Protein AF-A0A3T0JM08-F1 (afdb_monomer_lite)

Sequence (1064 aa):
MSETTTELQEQIFHEPLQGPELEAVTTLVNRHKANAALTQQLALDASRLITSSQERLEKQSGAGFLKRFASSLSGKTSENQLLNQADTLQMQKYAWHYLKQLQQQNLINAQSIAVIRNNLGTMNDYIIETRDFLETAIDRINSRLKTVENSASFHSWSLNIEANKRRFKSIPSNLLILHLTYDFLRAHRDIELNERDVNHLVVTLEKLGVNCDDEVELLGFIIELIDQIEVFGIDRYRTMIELAVNEDHVLDSHFIQKNISGLGFNALYFLSEQYEKIIDLTDDELCNSDTAREKIISLFFGNEFGGLYTNYGIRDLIGEVIGGSLVALDIYKEQNGFNASAEAFLDEEQSETLSLTSDLPDIKAHSFLDKADDEARRTYLRLFALCFDNAASLDGAGQEFLGQLAEHSGCPEVVPQILGIADNPLKEREHLPALQTLLDDDDKAYTWLIDAFFLLTLCRKKVENPRILRVLTALKPGNLKESLSQVLALLKESDEATLVKAAACLAKQTQGWKNIVRYRALRFEQSWIATEKQLYVASMDASNMTMDLMTATSKASDWSSFMGSFDDGFLGKMATAAGSAAYTIGRKSVLSSLNDMRRKAQDFIAANSPALNSANRVIAQWGLPRIEFENDISWSDYDLDNAAENDDWYHQLDDCERQIDRTLTAFSSACSDADDQLGYFRKGDFDSSVVLARVRKQEEREQQKLREALEKQSVTFEHDGKRHLFAIDWHDMQNPPCDPEEIRHIKTDGKVWLIVDNDEHFYRSEDGENWQPVKPNVDDEHIWIRRLDVIDGTWVLMVGSEGFYYSRDALNWERSQYPDVSDNYAFSATEDLVFFNGQWLWRFTERTEFEYTDKGFLFDSTKTSNYDKPAFFCAEEPGAAWERWEGRLHLSEGEEVEYLRAIPGTACLLAFCKYRSFYTTVKKKTNTSSSVMYYVQGKGWRNCTWPENDLSFHDPVVTAMGGTLMCFTWGNLMTSQKGYDWKRQSDALTIETFYHLKDLSLFPSRNNHQRIHVSHDGQAFKEIMLEEGSWKYFAANDQGALCVYAPDSHETYLRVGTFVRQVK

Foldseek 3Di:
DDPVVVVVLVVLLPDDQDDVLVVLLVVLCVVCVVPLLLLLLLLQLLLLLLLADQVRCLLCVVAQSNQSNVCSSPVDHDPPDRDDSVVSSSSNSSSSVNNVVCLVVVSHDQLSLLLSLQSNLSDPPPPPVVVVVSVVSNVVNVVVDDDPPCVVLLVVVLVVCVVVLVVLLVQDLLLSLLQLLLVVCVSQVPPDDHLVSCVSSVVSSVVSPHDLQDKDQQLRSLVVVLVSCVVVPLVVLCVSLWAAPDPVGTDQLCLLSNRGNGQSQNSSRVCSVCSVVLCVCLPVVNNPDPVSSSVSSCVVSVSSGDRSRDIDRSSSSSSSNSSSSVSSSSVSCVVVVVVPDPDDDDDDDDDDPPDPDQPWFADPDAQPLVPDDLVLLLLLLLCLLLLAQALVLQDPNLLVLSCRSCVNSVHNVSSVVSRVLNHDPCNCVVNLVVLCVSQVAQQSLVLSLLSSLLSCVSSVHDSPDPSNVSSCVSNVHPPCVVLVVLSVCLNDPQDLVSVLVSCLVCLVRYPSSLVSCRRVQHFNQPVCVVLLVLLLVLLVVLVVLLVVLCVLQVCVVVLQADDAAPDPDPVSVVRRVVSQVVSLVSLVSSLVSLQVSLVVLVVSCVVSVVSLVVLQVVLVSLVHDRQDFDQQRDPDRDDADSGNPPNCSSVSVVVNSVNSSRRSNRSSVSSVQSSVQVVCVSSSHSPDHSVVVVVVVVVVVVVVVVVVQVVQQWDWDADPNFIKIKHWDKDFQPDDPDPLVQWDAWEDLQQKIWTAGVQGWIWIDRQNNDTDTADQDPPDPGFAFPDWDQAPQKTWTDRAFQFIWIDNRSHHIDTFHDADDPDSVQKGWDPAWHDAPQKIKTKIWGKDKDWFWDDDPVDIDIDIDIDTAIWMWIDNDRRDHTHTDPQDDDDDPQKYFPYKDDAPPDNKIKTWIWGDPVCCVRVVPPQTFTFIWMQHPPPGIDGADDPDRHDDADPWEWYDFQCWTWIDGDQWIWIDNHRRHIDTQDGGDAFDYKEDEPQKIWTQHPPDNQWIWIGRGSRDTRIRGHDAFDWDNWYDHHSFIWIWTDNDPPDIGIMTIDMDMDTD

Radius of gyration: 40.34 Å; chains: 1; bounding box: 107×82×107 Å

Secondary structure (DSSP, 8-state):
--HHHHHHHHHHHHSPPPHHHHHHHHHHHHHHTT-HHHHHHHHHHHHHHHHS-HHHHHHTTT-HHHHHHHHHHH-S-SSS----HHHHHHHHHHHHHHHHHHHHTT-S-HHHHHHHHHHHTTS-TT-HHHHHHHHHHHHHHHTT----SSHHHHHHHHHHHHHTHHHHTTS-HHHHHHHHHHHHHHHTTTS---HHHHHHHHHHHHHHT--TT-EEEHHHHHHHHHHHHHHH-HHHHHHHT--EEETTEEPPHHHHHHH---HHHHHHHHHHHHHHHHHHHHSTTT--SHHHHHHHHHHHHHTT-S-TT-EEEHHHHHHHHHHHHHHHHHHHHHHTT-S--------S-------SS-SSPP----TTTTTS-HHHHHHHHHGGGGGSSSGGG--HHHHHHHHHHHHHTT-GGGHHHHHHHHT-TTHHHHHHHHHHHH--SHHHHHHHHHHHHHHHHHTT--SS-HHHHHHHHHH--TTHHHHHHHHHHHHH---HHHHHHHHHHHTTT-STHHHHHHHTT---SSSSHHHHHHHHHHHHHHHHHHHHHHHHHGGGGGGS-PPPPS--SHHHHHHHHHHHHHHHHHHHHHHHHHHHHHHHHHHHHHHHHHHHHHHHHHHHHTTPPPP-------SSPP-----TT-TTHHHHHHHHHHHHHHHHHHHHHHHHHHHHHHHHHHTT--S--HHHHHHHHHHHHHHHHHHHHHHTTEEEEEETTEEEEEEEEEEE-SS-SS-GGGEEEEEE-SS-EEEEETT--EEEESSSSS-EEE-S-SS-S----SEEEEETTEEEEE-STT-EEEESSSSS-EEPPPP--S-TTTEEEEEEEEEETTEEEEEEEEEEEEEEEEE-SS-EEEEEEEEEEEEEEEESSTTSPPEE-S------TTEEEEEEEEPTTSSEEEEEEEE-HHHHHHHT-S----EEEEEETTTEEEEPB---SS---SS-EEEEETTEEEEEETTEEEEESSSSB-EEEEE---BS--EE-SS-EEEEBSS-TTEEEEESSSS--EEEEPPSSEEEEEEEETTEEEEEEESSSS--EEEEEEEEEEE-

pLDDT: mean 81.39, std 14.48, range [23.5, 96.44]

Structure (mmCIF, N/CA/C/O backbone):
data_AF-A0A3T0JM08-F1
#
_entry.id   AF-A0A3T0JM08-F1
#
loop_
_atom_site.group_PDB
_atom_site.id
_atom_site.type_symbol
_atom_site.label_atom_id
_atom_site.label_alt_id
_atom_site.label_comp_id
_atom_site.label_asym_id
_atom_site.label_entity_id
_atom_site.label_seq_id
_atom_site.pdbx_PDB_ins_code
_atom_site.Cartn_x
_atom_site.Cartn_y
_atom_site.Cartn_z
_atom_site.occupancy
_atom_site.B_iso_or_equiv
_atom_site.auth_seq_id
_atom_site.auth_comp_id
_atom_site.auth_asym_id
_atom_site.auth_atom_id
_atom_site.pdbx_PDB_model_num
ATOM 1 N N . MET A 1 1 ? 0.974 26.882 -9.768 1.00 34.25 1 MET A N 1
ATOM 2 C CA . MET A 1 1 ? 1.219 27.038 -8.320 1.00 34.25 1 MET A CA 1
ATOM 3 C C . MET A 1 1 ? 2.720 26.978 -8.110 1.00 34.25 1 MET A C 1
ATOM 5 O O . MET A 1 1 ? 3.347 26.158 -8.764 1.00 34.25 1 MET A O 1
ATOM 9 N N . SER A 1 2 ? 3.306 27.881 -7.325 1.00 27.94 2 SER A N 1
ATOM 10 C CA . SER A 1 2 ? 4.740 27.841 -7.001 1.00 27.94 2 SER A CA 1
ATOM 11 C C . SER A 1 2 ? 5.010 26.753 -5.960 1.00 27.94 2 SER A C 1
ATOM 13 O O . SER A 1 2 ? 4.251 26.645 -5.001 1.00 27.94 2 SER A O 1
ATOM 15 N N . GLU A 1 3 ? 6.088 25.985 -6.114 1.00 30.36 3 GLU A N 1
ATOM 16 C CA . GLU A 1 3 ? 6.507 24.914 -5.183 1.00 30.36 3 GLU A CA 1
ATOM 17 C C . GLU A 1 3 ? 6.587 25.386 -3.714 1.00 30.36 3 GLU A C 1
ATOM 19 O O . GLU A 1 3 ? 6.242 24.651 -2.797 1.00 30.36 3 GLU A O 1
ATOM 24 N N . THR A 1 4 ? 6.891 26.667 -3.488 1.00 32.94 4 THR A N 1
ATOM 25 C CA . THR A 1 4 ? 7.018 27.307 -2.164 1.00 32.94 4 THR A CA 1
ATOM 26 C C . THR A 1 4 ? 5.707 27.461 -1.379 1.00 32.94 4 THR A C 1
ATOM 28 O O . THR A 1 4 ? 5.736 27.620 -0.164 1.00 32.94 4 THR A O 1
ATOM 31 N N . THR A 1 5 ? 4.545 27.436 -2.040 1.00 45.91 5 THR A N 1
ATOM 32 C CA . THR A 1 5 ? 3.225 27.487 -1.366 1.00 45.91 5 THR A CA 1
ATOM 33 C C . THR A 1 5 ? 2.738 26.106 -0.921 1.00 45.91 5 THR A C 1
ATOM 35 O O . THR A 1 5 ? 1.877 26.027 -0.048 1.00 45.91 5 THR A O 1
ATOM 38 N N . THR A 1 6 ? 3.301 25.039 -1.494 1.00 48.19 6 THR A N 1
ATOM 39 C CA . THR A 1 6 ? 2.912 23.647 -1.239 1.00 48.19 6 THR A CA 1
ATOM 40 C C . THR A 1 6 ? 3.580 23.111 0.034 1.00 48.19 6 THR A C 1
ATOM 42 O O . THR A 1 6 ? 2.882 22.629 0.920 1.00 48.19 6 THR A O 1
ATOM 45 N N . GLU A 1 7 ? 4.891 23.330 0.203 1.00 49.00 7 GLU A N 1
ATOM 46 C CA . GLU A 1 7 ? 5.643 22.946 1.418 1.00 49.00 7 GLU A CA 1
ATOM 47 C C . GLU A 1 7 ? 5.104 23.628 2.693 1.00 49.00 7 GLU A C 1
ATOM 49 O O . GLU A 1 7 ? 5.077 23.046 3.779 1.00 49.00 7 GLU A O 1
ATOM 54 N N . LEU A 1 8 ? 4.629 24.873 2.566 1.00 50.41 8 LEU A N 1
ATOM 55 C CA . LEU A 1 8 ? 4.081 25.642 3.686 1.00 50.41 8 LEU A CA 1
ATOM 56 C C . LEU A 1 8 ? 2.681 25.155 4.111 1.00 50.41 8 LEU A C 1
ATOM 58 O O . LEU A 1 8 ? 2.310 25.297 5.275 1.00 50.41 8 LEU A O 1
ATOM 62 N N . GLN A 1 9 ? 1.893 24.594 3.184 1.00 52.69 9 GLN A N 1
ATOM 63 C CA . GLN A 1 9 ? 0.603 23.973 3.502 1.00 52.69 9 GLN A CA 1
ATOM 64 C C . GLN A 1 9 ? 0.800 22.630 4.218 1.00 52.69 9 GLN A C 1
ATOM 66 O O . GLN A 1 9 ? 0.121 22.386 5.214 1.00 52.69 9 GLN A O 1
ATOM 71 N N . GLU A 1 10 ? 1.766 21.813 3.786 1.00 54.47 10 GLU A N 1
ATOM 72 C CA . GLU A 1 10 ? 2.108 20.536 4.433 1.00 54.47 10 GLU A CA 1
ATOM 73 C C . GLU A 1 10 ? 2.507 20.723 5.906 1.00 54.47 10 GLU A C 1
ATOM 75 O O . GLU A 1 10 ? 1.936 20.081 6.787 1.00 54.47 10 GLU A O 1
ATOM 80 N N . GLN A 1 11 ? 3.397 21.675 6.214 1.00 56.59 11 GLN A N 1
ATOM 81 C CA . GLN A 1 11 ? 3.823 21.930 7.600 1.00 56.59 11 GLN A CA 1
ATOM 82 C C . GLN A 1 11 ? 2.660 22.308 8.535 1.00 56.59 11 GLN A C 1
ATOM 84 O O . GLN A 1 11 ? 2.630 21.898 9.695 1.00 56.59 11 GLN A O 1
ATOM 89 N N . ILE A 1 12 ? 1.663 23.045 8.040 1.00 55.97 12 ILE A N 1
ATOM 90 C CA . ILE A 1 12 ? 0.565 23.579 8.859 1.00 55.97 12 ILE A CA 1
ATOM 91 C C . ILE A 1 12 ? -0.485 22.511 9.213 1.00 55.97 12 ILE A C 1
ATOM 93 O O . ILE A 1 12 ? -1.074 22.581 10.298 1.00 55.97 12 ILE A O 1
ATOM 97 N N . PHE A 1 13 ? -0.707 21.509 8.353 1.00 58.12 13 PHE A N 1
ATOM 98 C CA . PHE A 1 13 ? -1.651 20.413 8.623 1.00 58.12 13 PHE A CA 1
ATOM 99 C C . PHE A 1 13 ? -1.111 19.372 9.623 1.00 58.12 13 PHE A C 1
ATOM 101 O O . PHE A 1 13 ? -1.911 18.722 10.308 1.00 58.12 13 PHE A O 1
ATOM 108 N N . HIS A 1 14 ? 0.216 19.266 9.768 1.00 59.28 14 HIS A N 1
ATOM 109 C CA . HIS A 1 14 ? 0.879 18.390 10.746 1.00 59.28 14 HIS A CA 1
ATOM 110 C C . HIS A 1 14 ? 1.200 19.079 12.087 1.00 59.28 14 HIS A C 1
ATOM 112 O O . HIS A 1 14 ? 1.460 18.401 13.083 1.00 59.28 14 HIS A O 1
ATOM 118 N N . GLU A 1 15 ? 1.124 20.410 12.170 1.00 66.00 15 GLU A N 1
ATOM 119 C CA . GLU A 1 15 ? 1.335 21.134 13.426 1.00 66.00 15 GLU A CA 1
ATOM 120 C C . GLU A 1 15 ? 0.135 21.031 14.397 1.00 66.00 15 GLU A C 1
ATOM 122 O O . GLU A 1 15 ? -1.011 21.330 14.024 1.00 66.00 15 GLU A O 1
ATOM 127 N N . PRO A 1 16 ? 0.365 20.712 15.688 1.00 67.25 16 PRO A N 1
ATOM 128 C CA . PRO A 1 16 ? -0.678 20.788 16.707 1.00 67.25 16 PRO A CA 1
ATOM 129 C C . PRO A 1 16 ? -1.126 22.242 16.938 1.00 67.25 16 PRO A C 1
ATOM 131 O O . PRO A 1 16 ? -0.350 23.189 16.779 1.00 67.25 16 PRO A O 1
ATOM 134 N N . LEU A 1 17 ? -2.387 22.426 17.344 1.00 73.19 17 LEU A N 1
ATOM 135 C CA . LEU A 1 17 ? -2.871 23.726 17.816 1.00 73.19 17 LEU A CA 1
ATOM 136 C C . LEU A 1 17 ? -2.165 24.106 19.123 1.00 73.19 17 LEU A C 1
ATOM 138 O O . LEU A 1 17 ? -2.055 23.288 20.040 1.00 73.19 17 LEU A O 1
ATOM 142 N N . GLN A 1 18 ? -1.728 25.357 19.236 1.00 70.94 18 GLN A N 1
ATOM 143 C CA . GLN A 1 18 ? -1.174 25.897 20.480 1.00 70.94 18 GLN A CA 1
ATOM 144 C C . GLN A 1 18 ? -2.298 26.341 21.434 1.00 70.94 18 GLN A C 1
ATOM 146 O O . GLN A 1 18 ? -3.424 26.562 21.007 1.00 70.94 18 GLN A O 1
ATOM 151 N N . GLY A 1 19 ? -2.018 26.493 22.734 1.00 71.88 19 GLY A N 1
ATOM 152 C CA . GLY A 1 19 ? -3.019 26.745 23.795 1.00 71.88 19 GLY A CA 1
ATOM 153 C C . GLY A 1 19 ? -4.254 27.595 23.418 1.00 71.88 19 GLY A C 1
ATOM 154 O O . GLY A 1 19 ? -5.366 27.074 23.495 1.00 71.88 19 GLY A O 1
ATOM 155 N N . PRO A 1 20 ? -4.099 28.857 22.969 1.00 70.00 20 PRO A N 1
ATOM 156 C CA . PRO A 1 20 ? -5.239 29.713 22.610 1.00 70.00 20 PRO A CA 1
ATOM 157 C C . PRO A 1 20 ? -5.977 29.261 21.339 1.00 70.00 20 PRO A C 1
ATOM 159 O O . PRO A 1 20 ? -7.182 29.467 21.209 1.00 70.00 20 PRO A O 1
ATOM 162 N N . GLU A 1 21 ? -5.274 28.621 20.407 1.00 72.81 21 GLU A N 1
ATOM 163 C CA . GLU A 1 21 ? -5.841 28.053 19.184 1.00 72.81 21 GLU A CA 1
ATOM 164 C C . GLU A 1 21 ? -6.709 26.826 19.494 1.00 72.81 21 GLU A C 1
ATOM 166 O O . GLU A 1 21 ? -7.831 26.694 19.003 1.00 72.81 21 GLU A O 1
ATOM 171 N N . LEU A 1 22 ? -6.205 25.947 20.366 1.00 75.31 22 LEU A N 1
ATOM 172 C CA . LEU A 1 22 ? -6.917 24.762 20.831 1.00 75.31 22 LEU A CA 1
ATOM 173 C C . LEU A 1 22 ? -8.157 25.147 21.640 1.00 75.31 22 LEU A C 1
ATOM 175 O O . LEU A 1 22 ? -9.214 24.540 21.469 1.00 75.31 22 LEU A O 1
ATOM 179 N N . GLU A 1 23 ? -8.054 26.168 22.492 1.00 74.44 23 GLU A N 1
ATOM 180 C CA . GLU A 1 23 ? -9.183 26.697 23.258 1.00 74.44 23 GLU A CA 1
ATOM 181 C C . GLU A 1 23 ? -10.267 27.280 22.342 1.00 74.44 23 GLU A C 1
ATOM 183 O O . GLU A 1 23 ? -11.451 27.019 22.565 1.00 74.44 23 GLU A O 1
ATOM 188 N N . ALA A 1 24 ? -9.892 27.997 21.276 1.00 72.38 24 ALA A N 1
ATOM 189 C CA . ALA A 1 24 ? -10.840 28.549 20.308 1.00 72.38 24 ALA A CA 1
ATOM 190 C C . ALA A 1 24 ? -11.636 27.450 19.583 1.00 72.38 24 ALA A C 1
ATOM 192 O O . ALA A 1 24 ? -12.867 27.512 19.536 1.00 72.38 24 ALA A O 1
ATOM 193 N N . VAL A 1 25 ? -10.956 26.411 19.084 1.00 78.56 25 VAL A N 1
ATOM 194 C CA . VAL A 1 25 ? -11.611 25.280 18.403 1.00 78.56 25 VAL A CA 1
ATOM 195 C C . VAL A 1 25 ? -12.451 24.454 19.384 1.00 78.56 25 VAL A C 1
ATOM 197 O O . VAL A 1 25 ? -13.603 24.140 19.093 1.00 78.56 25 VAL A O 1
ATOM 200 N N . THR A 1 26 ? -11.945 24.193 20.590 1.00 74.69 26 THR A N 1
ATOM 201 C CA . THR A 1 26 ? -12.683 23.442 21.623 1.00 74.69 26 THR A CA 1
ATOM 202 C C . THR A 1 26 ? -13.927 24.202 22.090 1.00 74.69 26 THR A C 1
ATOM 204 O O . THR A 1 26 ? -14.993 23.616 22.281 1.00 74.69 26 THR A O 1
ATOM 207 N N . THR A 1 27 ? -13.830 25.526 22.231 1.00 74.94 27 THR A N 1
ATOM 208 C CA . THR A 1 27 ? -14.971 26.392 22.558 1.00 74.94 27 THR A CA 1
ATOM 209 C C . THR A 1 27 ? -15.998 26.398 21.434 1.00 74.94 27 THR A C 1
ATOM 211 O O . THR A 1 27 ? -17.195 26.355 21.712 1.00 74.94 27 THR A O 1
ATOM 214 N N . LEU A 1 28 ? -15.552 26.419 20.174 1.00 75.62 28 LEU A N 1
ATOM 215 C CA . LEU A 1 28 ? -16.426 26.317 19.010 1.00 75.62 28 LEU A CA 1
ATOM 216 C C . LEU A 1 28 ? -17.197 24.987 19.021 1.00 75.62 28 LEU A C 1
ATOM 218 O O . LEU A 1 28 ? -18.424 24.996 18.942 1.00 75.62 28 LEU A O 1
ATOM 222 N N . VAL A 1 29 ? -16.515 23.854 19.216 1.00 74.69 29 VAL A N 1
ATOM 223 C CA . VAL A 1 29 ? -17.162 22.534 19.318 1.00 74.69 29 VAL A CA 1
ATOM 224 C C . VAL A 1 29 ? -18.163 22.494 20.475 1.00 74.69 29 VAL A C 1
ATOM 226 O O . VAL A 1 29 ? -19.319 22.128 20.276 1.00 74.69 29 VAL A O 1
ATOM 229 N N . ASN A 1 30 ? -17.770 22.949 21.667 1.00 70.25 30 ASN A N 1
ATOM 230 C CA . ASN A 1 30 ? -18.642 22.949 22.845 1.00 70.25 30 ASN A CA 1
ATOM 231 C C . ASN A 1 30 ? -19.863 23.870 22.690 1.00 70.25 30 ASN A C 1
ATOM 233 O O . ASN A 1 30 ? -20.938 23.540 23.186 1.00 70.25 30 ASN A O 1
ATOM 237 N N . ARG A 1 31 ? -19.720 25.007 21.995 1.00 69.12 31 ARG A N 1
ATOM 238 C CA . ARG A 1 31 ? -20.820 25.948 21.732 1.00 69.12 31 ARG A CA 1
ATOM 239 C C . ARG A 1 31 ? -21.864 25.353 20.790 1.00 69.12 31 ARG A C 1
ATOM 241 O O . ARG A 1 31 ? -23.052 25.586 20.990 1.00 69.12 31 ARG A O 1
ATOM 248 N N . HIS A 1 32 ? -21.426 24.609 19.778 1.00 65.75 32 HIS A N 1
ATOM 249 C CA . HIS A 1 32 ? -22.315 24.090 18.739 1.00 65.75 32 HIS A CA 1
ATOM 250 C C . HIS A 1 32 ? -22.814 22.666 19.013 1.00 65.75 32 HIS A C 1
ATOM 252 O O . HIS A 1 32 ? -23.828 22.284 18.447 1.00 65.75 32 HIS A O 1
ATOM 258 N N . LYS A 1 33 ? -22.227 21.929 19.970 1.00 62.16 33 LYS A N 1
ATOM 259 C CA . LYS A 1 33 ? -22.644 20.564 20.354 1.00 62.16 33 LYS A CA 1
ATOM 260 C C . LYS A 1 33 ? -24.140 20.412 20.679 1.00 62.16 33 LYS A C 1
ATOM 262 O O . LYS A 1 33 ? -24.695 19.340 20.475 1.00 62.16 33 LYS A O 1
ATOM 267 N N . ALA A 1 34 ? -24.793 21.465 21.175 1.00 60.62 34 ALA A N 1
ATOM 268 C CA . ALA A 1 34 ? -26.225 21.463 21.492 1.00 60.62 34 ALA A CA 1
ATOM 269 C C . ALA A 1 34 ? -27.144 21.661 20.266 1.00 60.62 34 ALA A C 1
ATOM 271 O O . ALA A 1 34 ? -28.359 21.550 20.394 1.00 60.62 34 ALA A O 1
ATOM 272 N N . ASN A 1 35 ? -26.577 21.966 19.094 1.00 70.75 35 ASN A N 1
ATOM 273 C CA . ASN A 1 35 ? -27.291 22.196 17.845 1.00 70.75 35 ASN A CA 1
ATOM 274 C C . ASN A 1 35 ? -26.649 21.358 16.722 1.00 70.75 35 ASN A C 1
ATOM 276 O O . ASN A 1 35 ? -25.606 21.709 16.157 1.00 70.75 35 ASN A O 1
ATOM 280 N N . ALA A 1 36 ? -27.298 20.239 16.396 1.00 68.94 36 ALA A N 1
ATOM 281 C CA . ALA A 1 36 ? -26.809 19.289 15.405 1.00 68.94 36 ALA A CA 1
ATOM 282 C C . ALA A 1 36 ? -26.761 19.879 13.984 1.00 68.94 36 ALA A C 1
ATOM 284 O O . ALA A 1 36 ? -25.769 19.669 13.286 1.00 68.94 36 ALA A O 1
ATOM 285 N N . ALA A 1 37 ? -27.774 20.651 13.572 1.00 69.75 37 ALA A N 1
ATOM 286 C CA . ALA A 1 37 ? -27.866 21.199 12.217 1.00 69.75 37 ALA A CA 1
ATOM 287 C C . ALA A 1 37 ? -26.794 22.271 11.958 1.00 69.75 37 ALA A C 1
ATOM 289 O O . ALA A 1 37 ? -26.111 22.242 10.934 1.00 69.75 37 ALA A O 1
ATOM 290 N N . LEU A 1 38 ? -26.568 23.165 12.922 1.00 73.75 38 LEU A N 1
ATOM 291 C CA . LEU A 1 38 ? -25.509 24.173 12.855 1.00 73.75 38 LEU A CA 1
ATOM 292 C C . LEU A 1 38 ? -24.108 23.549 12.937 1.00 73.75 38 LEU A C 1
ATOM 294 O O . LEU A 1 38 ? -23.184 24.021 12.275 1.00 73.75 38 LEU A O 1
ATOM 298 N N . THR A 1 39 ? -23.947 22.469 13.709 1.00 78.31 39 THR A N 1
ATOM 299 C CA . THR A 1 39 ? -22.693 21.697 13.746 1.00 78.31 39 THR A CA 1
ATOM 300 C C . THR A 1 39 ? -22.380 21.080 12.386 1.00 78.31 39 THR A C 1
ATOM 302 O O . THR A 1 39 ? -21.250 21.196 11.914 1.00 78.31 39 THR A O 1
ATOM 305 N N . GLN A 1 40 ? -23.377 20.490 11.715 1.00 78.88 40 GLN A N 1
ATOM 306 C CA . GLN A 1 40 ? -23.196 19.970 10.359 1.00 78.88 40 GLN A CA 1
ATOM 307 C C . GLN A 1 40 ? -22.877 21.082 9.363 1.00 78.88 40 GLN A C 1
ATOM 309 O O . GLN A 1 40 ? -21.932 20.951 8.592 1.00 78.88 40 GLN A O 1
ATOM 314 N N . GLN A 1 41 ? -23.596 22.208 9.416 1.00 81.50 41 GLN A N 1
ATOM 315 C CA . GLN A 1 41 ? -23.338 23.362 8.552 1.00 81.50 41 GLN A CA 1
ATOM 316 C C . GLN A 1 41 ? -21.878 23.832 8.638 1.00 81.50 41 GLN A C 1
ATOM 318 O O . GLN A 1 41 ? -21.221 24.023 7.615 1.00 81.50 41 GLN A O 1
ATOM 323 N N . LEU A 1 42 ? -21.353 23.980 9.857 1.00 81.50 42 LEU A N 1
ATOM 324 C CA . LEU A 1 42 ? -19.968 24.392 10.073 1.00 81.50 42 LEU A CA 1
ATOM 325 C C . LEU A 1 42 ? -18.960 23.314 9.660 1.00 81.50 42 LEU A C 1
ATOM 327 O O . LEU A 1 42 ? -17.863 23.662 9.228 1.00 81.50 42 LEU A O 1
ATOM 331 N N . ALA A 1 43 ? -19.311 22.029 9.753 1.00 78.94 43 ALA A N 1
ATOM 332 C CA . ALA A 1 43 ? -18.479 20.938 9.247 1.00 78.94 43 ALA A CA 1
ATOM 333 C C . ALA A 1 43 ? -18.372 20.971 7.711 1.00 78.94 43 ALA A C 1
ATOM 335 O O . ALA A 1 43 ? -17.269 20.873 7.167 1.00 78.94 43 ALA A O 1
ATOM 336 N N . LEU A 1 44 ? -19.488 21.196 7.007 1.00 81.50 44 LEU A N 1
ATOM 337 C CA . LEU A 1 44 ? -19.478 21.391 5.554 1.00 81.50 44 LEU A CA 1
ATOM 338 C C . LEU A 1 44 ? -18.608 22.602 5.180 1.00 81.50 44 LEU A C 1
ATOM 340 O O . LEU A 1 44 ? -17.717 22.494 4.335 1.00 81.50 44 LEU A O 1
ATOM 344 N N . ASP A 1 45 ? -18.786 23.728 5.877 1.00 81.94 45 ASP A N 1
ATOM 345 C CA . ASP A 1 45 ? -18.034 24.959 5.616 1.00 81.94 45 ASP A CA 1
ATOM 346 C C . ASP A 1 45 ? -16.531 24.802 5.882 1.00 81.94 45 ASP A C 1
ATOM 348 O O . ASP A 1 45 ? -15.713 25.295 5.102 1.00 81.94 45 ASP A O 1
ATOM 352 N N . ALA A 1 46 ? -16.162 24.079 6.942 1.00 79.94 46 ALA A N 1
ATOM 353 C CA . ALA A 1 46 ? -14.778 23.741 7.254 1.00 79.94 46 ALA A CA 1
ATOM 354 C C . ALA A 1 46 ? -14.150 22.877 6.151 1.00 79.94 46 ALA A C 1
ATOM 356 O O . ALA A 1 46 ? -13.046 23.179 5.699 1.00 79.94 46 ALA A O 1
ATOM 357 N N . SER A 1 47 ? -14.866 21.855 5.663 1.00 75.94 47 SER A N 1
ATOM 358 C CA . SER A 1 47 ? -14.376 20.990 4.577 1.00 75.94 47 SER A CA 1
ATOM 359 C C . SER A 1 47 ? -14.103 21.781 3.294 1.00 75.94 47 SER A C 1
ATOM 361 O O . SER A 1 47 ? -13.056 21.615 2.674 1.00 75.94 47 SER A O 1
ATOM 363 N N . ARG A 1 48 ? -14.986 22.731 2.956 1.00 74.94 48 ARG A N 1
ATOM 364 C CA . ARG A 1 48 ? -14.838 23.597 1.781 1.00 74.94 48 ARG A CA 1
ATOM 365 C C . ARG A 1 48 ? -13.697 24.605 1.922 1.00 74.94 48 ARG A C 1
ATOM 367 O O . ARG A 1 48 ? -13.046 24.957 0.935 1.00 74.94 48 ARG A O 1
ATOM 374 N N . LEU A 1 49 ? -13.457 25.091 3.139 1.00 75.31 49 LEU A N 1
ATOM 375 C CA . LEU A 1 49 ? -12.378 26.031 3.428 1.00 75.31 49 LEU A CA 1
ATOM 376 C C . LEU A 1 49 ? -11.000 25.388 3.232 1.00 75.31 49 LEU A C 1
ATOM 378 O O . LEU A 1 49 ? -10.100 26.019 2.675 1.00 75.31 49 LEU A O 1
ATOM 382 N N . ILE A 1 50 ? -10.860 24.129 3.649 1.00 72.44 50 ILE A N 1
ATOM 383 C CA . ILE A 1 50 ? -9.623 23.346 3.523 1.00 72.44 50 ILE A CA 1
ATOM 384 C C . ILE A 1 50 ? -9.256 23.129 2.050 1.00 72.44 50 ILE A C 1
ATOM 386 O O . ILE A 1 50 ? -8.095 23.267 1.679 1.00 72.44 50 ILE A O 1
ATOM 390 N N . THR A 1 51 ? -10.241 22.867 1.190 1.00 65.88 51 THR A N 1
ATOM 391 C CA . THR A 1 51 ? -10.021 22.530 -0.230 1.00 65.88 51 THR A CA 1
ATOM 392 C C . THR A 1 51 ? -9.874 23.738 -1.151 1.00 65.88 51 THR A C 1
ATOM 394 O O . THR A 1 51 ? -9.591 23.607 -2.342 1.00 65.88 51 THR A O 1
ATOM 397 N N . SER A 1 52 ? -10.103 24.944 -0.636 1.00 66.38 52 SER A N 1
ATOM 398 C CA . SER A 1 52 ? -10.019 26.167 -1.430 1.00 66.38 52 SER A CA 1
ATOM 399 C C . SER A 1 52 ? -8.576 26.675 -1.484 1.00 66.38 52 SER A C 1
ATOM 401 O O . SER A 1 52 ? -7.931 26.841 -0.454 1.00 66.38 52 SER A O 1
ATOM 403 N N . SER A 1 53 ? -8.041 26.956 -2.678 1.00 64.50 53 SER A N 1
ATOM 404 C CA . SER A 1 53 ? -6.693 27.535 -2.783 1.00 64.50 53 SER A CA 1
ATOM 405 C C . SER A 1 53 ? -6.657 28.985 -2.282 1.00 64.50 53 SER A C 1
ATOM 407 O O . SER A 1 53 ? -7.671 29.684 -2.300 1.00 64.50 53 SER A O 1
ATOM 409 N N . GLN A 1 54 ? -5.480 29.468 -1.875 1.00 62.50 54 GLN A N 1
ATOM 410 C CA . GLN A 1 54 ? -5.316 30.826 -1.335 1.00 62.50 54 GLN A CA 1
ATOM 411 C C . GLN A 1 54 ? -5.775 31.916 -2.319 1.00 62.50 54 GLN A C 1
ATOM 413 O O . GLN A 1 54 ? -6.595 32.759 -1.965 1.00 62.50 54 GLN A O 1
ATOM 418 N N . GLU A 1 55 ? -5.347 31.838 -3.585 1.00 57.38 55 GLU A N 1
ATOM 419 C CA . GLU A 1 55 ? -5.767 32.773 -4.645 1.00 57.38 55 GLU A CA 1
ATOM 420 C C . GLU A 1 55 ? -7.297 32.760 -4.866 1.00 57.38 55 GLU A C 1
ATOM 422 O O . GLU A 1 55 ? -7.896 33.756 -5.276 1.00 57.38 55 GLU A O 1
ATOM 427 N N . ARG A 1 56 ? -7.958 31.626 -4.590 1.00 63.22 56 ARG A N 1
ATOM 428 C CA . ARG A 1 56 ? -9.418 31.484 -4.689 1.00 63.22 56 ARG A CA 1
ATOM 429 C C . ARG A 1 56 ? -10.124 32.057 -3.464 1.00 63.22 56 ARG A C 1
ATOM 431 O O . ARG A 1 56 ? -11.134 32.730 -3.633 1.00 63.22 56 ARG A O 1
ATOM 438 N N . LEU A 1 57 ? -9.590 31.854 -2.260 1.00 64.56 57 LEU A N 1
ATOM 439 C CA . LEU A 1 57 ? -10.145 32.420 -1.024 1.00 64.56 57 LEU A CA 1
ATOM 440 C C . LEU A 1 57 ? -10.099 33.950 -1.019 1.00 64.56 57 LEU A C 1
ATOM 442 O O . LEU A 1 57 ? -11.041 34.587 -0.554 1.00 64.56 57 LEU A O 1
ATOM 446 N N . GLU A 1 58 ? -9.067 34.544 -1.619 1.00 62.12 58 GLU A N 1
ATOM 447 C CA . GLU A 1 58 ? -8.994 35.993 -1.824 1.00 62.12 58 GLU A CA 1
ATOM 448 C C . GLU A 1 58 ? -10.127 36.501 -2.737 1.00 62.12 58 GLU A C 1
ATOM 450 O O . GLU A 1 58 ? -10.817 37.469 -2.397 1.00 62.12 58 GLU A O 1
ATOM 455 N N . LYS A 1 59 ? -10.392 35.799 -3.852 1.00 58.19 59 LYS A N 1
ATOM 456 C CA . LYS A 1 59 ? -11.497 36.102 -4.786 1.00 58.19 59 LYS A CA 1
ATOM 457 C C . LYS A 1 59 ? -12.882 35.819 -4.185 1.00 58.19 59 LYS A C 1
ATOM 459 O O . LYS A 1 59 ? -13.844 36.494 -4.534 1.00 58.19 59 LYS A O 1
ATOM 464 N N . GLN A 1 60 ? -12.976 34.869 -3.253 1.00 60.94 60 GLN A N 1
ATOM 465 C CA . GLN A 1 60 ? -14.211 34.418 -2.597 1.00 60.94 60 GLN A CA 1
ATOM 466 C C . GLN A 1 60 ? -14.359 34.926 -1.156 1.00 60.94 60 GLN A C 1
ATOM 468 O O . GLN A 1 60 ? -15.130 34.382 -0.368 1.00 60.94 60 GLN A O 1
ATOM 473 N N . SER A 1 61 ? -13.678 36.013 -0.799 1.00 57.44 61 SER A N 1
ATOM 474 C CA . SER A 1 61 ? -13.734 36.605 0.546 1.00 57.44 61 SER A CA 1
ATOM 475 C C . SER A 1 61 ? -15.138 37.041 0.991 1.00 57.44 61 SER A C 1
ATOM 477 O O . SER A 1 61 ? -15.429 37.177 2.181 1.00 57.44 61 SER A O 1
ATOM 479 N N . GLY A 1 62 ? -16.046 37.215 0.028 1.00 56.16 62 GLY A N 1
ATOM 480 C CA . GLY A 1 62 ? -17.463 37.476 0.249 1.00 56.16 62 GLY A CA 1
ATOM 481 C C . GLY A 1 62 ? -18.328 36.243 0.543 1.00 56.16 62 GLY A C 1
ATOM 482 O O . GLY A 1 62 ? -19.471 36.440 0.971 1.00 56.16 62 GLY A O 1
ATOM 483 N N . ALA A 1 63 ? -17.821 35.023 0.333 1.00 65.50 63 ALA A N 1
ATOM 484 C CA . ALA A 1 63 ? -18.601 33.788 0.341 1.00 65.50 63 ALA A CA 1
ATOM 485 C C . ALA A 1 63 ? -19.166 33.438 1.726 1.00 65.50 63 ALA A C 1
ATOM 487 O O . ALA A 1 63 ? -18.547 33.671 2.769 1.00 65.50 63 ALA A O 1
ATOM 488 N N . GLY A 1 64 ? -20.369 32.856 1.731 1.00 67.12 64 GLY A N 1
ATOM 489 C CA . GLY A 1 64 ? -21.110 32.547 2.955 1.00 67.12 64 GLY A CA 1
ATOM 490 C C . GLY A 1 64 ? -20.373 31.585 3.889 1.00 67.12 64 GLY A C 1
ATOM 491 O O . GLY A 1 64 ? -20.306 31.856 5.088 1.00 67.12 64 GLY A O 1
ATOM 492 N N . PHE A 1 65 ? -19.783 30.514 3.344 1.00 71.81 65 PHE A N 1
ATOM 493 C CA . PHE A 1 65 ? -19.076 29.489 4.126 1.00 71.81 65 PHE A CA 1
ATOM 494 C C . PHE A 1 65 ? -17.891 30.080 4.906 1.00 71.81 65 PHE A C 1
ATOM 496 O O . PHE A 1 65 ? -17.761 29.862 6.110 1.00 71.81 65 PHE A O 1
ATOM 503 N N . LEU A 1 66 ? -17.085 30.926 4.252 1.00 69.31 66 LEU A N 1
ATOM 504 C CA . LEU A 1 66 ? -15.926 31.581 4.857 1.00 69.31 66 LEU A CA 1
ATOM 505 C C . LEU A 1 66 ? -16.353 32.522 5.991 1.00 69.31 66 LEU A C 1
ATOM 507 O O . LEU A 1 66 ? -15.801 32.476 7.089 1.00 69.31 66 LEU A O 1
ATOM 511 N N . LYS A 1 67 ? -17.386 33.340 5.755 1.00 70.88 67 LYS A N 1
ATOM 512 C CA . LYS A 1 67 ? -17.917 34.275 6.758 1.00 70.88 67 LYS A CA 1
ATOM 513 C C . LYS A 1 67 ? -18.523 33.561 7.960 1.00 70.88 67 LYS A C 1
ATOM 515 O O . LYS A 1 67 ? -18.318 34.011 9.087 1.00 70.88 67 LYS A O 1
ATOM 520 N N . ARG A 1 68 ? -19.259 32.465 7.754 1.00 78.19 68 ARG A N 1
ATOM 521 C CA . ARG A 1 68 ? -19.848 31.684 8.853 1.00 78.19 68 ARG A CA 1
ATOM 522 C C . ARG A 1 68 ? -18.774 31.033 9.705 1.00 78.19 68 ARG A C 1
ATOM 524 O O . ARG A 1 68 ? -18.808 31.185 10.925 1.00 78.19 68 ARG A O 1
ATOM 531 N N . PHE A 1 69 ? -17.795 30.389 9.078 1.00 76.88 69 PHE A N 1
ATOM 532 C CA . PHE A 1 69 ? -16.735 29.714 9.813 1.00 76.88 69 PHE A CA 1
ATOM 533 C C . PHE A 1 69 ? -15.858 30.714 10.590 1.00 76.88 69 PHE A C 1
ATOM 535 O O . PHE A 1 69 ? -15.675 30.578 11.801 1.00 76.88 69 PHE A O 1
ATOM 542 N N . ALA A 1 70 ? -15.417 31.797 9.939 1.00 70.38 70 ALA A N 1
ATOM 543 C CA . ALA A 1 70 ? -14.585 32.828 10.568 1.00 70.38 70 ALA A CA 1
ATOM 544 C C . ALA A 1 70 ? -15.310 33.607 11.685 1.00 70.38 70 ALA A C 1
ATOM 546 O O . ALA A 1 70 ? -14.719 33.918 12.726 1.00 70.38 70 ALA A O 1
ATOM 547 N N . SER A 1 71 ? -16.600 33.915 11.510 1.00 67.94 71 SER A N 1
ATOM 548 C CA . SER A 1 71 ? -17.386 34.605 12.547 1.00 67.94 71 SER A CA 1
ATOM 549 C C . SER A 1 71 ? -17.662 33.705 13.754 1.00 67.94 7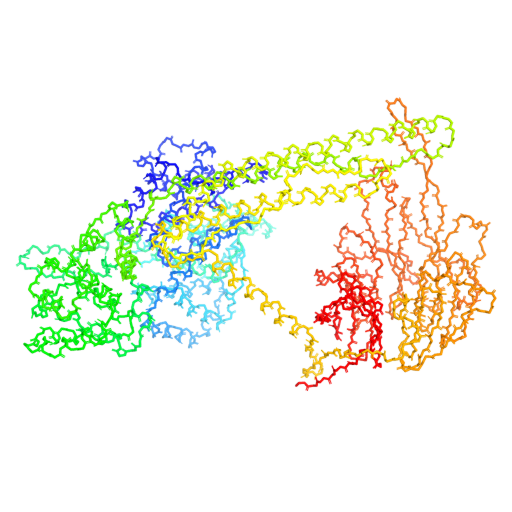1 SER A C 1
ATOM 551 O O . SER A 1 71 ? -17.589 34.175 14.892 1.00 67.94 71 SER A O 1
ATOM 553 N N . SER A 1 72 ? -17.885 32.406 13.535 1.00 70.94 72 SER A N 1
ATOM 554 C CA . SER A 1 72 ? -18.099 31.439 14.619 1.00 70.94 72 SER A CA 1
ATOM 555 C C . SER A 1 72 ? -16.845 31.258 15.483 1.00 70.94 72 SER A C 1
ATOM 557 O O . SER A 1 72 ? -16.952 31.151 16.708 1.00 70.94 72 SER A O 1
ATOM 559 N N . LEU A 1 73 ? -15.658 31.312 14.866 1.00 69.75 73 LEU A N 1
ATOM 560 C CA . LEU A 1 73 ? -14.369 31.187 15.550 1.00 69.75 73 LEU A CA 1
ATOM 561 C C . LEU A 1 73 ? -13.958 32.462 16.312 1.00 69.75 73 LEU A C 1
ATOM 563 O O . LEU A 1 73 ? -13.444 32.381 17.424 1.00 69.75 73 LEU A O 1
ATOM 567 N N . SER A 1 74 ? -14.212 33.646 15.745 1.00 63.78 74 SER A N 1
ATOM 568 C CA . SER A 1 74 ? -13.781 34.935 16.319 1.00 63.78 74 SER A CA 1
ATOM 569 C C . SER A 1 74 ? -14.799 35.597 17.259 1.00 63.78 74 SER A C 1
ATOM 571 O O . SER A 1 74 ? -14.433 36.480 18.040 1.00 63.78 74 SER A O 1
ATOM 573 N N . GLY A 1 75 ? -16.080 35.221 17.180 1.00 56.16 75 GLY A N 1
ATOM 574 C CA . GLY A 1 75 ? -17.164 35.819 17.967 1.00 56.16 75 GLY A CA 1
ATOM 575 C C . GLY A 1 75 ? -17.474 37.290 17.639 1.00 56.16 75 GLY A C 1
ATOM 576 O O . GLY A 1 75 ? -18.222 37.925 18.380 1.00 56.16 75 GLY A O 1
ATOM 577 N N . LYS A 1 76 ? -16.909 37.853 16.558 1.00 51.12 76 LYS A N 1
ATOM 578 C CA . LYS A 1 76 ? -17.131 39.237 16.096 1.00 51.12 76 LYS A CA 1
ATOM 579 C C . LYS A 1 76 ? -17.710 39.252 14.678 1.00 51.12 76 LYS A C 1
ATOM 581 O O . LYS A 1 76 ? -17.394 38.392 13.861 1.00 51.12 76 LYS A O 1
ATOM 586 N N . THR A 1 77 ? -18.536 40.252 14.364 1.00 49.06 77 THR A N 1
ATOM 587 C CA . THR A 1 77 ? -19.040 40.492 13.003 1.00 49.06 77 THR A CA 1
ATOM 588 C C . THR A 1 77 ? -17.923 40.984 12.072 1.00 49.06 77 THR A C 1
ATOM 590 O O . THR A 1 77 ? -17.070 41.789 12.446 1.00 49.06 77 THR A O 1
ATOM 593 N N . SER A 1 78 ? -17.937 40.455 10.851 1.00 50.50 78 SER A N 1
ATOM 594 C CA . SER A 1 78 ? -16.853 40.339 9.864 1.00 50.50 78 SER A CA 1
ATOM 595 C C . SER A 1 78 ? -16.420 41.630 9.145 1.00 50.50 78 SER A C 1
ATOM 597 O O . SER A 1 78 ? -16.130 41.588 7.953 1.00 50.50 78 SER A O 1
ATOM 599 N N . GLU A 1 79 ? -16.398 42.786 9.807 1.00 45.78 79 GLU A N 1
ATOM 600 C CA . GLU A 1 79 ? -16.091 44.064 9.132 1.00 45.78 79 GLU A CA 1
ATOM 601 C C . GLU A 1 79 ? -14.593 44.423 9.081 1.00 45.78 79 GLU A C 1
ATOM 603 O O . GLU A 1 79 ? -14.235 45.405 8.444 1.00 45.78 79 GLU A O 1
ATOM 608 N N . ASN A 1 80 ? -13.698 43.642 9.705 1.00 44.91 80 ASN A N 1
ATOM 609 C CA . ASN A 1 80 ? -12.285 44.040 9.867 1.00 44.91 80 ASN A CA 1
ATOM 610 C C . ASN A 1 80 ? -11.220 42.974 9.551 1.00 44.91 80 ASN A C 1
ATOM 612 O O . ASN A 1 80 ? -10.055 43.178 9.877 1.00 44.91 80 ASN A O 1
ATOM 616 N N . GLN A 1 81 ? -11.565 41.852 8.920 1.00 46.78 81 GLN A N 1
ATOM 617 C CA . GLN A 1 81 ? -10.583 40.813 8.574 1.00 46.78 81 GLN A CA 1
ATOM 618 C C . GLN A 1 81 ? -10.608 40.520 7.074 1.00 46.78 81 GLN A C 1
ATOM 620 O O . GLN A 1 81 ? -11.111 39.491 6.635 1.00 46.78 81 GLN A O 1
ATOM 625 N N . LEU A 1 82 ? -10.080 41.448 6.275 1.00 43.69 82 LEU A N 1
ATOM 626 C CA . LEU A 1 82 ? -9.674 41.147 4.903 1.00 43.69 82 LEU A CA 1
ATOM 627 C C . LEU A 1 82 ? -8.161 40.883 4.872 1.00 43.69 82 LEU A C 1
ATOM 629 O O . LEU A 1 82 ? -7.361 41.812 4.893 1.00 43.69 82 LEU A O 1
ATOM 633 N N . LEU A 1 83 ? -7.853 39.582 4.821 1.00 51.22 83 LEU A N 1
ATOM 634 C CA . LEU A 1 83 ? -6.861 38.917 3.965 1.00 51.22 83 LEU A CA 1
ATOM 635 C C . LEU A 1 83 ? -5.393 39.375 4.035 1.00 51.22 83 LEU A C 1
ATOM 637 O O . LEU A 1 83 ? -4.927 40.138 3.192 1.00 51.22 83 LEU A O 1
ATOM 641 N N . ASN A 1 84 ? -4.628 38.750 4.932 1.00 52.88 84 ASN A N 1
ATOM 642 C CA . ASN A 1 84 ? -3.239 38.375 4.647 1.00 52.88 84 ASN A CA 1
ATOM 643 C C . ASN A 1 84 ? -3.151 36.848 4.438 1.00 52.88 84 ASN A C 1
ATOM 645 O O . ASN A 1 84 ? -3.936 36.088 5.011 1.00 52.88 84 ASN A O 1
ATOM 649 N N . GLN A 1 85 ? -2.175 36.376 3.651 1.00 50.66 85 GLN A N 1
ATOM 650 C CA . GLN A 1 85 ? -1.944 34.940 3.391 1.00 50.66 85 GLN A CA 1
ATOM 651 C C . GLN A 1 85 ? -1.786 34.113 4.683 1.00 50.66 85 GLN A C 1
ATOM 653 O O . GLN A 1 85 ? -2.280 32.988 4.761 1.00 50.66 85 GLN A O 1
ATOM 658 N N . ALA A 1 86 ? -1.174 34.700 5.719 1.00 51.50 86 ALA A N 1
ATOM 659 C CA . ALA A 1 86 ? -1.005 34.081 7.034 1.00 51.50 86 ALA A CA 1
ATOM 660 C C . ALA A 1 86 ? -2.345 33.767 7.730 1.00 51.50 86 ALA A C 1
ATOM 662 O O . ALA A 1 86 ? -2.513 32.674 8.266 1.00 51.50 86 ALA A O 1
ATOM 663 N N . ASP A 1 87 ? -3.332 34.667 7.647 1.00 61.94 87 ASP A N 1
ATOM 664 C CA . ASP A 1 87 ? -4.649 34.467 8.268 1.00 61.94 87 ASP A CA 1
ATOM 665 C C . ASP A 1 87 ? -5.450 33.375 7.543 1.00 61.94 87 ASP A C 1
ATOM 667 O O . ASP A 1 87 ? -6.197 32.621 8.161 1.00 61.94 87 ASP A O 1
ATOM 671 N N . THR A 1 88 ? -5.270 33.256 6.225 1.00 64.25 88 THR A N 1
ATOM 672 C CA . THR A 1 88 ? -5.961 32.256 5.395 1.00 64.25 88 THR A CA 1
ATOM 673 C C . THR A 1 88 ? -5.470 30.842 5.696 1.00 64.25 88 THR A C 1
ATOM 675 O O . THR A 1 88 ? -6.278 29.938 5.904 1.00 64.25 88 THR A O 1
ATOM 678 N N . LEU A 1 89 ? -4.153 30.664 5.805 1.00 67.00 89 LEU A N 1
ATOM 679 C CA . LEU A 1 89 ? -3.546 29.401 6.223 1.00 67.00 89 LEU A CA 1
ATOM 680 C C . LEU A 1 89 ? -3.933 29.019 7.654 1.00 67.00 89 LEU A C 1
ATOM 682 O O . LEU A 1 89 ? -4.243 27.862 7.931 1.00 67.00 89 LEU A O 1
ATOM 686 N N . GLN A 1 90 ? -3.986 29.994 8.560 1.00 71.56 90 GLN A N 1
ATOM 687 C CA . GLN A 1 90 ? -4.393 29.749 9.940 1.00 71.56 90 GLN A CA 1
ATOM 688 C C . GLN A 1 90 ? -5.884 29.392 10.054 1.00 71.56 90 GLN A C 1
ATOM 690 O O . GLN A 1 90 ? -6.255 28.525 10.843 1.00 71.56 90 GLN A O 1
ATOM 695 N N . MET A 1 91 ? -6.744 29.970 9.211 1.00 73.44 91 MET A N 1
ATOM 696 C CA . MET A 1 91 ? -8.144 29.550 9.096 1.00 73.44 91 MET A CA 1
ATOM 697 C C . MET A 1 91 ? -8.285 28.119 8.558 1.00 73.44 91 MET A C 1
ATOM 699 O O . MET A 1 91 ? -9.112 27.365 9.072 1.00 73.44 91 MET A O 1
ATOM 703 N N . GLN A 1 92 ? -7.465 27.714 7.582 1.00 73.75 92 GLN A N 1
ATOM 704 C CA . GLN A 1 92 ? -7.419 26.326 7.103 1.00 73.75 92 GLN A CA 1
ATOM 705 C C . GLN A 1 92 ? -6.945 25.362 8.201 1.00 73.75 92 GLN A C 1
ATOM 707 O O . GLN A 1 92 ? -7.553 24.307 8.385 1.00 73.75 92 GLN A O 1
ATOM 712 N N . LYS A 1 93 ? -5.949 25.766 9.007 1.00 76.25 93 LYS A N 1
ATOM 713 C CA . LYS A 1 93 ? -5.504 25.035 10.207 1.00 76.25 93 LYS A CA 1
ATOM 714 C C . LYS A 1 93 ? -6.655 24.839 11.201 1.00 76.25 93 LYS A C 1
ATOM 716 O O . LYS A 1 93 ? -6.890 23.725 11.665 1.00 76.25 93 LYS A O 1
ATOM 721 N N . TYR A 1 94 ? -7.416 25.890 11.508 1.00 77.06 94 TYR A N 1
ATOM 722 C CA . TYR A 1 94 ? -8.565 25.788 12.413 1.00 77.06 94 TYR A CA 1
ATOM 723 C C . TYR A 1 94 ? -9.694 24.919 11.863 1.00 77.06 94 TYR A C 1
ATOM 725 O O . TYR A 1 94 ? -10.258 24.131 12.617 1.00 77.06 94 TYR A O 1
ATOM 733 N N . ALA A 1 95 ? -10.012 25.027 10.571 1.00 79.12 95 ALA A N 1
ATOM 734 C CA . ALA A 1 95 ? -11.008 24.176 9.923 1.00 79.12 95 ALA A CA 1
ATOM 735 C C . ALA A 1 95 ? -10.622 22.695 9.979 1.00 79.12 95 ALA A C 1
ATOM 737 O O . ALA A 1 95 ? -11.460 21.856 10.312 1.00 79.12 95 ALA A O 1
ATOM 738 N N . TRP A 1 96 ? -9.346 22.386 9.741 1.00 75.94 96 TRP A N 1
ATOM 739 C CA . TRP A 1 96 ? -8.818 21.028 9.838 1.00 75.94 96 TRP A CA 1
ATOM 740 C C . TRP A 1 96 ? -8.971 20.448 11.244 1.00 75.94 96 TRP A C 1
ATOM 742 O O . TRP A 1 96 ? -9.585 19.396 11.439 1.00 75.94 96 TRP A O 1
ATOM 752 N N . HIS A 1 97 ? -8.472 21.162 12.254 1.00 77.00 97 HIS A N 1
ATOM 753 C CA . HIS A 1 97 ? -8.554 20.695 13.637 1.00 77.00 97 HIS A CA 1
ATOM 754 C C . HIS A 1 97 ? -9.992 20.685 14.174 1.00 77.00 97 HIS A C 1
ATOM 756 O O . HIS A 1 97 ? -10.319 19.837 15.004 1.00 77.00 97 HIS A O 1
ATOM 762 N N . TYR A 1 98 ? -10.873 21.555 13.674 1.00 81.06 98 TYR A N 1
ATOM 763 C CA . TYR A 1 98 ? -12.304 21.509 13.973 1.00 81.06 98 TYR A CA 1
ATOM 764 C C . TYR A 1 98 ? -12.951 20.222 13.449 1.00 81.06 98 TYR A C 1
ATOM 766 O O . TYR A 1 98 ? -13.577 19.507 14.232 1.00 81.06 98 TYR A O 1
ATOM 774 N N . LEU A 1 99 ? -12.736 19.864 12.176 1.00 73.81 99 LEU A N 1
ATOM 775 C CA . LEU A 1 99 ? -13.216 18.589 11.623 1.00 73.81 99 LEU A CA 1
ATOM 776 C C . LEU A 1 99 ? -12.649 17.387 12.387 1.00 73.81 99 LEU A C 1
ATOM 778 O O . LEU A 1 99 ? -13.391 16.456 12.705 1.00 73.81 99 LEU A O 1
ATOM 782 N N . LYS A 1 100 ? -11.364 17.435 12.760 1.00 70.56 100 LYS A N 1
ATOM 783 C CA . LYS A 1 100 ? -10.711 16.402 13.575 1.00 70.56 100 LYS A CA 1
ATOM 784 C C . LYS A 1 100 ? -11.375 16.243 14.946 1.00 70.56 100 LYS A C 1
ATOM 786 O O . LYS A 1 100 ? -11.625 15.118 15.372 1.00 70.56 100 LYS A O 1
ATOM 791 N N . GLN A 1 101 ? -11.703 17.339 15.632 1.00 72.25 101 GLN A N 1
ATOM 792 C CA . GLN A 1 101 ? -12.400 17.283 16.922 1.00 72.25 101 GLN A CA 1
ATOM 793 C C . GLN A 1 101 ? -13.849 16.796 16.788 1.00 72.25 101 GLN A C 1
ATOM 795 O O . GLN A 1 101 ? -14.284 15.982 17.605 1.00 72.25 101 GLN A O 1
ATOM 800 N N . LEU A 1 102 ? -14.589 17.242 15.765 1.00 71.06 102 LEU A N 1
ATOM 801 C CA . LEU A 1 102 ? -15.942 16.740 15.502 1.00 71.06 102 LEU A CA 1
ATOM 802 C C . LEU A 1 102 ? -15.929 15.231 15.228 1.00 71.06 102 LEU A C 1
ATOM 804 O O . LEU A 1 102 ? -16.773 14.509 15.758 1.00 71.06 102 LEU A O 1
ATOM 808 N N . GLN A 1 103 ? -14.945 14.744 14.468 1.00 62.34 103 GLN A N 1
ATOM 809 C CA . GLN A 1 103 ? -14.744 13.320 14.204 1.00 62.34 103 GLN A CA 1
ATOM 810 C C . GLN A 1 103 ? -14.423 12.541 15.487 1.00 62.34 103 GLN A C 1
ATOM 812 O O . GLN A 1 103 ? -15.080 11.541 15.774 1.00 62.34 103 GLN A O 1
ATOM 817 N N . GLN A 1 104 ? -13.483 13.022 16.306 1.00 61.72 104 GLN A N 1
ATOM 818 C CA . GLN A 1 104 ? -13.120 12.381 17.577 1.00 61.72 104 GLN A CA 1
ATOM 819 C C . GLN A 1 104 ? -14.304 12.286 18.549 1.00 61.72 104 GLN A C 1
ATOM 821 O O . GLN A 1 104 ? -14.397 11.330 19.320 1.00 61.72 104 GLN A O 1
ATOM 826 N N . GLN A 1 105 ? -15.213 13.263 18.500 1.00 61.31 105 GLN A N 1
ATOM 827 C CA . GLN A 1 105 ? -16.415 13.319 19.333 1.00 61.31 105 GLN A CA 1
ATOM 828 C C . GLN A 1 105 ? -17.652 12.680 18.677 1.00 61.31 105 GLN A C 1
ATOM 830 O O . GLN A 1 105 ? -18.714 12.671 19.293 1.00 61.31 105 GLN A O 1
ATOM 835 N N . ASN A 1 106 ? -17.526 12.113 17.469 1.00 58.44 106 ASN A N 1
ATOM 836 C CA . ASN A 1 106 ? -18.623 11.548 16.672 1.00 58.44 106 ASN A CA 1
ATOM 837 C C . ASN A 1 106 ? -19.797 12.520 16.437 1.00 58.44 106 ASN A C 1
ATOM 839 O O . ASN A 1 106 ? -20.957 12.123 16.499 1.00 58.44 106 ASN A O 1
ATOM 843 N N . LEU A 1 107 ? -19.497 13.796 16.193 1.00 67.94 107 LEU A N 1
ATOM 844 C CA . LEU A 1 107 ? -20.491 14.853 15.988 1.00 67.94 107 LEU A CA 1
ATOM 845 C C . LEU A 1 107 ? -20.828 15.100 14.507 1.00 67.94 107 LEU A C 1
ATOM 847 O O . LEU A 1 107 ? -21.652 15.962 14.221 1.00 67.94 107 LEU A O 1
ATOM 851 N N . ILE A 1 108 ? -20.208 14.377 13.567 1.00 66.44 108 ILE A N 1
ATOM 852 C CA . ILE A 1 108 ? -20.535 14.439 12.132 1.00 66.44 108 ILE A CA 1
ATOM 853 C C . ILE A 1 108 ? -21.600 13.380 11.837 1.00 66.44 108 ILE A C 1
ATOM 855 O O . ILE A 1 108 ? -21.397 12.204 12.146 1.00 66.44 108 ILE A O 1
ATOM 859 N N . ASN A 1 109 ? -22.731 13.789 11.264 1.00 65.75 109 ASN A N 1
ATOM 860 C CA . ASN A 1 109 ? -23.806 12.862 10.911 1.00 65.75 109 ASN A CA 1
ATOM 861 C C . ASN A 1 109 ? -23.518 12.147 9.580 1.00 65.75 109 ASN A C 1
ATOM 863 O O . ASN A 1 109 ? -22.747 12.634 8.752 1.00 65.75 109 ASN A O 1
ATOM 867 N N . ALA A 1 110 ? -24.155 10.994 9.359 1.00 61.62 110 ALA A N 1
ATOM 868 C CA . ALA A 1 110 ? -23.933 10.182 8.161 1.00 61.62 110 ALA A CA 1
ATOM 869 C C . ALA A 1 110 ? -24.233 10.947 6.859 1.00 61.62 110 ALA A C 1
ATOM 871 O O . ALA A 1 110 ? -23.557 10.752 5.852 1.00 61.62 110 ALA A O 1
ATOM 872 N N . GLN A 1 111 ? -25.204 11.864 6.891 1.00 63.53 111 GLN A N 1
ATOM 873 C CA . GLN A 1 111 ? -25.629 12.639 5.727 1.00 63.53 111 GLN A CA 1
ATOM 874 C C . GLN A 1 111 ? -24.586 13.688 5.297 1.00 63.53 111 GLN A C 1
ATOM 876 O O . GLN A 1 111 ? -24.402 13.920 4.105 1.00 63.53 111 GLN A O 1
ATOM 881 N N . SER A 1 112 ? -23.858 14.298 6.237 1.00 66.81 112 SER A N 1
ATOM 882 C CA . SER A 1 112 ? -22.831 15.308 5.928 1.00 66.81 112 SER A CA 1
ATOM 883 C C . SER A 1 112 ? -21.521 14.695 5.437 1.00 66.81 112 SER A C 1
ATOM 885 O O . SER A 1 112 ? -20.742 15.374 4.770 1.00 66.81 112 SER A O 1
ATOM 887 N N . ILE A 1 113 ? -21.278 13.412 5.724 1.00 64.75 113 ILE A N 1
ATOM 888 C CA . ILE A 1 113 ? -20.045 12.702 5.349 1.00 64.75 113 ILE A CA 1
ATOM 889 C C . ILE A 1 113 ? -19.852 12.666 3.836 1.00 64.75 113 ILE A C 1
ATOM 891 O O . ILE A 1 113 ? -18.747 12.933 3.376 1.00 64.75 113 ILE A O 1
ATOM 895 N N . ALA A 1 114 ? -20.904 12.387 3.061 1.00 64.19 114 ALA A N 1
ATOM 896 C CA . ALA A 1 114 ? -20.804 12.337 1.602 1.00 64.19 114 ALA A CA 1
ATOM 897 C C . ALA A 1 114 ? -20.387 13.698 1.014 1.00 64.19 114 ALA A C 1
ATOM 899 O O . ALA A 1 114 ? -19.505 13.774 0.163 1.00 64.19 114 ALA A O 1
ATOM 900 N N . VAL A 1 115 ? -20.956 14.789 1.537 1.00 69.75 115 VAL A N 1
ATOM 901 C CA . VAL A 1 115 ? -20.623 16.156 1.107 1.00 69.75 115 VAL A CA 1
ATOM 902 C C . VAL A 1 115 ? -19.195 16.538 1.517 1.00 69.75 115 VAL A C 1
ATOM 904 O O . VAL A 1 115 ? -18.456 17.114 0.721 1.00 69.75 115 VAL A O 1
ATOM 907 N N . ILE A 1 116 ? -18.772 16.179 2.735 1.00 70.81 116 ILE A N 1
ATOM 908 C CA . ILE A 1 116 ? -17.403 16.410 3.227 1.00 70.81 116 ILE A CA 1
ATOM 909 C C . ILE A 1 116 ? -16.387 15.614 2.399 1.00 70.81 116 ILE A C 1
ATOM 911 O O . ILE A 1 116 ? -15.369 16.173 1.994 1.00 70.81 116 ILE A O 1
ATOM 915 N N . ARG A 1 117 ? -16.671 14.338 2.106 1.00 67.38 117 ARG A N 1
ATOM 916 C CA . ARG A 1 117 ? -15.831 13.460 1.278 1.00 67.38 117 ARG A CA 1
ATOM 917 C C . ARG A 1 117 ? -15.612 14.062 -0.105 1.00 67.38 117 ARG A C 1
ATOM 919 O O . ARG A 1 117 ? -14.470 14.166 -0.533 1.00 67.38 117 ARG A O 1
ATOM 926 N N . ASN A 1 118 ? -16.674 14.518 -0.763 1.00 67.00 118 ASN A N 1
ATOM 927 C CA . ASN A 1 118 ? -16.573 15.072 -2.113 1.00 67.00 118 ASN A CA 1
ATOM 928 C C . ASN A 1 118 ? -15.863 16.423 -2.144 1.00 67.00 118 ASN A C 1
ATOM 930 O O . ASN A 1 118 ? -15.064 16.674 -3.043 1.00 67.00 118 ASN A O 1
ATOM 934 N N . ASN A 1 119 ? -16.087 17.275 -1.137 1.00 71.56 119 ASN A N 1
ATOM 935 C CA . ASN A 1 119 ? -15.309 18.502 -0.997 1.00 71.56 119 ASN A CA 1
ATOM 936 C C . ASN A 1 119 ? -13.810 18.176 -0.904 1.00 71.56 119 ASN A C 1
ATOM 938 O O . ASN A 1 119 ? -13.017 18.756 -1.645 1.00 71.56 119 ASN A O 1
ATOM 942 N N . LEU A 1 120 ? -13.436 17.211 -0.057 1.00 65.81 120 LEU A N 1
ATOM 943 C CA . LEU A 1 120 ? -12.048 16.817 0.205 1.00 65.81 120 LEU A CA 1
ATOM 944 C C . LEU A 1 120 ? -11.402 15.986 -0.917 1.00 65.81 120 LEU A C 1
ATOM 946 O O . LEU A 1 120 ? -10.187 16.055 -1.079 1.00 65.81 120 LEU A O 1
ATOM 950 N N . GLY A 1 121 ? -12.192 15.292 -1.742 1.00 56.84 121 GLY A N 1
ATOM 951 C CA . GLY A 1 121 ? -11.723 14.544 -2.918 1.00 56.84 121 GLY A CA 1
ATOM 952 C C . GLY A 1 121 ? -11.054 15.409 -3.994 1.00 56.84 121 GLY A C 1
ATOM 953 O O . GLY A 1 121 ? -10.391 14.885 -4.879 1.00 56.84 121 GLY A O 1
ATOM 954 N N . THR A 1 122 ? -11.177 16.737 -3.899 1.00 53.38 122 THR A N 1
ATOM 955 C CA . THR A 1 122 ? -10.503 17.705 -4.782 1.00 53.38 122 THR A CA 1
ATOM 956 C C . THR A 1 122 ? -9.049 18.018 -4.393 1.00 53.38 122 THR A C 1
ATOM 958 O O . THR A 1 122 ? -8.378 18.773 -5.104 1.00 53.38 122 THR A O 1
ATOM 961 N N . MET A 1 123 ? -8.539 17.479 -3.277 1.00 54.59 123 MET A N 1
ATOM 962 C CA . MET A 1 123 ? -7.120 17.580 -2.911 1.00 54.59 123 MET A CA 1
ATOM 963 C C . MET A 1 123 ? -6.308 16.501 -3.652 1.00 54.59 123 MET A C 1
ATOM 965 O O . MET A 1 123 ? -6.629 15.322 -3.559 1.00 54.59 123 MET A O 1
ATOM 969 N N . ASN A 1 124 ? -5.260 16.914 -4.383 1.00 49.75 124 ASN A N 1
ATOM 970 C CA . ASN A 1 124 ? -4.317 16.020 -5.082 1.00 49.75 124 ASN A CA 1
ATOM 971 C C . ASN A 1 124 ? -3.736 14.931 -4.152 1.00 49.75 124 ASN A C 1
ATOM 973 O O . ASN A 1 124 ? -3.672 15.138 -2.941 1.00 49.75 124 ASN A O 1
ATOM 977 N N . ASP A 1 125 ? -3.198 13.863 -4.762 1.00 40.97 125 ASP A N 1
ATOM 978 C CA . ASP A 1 125 ? -2.528 12.654 -4.218 1.00 40.97 125 ASP A CA 1
ATOM 979 C C . ASP A 1 125 ? -1.556 12.815 -3.017 1.00 40.97 125 ASP A C 1
ATOM 981 O O . ASP A 1 125 ? -1.045 11.826 -2.497 1.00 40.97 125 ASP A O 1
ATOM 985 N N . TYR A 1 126 ? -1.283 14.030 -2.542 1.00 45.09 126 TYR A N 1
ATOM 986 C CA . TYR A 1 126 ? -0.273 14.343 -1.529 1.00 45.09 126 TYR A CA 1
ATOM 987 C C . TYR A 1 126 ? -0.749 14.229 -0.076 1.00 45.09 126 TYR A C 1
ATOM 989 O O . TYR A 1 126 ? 0.084 14.267 0.823 1.00 45.09 126 TYR A O 1
ATOM 997 N N . ILE A 1 127 ? -2.048 14.038 0.195 1.00 51.28 127 ILE A N 1
ATOM 998 C CA . ILE A 1 127 ? -2.527 13.825 1.573 1.00 51.28 127 ILE A CA 1
ATOM 999 C C . ILE A 1 127 ? -3.313 12.517 1.708 1.00 51.28 127 ILE A C 1
ATOM 1001 O O . ILE A 1 127 ? -4.476 12.490 2.111 1.00 51.28 127 ILE A O 1
ATOM 1005 N N . ILE A 1 128 ? -2.630 11.408 1.407 1.00 42.25 128 ILE A N 1
ATOM 1006 C CA . ILE A 1 128 ? -3.083 10.028 1.667 1.00 42.25 128 ILE A CA 1
ATOM 1007 C C . ILE A 1 128 ? -3.532 9.871 3.131 1.00 42.25 128 ILE A C 1
ATOM 1009 O O . ILE A 1 128 ? -4.568 9.274 3.399 1.00 42.25 128 ILE A O 1
ATOM 1013 N N . GLU A 1 129 ? -2.850 10.527 4.075 1.00 46.59 129 GLU A N 1
ATOM 1014 C CA . GLU A 1 129 ? -3.195 10.483 5.503 1.00 46.59 129 GLU A CA 1
ATOM 1015 C C . GLU A 1 129 ? -4.552 11.148 5.823 1.00 46.59 129 GLU A C 1
ATOM 1017 O O . GLU A 1 129 ? -5.242 10.739 6.756 1.00 46.59 129 GLU A O 1
ATOM 1022 N N . THR A 1 130 ? -4.987 12.137 5.027 1.00 48.06 130 THR A N 1
ATOM 1023 C CA . THR A 1 130 ? -6.301 12.795 5.179 1.00 48.06 130 THR A CA 1
ATOM 1024 C C . THR A 1 130 ? -7.421 11.925 4.625 1.00 48.06 130 THR A C 1
ATOM 1026 O O . THR A 1 130 ? -8.487 11.850 5.242 1.00 48.06 130 THR A O 1
ATOM 1029 N N . ARG A 1 131 ? -7.169 11.228 3.508 1.00 49.06 131 ARG A N 1
ATOM 1030 C CA . ARG A 1 131 ? -8.112 10.265 2.931 1.00 49.06 131 ARG A CA 1
ATOM 1031 C C . ARG A 1 131 ? -8.277 9.055 3.846 1.00 49.06 131 ARG A C 1
ATOM 1033 O O . ARG A 1 131 ? -9.406 8.754 4.208 1.00 49.06 131 ARG A O 1
ATOM 1040 N N . ASP A 1 132 ? -7.181 8.476 4.332 1.00 48.25 132 ASP A N 1
ATOM 1041 C CA . ASP A 1 132 ? -7.191 7.321 5.239 1.00 48.25 132 ASP A CA 1
ATOM 1042 C C . ASP A 1 132 ? -7.806 7.662 6.609 1.00 48.25 132 ASP A C 1
ATOM 1044 O O . ASP A 1 132 ? -8.567 6.873 7.176 1.00 48.25 132 ASP A O 1
ATOM 1048 N N . PHE A 1 133 ? -7.544 8.860 7.150 1.00 51.06 133 PHE A N 1
ATOM 1049 C CA . PHE A 1 133 ? -8.146 9.321 8.408 1.00 51.06 133 PHE A CA 1
ATOM 1050 C C . PHE A 1 133 ? -9.672 9.471 8.302 1.00 51.06 133 PHE A C 1
ATOM 1052 O O . PHE A 1 133 ? -10.402 9.114 9.236 1.00 51.06 133 PHE A O 1
ATOM 1059 N N . LEU A 1 134 ? -10.165 9.973 7.167 1.00 48.22 134 LEU A N 1
ATOM 1060 C CA . LEU A 1 134 ? -11.596 10.124 6.910 1.00 48.22 134 LEU A CA 1
ATOM 1061 C C . LEU A 1 134 ? -12.252 8.812 6.479 1.00 48.22 134 LEU A C 1
ATOM 1063 O O . LEU A 1 134 ? -13.348 8.546 6.954 1.00 48.22 134 LEU A O 1
ATOM 1067 N N . GLU A 1 135 ? -11.583 7.955 5.707 1.00 50.03 135 GLU A N 1
ATOM 1068 C CA . GLU A 1 135 ? -12.009 6.575 5.414 1.00 50.03 135 GLU A CA 1
ATOM 1069 C C . GLU A 1 135 ? -12.166 5.770 6.714 1.00 50.03 135 GLU A C 1
ATOM 1071 O O . GLU A 1 135 ? -13.188 5.125 6.936 1.00 50.03 135 GLU A O 1
ATOM 1076 N N . THR A 1 136 ? -11.247 5.934 7.670 1.00 48.72 136 THR A N 1
ATOM 1077 C CA . THR A 1 136 ? -11.363 5.314 9.000 1.00 48.72 136 THR A CA 1
ATOM 1078 C C . THR A 1 136 ? -12.550 5.872 9.802 1.00 48.72 136 THR A C 1
ATOM 1080 O O . THR A 1 136 ? -13.162 5.154 10.597 1.00 48.72 136 THR A O 1
ATOM 1083 N N . ALA A 1 137 ? -12.900 7.153 9.627 1.00 47.34 137 ALA A N 1
ATOM 1084 C CA . ALA A 1 137 ? -14.094 7.751 10.230 1.00 47.34 137 ALA A CA 1
ATOM 1085 C C . ALA A 1 137 ? -15.392 7.257 9.559 1.00 47.34 137 ALA A C 1
ATOM 1087 O O . ALA A 1 137 ? -16.371 6.987 10.259 1.00 47.34 137 ALA A O 1
ATOM 1088 N N . ILE A 1 138 ? -15.362 7.082 8.234 1.00 44.84 138 ILE A N 1
ATOM 1089 C CA . ILE A 1 138 ? -16.426 6.530 7.385 1.00 44.84 138 ILE A CA 1
ATOM 1090 C C . ILE A 1 138 ? -16.736 5.087 7.806 1.00 44.84 138 ILE A C 1
ATOM 1092 O O . ILE A 1 138 ? -17.880 4.777 8.143 1.00 44.84 138 ILE A O 1
ATOM 1096 N N . ASP A 1 139 ? -15.721 4.232 7.944 1.00 44.78 139 ASP A N 1
ATOM 1097 C CA . ASP A 1 139 ? -15.880 2.832 8.364 1.00 44.78 139 ASP A CA 1
ATOM 1098 C C . ASP A 1 139 ? -16.419 2.695 9.798 1.00 44.78 139 ASP A C 1
ATOM 1100 O O . ASP A 1 139 ? -17.217 1.800 10.117 1.00 44.78 139 ASP A O 1
ATOM 1104 N N . ARG A 1 140 ? -16.037 3.619 10.691 1.00 40.59 140 ARG A N 1
ATOM 1105 C CA . ARG A 1 140 ? -16.519 3.647 12.082 1.00 40.59 140 ARG A CA 1
ATOM 1106 C C . ARG A 1 140 ? -17.973 4.081 12.220 1.00 40.59 140 ARG A C 1
ATOM 1108 O O . ARG A 1 140 ? -18.619 3.679 13.184 1.00 40.59 140 ARG A O 1
ATOM 1115 N N . ILE A 1 141 ? -18.481 4.907 11.311 1.00 41.72 141 ILE A N 1
ATOM 1116 C CA . ILE A 1 141 ? -19.877 5.364 11.320 1.00 41.72 141 ILE A CA 1
ATOM 1117 C C . ILE A 1 141 ? -20.761 4.354 10.571 1.00 41.72 141 ILE A C 1
ATOM 1119 O O . ILE A 1 141 ? -21.822 3.980 11.074 1.00 41.72 141 ILE A O 1
ATOM 1123 N N . ASN A 1 142 ? -20.264 3.780 9.470 1.00 40.31 142 ASN A N 1
ATOM 1124 C CA . ASN A 1 142 ? -20.931 2.717 8.708 1.00 40.31 142 ASN A CA 1
ATOM 1125 C C . ASN A 1 142 ? -21.125 1.412 9.490 1.00 40.31 142 ASN A C 1
ATOM 1127 O O . ASN A 1 142 ? -22.092 0.679 9.269 1.00 40.31 142 ASN A O 1
ATOM 1131 N N . SER A 1 143 ? -20.237 1.119 10.441 1.00 39.09 143 SER A N 1
ATOM 1132 C CA . SER A 1 143 ? -20.388 -0.020 11.353 1.00 39.09 143 SER A CA 1
ATOM 1133 C C . SER A 1 143 ? -21.413 0.214 12.477 1.00 39.09 143 SER A C 1
ATOM 1135 O O . SER A 1 143 ? -21.902 -0.766 13.043 1.00 39.09 143 SER A O 1
ATOM 1137 N N . ARG A 1 144 ? -21.787 1.471 12.774 1.00 42.16 144 ARG A N 1
ATOM 1138 C CA . ARG A 1 144 ? -22.687 1.846 13.886 1.00 42.16 144 ARG A CA 1
ATOM 1139 C C . ARG A 1 144 ? -24.174 1.913 13.513 1.00 42.16 144 ARG A C 1
ATOM 1141 O O . ARG A 1 144 ? -25.012 1.795 14.400 1.00 42.16 144 ARG A O 1
ATOM 1148 N N . LEU A 1 145 ? -24.524 2.046 12.233 1.00 42.31 145 LEU A N 1
ATOM 1149 C CA . LEU A 1 145 ? -25.915 2.142 11.760 1.00 42.31 145 LEU A CA 1
ATOM 1150 C C . LEU A 1 145 ? -26.478 0.767 11.358 1.00 42.31 145 LEU A C 1
ATOM 1152 O O . LEU A 1 145 ? -26.592 0.429 10.179 1.00 42.31 145 LEU A O 1
ATOM 1156 N N . LYS A 1 146 ? -26.823 -0.061 12.353 1.00 38.78 146 LYS A N 1
ATOM 1157 C CA . LYS A 1 146 ? -27.606 -1.294 12.155 1.00 38.78 146 LYS A CA 1
ATOM 1158 C C . LYS A 1 146 ? -29.034 -1.093 12.664 1.00 38.78 146 LYS A C 1
ATOM 1160 O O . LYS A 1 146 ? -29.314 -1.333 13.832 1.00 38.78 146 LYS A O 1
ATOM 1165 N N . THR A 1 147 ? -29.950 -0.775 11.759 1.00 40.97 147 THR A N 1
ATOM 1166 C CA . THR A 1 147 ? -31.390 -0.962 11.980 1.00 40.97 147 THR A CA 1
ATOM 1167 C C . THR A 1 147 ? -31.989 -1.707 10.792 1.00 40.97 147 THR A C 1
ATOM 1169 O O . THR A 1 147 ? -31.836 -1.328 9.636 1.00 40.97 147 THR A O 1
ATOM 1172 N N . VAL A 1 148 ? -32.631 -2.838 11.086 1.00 45.00 148 VAL A N 1
ATOM 1173 C CA . VAL A 1 148 ? -33.184 -3.799 10.111 1.00 45.00 148 VAL A CA 1
ATOM 1174 C C . VAL A 1 148 ? -34.618 -3.416 9.683 1.00 45.00 148 VAL A C 1
ATOM 1176 O O . VAL A 1 148 ? -35.232 -4.089 8.859 1.00 45.00 148 VAL A O 1
ATOM 1179 N N . GLU A 1 149 ? -35.155 -2.297 10.175 1.00 46.41 149 GLU A N 1
ATOM 1180 C CA . GLU A 1 149 ? -36.588 -1.978 10.075 1.00 46.41 149 GLU A CA 1
ATOM 1181 C C . GLU A 1 149 ? -36.999 -1.152 8.833 1.00 46.41 149 GLU A C 1
ATOM 1183 O O . GLU A 1 149 ? -38.167 -1.190 8.452 1.00 46.41 149 GLU A O 1
ATOM 1188 N N . ASN A 1 150 ? -36.071 -0.508 8.109 1.00 55.88 150 ASN A N 1
ATOM 1189 C CA . ASN A 1 150 ? -36.413 0.386 6.979 1.00 55.88 150 ASN A CA 1
ATOM 1190 C C . ASN A 1 150 ? -36.558 -0.321 5.610 1.00 55.88 150 ASN A C 1
ATOM 1192 O O . ASN A 1 150 ? -37.087 0.246 4.649 1.00 55.88 150 ASN A O 1
ATOM 1196 N N . SER A 1 151 ? -36.126 -1.583 5.507 1.00 59.06 151 SER A N 1
ATOM 1197 C CA . SER A 1 151 ? -35.962 -2.299 4.229 1.00 59.06 151 SER A CA 1
ATOM 1198 C C . SER A 1 151 ? -37.253 -2.455 3.408 1.00 59.06 151 SER A C 1
ATOM 1200 O O . SER A 1 151 ? -37.201 -2.420 2.177 1.00 59.06 151 SER A O 1
ATOM 1202 N N . ALA A 1 152 ? -38.420 -2.572 4.049 1.00 63.00 152 ALA A N 1
ATOM 1203 C CA . ALA A 1 152 ? -39.695 -2.786 3.357 1.00 63.00 152 ALA A CA 1
ATOM 1204 C C . ALA A 1 152 ? -40.175 -1.556 2.556 1.00 63.00 152 ALA A C 1
ATOM 1206 O O . ALA A 1 152 ? -40.736 -1.715 1.469 1.00 63.00 152 ALA A O 1
ATOM 1207 N N . SER A 1 153 ? -39.930 -0.339 3.060 1.00 72.19 153 SER A N 1
ATOM 1208 C CA . SER A 1 153 ? -40.317 0.913 2.388 1.00 72.19 153 SER A CA 1
ATOM 1209 C C . SER A 1 153 ? -39.488 1.139 1.119 1.00 72.19 153 SER A C 1
ATOM 1211 O O . SER A 1 153 ? -40.046 1.361 0.041 1.00 72.19 153 SER A O 1
ATOM 1213 N N . PHE A 1 154 ? -38.166 0.953 1.212 1.00 80.38 154 PHE A N 1
ATOM 1214 C CA . PHE A 1 154 ? -37.248 1.079 0.075 1.00 80.38 154 PHE A CA 1
ATOM 1215 C C . PHE A 1 154 ? -37.520 0.036 -1.017 1.00 80.38 154 PHE A C 1
ATOM 1217 O O . PHE A 1 154 ? -37.523 0.363 -2.205 1.00 80.38 154 PHE A O 1
ATOM 1224 N N . HIS A 1 155 ? -37.821 -1.212 -0.631 1.00 77.19 155 HIS A N 1
ATOM 1225 C CA . HIS A 1 155 ? -38.190 -2.260 -1.589 1.00 77.19 155 HIS A CA 1
ATOM 1226 C C . HIS A 1 155 ? -39.505 -1.941 -2.309 1.00 77.19 155 HIS A C 1
ATOM 1228 O O . HIS A 1 155 ? -39.600 -2.152 -3.514 1.00 77.19 155 HIS A O 1
ATOM 1234 N N . SER A 1 156 ? -40.508 -1.409 -1.603 1.00 79.25 156 SER A N 1
ATOM 1235 C CA . SER A 1 156 ? -41.778 -0.991 -2.213 1.00 79.25 156 SER A CA 1
ATOM 1236 C C . SER A 1 156 ? -41.577 0.136 -3.234 1.00 79.25 156 SER A C 1
ATOM 1238 O O . SER A 1 156 ? -42.092 0.058 -4.352 1.00 79.25 156 SER A O 1
ATOM 1240 N N . TRP A 1 157 ? -40.776 1.151 -2.889 1.00 89.62 157 TRP A N 1
ATOM 1241 C CA . TRP A 1 157 ? -40.415 2.235 -3.805 1.00 89.62 157 TRP A CA 1
ATOM 1242 C C . TRP A 1 157 ? -39.694 1.704 -5.055 1.00 89.62 157 TRP A C 1
ATOM 1244 O O . TRP A 1 157 ? -40.159 1.928 -6.173 1.00 89.62 157 TRP A O 1
ATOM 1254 N N . SER A 1 158 ? -38.640 0.902 -4.875 1.00 86.44 158 SER A N 1
ATOM 1255 C CA . SER A 1 158 ? -37.865 0.317 -5.979 1.00 86.44 158 SER A CA 1
ATOM 1256 C C . SER A 1 158 ? -38.737 -0.550 -6.902 1.00 86.44 158 SER A C 1
ATOM 1258 O O . SER A 1 158 ? -38.722 -0.375 -8.123 1.00 86.44 158 SER A O 1
ATOM 1260 N N . LEU A 1 159 ? -39.600 -1.406 -6.337 1.00 84.25 159 LEU A N 1
ATOM 1261 C CA . LEU A 1 159 ? -40.539 -2.234 -7.103 1.00 84.25 159 LEU A CA 1
ATOM 1262 C C . LEU A 1 159 ? -41.539 -1.397 -7.916 1.00 84.25 159 LEU A C 1
ATOM 1264 O O . LEU A 1 159 ? -41.861 -1.766 -9.047 1.00 84.25 159 LEU A O 1
ATOM 1268 N N . ASN A 1 160 ? -42.011 -0.265 -7.384 1.00 85.88 160 ASN A N 1
ATOM 1269 C CA . ASN A 1 160 ? -42.902 0.642 -8.113 1.00 85.88 160 ASN A CA 1
ATOM 1270 C C . ASN A 1 160 ? -42.203 1.299 -9.313 1.00 85.88 160 ASN A C 1
ATOM 1272 O O . ASN A 1 160 ? -42.815 1.427 -10.382 1.00 85.88 160 ASN A O 1
ATOM 1276 N N . ILE A 1 161 ? -40.928 1.676 -9.175 1.00 87.44 161 ILE A N 1
ATOM 1277 C CA . ILE A 1 161 ? -40.117 2.206 -10.281 1.00 87.44 161 ILE A CA 1
ATOM 1278 C C . ILE A 1 161 ? -39.867 1.116 -11.331 1.00 87.44 161 ILE A C 1
ATOM 1280 O O . ILE A 1 161 ? -40.092 1.338 -12.525 1.00 87.44 161 ILE A O 1
ATOM 1284 N N . GLU A 1 162 ? -39.492 -0.091 -10.903 1.00 83.38 162 GLU A N 1
ATOM 1285 C CA . GLU A 1 162 ? -39.252 -1.237 -11.787 1.00 83.38 162 GLU A CA 1
ATOM 1286 C C . GLU A 1 162 ? -40.503 -1.650 -12.572 1.00 83.38 162 GLU A C 1
ATOM 1288 O O . GLU A 1 162 ? -40.433 -1.861 -13.788 1.00 83.38 162 GLU A O 1
ATOM 1293 N N . ALA A 1 163 ? -41.668 -1.689 -11.919 1.00 83.25 163 ALA A N 1
ATOM 1294 C CA . ALA A 1 163 ? -42.948 -1.973 -12.568 1.00 83.25 163 ALA A CA 1
ATOM 1295 C C . ALA A 1 163 ? -43.288 -0.942 -13.662 1.00 83.25 163 ALA A C 1
ATOM 1297 O O . ALA A 1 163 ? -43.928 -1.275 -14.663 1.00 83.25 163 ALA A O 1
ATOM 1298 N N . ASN A 1 164 ? -42.804 0.296 -13.516 1.00 82.56 164 ASN A N 1
ATOM 1299 C CA . ASN A 1 164 ? -43.024 1.405 -14.444 1.00 82.56 164 ASN A CA 1
ATOM 1300 C C . ASN A 1 164 ? -41.791 1.747 -15.303 1.00 82.56 164 ASN A C 1
ATOM 1302 O O . ASN A 1 164 ? -41.754 2.802 -15.940 1.00 82.56 164 ASN A O 1
ATOM 1306 N N . LYS A 1 165 ? -40.809 0.841 -15.405 1.00 81.00 165 LYS A N 1
ATOM 1307 C CA . LYS A 1 165 ? -39.510 1.027 -16.087 1.00 81.00 165 LYS A CA 1
ATOM 1308 C C . LYS A 1 165 ? -39.577 1.688 -17.468 1.00 81.00 165 LYS A C 1
ATOM 1310 O O . LYS A 1 165 ? -38.687 2.451 -17.831 1.00 81.00 165 LYS A O 1
ATOM 1315 N N . ARG A 1 166 ? -40.628 1.425 -18.256 1.00 78.50 166 ARG A N 1
ATOM 1316 C CA . ARG A 1 166 ? -40.806 2.030 -19.593 1.00 78.50 166 ARG A CA 1
ATOM 1317 C C . ARG A 1 166 ? -40.946 3.555 -19.553 1.00 78.50 166 ARG A C 1
ATOM 1319 O O . ARG A 1 166 ? -40.492 4.202 -20.485 1.00 78.50 166 ARG A O 1
ATOM 1326 N N . ARG A 1 167 ? -41.550 4.109 -18.496 1.00 82.12 167 ARG A N 1
ATOM 1327 C CA . ARG A 1 167 ? -41.726 5.557 -18.299 1.00 82.12 167 ARG A CA 1
ATOM 1328 C C . ARG A 1 167 ? -40.412 6.248 -17.930 1.00 82.12 167 ARG A C 1
ATOM 1330 O O . ARG A 1 167 ? -40.193 7.381 -18.334 1.00 82.12 167 ARG A O 1
ATOM 1337 N N . PHE A 1 168 ? -39.551 5.567 -17.178 1.00 82.25 168 PHE A N 1
ATOM 1338 C CA . PHE A 1 168 ? -38.277 6.123 -16.716 1.00 82.25 168 PHE A CA 1
ATOM 1339 C C . PHE A 1 168 ? -37.168 6.011 -17.768 1.00 82.25 168 PHE A C 1
ATOM 1341 O O . PHE A 1 168 ? -36.356 6.916 -17.886 1.00 82.25 168 PHE A O 1
ATOM 1348 N N . LYS A 1 169 ? -37.190 4.972 -18.616 1.00 77.88 169 LYS A N 1
ATOM 1349 C CA . LYS A 1 169 ? -36.234 4.810 -19.729 1.00 77.88 169 LYS A CA 1
ATOM 1350 C C . LYS A 1 169 ? -36.252 5.925 -20.778 1.00 77.88 169 LYS A C 1
ATOM 1352 O O . LYS A 1 169 ? -35.310 6.023 -21.552 1.00 77.88 169 LYS A O 1
ATOM 1357 N N . SER A 1 170 ? -37.332 6.698 -20.872 1.00 78.94 170 SER A N 1
ATOM 1358 C CA . SER A 1 170 ? -37.422 7.829 -21.803 1.00 78.94 170 SER A CA 1
ATOM 1359 C C . SER A 1 170 ? -36.826 9.125 -21.249 1.00 78.94 170 SER A C 1
ATOM 1361 O O . SER A 1 170 ? -36.815 10.121 -21.965 1.00 78.94 170 SER A O 1
ATOM 1363 N N . ILE A 1 171 ? -36.386 9.140 -19.986 1.00 84.00 171 ILE A N 1
ATOM 1364 C CA . ILE A 1 171 ? -35.742 10.298 -19.360 1.00 84.00 171 ILE A CA 1
ATOM 1365 C C . ILE A 1 171 ? -34.228 10.211 -19.636 1.00 84.00 171 ILE A C 1
ATOM 1367 O O . ILE A 1 171 ? -33.657 9.142 -19.414 1.00 84.00 171 ILE A O 1
ATOM 1371 N N . PRO A 1 172 ? -33.578 11.288 -20.119 1.00 86.31 172 PRO A N 1
ATOM 1372 C CA . PRO A 1 172 ? -32.123 11.338 -20.297 1.00 86.31 172 PRO A CA 1
ATOM 1373 C C . PRO A 1 172 ? -31.349 11.045 -19.004 1.00 86.31 172 PRO A C 1
ATOM 1375 O O . PRO A 1 172 ? -31.846 11.326 -17.918 1.00 86.31 172 PRO A O 1
ATOM 1378 N N . SER A 1 173 ? -30.135 10.502 -19.113 1.00 84.06 173 SER A N 1
ATOM 1379 C CA . SER A 1 173 ? -29.399 9.912 -17.984 1.00 84.06 173 SER A CA 1
ATOM 1380 C C . SER A 1 173 ? -29.177 10.863 -16.798 1.00 84.06 173 SER A C 1
ATOM 1382 O O . SER A 1 173 ? -29.505 10.489 -15.673 1.00 84.06 173 SER A O 1
ATOM 1384 N N . ASN A 1 174 ? -28.709 12.098 -17.022 1.00 89.75 174 ASN A N 1
ATOM 1385 C CA . ASN A 1 174 ? -28.412 13.043 -15.927 1.00 89.75 174 ASN A CA 1
ATOM 1386 C C . ASN A 1 174 ? -29.703 13.507 -15.241 1.00 89.75 174 ASN A C 1
ATOM 1388 O O . ASN A 1 174 ? -29.799 13.501 -14.012 1.00 89.75 174 ASN A O 1
ATOM 1392 N N . LEU A 1 175 ? -30.746 13.804 -16.025 1.00 88.94 175 LEU A N 1
ATOM 1393 C CA . LEU A 1 175 ? -32.084 14.067 -15.494 1.00 88.94 175 LEU A CA 1
ATOM 1394 C C . LEU A 1 175 ? -32.686 12.861 -14.767 1.00 88.94 175 LEU A C 1
ATOM 1396 O O . LEU A 1 175 ? -33.391 13.053 -13.783 1.00 88.94 175 LEU A O 1
ATOM 1400 N N . LEU A 1 176 ? -32.438 11.629 -15.216 1.00 89.94 176 LEU A N 1
ATOM 1401 C CA . LEU A 1 176 ? -32.948 10.420 -14.568 1.00 89.94 176 LEU A CA 1
ATOM 1402 C C . LEU A 1 176 ? -32.291 10.205 -13.199 1.00 89.94 176 LEU A C 1
ATOM 1404 O O . LEU A 1 176 ? -32.995 9.878 -12.241 1.00 89.94 176 LEU A O 1
ATOM 1408 N N . ILE A 1 177 ? -30.977 10.436 -13.104 1.00 90.81 177 ILE A N 1
ATOM 1409 C CA . ILE A 1 177 ? -30.220 10.406 -11.846 1.00 90.81 177 ILE A CA 1
ATOM 1410 C C . ILE A 1 177 ? -30.824 11.402 -10.855 1.00 90.81 177 ILE A C 1
ATOM 1412 O O . ILE A 1 177 ? -31.224 11.006 -9.759 1.00 90.81 177 ILE A O 1
ATOM 1416 N N . LEU A 1 178 ? -30.972 12.673 -11.243 1.00 92.06 178 LEU A N 1
ATOM 1417 C CA . LEU A 1 178 ? -31.572 13.695 -10.378 1.00 92.06 178 LEU A CA 1
ATOM 1418 C C . LEU A 1 178 ? -33.028 13.368 -10.033 1.00 92.06 178 LEU A C 1
ATOM 1420 O O . LEU A 1 178 ? -33.418 13.441 -8.869 1.00 92.06 178 LEU A O 1
ATOM 1424 N N . HIS A 1 179 ? -33.825 12.946 -11.014 1.00 90.25 179 HIS A N 1
ATOM 1425 C CA . HIS A 1 179 ? -35.237 12.645 -10.810 1.00 90.25 179 HIS A CA 1
ATOM 1426 C C . HIS A 1 179 ? -35.438 11.573 -9.742 1.00 90.25 179 HIS A C 1
ATOM 1428 O O . HIS A 1 179 ? -36.209 11.790 -8.811 1.00 90.25 179 HIS A O 1
ATOM 1434 N N . LEU A 1 180 ? -34.724 10.448 -9.845 1.00 92.12 180 LEU A N 1
ATOM 1435 C CA . LEU A 1 180 ? -34.848 9.364 -8.874 1.00 92.12 180 LEU A CA 1
ATOM 1436 C C . LEU A 1 180 ? -34.188 9.693 -7.537 1.00 92.12 180 LEU A C 1
ATOM 1438 O O . LEU A 1 180 ? -34.688 9.248 -6.512 1.00 92.12 180 LEU A O 1
ATOM 1442 N N . THR A 1 181 ? -33.136 10.513 -7.524 1.00 91.00 181 THR A N 1
ATOM 1443 C CA . THR A 1 181 ? -32.498 10.963 -6.277 1.00 91.00 181 THR A CA 1
ATOM 1444 C C . THR A 1 181 ? -33.454 11.820 -5.445 1.00 91.00 181 THR A C 1
ATOM 1446 O O . THR A 1 181 ? -33.668 11.556 -4.262 1.00 91.00 181 THR A O 1
ATOM 1449 N N . TYR A 1 182 ? -34.102 12.809 -6.065 1.00 91.38 182 TYR A N 1
ATOM 1450 C CA . TYR A 1 182 ? -35.083 13.650 -5.380 1.00 91.38 182 TYR A CA 1
ATOM 1451 C C . TYR A 1 182 ? -36.408 12.924 -5.113 1.00 91.38 182 TYR A C 1
ATOM 1453 O O . TYR A 1 182 ? -37.048 13.191 -4.098 1.00 91.38 182 TYR A O 1
ATOM 1461 N N . ASP A 1 183 ? -36.839 12.002 -5.978 1.00 89.38 183 ASP A N 1
ATOM 1462 C CA . ASP A 1 183 ? -38.010 11.155 -5.713 1.00 89.38 183 ASP A CA 1
ATOM 1463 C C . ASP A 1 183 ? -37.782 10.240 -4.502 1.00 89.38 183 ASP A C 1
ATOM 1465 O O . ASP A 1 183 ? -38.632 10.183 -3.616 1.00 89.38 183 ASP A O 1
ATOM 1469 N N . PHE A 1 184 ? -36.601 9.623 -4.401 1.00 88.94 184 PHE A N 1
ATOM 1470 C CA . PHE A 1 184 ? -36.193 8.812 -3.253 1.00 88.94 184 PHE A CA 1
ATOM 1471 C C . PHE A 1 184 ? -36.212 9.625 -1.950 1.00 88.94 184 PHE A C 1
ATOM 1473 O O . PHE A 1 184 ? -36.830 9.211 -0.970 1.00 88.94 184 PHE A O 1
ATOM 1480 N N . LEU A 1 185 ? -35.637 10.834 -1.951 1.00 85.31 185 LEU A N 1
ATOM 1481 C CA . LEU A 1 185 ? -35.700 11.752 -0.804 1.00 85.31 185 LEU A CA 1
ATOM 1482 C C . LEU A 1 185 ? -37.143 12.087 -0.400 1.00 85.31 185 LEU A C 1
ATOM 1484 O O . LEU A 1 185 ? -37.475 12.110 0.784 1.00 85.31 185 LEU A O 1
ATOM 1488 N N . ARG A 1 186 ? -38.022 12.353 -1.375 1.00 86.50 186 ARG A N 1
ATOM 1489 C CA . ARG A 1 186 ? -39.429 12.697 -1.113 1.00 86.50 186 ARG A CA 1
ATOM 1490 C C . ARG A 1 186 ? -40.240 11.512 -0.599 1.00 86.50 186 ARG A C 1
ATOM 1492 O O . ARG A 1 186 ? -41.079 11.702 0.277 1.00 86.50 186 ARG A O 1
ATOM 1499 N N . ALA A 1 187 ? -39.987 10.316 -1.119 1.00 83.12 187 ALA A N 1
ATOM 1500 C CA . ALA A 1 187 ? -40.662 9.090 -0.707 1.00 83.12 187 ALA A CA 1
ATOM 1501 C C . ALA A 1 187 ? -40.292 8.658 0.723 1.00 83.12 187 ALA A C 1
ATOM 1503 O O . ALA A 1 187 ? -41.021 7.876 1.336 1.00 83.12 187 ALA A O 1
ATOM 1504 N N . HIS A 1 188 ? -39.179 9.169 1.259 1.00 81.62 188 HIS A N 1
ATOM 1505 C CA . HIS A 1 188 ? -38.590 8.722 2.521 1.00 81.62 188 HIS A CA 1
ATOM 1506 C C . HIS A 1 188 ? -38.294 9.874 3.502 1.00 81.62 188 HIS A C 1
ATOM 1508 O O . HIS A 1 188 ? -37.400 9.756 4.332 1.00 81.62 188 HIS A O 1
ATOM 1514 N N . ARG A 1 189 ? -39.065 10.974 3.445 1.00 69.00 189 ARG A N 1
ATOM 1515 C CA . ARG A 1 189 ? -38.868 12.191 4.270 1.00 69.00 189 ARG A CA 1
ATOM 1516 C C . ARG A 1 189 ? -38.871 11.965 5.787 1.00 69.00 189 ARG A C 1
ATOM 1518 O O . ARG A 1 189 ? -38.254 12.752 6.500 1.00 69.00 189 ARG A O 1
ATOM 1525 N N . ASP A 1 190 ? -39.556 10.925 6.256 1.00 64.50 190 ASP A N 1
ATOM 1526 C CA . ASP A 1 190 ? -39.707 10.600 7.683 1.00 64.50 190 ASP A CA 1
ATOM 1527 C C . ASP A 1 190 ? -38.712 9.526 8.165 1.00 64.50 190 ASP A C 1
ATOM 1529 O O . ASP A 1 190 ? -38.802 9.058 9.299 1.00 64.50 190 ASP A O 1
ATOM 1533 N N . ILE A 1 191 ? -37.784 9.098 7.300 1.00 69.19 191 ILE A N 1
ATOM 1534 C CA . ILE A 1 191 ? -36.809 8.043 7.585 1.00 69.19 191 ILE A CA 1
ATOM 1535 C C . ILE A 1 191 ? -35.415 8.664 7.664 1.00 69.19 191 ILE A C 1
ATOM 1537 O O . ILE A 1 191 ? -34.988 9.386 6.764 1.00 69.19 191 ILE A O 1
ATOM 1541 N N . GLU A 1 192 ? -34.673 8.345 8.722 1.00 64.62 192 GLU A N 1
ATOM 1542 C CA . GLU A 1 192 ? -33.262 8.709 8.817 1.00 64.62 192 GLU A CA 1
ATOM 1543 C C . GLU A 1 192 ? -32.437 7.823 7.868 1.00 64.62 192 GLU A C 1
ATOM 1545 O O . GLU A 1 192 ? -32.214 6.641 8.131 1.00 64.62 192 GLU A O 1
ATOM 1550 N N . LEU A 1 193 ? -32.037 8.389 6.725 1.00 66.81 193 LEU A N 1
ATOM 1551 C CA . LEU A 1 193 ? -31.307 7.674 5.675 1.00 66.81 193 LEU A CA 1
ATOM 1552 C C . LEU A 1 193 ? -29.838 7.447 6.059 1.00 66.81 193 LEU A C 1
ATOM 1554 O O . LEU A 1 193 ? -29.153 8.382 6.484 1.00 66.81 193 LEU A O 1
ATOM 1558 N N . ASN A 1 194 ? -29.343 6.227 5.830 1.00 62.72 194 ASN A N 1
ATOM 1559 C CA . ASN A 1 194 ? -27.920 5.873 5.894 1.00 62.72 194 ASN A CA 1
ATOM 1560 C C . ASN A 1 194 ? -27.351 5.493 4.507 1.00 62.72 194 ASN A C 1
ATOM 1562 O O . ASN A 1 194 ? -28.087 5.347 3.533 1.00 62.72 194 ASN A O 1
ATOM 1566 N N . GLU A 1 195 ? -26.031 5.298 4.405 1.00 59.97 195 GLU A N 1
ATOM 1567 C CA . GLU A 1 195 ? -25.355 4.981 3.133 1.00 59.97 195 GLU A CA 1
ATOM 1568 C C . GLU A 1 195 ? -25.833 3.658 2.500 1.00 59.97 195 GLU A C 1
ATOM 1570 O O . GLU A 1 195 ? -25.968 3.557 1.280 1.00 59.97 195 GLU A O 1
ATOM 1575 N N . ARG A 1 196 ? -26.169 2.640 3.307 1.00 65.19 196 ARG A N 1
ATOM 1576 C CA . ARG A 1 196 ? -26.702 1.371 2.782 1.00 65.19 196 ARG A CA 1
ATOM 1577 C C . ARG A 1 196 ? -28.096 1.536 2.191 1.00 65.19 196 ARG A C 1
ATOM 1579 O O . ARG A 1 196 ? -28.418 0.822 1.244 1.00 65.19 196 ARG A O 1
ATOM 1586 N N . ASP A 1 197 ? -28.888 2.473 2.701 1.00 71.81 197 ASP A N 1
ATOM 1587 C CA . ASP A 1 197 ? -30.212 2.772 2.156 1.00 71.81 197 ASP A CA 1
ATOM 1588 C C . ASP A 1 197 ? -30.102 3.402 0.757 1.00 71.81 197 ASP A C 1
ATOM 1590 O O . ASP A 1 197 ? -30.895 3.085 -0.131 1.00 71.81 197 ASP A O 1
ATOM 1594 N N . VAL A 1 198 ? -29.059 4.208 0.517 1.00 74.88 198 VAL A N 1
ATOM 1595 C CA . VAL A 1 198 ? -28.754 4.800 -0.800 1.00 74.88 198 VAL A CA 1
ATOM 1596 C C . VAL A 1 198 ? -28.429 3.724 -1.847 1.00 74.88 198 VAL A C 1
ATOM 1598 O O . VAL A 1 198 ? -28.744 3.905 -3.025 1.00 74.88 198 VAL A O 1
ATOM 1601 N N . ASN A 1 199 ? -27.924 2.548 -1.449 1.00 78.56 199 ASN A N 1
ATOM 1602 C CA . ASN A 1 199 ? -27.714 1.436 -2.388 1.00 78.56 199 ASN A CA 1
ATOM 1603 C C . ASN A 1 199 ? -29.018 0.962 -3.048 1.00 78.56 199 ASN A C 1
ATOM 1605 O O . ASN A 1 199 ? -28.981 0.460 -4.170 1.00 78.56 199 ASN A O 1
ATOM 1609 N N . HIS A 1 200 ? -30.183 1.144 -2.413 1.00 81.94 200 HIS A N 1
ATOM 1610 C CA . HIS A 1 200 ? -31.461 0.832 -3.059 1.00 81.94 200 HIS A CA 1
ATOM 1611 C C . HIS A 1 200 ? -31.744 1.754 -4.254 1.00 81.94 200 HIS A C 1
ATOM 1613 O O . HIS A 1 200 ? -32.252 1.285 -5.277 1.00 81.94 200 HIS A O 1
ATOM 1619 N N . LEU A 1 201 ? -31.377 3.036 -4.162 1.00 87.31 201 LEU A N 1
ATOM 1620 C CA . LEU A 1 201 ? -31.439 3.984 -5.276 1.00 87.31 201 LEU A CA 1
ATOM 1621 C C . LEU A 1 201 ? -30.427 3.612 -6.370 1.00 87.31 201 LEU A C 1
ATOM 1623 O O . LEU A 1 201 ? -30.814 3.524 -7.535 1.00 87.31 201 LEU A O 1
ATOM 1627 N N . VAL A 1 202 ? -29.177 3.314 -5.996 1.00 85.88 202 VAL A N 1
ATOM 1628 C CA . VAL A 1 202 ? -28.102 2.921 -6.931 1.00 85.88 202 VAL A CA 1
ATOM 1629 C C . VAL A 1 202 ? -28.491 1.679 -7.736 1.00 85.88 202 VAL A C 1
ATOM 1631 O O . VAL A 1 202 ? -28.533 1.725 -8.962 1.00 85.88 202 VAL A O 1
ATOM 1634 N N . VAL A 1 203 ? -28.912 0.600 -7.068 1.00 86.25 203 VAL A N 1
ATOM 1635 C CA . VAL A 1 203 ? -29.357 -0.638 -7.735 1.00 86.25 203 VAL A CA 1
ATOM 1636 C C . VAL A 1 203 ? -30.566 -0.385 -8.645 1.00 86.25 203 VAL A C 1
ATOM 1638 O O . VAL A 1 203 ? -30.704 -1.005 -9.702 1.00 86.25 203 VAL A O 1
ATOM 1641 N N . THR A 1 204 ? -31.462 0.529 -8.262 1.00 88.50 204 THR A N 1
ATOM 1642 C CA . THR A 1 204 ? -32.620 0.890 -9.094 1.00 88.50 204 THR A CA 1
ATOM 1643 C C . THR A 1 204 ? -32.182 1.641 -10.359 1.00 88.50 204 THR A C 1
ATOM 1645 O O . THR A 1 204 ? -32.677 1.330 -11.445 1.00 88.50 204 THR A O 1
ATOM 1648 N N . LEU A 1 205 ? -31.225 2.569 -10.255 1.00 89.62 205 LEU A N 1
ATOM 1649 C CA . LEU A 1 205 ? -30.621 3.279 -11.390 1.00 89.62 205 LEU A CA 1
ATOM 1650 C C . LEU A 1 205 ? -29.862 2.327 -12.332 1.00 89.62 205 LEU A C 1
ATOM 1652 O O . LEU A 1 205 ? -30.087 2.363 -13.546 1.00 89.62 205 LEU A O 1
ATOM 1656 N N . GLU A 1 206 ? -29.077 1.394 -11.790 1.00 88.75 206 GLU A N 1
ATOM 1657 C CA . GLU A 1 206 ? -28.381 0.349 -12.559 1.00 88.75 206 GLU A CA 1
ATOM 1658 C C . GLU A 1 206 ? -29.357 -0.527 -13.345 1.00 88.75 206 GLU A C 1
ATOM 1660 O O . GLU A 1 206 ? -29.194 -0.762 -14.547 1.00 88.75 206 GLU A O 1
ATOM 1665 N N . LYS A 1 207 ? -30.460 -0.945 -12.713 1.00 86.62 207 LYS A N 1
ATOM 1666 C CA . LYS A 1 207 ? -31.524 -1.687 -13.403 1.00 86.62 207 LYS A CA 1
ATOM 1667 C C . LYS A 1 207 ? -32.156 -0.878 -14.534 1.00 86.62 207 LYS A C 1
ATOM 1669 O O . LYS A 1 207 ? -32.691 -1.483 -15.471 1.00 86.62 207 LYS A O 1
ATOM 1674 N N . LEU A 1 208 ? -32.134 0.452 -14.482 1.00 86.19 208 LEU A N 1
ATOM 1675 C CA . LEU A 1 208 ? -32.624 1.328 -15.548 1.00 86.19 208 LEU A CA 1
ATOM 1676 C C . LEU A 1 208 ? -31.590 1.589 -16.654 1.00 86.19 208 LEU A C 1
ATOM 1678 O O . LEU A 1 208 ? -31.997 2.035 -17.728 1.00 86.19 208 LEU A O 1
ATOM 1682 N N . GLY A 1 209 ? -30.335 1.177 -16.459 1.00 82.81 209 GLY A N 1
ATOM 1683 C CA . GLY A 1 209 ? -29.253 1.272 -17.441 1.00 82.81 209 GLY A CA 1
ATOM 1684 C C . GLY A 1 209 ? -28.290 2.437 -17.210 1.00 82.81 209 GLY A C 1
ATOM 1685 O O . GLY A 1 209 ? -27.571 2.789 -18.138 1.00 82.81 209 GLY A O 1
ATOM 1686 N N . VAL A 1 210 ? -28.292 3.038 -16.016 1.00 87.25 210 VAL A N 1
ATOM 1687 C CA . VAL A 1 210 ? -27.295 4.033 -15.595 1.00 87.25 210 VAL A CA 1
ATOM 1688 C C . VAL A 1 210 ? -26.154 3.300 -14.895 1.00 87.25 210 VAL A C 1
ATOM 1690 O O . VAL A 1 210 ? -26.407 2.592 -13.926 1.00 87.25 210 VAL A O 1
ATOM 1693 N N . ASN A 1 211 ? -24.915 3.456 -15.361 1.00 86.31 211 ASN A N 1
ATOM 1694 C CA . ASN A 1 211 ? -23.763 2.905 -14.654 1.00 86.31 211 ASN A CA 1
ATOM 1695 C C . ASN A 1 211 ? -23.333 3.871 -13.543 1.00 86.31 211 ASN A C 1
ATOM 1697 O O . ASN A 1 211 ? -22.706 4.886 -13.812 1.00 86.31 211 ASN A O 1
ATOM 1701 N N . CYS A 1 212 ? -23.698 3.583 -12.294 1.00 84.56 212 CYS A N 1
ATOM 1702 C CA . CYS A 1 212 ? -23.390 4.465 -11.166 1.00 84.56 212 CYS A CA 1
ATOM 1703 C C . CYS A 1 212 ? -21.911 4.445 -10.735 1.00 84.56 212 CYS A C 1
ATOM 1705 O O . CYS A 1 212 ? -21.537 5.264 -9.894 1.00 84.56 212 CYS A O 1
ATOM 1707 N N . ASP A 1 213 ? -21.101 3.547 -11.305 1.00 82.06 213 ASP A N 1
ATOM 1708 C CA . ASP A 1 213 ? -19.655 3.453 -11.065 1.00 82.06 213 ASP A CA 1
ATOM 1709 C C . ASP A 1 213 ? -18.825 4.243 -12.093 1.00 82.06 213 ASP A C 1
ATOM 1711 O O . ASP A 1 213 ? -17.602 4.288 -11.983 1.00 82.06 213 ASP A O 1
ATOM 1715 N N . ASP A 1 214 ? -19.469 4.875 -13.082 1.00 84.50 214 ASP A N 1
ATOM 1716 C CA . ASP A 1 214 ? -18.786 5.775 -14.014 1.00 84.50 214 ASP A CA 1
ATOM 1717 C C . ASP A 1 214 ? -18.367 7.082 -13.318 1.00 84.50 214 ASP A C 1
ATOM 1719 O O . ASP A 1 214 ? -19.033 7.576 -12.398 1.00 84.50 214 ASP A O 1
ATOM 1723 N N . GLU A 1 215 ? -17.276 7.669 -13.808 1.00 83.88 215 GLU A N 1
ATOM 1724 C CA . GLU A 1 215 ? -16.835 9.012 -13.438 1.00 83.88 215 GLU A CA 1
ATOM 1725 C C . GLU A 1 215 ? -17.325 10.047 -14.457 1.00 83.88 215 GLU A C 1
ATOM 1727 O O . GLU A 1 215 ? -17.292 9.818 -15.668 1.00 83.88 215 GLU A O 1
ATOM 1732 N N . VAL A 1 216 ? -17.752 11.210 -13.966 1.00 85.31 216 VAL A N 1
ATOM 1733 C CA . VAL A 1 216 ? -18.189 12.352 -14.774 1.00 85.31 216 VAL A CA 1
ATOM 1734 C C . VAL A 1 216 ? -17.429 13.596 -14.345 1.00 85.31 216 VAL A C 1
ATOM 1736 O O . VAL A 1 216 ? -17.316 13.884 -13.156 1.00 85.31 216 VAL A O 1
ATOM 1739 N N . GLU A 1 217 ? -16.942 14.385 -15.295 1.00 87.62 217 GLU A N 1
ATOM 1740 C CA . GLU A 1 217 ? -16.475 15.732 -14.973 1.00 87.62 217 GLU A CA 1
ATOM 1741 C C . GLU A 1 217 ? -17.693 16.607 -14.634 1.00 87.62 217 GLU A C 1
ATOM 1743 O O . GLU A 1 217 ? -18.662 16.639 -15.397 1.00 87.62 217 GLU A O 1
ATOM 1748 N N . LEU A 1 218 ? -17.671 17.327 -13.507 1.00 86.25 218 LEU A N 1
ATOM 1749 C CA . LEU A 1 218 ? -18.827 18.119 -13.063 1.00 86.25 218 LEU A CA 1
ATOM 1750 C C . LEU A 1 218 ? -19.258 19.171 -14.101 1.00 86.25 218 LEU A C 1
ATOM 1752 O O . LEU A 1 218 ? -20.455 19.366 -14.312 1.00 86.25 218 LEU A O 1
ATOM 1756 N N . LEU A 1 219 ? -18.310 19.836 -14.768 1.00 87.38 219 LEU A N 1
ATOM 1757 C CA . LEU A 1 219 ? -18.609 20.774 -15.851 1.00 87.38 219 LEU A CA 1
ATOM 1758 C C . LEU A 1 219 ? -19.294 20.062 -17.024 1.00 87.38 219 LEU A C 1
ATOM 1760 O O . LEU A 1 219 ? -20.327 20.540 -17.490 1.00 87.38 219 LEU A O 1
ATOM 1764 N N . GLY A 1 220 ? -18.773 18.905 -17.443 1.00 88.44 220 GLY A N 1
ATOM 1765 C CA . GLY A 1 220 ? -19.404 18.054 -18.454 1.00 88.44 220 GLY A CA 1
ATOM 1766 C C . GLY A 1 220 ? -20.836 17.659 -18.077 1.00 88.44 220 GLY A C 1
ATOM 1767 O O . GLY A 1 220 ? -21.757 17.841 -18.872 1.00 88.44 220 GLY A O 1
ATOM 1768 N N . PHE A 1 221 ? -21.056 17.237 -16.829 1.00 89.94 221 PHE A N 1
ATOM 1769 C CA . PHE A 1 221 ? -22.387 16.914 -16.308 1.00 89.94 221 PHE A CA 1
ATOM 1770 C C . PHE A 1 221 ? -23.348 18.112 -16.372 1.00 89.94 221 PHE A C 1
ATOM 1772 O O . PHE A 1 221 ? -24.503 17.950 -16.769 1.00 89.94 221 PHE A O 1
ATOM 1779 N N . ILE A 1 222 ? -22.886 19.316 -16.011 1.00 90.44 222 ILE A N 1
ATOM 1780 C CA . ILE A 1 222 ? -23.676 20.558 -16.070 1.00 90.44 222 ILE A CA 1
ATOM 1781 C C . ILE A 1 222 ? -24.026 20.922 -17.517 1.00 90.44 222 ILE A C 1
ATOM 1783 O O . ILE A 1 222 ? -25.167 21.295 -17.781 1.00 90.44 222 ILE A O 1
ATOM 1787 N N . ILE A 1 223 ? -23.072 20.815 -18.446 1.00 89.62 223 ILE A N 1
ATOM 1788 C CA . ILE A 1 223 ? -23.288 21.117 -19.869 1.00 89.62 223 ILE A CA 1
ATOM 1789 C C . ILE A 1 223 ? -24.346 20.178 -20.452 1.00 89.62 223 ILE A C 1
ATOM 1791 O O . ILE A 1 223 ? -25.336 20.643 -21.015 1.00 89.62 223 ILE A O 1
ATOM 1795 N N . GLU A 1 224 ? -24.204 18.872 -20.228 1.00 90.31 224 GLU A N 1
ATOM 1796 C CA . GLU A 1 224 ? -25.199 17.890 -20.665 1.00 90.31 224 GLU A CA 1
ATOM 1797 C C . GLU A 1 224 ? -26.563 18.103 -19.995 1.00 90.31 224 GLU A C 1
ATOM 1799 O O . GLU A 1 224 ? -27.609 17.881 -20.606 1.00 90.31 224 GLU A O 1
ATOM 1804 N N . LEU A 1 225 ? -26.582 18.530 -18.730 1.00 91.38 225 LEU A N 1
ATOM 1805 C CA . LEU A 1 225 ? -27.818 18.837 -18.022 1.00 91.38 225 LEU A CA 1
ATOM 1806 C C . LEU A 1 225 ? -28.516 20.068 -18.620 1.00 91.38 225 LEU A C 1
ATOM 1808 O O . LEU A 1 225 ? -29.737 20.048 -18.741 1.00 91.38 225 LEU A O 1
ATOM 1812 N N . ILE A 1 226 ? -27.775 21.100 -19.039 1.00 90.12 226 ILE A N 1
ATOM 1813 C CA . ILE A 1 226 ? -28.327 22.266 -19.750 1.00 90.12 226 ILE A CA 1
ATOM 1814 C C . ILE A 1 226 ? -29.033 21.816 -21.036 1.00 90.12 226 ILE A C 1
ATOM 1816 O O . ILE A 1 226 ? -30.198 22.164 -21.229 1.00 90.12 226 ILE A O 1
ATOM 1820 N N . ASP A 1 227 ? -28.381 20.983 -21.854 1.00 88.38 227 ASP A N 1
ATOM 1821 C CA . ASP A 1 227 ? -28.968 20.434 -23.090 1.00 88.38 227 ASP A CA 1
ATOM 1822 C C . ASP A 1 227 ? -30.250 19.636 -22.806 1.00 88.38 227 ASP A C 1
ATOM 1824 O O . ASP A 1 227 ? -31.259 19.726 -23.508 1.00 88.38 227 ASP A O 1
ATOM 1828 N N . GLN A 1 228 ? -30.237 18.847 -21.732 1.00 90.62 228 GLN A N 1
ATOM 1829 C CA . GLN A 1 228 ? -31.394 18.055 -21.331 1.00 90.62 228 GLN A CA 1
ATOM 1830 C C . GLN A 1 228 ? -32.542 18.931 -20.803 1.00 90.62 228 GLN A C 1
ATOM 1832 O O . GLN A 1 228 ? -33.707 18.617 -21.064 1.00 90.62 228 GLN A O 1
ATOM 1837 N N . ILE A 1 229 ? -32.247 20.024 -20.088 1.00 90.25 229 ILE A N 1
ATOM 1838 C CA . ILE A 1 229 ? -33.250 20.986 -19.602 1.00 90.25 229 ILE A CA 1
ATOM 1839 C C . ILE A 1 229 ? -33.894 21.738 -20.766 1.00 90.25 229 ILE A C 1
ATOM 1841 O O . ILE A 1 229 ? -35.096 21.997 -20.701 1.00 90.25 229 ILE A O 1
ATOM 1845 N N . GLU A 1 230 ? -33.160 22.031 -21.839 1.00 85.12 230 GLU A N 1
ATOM 1846 C CA . GLU A 1 230 ? -33.720 22.681 -23.028 1.00 85.12 230 GLU A CA 1
ATOM 1847 C C . GLU A 1 230 ? -34.903 21.882 -23.595 1.00 85.12 230 GLU A C 1
ATOM 1849 O O . GLU A 1 230 ? -35.966 22.433 -23.891 1.00 85.12 230 GLU A O 1
ATOM 1854 N N . VAL A 1 231 ? -34.766 20.554 -23.638 1.00 83.62 231 VAL A N 1
ATOM 1855 C CA . VAL A 1 231 ? -35.820 19.638 -24.097 1.00 83.62 231 VAL A CA 1
ATOM 1856 C C . VAL A 1 231 ? -36.862 19.354 -23.006 1.00 83.62 231 VAL A C 1
ATOM 1858 O O . VAL A 1 231 ? -38.054 19.206 -23.292 1.00 83.62 231 VAL A O 1
ATOM 1861 N N . PHE A 1 232 ? -36.439 19.239 -21.745 1.00 83.38 232 PHE A N 1
ATOM 1862 C CA . PHE A 1 232 ? -37.301 18.842 -20.627 1.00 83.38 232 PHE A CA 1
ATOM 1863 C C . PHE A 1 232 ? -38.163 19.991 -20.076 1.00 83.38 232 PHE A C 1
ATOM 1865 O O . PHE A 1 232 ? -39.273 19.749 -19.588 1.00 83.38 232 PHE A O 1
ATOM 1872 N N . GLY A 1 233 ? -37.684 21.227 -20.200 1.00 86.88 233 GLY A N 1
ATOM 1873 C CA . GLY A 1 233 ? -38.275 22.460 -19.691 1.00 86.88 233 GLY A CA 1
ATOM 1874 C C . GLY A 1 233 ? -37.735 22.863 -18.313 1.00 86.88 233 GLY A C 1
ATOM 1875 O O . GLY A 1 233 ? -37.778 22.078 -17.361 1.00 86.88 233 GLY A O 1
ATOM 1876 N N . ILE A 1 234 ? -37.307 24.126 -18.186 1.00 90.06 234 ILE A N 1
ATOM 1877 C CA . ILE A 1 234 ? -36.743 24.694 -16.948 1.00 90.06 234 ILE A CA 1
ATOM 1878 C C . ILE A 1 234 ? -37.709 24.626 -15.759 1.00 90.06 234 ILE A C 1
ATOM 1880 O O . ILE A 1 234 ? -37.292 24.280 -14.657 1.00 90.06 234 ILE A O 1
ATOM 1884 N N . ASP A 1 235 ? -39.009 24.846 -15.969 1.00 89.75 235 ASP A N 1
ATOM 1885 C CA . ASP A 1 235 ? -39.998 24.758 -14.885 1.00 89.75 235 ASP A CA 1
ATOM 1886 C C . ASP A 1 235 ? -40.096 23.338 -14.319 1.00 89.75 235 ASP A C 1
ATOM 1888 O O . ASP A 1 235 ? -40.181 23.146 -13.109 1.00 89.75 235 ASP A O 1
ATOM 1892 N N . ARG A 1 236 ? -40.010 22.316 -15.182 1.00 87.19 236 ARG A N 1
ATOM 1893 C CA . ARG A 1 236 ? -40.027 20.917 -14.735 1.00 87.19 236 ARG A CA 1
ATOM 1894 C C . ARG A 1 236 ? -38.747 20.539 -14.007 1.00 87.19 236 ARG A C 1
ATOM 1896 O O . ARG A 1 236 ? -38.809 19.759 -13.061 1.00 87.19 236 ARG A O 1
ATOM 1903 N N . TYR A 1 237 ? -37.607 21.076 -14.437 1.00 91.44 237 TYR A N 1
ATOM 1904 C CA . TYR A 1 237 ? -36.341 20.913 -13.729 1.00 91.44 237 TYR A CA 1
ATOM 1905 C C . TYR A 1 237 ? -36.392 21.562 -12.339 1.00 91.44 237 TYR A C 1
ATOM 1907 O O . TYR A 1 237 ? -36.087 20.898 -11.351 1.00 91.44 237 TYR A O 1
ATOM 1915 N N . ARG A 1 238 ? -36.883 22.805 -12.238 1.00 91.25 238 ARG A N 1
ATOM 1916 C CA . ARG A 1 238 ? -37.076 23.520 -10.965 1.00 91.25 238 ARG A CA 1
ATOM 1917 C C . ARG A 1 238 ? -37.955 22.722 -9.999 1.00 91.25 238 ARG A C 1
ATOM 1919 O O . ARG A 1 238 ? -37.548 22.483 -8.868 1.00 91.25 238 ARG A O 1
ATOM 1926 N N . THR A 1 239 ? -39.099 22.215 -10.464 1.00 88.25 239 THR A N 1
ATOM 1927 C CA . THR A 1 239 ? -39.961 21.335 -9.654 1.00 88.25 239 THR A CA 1
ATOM 1928 C C . THR A 1 239 ? -39.270 20.016 -9.286 1.00 88.25 239 THR A C 1
ATOM 1930 O O . THR A 1 239 ? -39.471 19.493 -8.192 1.00 88.25 239 THR A O 1
ATOM 1933 N N . MET A 1 240 ? -38.438 19.454 -10.170 1.00 89.56 240 MET A N 1
ATOM 1934 C CA . MET A 1 240 ? -37.735 18.192 -9.913 1.00 89.56 240 MET A CA 1
ATOM 1935 C C . MET A 1 240 ? -36.763 18.298 -8.740 1.00 89.56 240 MET A C 1
ATOM 1937 O O . MET A 1 240 ? -36.741 17.375 -7.924 1.00 89.56 240 MET A O 1
ATOM 1941 N N . ILE A 1 241 ? -36.009 19.392 -8.637 1.00 91.75 241 ILE A N 1
ATOM 1942 C CA . ILE A 1 241 ? -35.005 19.599 -7.582 1.00 91.75 241 ILE A CA 1
ATOM 1943 C C . ILE A 1 241 ? -35.549 20.352 -6.355 1.00 91.75 241 ILE A C 1
ATOM 1945 O O . ILE A 1 241 ? -34.806 20.648 -5.426 1.00 91.75 241 ILE A O 1
ATOM 1949 N N . GLU A 1 242 ? -36.844 20.676 -6.333 1.00 89.88 242 GLU A N 1
ATOM 1950 C CA . GLU A 1 242 ? -37.465 21.445 -5.253 1.00 89.88 242 GLU A CA 1
ATOM 1951 C C . GLU A 1 242 ? -37.388 20.719 -3.898 1.00 89.88 242 GLU A C 1
ATOM 1953 O O . GLU A 1 242 ? -37.831 19.569 -3.760 1.00 89.88 242 GLU A O 1
ATOM 1958 N N . LEU A 1 243 ? -36.880 21.420 -2.881 1.00 89.12 243 LEU A N 1
ATOM 1959 C CA . LEU A 1 243 ? -36.887 20.978 -1.489 1.00 89.12 243 LEU A CA 1
ATOM 1960 C C . LEU A 1 243 ? -37.941 21.748 -0.706 1.00 89.12 243 LEU A C 1
ATOM 1962 O O . LEU A 1 243 ? -37.964 22.975 -0.715 1.00 89.12 243 LEU A O 1
ATOM 1966 N N . ALA A 1 244 ? -38.788 21.019 0.011 1.00 85.69 244 ALA A N 1
ATOM 1967 C CA . ALA A 1 244 ? -39.857 21.604 0.800 1.00 85.69 244 ALA A CA 1
ATOM 1968 C C . ALA A 1 244 ? -40.048 20.818 2.095 1.00 85.69 244 ALA A C 1
ATOM 1970 O O . ALA A 1 244 ? -40.050 19.583 2.080 1.00 85.69 244 ALA A O 1
ATOM 1971 N N . VAL A 1 245 ? -40.235 21.537 3.202 1.00 81.12 245 VAL A N 1
ATOM 1972 C CA . VAL A 1 245 ? -40.591 20.937 4.496 1.00 81.12 245 VAL A CA 1
ATOM 1973 C C . VAL A 1 245 ? -42.042 20.448 4.458 1.00 81.12 245 VAL A C 1
ATOM 1975 O O . VAL A 1 245 ? -42.343 19.349 4.914 1.00 81.12 245 VAL A O 1
ATOM 1978 N N . ASN A 1 246 ? -42.931 21.236 3.858 1.00 76.50 246 ASN A N 1
ATOM 1979 C CA . ASN A 1 246 ? -44.332 20.919 3.577 1.00 76.50 246 ASN A CA 1
ATOM 1980 C C . ASN A 1 246 ? -44.809 21.762 2.373 1.00 76.50 246 ASN A C 1
ATOM 1982 O O . ASN A 1 246 ? -44.007 22.482 1.783 1.00 76.50 246 ASN A O 1
ATOM 1986 N N . GLU A 1 247 ? -46.088 21.668 2.000 1.00 71.94 247 GLU A N 1
ATOM 1987 C CA . GLU A 1 247 ? -46.647 22.356 0.819 1.00 71.94 247 GLU A CA 1
ATOM 1988 C C . GLU A 1 247 ? -46.501 23.893 0.856 1.00 71.94 247 GLU A C 1
ATOM 1990 O O . GLU A 1 247 ? -46.441 24.514 -0.201 1.00 71.94 247 GLU A O 1
ATOM 1995 N N . ASP A 1 248 ? -46.374 24.497 2.044 1.00 72.56 248 ASP A N 1
ATOM 1996 C CA . ASP A 1 248 ? -46.295 25.954 2.229 1.00 72.56 248 ASP A CA 1
ATOM 1997 C C . ASP A 1 248 ? -44.858 26.476 2.451 1.00 72.56 248 ASP A C 1
ATOM 1999 O O . ASP A 1 248 ? -44.621 27.686 2.430 1.00 72.56 248 ASP A O 1
ATOM 2003 N N . HIS A 1 249 ? -43.884 25.584 2.664 1.00 81.25 249 HIS A N 1
ATOM 2004 C CA . HIS A 1 249 ? -42.517 25.937 3.058 1.00 81.25 249 HIS A CA 1
ATOM 2005 C C . HIS A 1 249 ? -41.470 25.307 2.135 1.00 81.25 249 HIS A C 1
ATOM 2007 O O . HIS A 1 249 ? -40.823 24.308 2.469 1.00 81.25 249 HIS A O 1
ATOM 2013 N N . VAL A 1 250 ? -41.307 25.937 0.970 1.00 84.62 250 VAL A N 1
ATOM 2014 C CA . VAL A 1 250 ? -40.301 25.610 -0.049 1.00 84.62 250 VAL A CA 1
ATOM 2015 C C . VAL A 1 250 ? -39.005 26.383 0.214 1.00 84.62 250 VAL A C 1
ATOM 2017 O O . VAL A 1 250 ? -39.027 27.582 0.497 1.00 84.62 250 VAL A O 1
ATOM 2020 N N . LEU A 1 251 ? -37.866 25.698 0.119 1.00 88.62 251 LEU A N 1
ATOM 2021 C CA . LEU A 1 251 ? -36.539 26.293 0.249 1.00 88.62 251 LEU A CA 1
ATOM 2022 C C . LEU A 1 251 ? -36.150 26.948 -1.079 1.00 88.62 251 LEU A C 1
ATOM 2024 O O . LEU A 1 251 ? -36.045 26.273 -2.103 1.00 88.62 251 LEU A O 1
ATOM 2028 N N . ASP A 1 252 ? -35.901 28.257 -1.064 1.00 84.31 252 ASP A N 1
ATOM 2029 C CA . ASP A 1 252 ? -35.410 28.955 -2.251 1.00 84.31 252 ASP A CA 1
ATOM 2030 C C . ASP A 1 252 ? -33.923 28.644 -2.541 1.00 84.31 252 ASP A C 1
ATOM 2032 O O . ASP A 1 252 ? -33.147 28.246 -1.665 1.00 84.31 252 ASP A O 1
ATOM 2036 N N . SER A 1 253 ? -33.511 28.817 -3.803 1.00 84.25 253 SER A N 1
ATOM 2037 C CA . SER A 1 253 ? -32.137 28.522 -4.247 1.00 84.25 253 SER A CA 1
ATOM 2038 C C . SER A 1 253 ? -31.087 29.376 -3.528 1.00 84.25 253 SER A C 1
ATOM 2040 O O . SER A 1 253 ? -29.980 28.899 -3.279 1.00 84.25 253 SER A O 1
ATOM 2042 N N . HIS A 1 254 ? -31.436 30.604 -3.137 1.00 81.50 254 HIS A N 1
ATOM 2043 C CA . HIS A 1 254 ? -30.544 31.496 -2.403 1.00 81.50 254 HIS A CA 1
ATOM 2044 C C . HIS A 1 254 ? -30.314 30.998 -0.966 1.00 81.50 254 HIS A C 1
ATOM 2046 O O . HIS A 1 254 ? -29.195 31.069 -0.464 1.00 81.50 254 HIS A O 1
ATOM 2052 N N . PHE A 1 255 ? -31.326 30.435 -0.304 1.00 84.88 255 PHE A N 1
ATOM 2053 C CA . PHE A 1 255 ? -31.202 29.805 1.005 1.00 84.88 255 PHE A CA 1
ATOM 2054 C C . PHE A 1 255 ? -30.243 28.619 0.950 1.00 84.88 255 PHE A C 1
ATOM 2056 O O . PHE A 1 255 ? -29.376 28.501 1.815 1.00 84.88 255 PHE A O 1
ATOM 2063 N N . ILE A 1 256 ? -30.369 27.765 -0.066 1.00 85.50 256 ILE A N 1
ATOM 2064 C CA . ILE A 1 256 ? -29.527 26.574 -0.219 1.00 85.50 256 ILE A CA 1
ATOM 2065 C C . ILE A 1 256 ? -28.073 26.976 -0.473 1.00 85.50 256 ILE A C 1
ATOM 2067 O O . ILE A 1 256 ? -27.205 26.618 0.322 1.00 85.50 256 ILE A O 1
ATOM 2071 N N . GLN A 1 257 ? -27.829 27.815 -1.485 1.00 79.81 257 GLN A N 1
ATOM 2072 C CA . GLN A 1 257 ? -26.492 28.329 -1.810 1.00 79.81 257 GLN A CA 1
ATOM 2073 C C . GLN A 1 257 ? -25.866 29.094 -0.636 1.00 79.81 257 GLN A C 1
ATOM 2075 O O . GLN A 1 257 ? -24.654 29.059 -0.416 1.00 79.81 257 GLN A O 1
ATOM 2080 N N . LYS A 1 258 ? -26.695 29.776 0.164 1.00 78.62 258 LYS A N 1
ATOM 2081 C CA . LYS A 1 258 ? -26.235 30.458 1.367 1.00 78.62 258 LYS A CA 1
ATOM 2082 C C . LYS A 1 258 ? -25.890 29.481 2.476 1.00 78.62 258 LYS A C 1
ATOM 2084 O O . LYS A 1 258 ? -24.955 29.792 3.192 1.00 78.62 258 LYS A O 1
ATOM 2089 N N . ASN A 1 259 ? -26.596 28.372 2.679 1.00 78.94 259 ASN A N 1
ATOM 2090 C CA . ASN A 1 259 ? -26.449 27.554 3.889 1.00 78.94 259 ASN A CA 1
ATOM 2091 C C . ASN A 1 259 ? -25.650 26.260 3.706 1.00 78.94 259 ASN A C 1
ATOM 2093 O O . ASN A 1 259 ? -25.143 25.760 4.707 1.00 78.94 259 ASN A O 1
ATOM 2097 N N . ILE A 1 260 ? -25.514 25.742 2.486 1.00 84.00 260 ILE A N 1
ATOM 2098 C CA . ILE A 1 260 ? -24.837 24.474 2.191 1.00 84.00 260 ILE A CA 1
ATOM 2099 C C . ILE A 1 260 ? -23.599 24.740 1.341 1.00 84.00 260 ILE A C 1
ATOM 2101 O O . ILE A 1 260 ? -23.617 25.593 0.461 1.00 84.00 260 ILE A O 1
ATOM 2105 N N . SER A 1 261 ? -22.512 24.018 1.595 1.00 79.81 261 SER A N 1
ATOM 2106 C CA . SER A 1 261 ? -21.214 24.205 0.928 1.00 79.81 261 SER A CA 1
ATOM 2107 C C . SER A 1 261 ? -20.763 22.974 0.124 1.00 79.81 261 SER A C 1
ATOM 2109 O O . SER A 1 261 ? -19.571 22.689 0.049 1.00 79.81 261 SER A O 1
ATOM 2111 N N . GLY A 1 262 ? -21.712 22.265 -0.505 1.00 81.69 262 GLY A N 1
ATOM 2112 C CA . GLY A 1 262 ? -21.456 21.201 -1.492 1.00 81.69 262 GLY A CA 1
ATOM 2113 C C . GLY A 1 262 ? -21.369 21.754 -2.919 1.00 81.69 262 GLY A C 1
ATOM 2114 O O . GLY A 1 262 ? -22.210 22.563 -3.318 1.00 81.69 262 GLY A O 1
ATOM 2115 N N . LEU A 1 263 ? -20.332 21.372 -3.667 1.00 80.81 263 LEU A N 1
ATOM 2116 C CA . LEU A 1 263 ? -20.034 21.910 -4.997 1.00 80.81 263 LEU A CA 1
ATOM 2117 C C . LEU A 1 263 ? -21.037 21.448 -6.067 1.00 80.81 263 LEU A C 1
ATOM 2119 O O . LEU A 1 263 ? -21.659 22.289 -6.718 1.00 80.81 263 LEU A O 1
ATOM 2123 N N . GLY A 1 264 ? -21.203 20.136 -6.238 1.00 84.25 264 GLY A N 1
ATOM 2124 C CA . GLY A 1 264 ? -22.137 19.557 -7.200 1.00 84.25 264 GLY A CA 1
ATOM 2125 C C . GLY A 1 264 ? -23.585 19.883 -6.841 1.00 84.25 264 GLY A C 1
ATOM 2126 O O . GLY A 1 264 ? -24.366 20.268 -7.706 1.00 84.25 264 GLY A O 1
ATOM 2127 N N . PHE A 1 265 ? -23.926 19.842 -5.550 1.00 88.94 265 PHE A N 1
ATOM 2128 C CA . PHE A 1 265 ? -25.269 20.171 -5.072 1.00 88.94 265 PHE A CA 1
ATOM 2129 C C . PHE A 1 265 ? -25.649 21.637 -5.328 1.00 88.94 265 PHE A C 1
ATOM 2131 O O . PHE A 1 265 ? -26.716 21.907 -5.879 1.00 88.94 265 PHE A O 1
ATOM 2138 N N . ASN A 1 266 ? -24.781 22.600 -4.991 1.00 87.00 266 ASN A N 1
ATOM 2139 C CA . ASN A 1 266 ? -25.075 24.017 -5.234 1.00 87.00 266 ASN A CA 1
ATOM 2140 C C . ASN A 1 266 ? -25.100 24.374 -6.722 1.00 87.00 266 ASN A C 1
ATOM 2142 O O . ASN A 1 266 ? -25.880 25.247 -7.112 1.00 87.00 266 ASN A O 1
ATOM 2146 N N . ALA A 1 267 ? -24.300 23.697 -7.552 1.00 88.12 267 ALA A N 1
ATOM 2147 C CA . ALA A 1 267 ? -24.317 23.908 -8.995 1.00 88.12 267 ALA A CA 1
ATOM 2148 C C . ALA A 1 267 ? -25.713 23.656 -9.597 1.00 88.12 267 ALA A C 1
ATOM 2150 O O . ALA A 1 267 ? -26.123 24.393 -10.492 1.00 88.12 267 ALA A O 1
ATOM 2151 N N . LEU A 1 268 ? -26.487 22.700 -9.062 1.00 91.50 268 LEU A N 1
ATOM 2152 C CA . LEU A 1 268 ? -27.858 22.416 -9.514 1.00 91.50 268 LEU A CA 1
ATOM 2153 C C . LEU A 1 268 ? -28.823 23.587 -9.276 1.00 91.50 268 LEU A C 1
ATOM 2155 O O . LEU A 1 268 ? -29.624 23.921 -10.156 1.00 91.50 268 LEU A O 1
ATOM 2159 N N . TYR A 1 269 ? -28.749 24.218 -8.100 1.00 90.75 269 TYR A N 1
ATOM 2160 C CA . TYR A 1 269 ? -29.618 25.345 -7.737 1.00 90.75 269 TYR A CA 1
ATOM 2161 C C . TYR A 1 269 ? -29.177 26.647 -8.388 1.00 90.75 269 TYR A C 1
ATOM 2163 O O . TYR A 1 269 ? -30.020 27.439 -8.803 1.00 90.75 269 TYR A O 1
ATOM 2171 N N . PHE A 1 270 ? -27.869 26.845 -8.536 1.00 88.94 270 PHE A N 1
ATOM 2172 C CA . PHE A 1 270 ? -27.347 27.965 -9.304 1.00 88.94 270 PHE A CA 1
ATOM 2173 C C . PHE A 1 270 ? -27.747 27.865 -10.776 1.00 88.94 270 PHE A C 1
ATOM 2175 O O . PHE A 1 270 ? -28.203 28.851 -11.352 1.00 88.94 270 PHE A O 1
ATOM 2182 N N . LEU A 1 271 ? -27.676 26.664 -11.365 1.00 90.38 271 LEU A N 1
ATOM 2183 C CA . LEU A 1 271 ? -28.188 26.413 -12.708 1.00 90.38 271 LEU A CA 1
ATOM 2184 C C . LEU A 1 271 ? -29.678 26.763 -12.798 1.00 90.38 271 LEU A C 1
ATOM 2186 O O . LEU A 1 271 ? -30.069 27.496 -13.695 1.00 90.38 271 LEU A O 1
ATOM 2190 N N . SER A 1 272 ? -30.500 26.311 -11.847 1.00 89.00 272 SER A N 1
ATOM 2191 C CA . SER A 1 272 ? -31.936 26.634 -11.792 1.00 89.00 272 SER A CA 1
ATOM 2192 C C . SER A 1 272 ? -32.220 28.145 -11.798 1.00 89.00 272 SER A C 1
ATOM 2194 O O . SER A 1 272 ? -33.155 28.605 -12.465 1.00 89.00 272 SER A O 1
ATOM 2196 N N . GLU A 1 273 ? -31.416 28.922 -11.071 1.00 86.62 273 GLU A N 1
ATOM 2197 C CA . GLU A 1 273 ? -31.568 30.374 -10.961 1.00 86.62 273 GLU A CA 1
ATOM 2198 C C . GLU A 1 273 ? -31.054 31.117 -12.202 1.00 86.62 273 GLU A C 1
ATOM 2200 O O . GLU A 1 273 ? -31.674 32.080 -12.651 1.00 86.62 273 GLU A O 1
ATOM 2205 N N . GLN A 1 274 ? -29.931 30.676 -12.772 1.00 87.81 274 GLN A N 1
ATOM 2206 C CA . GLN A 1 274 ? -29.242 31.396 -13.845 1.00 87.81 274 GLN A CA 1
ATOM 2207 C C . GLN A 1 274 ? -29.488 30.828 -15.247 1.00 87.81 274 GLN A C 1
ATOM 2209 O O . GLN A 1 274 ? -28.985 31.399 -16.212 1.00 87.81 274 GLN A O 1
ATOM 2214 N N . TYR A 1 275 ? -30.269 29.750 -15.378 1.00 88.62 275 TYR A N 1
ATOM 2215 C CA . TYR A 1 275 ? -30.506 29.032 -16.635 1.00 88.62 275 TYR A CA 1
ATOM 2216 C C . TYR A 1 275 ? -30.840 29.959 -17.808 1.00 88.62 275 TYR A C 1
ATOM 2218 O O . TYR A 1 275 ? -30.195 29.890 -18.846 1.00 88.62 275 TYR A O 1
ATOM 2226 N N . GLU A 1 276 ? -31.805 30.863 -17.625 1.00 87.19 276 GLU A N 1
ATOM 2227 C CA . GLU A 1 276 ? -32.261 31.784 -18.676 1.00 87.19 276 GLU A CA 1
ATOM 2228 C C . GLU A 1 276 ? -31.122 32.692 -19.163 1.00 87.19 276 GLU A C 1
ATOM 2230 O O . GLU A 1 276 ? -30.910 32.825 -20.362 1.00 87.19 276 GLU A O 1
ATOM 2235 N N . LYS A 1 277 ? -30.301 33.220 -18.245 1.00 85.00 277 LYS A N 1
ATOM 2236 C CA . LYS A 1 277 ? -29.129 34.034 -18.602 1.00 85.00 277 LYS A CA 1
ATOM 2237 C C . LYS A 1 277 ? -28.028 33.218 -19.270 1.00 85.00 277 LYS A C 1
ATOM 2239 O O . LYS A 1 277 ? -27.305 33.755 -20.102 1.00 85.00 277 LYS A O 1
ATOM 2244 N N . ILE A 1 278 ? -27.852 31.960 -18.861 1.00 85.44 278 ILE A N 1
ATOM 2245 C CA . ILE A 1 278 ? -26.869 31.060 -19.466 1.00 85.44 278 ILE A CA 1
ATOM 2246 C C . ILE A 1 278 ? -27.279 30.790 -20.913 1.00 85.44 278 ILE A C 1
ATOM 2248 O O . ILE A 1 278 ? -26.466 31.025 -21.797 1.00 85.44 278 ILE A O 1
ATOM 2252 N N . ILE A 1 279 ? -28.537 30.410 -21.155 1.00 85.19 279 ILE A N 1
ATOM 2253 C CA . ILE A 1 279 ? -29.067 30.174 -22.503 1.00 85.19 279 ILE A CA 1
ATOM 2254 C C . ILE A 1 279 ? -28.975 31.432 -23.368 1.00 85.19 279 ILE A C 1
ATOM 2256 O O . ILE A 1 279 ? -28.432 31.342 -24.464 1.00 85.19 279 ILE A O 1
ATOM 2260 N N . ASP A 1 280 ? -29.379 32.603 -22.863 1.00 82.94 280 ASP A N 1
ATOM 2261 C CA . ASP A 1 280 ? -29.268 33.875 -23.595 1.00 82.94 280 ASP A CA 1
ATOM 2262 C C . ASP A 1 280 ? -27.822 34.187 -24.033 1.00 82.94 280 ASP A C 1
ATOM 2264 O O . ASP A 1 280 ? -27.603 34.836 -25.052 1.00 82.94 280 ASP A O 1
ATOM 2268 N N . LEU A 1 281 ? -26.816 33.754 -23.264 1.00 80.19 281 LEU A N 1
ATOM 2269 C CA . LEU A 1 281 ? -25.395 33.967 -23.568 1.00 80.19 281 LEU A CA 1
ATOM 2270 C C . LEU A 1 281 ? -24.770 32.840 -24.398 1.00 80.19 281 LEU A C 1
ATOM 2272 O O . LEU A 1 281 ? -23.715 33.047 -25.001 1.00 80.19 281 LEU A O 1
ATOM 2276 N N . THR A 1 282 ? -25.382 31.657 -24.404 1.00 79.25 282 THR A N 1
ATOM 2277 C CA . THR A 1 282 ? -24.911 30.474 -25.136 1.00 79.25 282 THR A CA 1
ATOM 2278 C C . THR A 1 282 ? -25.717 30.173 -26.395 1.00 79.25 282 THR A C 1
ATOM 2280 O O . THR A 1 282 ? -25.442 29.163 -27.031 1.00 79.25 282 THR A O 1
ATOM 2283 N N . ASP A 1 283 ? -26.684 31.023 -26.743 1.00 76.56 283 ASP A N 1
ATOM 2284 C CA . ASP A 1 283 ? -27.493 30.912 -27.958 1.00 76.56 283 ASP A CA 1
ATOM 2285 C C . ASP A 1 283 ? -26.613 30.922 -29.223 1.00 76.56 283 ASP A C 1
ATOM 2287 O O . ASP A 1 283 ? -25.577 31.599 -29.274 1.00 76.56 283 ASP A O 1
ATOM 2291 N N . ASP A 1 284 ? -27.045 30.202 -30.259 1.00 66.25 284 ASP A N 1
ATOM 2292 C CA . ASP A 1 284 ? -26.309 29.962 -31.509 1.00 66.25 284 ASP A CA 1
ATOM 2293 C C . ASP A 1 284 ? -26.001 31.266 -32.279 1.00 66.25 284 ASP A C 1
ATOM 2295 O O . ASP A 1 284 ? -25.094 31.316 -33.115 1.00 66.25 284 ASP A O 1
ATOM 2299 N N . GLU A 1 285 ? -26.729 32.356 -31.999 1.00 64.44 285 GLU A N 1
ATOM 2300 C CA . GLU A 1 285 ? -26.453 33.687 -32.560 1.00 64.44 285 GLU A CA 1
ATOM 2301 C C . GLU A 1 285 ? -25.260 34.402 -31.891 1.00 64.44 285 GLU A C 1
ATOM 2303 O O . GLU A 1 285 ? -24.595 35.227 -32.528 1.00 64.44 285 GLU A O 1
ATOM 2308 N N . LEU A 1 286 ? -24.970 34.100 -30.620 1.00 61.19 286 LEU A N 1
ATOM 2309 C CA . LEU A 1 286 ? -23.921 34.738 -29.809 1.00 61.19 286 LEU A CA 1
ATOM 2310 C C . LEU A 1 286 ? -22.710 33.822 -29.575 1.00 61.19 286 LEU A C 1
ATOM 2312 O O . LEU A 1 286 ? -21.600 34.317 -29.350 1.00 61.19 286 LEU A O 1
ATOM 2316 N N . CYS A 1 287 ? -22.898 32.506 -29.674 1.00 75.69 287 CYS A N 1
ATOM 2317 C CA . CYS A 1 287 ? -21.875 31.492 -29.477 1.00 75.69 287 CYS A CA 1
ATOM 2318 C C . CYS A 1 287 ? -21.588 30.731 -30.780 1.00 75.69 287 CYS A C 1
ATOM 2320 O O . CYS A 1 287 ? -22.463 30.111 -31.364 1.00 75.69 287 CYS A O 1
ATOM 2322 N N . ASN A 1 288 ? -20.342 30.767 -31.262 1.00 72.25 288 ASN A N 1
ATOM 2323 C CA . ASN A 1 288 ? -19.985 30.259 -32.595 1.00 72.25 288 ASN A CA 1
ATOM 2324 C C . ASN A 1 288 ? -19.335 28.861 -32.606 1.00 72.25 288 ASN A C 1
ATOM 2326 O O . ASN A 1 288 ? -18.878 28.416 -33.661 1.00 72.25 288 ASN A O 1
ATOM 2330 N N . SER A 1 289 ? -19.204 28.211 -31.447 1.00 81.06 289 SER A N 1
ATOM 2331 C CA . SER A 1 289 ? -18.624 26.868 -31.310 1.00 81.06 289 SER A CA 1
ATOM 2332 C C . SER A 1 289 ? -18.884 26.276 -29.923 1.00 81.06 289 SER A C 1
ATOM 2334 O O . SER A 1 289 ? -18.959 27.017 -28.941 1.00 81.06 289 SER A O 1
ATOM 2336 N N . ASP A 1 290 ? -18.886 24.945 -29.825 1.00 79.50 290 ASP A N 1
ATOM 2337 C CA . ASP A 1 290 ? -19.008 24.222 -28.549 1.00 79.50 290 ASP A CA 1
ATOM 2338 C C . ASP A 1 290 ? -17.916 24.624 -27.544 1.00 79.50 290 ASP A C 1
ATOM 2340 O O . ASP A 1 290 ? -18.183 24.809 -26.361 1.00 79.50 290 ASP A O 1
ATOM 2344 N N . THR A 1 291 ? -16.691 24.883 -28.016 1.00 82.00 291 THR A N 1
ATOM 2345 C CA . THR A 1 291 ? -15.583 25.353 -27.167 1.00 82.00 291 THR A CA 1
ATOM 2346 C C . THR A 1 291 ? -15.836 26.749 -26.589 1.00 82.00 291 THR A C 1
ATOM 2348 O O . THR A 1 291 ? -15.430 27.050 -25.466 1.00 82.00 291 THR A O 1
ATOM 2351 N N . ALA A 1 292 ? -16.497 27.634 -27.342 1.00 81.00 292 ALA A N 1
ATOM 2352 C CA . ALA A 1 292 ? -16.887 28.945 -26.831 1.00 81.00 292 ALA A CA 1
ATOM 2353 C C . ALA A 1 292 ? -18.018 28.819 -25.798 1.00 81.00 292 ALA A C 1
ATOM 2355 O O . ALA A 1 292 ? -17.988 29.521 -24.786 1.00 81.00 292 ALA A O 1
ATOM 2356 N N . ARG A 1 293 ? -18.956 27.889 -26.017 1.00 83.06 293 ARG A N 1
ATOM 2357 C CA . ARG A 1 293 ? -20.079 27.594 -25.118 1.00 83.06 293 ARG A CA 1
ATOM 2358 C C . ARG A 1 293 ? -19.589 27.053 -23.781 1.00 83.06 293 ARG A C 1
ATOM 2360 O O . ARG A 1 293 ? -19.912 27.620 -22.740 1.00 83.06 293 ARG A O 1
ATOM 2367 N N . GLU A 1 294 ? -18.726 26.044 -23.815 1.00 85.31 294 GLU A N 1
ATOM 2368 C CA . GLU A 1 294 ? -18.058 25.487 -22.637 1.00 85.31 294 GLU A CA 1
ATOM 2369 C C . GLU A 1 294 ? -17.294 26.571 -21.865 1.00 85.31 294 GLU A C 1
ATOM 2371 O O . GLU A 1 294 ? -17.436 26.691 -20.650 1.00 85.31 294 GLU A O 1
ATOM 2376 N N . LYS A 1 295 ? -16.547 27.437 -22.564 1.00 83.38 295 LYS A N 1
ATOM 2377 C CA . LYS A 1 295 ? -15.800 28.532 -21.932 1.00 83.38 295 LYS A CA 1
ATOM 2378 C C . LYS A 1 295 ? -16.711 29.569 -21.269 1.00 83.38 295 LYS A C 1
ATOM 2380 O O . LYS A 1 295 ? -16.359 30.078 -20.206 1.00 83.38 295 LYS A O 1
ATOM 2385 N N . ILE A 1 296 ? -17.855 29.896 -21.874 1.00 82.62 296 ILE A N 1
ATOM 2386 C CA . ILE A 1 296 ? -18.853 30.808 -21.293 1.00 82.62 296 ILE A CA 1
ATOM 2387 C C . ILE A 1 296 ? -19.462 30.184 -20.038 1.00 82.62 296 ILE A C 1
ATOM 2389 O O . ILE A 1 296 ? -19.469 30.832 -18.994 1.00 82.62 296 ILE A O 1
ATOM 2393 N N . ILE A 1 297 ? -19.895 28.922 -20.107 1.00 84.31 297 ILE A N 1
ATOM 2394 C CA . ILE A 1 297 ? -20.469 28.190 -18.968 1.00 84.31 297 ILE A CA 1
ATOM 2395 C C . ILE A 1 297 ? -19.431 28.060 -17.844 1.00 84.31 297 ILE A C 1
ATOM 2397 O O . ILE A 1 297 ? -19.717 28.399 -16.697 1.00 84.31 297 ILE A O 1
ATOM 2401 N N . SER A 1 298 ? -18.194 27.678 -18.168 1.00 83.19 298 SER A N 1
ATOM 2402 C CA . SER A 1 298 ? -17.093 27.597 -17.206 1.00 83.19 298 SER A CA 1
ATOM 2403 C C . SER A 1 298 ? -16.774 28.947 -16.566 1.00 83.19 298 SER A C 1
ATOM 2405 O O . SER A 1 298 ? -16.489 28.978 -15.373 1.00 83.19 298 SER A O 1
ATOM 2407 N N . LEU A 1 299 ? -16.831 30.062 -17.303 1.00 80.38 299 LEU A N 1
ATOM 2408 C CA . LEU A 1 299 ? -16.635 31.397 -16.730 1.00 80.38 299 LEU A CA 1
ATOM 2409 C C . LEU A 1 299 ? -17.799 31.774 -15.803 1.00 80.38 299 LEU A C 1
ATOM 2411 O O . LEU A 1 299 ? -17.590 32.347 -14.737 1.00 80.38 299 LEU A O 1
ATOM 2415 N N . PHE A 1 300 ? -19.023 31.445 -16.213 1.00 79.75 300 PHE A N 1
ATOM 2416 C CA . PHE A 1 300 ? -20.243 31.806 -15.505 1.00 79.75 300 PHE A CA 1
ATOM 2417 C C . PHE A 1 300 ? -20.358 31.068 -14.167 1.00 79.75 300 PHE A C 1
ATOM 2419 O O . PHE A 1 300 ? -20.536 31.701 -13.129 1.00 79.75 300 PHE A O 1
ATOM 2426 N N . PHE A 1 301 ? -20.156 29.748 -14.170 1.00 80.75 301 PHE A N 1
ATOM 2427 C CA . PHE A 1 301 ? -20.072 28.956 -12.944 1.00 80.75 301 PHE A CA 1
ATOM 2428 C C . PHE A 1 301 ? -18.757 29.205 -12.195 1.00 80.75 301 PHE A C 1
ATOM 2430 O O . PHE A 1 301 ? -18.754 29.205 -10.972 1.00 80.75 301 PHE A O 1
ATOM 2437 N N . GLY A 1 302 ? -17.642 29.439 -12.893 1.00 67.75 302 GLY A N 1
ATOM 2438 C CA . GLY A 1 302 ? -16.305 29.576 -12.301 1.00 67.75 302 GLY A CA 1
ATOM 2439 C C . GLY A 1 302 ? -16.110 30.830 -11.449 1.00 67.75 302 GLY A C 1
ATOM 2440 O O . GLY A 1 302 ? -15.213 30.865 -10.606 1.00 67.75 302 GLY A O 1
ATOM 2441 N N . ASN A 1 303 ? -16.960 31.843 -11.637 1.00 67.50 303 ASN A N 1
ATOM 2442 C CA . ASN A 1 303 ? -17.005 33.022 -10.772 1.00 67.50 303 ASN A CA 1
ATOM 2443 C C . ASN A 1 303 ? -17.590 32.706 -9.384 1.00 67.50 303 ASN A C 1
ATOM 2445 O O . ASN A 1 303 ? -17.166 33.307 -8.399 1.00 67.50 303 ASN A O 1
ATOM 2449 N N . GLU A 1 304 ? -18.511 31.744 -9.297 1.00 63.59 304 GLU A N 1
ATOM 2450 C CA . GLU A 1 304 ? -19.189 31.358 -8.050 1.00 63.59 304 GLU A CA 1
ATOM 2451 C C . GLU A 1 304 ? -18.591 30.082 -7.434 1.00 63.59 304 GLU A C 1
ATOM 2453 O O . GLU A 1 304 ? -18.435 29.963 -6.216 1.00 63.59 304 GLU A O 1
ATOM 2458 N N . PHE A 1 305 ? -18.158 29.140 -8.271 1.00 70.00 305 PHE A N 1
ATOM 2459 C CA . PHE A 1 305 ? -17.702 27.813 -7.882 1.00 70.00 305 PHE A CA 1
ATOM 2460 C C . PHE A 1 305 ? -16.270 27.533 -8.352 1.00 70.00 305 PHE A C 1
ATOM 2462 O O . PHE A 1 305 ? -15.963 27.519 -9.541 1.00 70.00 305 PHE A O 1
ATOM 2469 N N . GLY A 1 306 ? -15.380 27.222 -7.409 1.00 60.56 306 GLY A N 1
ATOM 2470 C CA . GLY A 1 306 ? -14.075 26.631 -7.715 1.00 60.56 306 GLY A CA 1
ATOM 2471 C C . GLY A 1 306 ? -14.168 25.107 -7.841 1.00 60.56 306 GLY A C 1
ATOM 2472 O O . GLY A 1 306 ? -14.850 24.483 -7.027 1.00 60.56 306 GLY A O 1
ATOM 2473 N N . GLY A 1 307 ? -13.447 24.518 -8.805 1.00 68.44 307 GLY A N 1
ATOM 2474 C CA . GLY A 1 307 ? -13.325 23.057 -8.957 1.00 68.44 307 GLY A CA 1
ATOM 2475 C C . GLY A 1 307 ? -14.307 22.402 -9.935 1.00 68.44 307 GLY A C 1
ATOM 2476 O O . GLY A 1 307 ? -14.585 21.221 -9.798 1.00 68.44 307 GLY A O 1
ATOM 2477 N N . LEU A 1 308 ? -14.832 23.132 -10.922 1.00 73.19 308 LEU A N 1
ATOM 2478 C CA . LEU A 1 308 ? -15.794 22.590 -11.899 1.00 73.19 308 LEU A CA 1
ATOM 2479 C C . LEU A 1 308 ? -15.248 21.442 -12.765 1.00 73.19 308 LEU A C 1
ATOM 2481 O O . LEU A 1 308 ? -16.023 20.622 -13.230 1.00 73.19 308 LEU A O 1
ATOM 2485 N N . TYR A 1 309 ? -13.930 21.356 -12.936 1.00 76.75 309 TYR A N 1
ATOM 2486 C CA . TYR A 1 309 ? -13.251 20.277 -13.670 1.00 76.75 309 TYR A CA 1
ATOM 2487 C C . TYR A 1 309 ? -12.933 19.060 -12.779 1.00 76.75 309 TYR A C 1
ATOM 2489 O O . TYR A 1 309 ? -12.007 18.305 -13.050 1.00 76.75 309 TYR A O 1
ATOM 2497 N N . THR A 1 310 ? -13.623 18.917 -11.644 1.00 71.69 310 THR A N 1
ATOM 2498 C CA . THR A 1 310 ? -13.448 17.762 -10.753 1.00 71.69 310 THR A CA 1
ATOM 2499 C C . THR A 1 310 ? -14.201 16.569 -11.326 1.00 71.69 310 THR A C 1
ATOM 2501 O O . THR A 1 310 ? -15.372 16.710 -11.692 1.00 71.69 310 THR A O 1
ATOM 2504 N N . ASN A 1 311 ? -13.555 15.404 -11.342 1.00 77.31 311 ASN A N 1
ATOM 2505 C CA . ASN A 1 311 ? -14.209 14.139 -11.656 1.00 77.31 311 ASN A CA 1
ATOM 2506 C C . ASN A 1 311 ? -14.993 13.634 -10.443 1.00 77.31 311 ASN A C 1
ATOM 2508 O O . ASN A 1 311 ? -14.464 13.521 -9.340 1.00 77.31 311 ASN A O 1
ATOM 2512 N N . TYR A 1 312 ? -16.264 13.340 -10.666 1.00 77.25 312 TYR A N 1
ATOM 2513 C CA . TYR A 1 312 ? -17.204 12.793 -9.705 1.00 77.25 312 TYR A CA 1
ATOM 2514 C C . TYR A 1 312 ? -17.552 11.363 -10.096 1.00 77.25 312 TYR A C 1
ATOM 2516 O O . TYR A 1 312 ? -18.034 11.145 -11.205 1.00 77.25 312 TYR A O 1
ATOM 2524 N N . GLY A 1 313 ? -17.439 10.406 -9.176 1.00 83.19 313 GLY A N 1
ATOM 2525 C CA . GLY A 1 313 ? -18.201 9.167 -9.315 1.00 83.19 313 GLY A CA 1
ATOM 2526 C C . GLY A 1 313 ? -19.697 9.492 -9.289 1.00 83.19 313 GLY A C 1
ATOM 2527 O O . GLY A 1 313 ? -20.148 10.269 -8.442 1.00 83.19 313 GLY A O 1
ATOM 2528 N N . ILE A 1 314 ? -20.500 8.913 -10.186 1.00 83.12 314 ILE A N 1
ATOM 2529 C CA . ILE A 1 314 ? -21.955 9.171 -10.213 1.00 83.12 314 ILE A CA 1
ATOM 2530 C C . ILE A 1 314 ? -22.594 8.844 -8.856 1.00 83.12 314 ILE A C 1
ATOM 2532 O O . ILE A 1 314 ? -23.433 9.597 -8.353 1.00 83.12 314 ILE A O 1
ATOM 2536 N N . ARG A 1 315 ? -22.159 7.750 -8.224 1.00 82.75 315 ARG A N 1
ATOM 2537 C CA . ARG A 1 315 ? -22.554 7.369 -6.861 1.00 82.75 315 ARG A CA 1
ATOM 2538 C C . ARG A 1 315 ? -22.240 8.452 -5.823 1.00 82.75 315 ARG A C 1
ATOM 2540 O O . ARG A 1 315 ? -23.069 8.726 -4.955 1.00 82.75 315 ARG A O 1
ATOM 2547 N N . ASP A 1 316 ? -21.082 9.091 -5.935 1.00 78.06 316 ASP A N 1
ATOM 2548 C CA . ASP A 1 316 ? -20.644 10.136 -5.012 1.00 78.06 316 ASP A CA 1
ATOM 2549 C C . ASP A 1 316 ? -21.453 11.428 -5.208 1.00 78.06 316 ASP A C 1
ATOM 2551 O O . ASP A 1 316 ? -21.839 12.066 -4.226 1.00 78.06 316 ASP A O 1
ATOM 2555 N N . LEU A 1 317 ? -21.800 11.780 -6.453 1.00 83.69 317 LEU A N 1
ATOM 2556 C CA . LEU A 1 317 ? -22.694 12.905 -6.757 1.00 83.69 317 LEU A CA 1
ATOM 2557 C C . LEU A 1 317 ? -24.098 12.693 -6.164 1.00 83.69 317 LEU A C 1
ATOM 2559 O O . LEU A 1 317 ? -24.663 13.613 -5.571 1.00 83.69 317 LEU A O 1
ATOM 2563 N N . ILE A 1 318 ? -24.648 11.477 -6.267 1.00 85.50 318 ILE A N 1
ATOM 2564 C CA . ILE A 1 318 ? -25.927 11.104 -5.635 1.00 85.50 318 ILE A CA 1
ATOM 2565 C C . ILE A 1 318 ? -25.845 11.282 -4.113 1.00 85.50 318 ILE A C 1
ATOM 2567 O O . ILE A 1 318 ? -26.744 11.874 -3.507 1.00 85.50 318 ILE A O 1
ATOM 2571 N N . GLY A 1 319 ? -24.753 10.813 -3.501 1.00 80.31 319 GLY A N 1
ATOM 2572 C CA . GLY A 1 319 ? -24.493 10.984 -2.073 1.00 80.31 319 GLY A CA 1
ATOM 2573 C C . GLY A 1 319 ? -24.449 12.456 -1.650 1.00 80.31 319 GLY A C 1
ATOM 2574 O O . GLY A 1 319 ? -25.062 12.820 -0.645 1.00 80.31 319 GLY A O 1
ATOM 2575 N N . GLU A 1 320 ? -23.798 13.319 -2.438 1.00 83.69 320 GLU A N 1
ATOM 2576 C CA . GLU A 1 320 ? -23.746 14.764 -2.173 1.00 83.69 320 GLU A CA 1
ATOM 2577 C C . GLU A 1 320 ? -25.129 15.413 -2.209 1.00 83.69 320 GLU A C 1
ATOM 2579 O O . GLU A 1 320 ? -25.468 16.203 -1.328 1.00 83.69 320 GLU A O 1
ATOM 2584 N N . VAL A 1 321 ? -25.939 15.074 -3.217 1.00 87.75 321 VAL A N 1
ATOM 2585 C CA . VAL A 1 321 ? -27.280 15.643 -3.392 1.00 87.75 321 VAL A CA 1
ATOM 2586 C C . VAL A 1 321 ? -28.201 15.232 -2.246 1.00 87.75 321 VAL A C 1
ATOM 2588 O O . VAL A 1 321 ? -28.928 16.075 -1.715 1.00 87.75 321 VAL A O 1
ATOM 2591 N N . ILE A 1 322 ? -28.150 13.966 -1.822 1.00 85.00 322 ILE A N 1
ATOM 2592 C CA . ILE A 1 322 ? -28.914 13.468 -0.669 1.00 85.00 322 ILE A CA 1
ATOM 2593 C C . ILE A 1 322 ? -28.467 14.167 0.615 1.00 85.00 322 ILE A C 1
ATOM 2595 O O . ILE A 1 322 ? -29.299 14.734 1.328 1.00 85.00 322 ILE A O 1
ATOM 2599 N N . GLY A 1 323 ? -27.160 14.180 0.882 1.00 78.44 323 GLY A N 1
ATOM 2600 C CA . GLY A 1 323 ? -26.589 14.789 2.080 1.00 78.44 323 GLY A CA 1
ATOM 2601 C C . GLY A 1 323 ? -26.893 16.281 2.191 1.00 78.44 323 GLY A C 1
ATOM 2602 O O . GLY A 1 323 ? -27.427 16.741 3.202 1.00 78.44 323 GLY A O 1
ATOM 2603 N N . GLY A 1 324 ? -26.633 17.034 1.119 1.00 82.31 324 GLY A N 1
ATOM 2604 C CA . GLY A 1 324 ? -26.898 18.470 1.050 1.00 82.31 324 GLY A CA 1
ATOM 2605 C C . GLY A 1 324 ? -28.379 18.811 1.211 1.00 82.31 324 GLY A C 1
ATOM 2606 O O . GLY A 1 324 ? -28.714 19.778 1.897 1.00 82.31 324 GLY A O 1
ATOM 2607 N N . SER A 1 325 ? -29.273 17.991 0.648 1.00 86.31 325 SER A N 1
ATOM 2608 C CA . SER A 1 325 ? -30.723 18.189 0.763 1.00 86.31 325 SER A CA 1
ATOM 2609 C C . SER A 1 325 ? -31.231 18.020 2.190 1.00 86.31 325 SER A C 1
ATOM 2611 O O . SER A 1 325 ? -32.014 18.843 2.664 1.00 86.31 325 SER A O 1
ATOM 2613 N N . LEU A 1 326 ? -30.784 16.972 2.887 1.00 83.12 326 LEU A N 1
ATOM 2614 C CA . LEU A 1 326 ? -31.212 16.694 4.259 1.00 83.12 326 LEU A CA 1
ATOM 2615 C C . LEU A 1 326 ? -30.715 17.776 5.222 1.00 83.12 326 LEU A C 1
ATOM 2617 O O . LEU A 1 326 ? -31.509 18.337 5.974 1.00 83.12 326 LEU A O 1
ATOM 2621 N N . VAL A 1 327 ? -29.441 18.163 5.113 1.00 81.19 327 VAL A N 1
ATOM 2622 C CA . VAL A 1 327 ? -28.872 19.238 5.939 1.00 81.19 327 VAL A CA 1
ATOM 2623 C C . VAL A 1 327 ? -29.577 20.574 5.668 1.00 81.19 327 VAL A C 1
ATOM 2625 O O . VAL A 1 327 ? -29.879 21.308 6.608 1.00 81.19 327 VAL A O 1
ATOM 2628 N N . ALA A 1 328 ? -29.907 20.890 4.410 1.00 84.88 328 ALA A N 1
ATOM 2629 C CA . ALA A 1 328 ? -30.651 22.109 4.079 1.00 84.88 328 ALA A CA 1
ATOM 2630 C C . ALA A 1 328 ? -32.032 22.141 4.746 1.00 84.88 328 ALA A C 1
ATOM 2632 O O . ALA A 1 328 ? -32.424 23.169 5.306 1.00 84.88 328 ALA A O 1
ATOM 2633 N N . LEU A 1 329 ? -32.756 21.019 4.702 1.00 85.06 329 LEU A N 1
ATOM 2634 C CA . LEU A 1 329 ? -34.069 20.882 5.326 1.00 85.06 329 LEU A CA 1
ATOM 2635 C C . LEU A 1 329 ? -33.987 21.018 6.848 1.00 85.06 329 LEU A C 1
ATOM 2637 O O . LEU A 1 329 ? -34.815 21.718 7.427 1.00 85.06 329 LEU A O 1
ATOM 2641 N N . ASP A 1 330 ? -32.989 20.416 7.492 1.00 80.75 330 ASP A N 1
ATOM 2642 C CA . ASP A 1 330 ? -32.829 20.486 8.948 1.00 80.75 330 ASP A CA 1
ATOM 2643 C C . ASP A 1 330 ? -32.468 21.895 9.425 1.00 80.75 330 ASP A C 1
ATOM 2645 O O . ASP A 1 330 ? -33.070 22.397 10.378 1.00 80.75 330 ASP A O 1
ATOM 2649 N N . ILE A 1 331 ? -31.571 22.587 8.711 1.00 81.19 331 ILE A N 1
ATOM 2650 C CA . ILE A 1 331 ? -31.252 23.996 8.983 1.00 81.19 331 ILE A CA 1
ATOM 2651 C C . ILE A 1 331 ? -32.506 24.863 8.818 1.00 81.19 331 ILE A C 1
ATOM 2653 O O . ILE A 1 331 ? -32.777 25.732 9.648 1.00 81.19 331 ILE A O 1
ATOM 2657 N N . TYR A 1 332 ? -33.294 24.638 7.762 1.00 83.50 332 TYR A N 1
ATOM 2658 C CA . TYR A 1 332 ? -34.519 25.400 7.531 1.00 83.50 332 TYR A CA 1
ATOM 2659 C C . TYR A 1 332 ? -35.571 25.137 8.617 1.00 83.50 332 TYR A C 1
ATOM 2661 O O . TYR A 1 332 ? -36.199 26.083 9.100 1.00 83.50 332 TYR A O 1
ATOM 2669 N N . LYS A 1 333 ? -35.747 23.876 9.035 1.00 81.69 333 LYS A N 1
ATOM 2670 C CA . LYS A 1 333 ? -36.655 23.492 10.127 1.00 81.69 333 LYS A CA 1
ATOM 2671 C C . LYS A 1 333 ? -36.279 24.181 11.433 1.00 81.69 333 LYS A C 1
ATOM 2673 O O . LYS A 1 333 ? -37.147 24.719 12.119 1.00 81.69 333 LYS A O 1
ATOM 2678 N N . GLU A 1 334 ? -34.990 24.203 11.750 1.00 78.81 334 GLU A N 1
ATOM 2679 C CA . GLU A 1 334 ? -34.491 24.821 12.970 1.00 78.81 334 GLU A CA 1
ATOM 2680 C C . GLU A 1 334 ? -34.638 26.350 12.956 1.00 78.81 334 GLU A C 1
ATOM 2682 O O . GLU A 1 334 ? -35.178 26.923 13.902 1.00 78.81 334 GLU A O 1
ATOM 2687 N N . GLN A 1 335 ? -34.232 27.019 11.870 1.00 78.50 335 GLN A N 1
ATOM 2688 C CA . GLN A 1 335 ? -34.292 28.485 11.764 1.00 78.50 335 GLN A CA 1
ATOM 2689 C C . GLN A 1 335 ? -35.721 29.039 11.790 1.00 78.50 335 GLN A C 1
ATOM 2691 O O . GLN A 1 335 ? -35.935 30.166 12.236 1.00 78.50 335 GLN A O 1
ATOM 2696 N N . ASN A 1 336 ? -36.693 28.256 11.323 1.00 78.50 336 ASN A N 1
ATOM 2697 C CA . ASN A 1 336 ? -38.095 28.662 11.252 1.00 78.50 336 ASN A CA 1
ATOM 2698 C C . ASN A 1 336 ? -38.955 28.062 12.377 1.00 78.50 336 ASN A C 1
ATOM 2700 O O . ASN A 1 336 ? -40.177 28.185 12.343 1.00 78.50 336 ASN A O 1
ATOM 2704 N N . GLY A 1 337 ? -38.339 27.431 13.385 1.00 66.50 337 GLY A N 1
ATOM 2705 C CA . GLY A 1 337 ? -39.050 26.946 14.571 1.00 66.50 337 GLY A CA 1
ATOM 2706 C C . GLY A 1 337 ? -39.997 25.771 14.313 1.00 66.50 337 GLY A C 1
ATOM 2707 O O . GLY A 1 337 ? -40.890 25.528 15.120 1.00 66.50 337 GLY A O 1
ATOM 2708 N N . PHE A 1 338 ? -39.798 25.013 13.229 1.00 69.88 338 PHE A N 1
ATOM 2709 C CA . PHE A 1 338 ? -40.508 23.746 13.002 1.00 69.88 338 PHE A CA 1
ATOM 2710 C C . PHE A 1 338 ? -40.076 22.656 13.992 1.00 69.88 338 PHE A C 1
ATOM 2712 O O . PHE A 1 338 ? -40.788 21.674 14.177 1.00 69.88 338 PHE A O 1
ATOM 2719 N N . ASN A 1 339 ? -38.957 22.877 14.687 1.00 59.53 339 ASN A N 1
ATOM 2720 C CA . ASN A 1 339 ? -38.521 22.113 15.851 1.00 59.53 339 ASN A CA 1
ATOM 2721 C C . ASN A 1 339 ? -39.107 22.726 17.148 1.00 59.53 339 ASN A C 1
ATOM 2723 O O . ASN A 1 339 ? -38.361 23.122 18.042 1.00 59.53 339 ASN A O 1
ATOM 2727 N N . ALA A 1 340 ? -40.432 22.891 17.247 1.00 39.16 340 ALA A N 1
ATOM 2728 C CA . ALA A 1 340 ? -41.080 23.370 18.474 1.00 39.16 340 ALA A CA 1
ATOM 2729 C C . ALA A 1 340 ? -41.185 22.233 19.511 1.00 39.16 340 ALA A C 1
ATOM 2731 O O . ALA A 1 340 ? -41.728 21.165 19.233 1.00 39.16 340 ALA A O 1
ATOM 2732 N N . SER A 1 341 ? -40.617 22.481 20.694 1.00 35.28 341 SER A N 1
ATOM 2733 C CA . SER A 1 341 ? -40.377 21.542 21.796 1.00 35.28 341 SER A CA 1
ATOM 2734 C C . SER A 1 341 ? -41.631 20.850 22.334 1.00 35.28 341 SER A C 1
ATOM 2736 O O . SER A 1 341 ? -42.685 21.476 22.423 1.00 35.28 341 SER A O 1
ATOM 2738 N N . ALA A 1 342 ? -41.473 19.635 22.873 1.00 29.08 342 ALA A N 1
ATOM 2739 C CA . ALA A 1 342 ? -42.319 19.186 23.976 1.00 29.08 342 ALA A CA 1
ATOM 2740 C C . ALA A 1 342 ? -42.212 20.226 25.111 1.00 29.08 342 ALA A C 1
ATOM 2742 O O . ALA A 1 342 ? -41.202 20.304 25.809 1.00 29.08 342 ALA A O 1
ATOM 2743 N N . GLU A 1 343 ? -43.209 21.106 25.196 1.00 30.11 343 GLU A N 1
ATOM 2744 C CA . GLU A 1 343 ? -43.281 22.190 26.167 1.00 30.11 343 GLU A CA 1
ATOM 2745 C C . GLU A 1 343 ? -43.335 21.660 27.602 1.00 30.11 343 GLU A C 1
ATOM 2747 O O . GLU A 1 343 ? -43.924 20.621 27.907 1.00 30.11 343 GLU A O 1
ATOM 2752 N N . ALA A 1 344 ? -42.725 22.444 28.486 1.00 31.80 344 ALA A N 1
ATOM 2753 C CA . ALA A 1 344 ? -42.728 22.291 29.925 1.00 31.80 344 ALA A CA 1
ATOM 2754 C C . ALA A 1 344 ? -44.151 22.141 30.495 1.00 31.80 344 ALA A C 1
ATOM 2756 O O . ALA A 1 344 ? -44.896 23.116 30.593 1.00 31.80 344 ALA A O 1
ATOM 2757 N N . PHE A 1 345 ? -44.478 20.945 30.983 1.00 25.64 345 PHE A N 1
ATOM 2758 C CA . PHE A 1 345 ? -45.466 20.793 32.044 1.00 25.64 345 PHE A CA 1
ATOM 2759 C C . PHE A 1 345 ? -44.753 20.904 33.390 1.00 25.64 345 PHE A C 1
ATOM 2761 O O . PHE A 1 345 ? -43.991 20.032 33.801 1.00 25.64 345 PHE A O 1
ATOM 2768 N N . LEU A 1 346 ? -44.998 22.026 34.061 1.00 38.16 346 LEU A N 1
ATOM 2769 C CA . LEU A 1 346 ? -44.869 22.132 35.505 1.00 38.16 346 LEU A CA 1
ATOM 2770 C C . LEU A 1 346 ? -46.000 21.300 36.120 1.00 38.16 346 LEU A C 1
ATOM 2772 O O . LEU A 1 346 ? -47.134 21.761 36.117 1.00 38.16 346 LEU A O 1
ATOM 2776 N N . ASP A 1 347 ? -45.693 20.104 36.615 1.00 25.42 347 ASP A N 1
ATOM 2777 C CA . ASP A 1 347 ? -46.354 19.539 37.793 1.00 25.42 347 ASP A CA 1
ATOM 2778 C C . ASP A 1 347 ? -45.475 18.453 38.431 1.00 25.42 347 ASP A C 1
ATOM 2780 O O . ASP A 1 347 ? -44.765 17.699 37.765 1.00 25.42 347 ASP A O 1
ATOM 2784 N N . GLU A 1 348 ? -45.480 18.453 39.761 1.00 32.50 348 GLU A N 1
ATOM 2785 C CA . GLU A 1 348 ? -44.756 17.545 40.640 1.00 32.50 348 GLU A CA 1
ATOM 2786 C C . GLU A 1 348 ? -45.187 16.089 40.419 1.00 32.50 348 GLU A C 1
ATOM 2788 O O . GLU A 1 348 ? -46.172 15.638 40.985 1.00 32.50 348 GLU A O 1
ATOM 2793 N N . GLU A 1 349 ? -44.415 15.332 39.649 1.00 27.69 349 GLU A N 1
ATOM 2794 C CA . GLU A 1 349 ? -44.156 13.907 39.867 1.00 27.69 349 GLU A CA 1
ATOM 2795 C C . GLU A 1 349 ? -42.975 13.521 38.972 1.00 27.69 349 GLU A C 1
ATOM 2797 O O . GLU A 1 349 ? -42.949 13.832 37.783 1.00 27.69 349 GLU A O 1
ATOM 2802 N N . GLN A 1 350 ? -41.946 12.901 39.557 1.00 31.03 350 GLN A N 1
ATOM 2803 C CA . GLN A 1 350 ? -40.800 12.372 38.819 1.00 31.03 350 GLN A CA 1
ATOM 2804 C C . GLN A 1 350 ? -41.292 11.324 37.811 1.00 31.03 350 GLN A C 1
ATOM 2806 O O . GLN A 1 350 ? -41.430 10.153 38.150 1.00 31.03 350 GLN A O 1
ATOM 2811 N N . SER A 1 351 ? -41.559 11.749 36.579 1.00 23.50 351 SER A N 1
ATOM 2812 C CA . SER A 1 351 ? -41.651 10.866 35.424 1.00 23.50 351 SER A CA 1
ATOM 2813 C C . SER A 1 351 ? -40.315 10.916 34.700 1.00 23.50 351 SER A C 1
ATOM 2815 O O . SER A 1 351 ? -39.858 11.979 34.281 1.00 23.50 351 SER A O 1
ATOM 2817 N N . GLU A 1 352 ? -39.670 9.756 34.626 1.00 29.50 352 GLU A N 1
ATOM 2818 C CA . GLU A 1 352 ? -38.441 9.516 33.883 1.00 29.50 352 GLU A CA 1
ATOM 2819 C C . GLU A 1 352 ? -38.600 9.979 32.428 1.00 29.50 352 GLU A C 1
ATOM 2821 O O . GLU A 1 352 ? -39.275 9.348 31.616 1.00 29.50 352 GLU A O 1
ATOM 2826 N N . THR A 1 353 ? -37.939 11.079 32.072 1.00 24.52 353 THR A N 1
ATOM 2827 C CA . THR A 1 353 ? -37.511 11.315 30.692 1.00 24.52 353 THR A CA 1
ATOM 2828 C C . THR A 1 353 ? -36.511 10.221 30.328 1.00 24.52 353 THR A C 1
ATOM 2830 O O . THR A 1 353 ? -35.383 10.235 30.819 1.00 24.52 353 THR A O 1
ATOM 2833 N N . LEU A 1 354 ? -36.923 9.272 29.484 1.00 27.42 354 LEU A N 1
ATOM 2834 C CA . LEU A 1 354 ? -36.020 8.342 28.804 1.00 27.42 354 LEU A CA 1
ATOM 2835 C C . LEU A 1 354 ? -35.014 9.154 27.977 1.00 27.42 354 LEU A C 1
ATOM 2837 O O . LEU A 1 354 ? -35.347 9.694 26.922 1.00 27.42 354 LEU A O 1
ATOM 2841 N N . SER A 1 355 ? -33.787 9.258 28.487 1.00 28.11 355 SER A N 1
ATOM 2842 C CA . SER A 1 355 ? -32.625 9.673 27.707 1.00 28.11 355 SER A CA 1
ATOM 2843 C C . SER A 1 355 ? -32.408 8.638 26.600 1.00 28.11 355 SER A C 1
ATOM 2845 O O . SER A 1 355 ? -32.198 7.464 26.886 1.00 28.11 355 SER A O 1
ATOM 2847 N N . LEU A 1 356 ? -32.480 9.058 25.333 1.00 32.59 356 LEU A N 1
ATOM 2848 C CA . LEU A 1 356 ? -32.183 8.216 24.158 1.00 32.59 356 LEU A CA 1
ATOM 2849 C C . LEU A 1 356 ? -30.671 7.972 23.965 1.00 32.59 356 LEU A C 1
ATOM 2851 O O . LEU A 1 356 ? -30.263 7.322 23.005 1.00 32.59 356 LEU A O 1
ATOM 2855 N N . THR A 1 357 ? -29.835 8.488 24.865 1.00 37.22 357 THR A N 1
ATOM 2856 C CA . THR A 1 357 ? -28.388 8.272 24.900 1.00 37.22 357 THR A CA 1
ATOM 2857 C C . THR A 1 357 ? -27.996 7.727 26.261 1.00 37.22 357 THR A C 1
ATOM 2859 O O . THR A 1 357 ? -28.265 8.372 27.276 1.00 37.22 357 THR A O 1
ATOM 2862 N N . SER A 1 358 ? -27.349 6.563 26.262 1.00 46.09 358 SER A N 1
ATOM 2863 C CA . SER A 1 358 ? -26.731 5.998 27.458 1.00 46.09 358 SER A CA 1
ATOM 2864 C C . SER A 1 358 ? -25.705 6.966 28.034 1.00 46.09 358 SER A C 1
ATOM 2866 O O . SER A 1 358 ? -24.804 7.406 27.315 1.00 46.09 358 SER A O 1
ATOM 2868 N N . ASP A 1 359 ? -25.817 7.276 29.327 1.00 59.56 359 ASP A N 1
ATOM 2869 C CA . ASP A 1 359 ? -24.817 8.077 30.048 1.00 59.56 359 ASP A CA 1
ATOM 2870 C C . ASP A 1 359 ? -23.538 7.257 30.329 1.00 59.56 359 ASP A C 1
ATOM 2872 O O . ASP A 1 359 ? -22.502 7.808 30.717 1.00 59.56 359 ASP A O 1
ATOM 2876 N N . LEU A 1 360 ? -23.592 5.934 30.121 1.00 73.62 360 LEU A N 1
ATOM 2877 C CA . LEU A 1 360 ? -22.486 5.002 30.319 1.00 73.62 360 LEU A CA 1
ATOM 2878 C C . LEU A 1 360 ? -21.748 4.683 29.004 1.00 73.62 360 LEU A C 1
ATOM 2880 O O . LEU A 1 360 ? -22.400 4.389 27.997 1.00 73.62 360 LEU A O 1
ATOM 2884 N N . PRO A 1 361 ? -20.398 4.682 28.998 1.00 81.19 361 PRO A N 1
ATOM 2885 C CA . PRO A 1 361 ? -19.595 4.233 27.862 1.00 81.19 361 PRO A CA 1
ATOM 2886 C C . PRO A 1 361 ? -19.836 2.763 27.500 1.00 81.19 361 PRO A C 1
ATOM 2888 O O . PRO A 1 361 ? -19.921 1.918 28.387 1.00 81.19 361 PRO A O 1
ATOM 2891 N N . ASP A 1 362 ? -19.811 2.446 26.203 1.00 82.12 362 ASP A N 1
ATOM 2892 C CA . ASP A 1 362 ? -19.925 1.065 25.720 1.00 82.12 362 ASP A CA 1
ATOM 2893 C C . ASP A 1 362 ? -18.837 0.149 26.303 1.00 82.12 362 ASP A C 1
ATOM 2895 O O . ASP A 1 362 ? -17.629 0.418 26.209 1.00 82.12 362 ASP A O 1
ATOM 2899 N N . ILE A 1 363 ? -19.262 -1.004 26.817 1.00 86.00 363 ILE A N 1
ATOM 2900 C CA . ILE A 1 363 ? -18.365 -2.056 27.292 1.00 86.00 363 ILE A CA 1
ATOM 2901 C C . ILE A 1 363 ? -17.863 -2.843 26.079 1.00 86.00 363 ILE A C 1
ATOM 2903 O O . ILE A 1 363 ? -18.603 -3.604 25.471 1.00 86.00 363 ILE A O 1
ATOM 2907 N N . LYS A 1 364 ? -16.592 -2.642 25.709 1.00 83.44 364 LYS A N 1
ATOM 2908 C CA . LYS A 1 364 ? -15.959 -3.317 24.553 1.00 83.44 364 LYS A CA 1
ATOM 2909 C C . LYS A 1 364 ? -15.152 -4.559 24.913 1.00 83.44 364 LYS A C 1
ATOM 2911 O O . LYS A 1 364 ? -14.817 -5.350 24.039 1.00 83.44 364 LYS A O 1
ATOM 2916 N N . ALA A 1 365 ? -14.765 -4.675 26.177 1.00 87.31 365 ALA A N 1
ATOM 2917 C CA . ALA A 1 365 ? -13.947 -5.764 26.683 1.00 87.31 365 ALA A CA 1
ATOM 2918 C C . ALA A 1 365 ? -14.111 -5.858 28.200 1.00 87.31 365 ALA A C 1
ATOM 2920 O O . ALA A 1 365 ? -14.204 -4.832 28.886 1.00 87.31 365 ALA A O 1
ATOM 2921 N N . HIS A 1 366 ? -14.036 -7.071 28.735 1.00 94.00 366 HIS A N 1
ATOM 2922 C CA . HIS A 1 366 ? -14.216 -7.358 30.153 1.00 94.00 366 HIS A CA 1
ATOM 2923 C C . HIS A 1 366 ? -13.273 -8.472 30.619 1.00 94.00 366 HIS A C 1
ATOM 2925 O O . HIS A 1 366 ? -13.254 -9.569 30.065 1.00 94.00 366 HIS A O 1
ATOM 2931 N N . SER A 1 367 ? -12.529 -8.229 31.702 1.00 91.81 367 SER A N 1
ATOM 2932 C CA . SER A 1 367 ? -11.466 -9.130 32.184 1.00 91.81 367 SER A CA 1
ATOM 2933 C C . SER A 1 367 ? -11.914 -10.582 32.444 1.00 91.81 367 SER A C 1
ATOM 2935 O O . SER A 1 367 ? -11.162 -11.508 32.137 1.00 91.81 367 SER A O 1
ATOM 2937 N N . PHE A 1 368 ? -13.124 -10.778 32.985 1.00 94.31 368 PHE A N 1
ATOM 2938 C CA . PHE A 1 368 ? -13.741 -12.096 33.208 1.00 94.31 368 PHE A CA 1
ATOM 2939 C C . PHE A 1 368 ? -14.627 -12.595 32.045 1.00 94.31 368 PHE A C 1
ATOM 2941 O O . PHE A 1 368 ? -14.381 -13.678 31.515 1.00 94.31 368 PHE A O 1
ATOM 2948 N N . LEU A 1 369 ? -15.653 -11.828 31.643 1.00 93.94 369 LEU A N 1
ATOM 2949 C CA . LEU A 1 369 ? -16.693 -12.279 30.703 1.00 93.94 369 LEU A CA 1
ATOM 2950 C C . LEU A 1 369 ? -16.141 -12.717 29.335 1.00 93.94 369 LEU A C 1
ATOM 2952 O O . LEU A 1 369 ? -16.652 -13.683 28.769 1.00 93.94 369 LEU A O 1
ATOM 2956 N N . ASP A 1 370 ? -15.069 -12.089 28.842 1.00 91.44 370 ASP A N 1
ATOM 2957 C CA . ASP A 1 370 ? -14.484 -12.412 27.529 1.00 91.44 370 ASP A CA 1
ATOM 2958 C C . ASP A 1 370 ? -13.891 -13.828 27.479 1.00 91.44 370 ASP A C 1
ATOM 2960 O O . ASP A 1 370 ? -13.856 -14.455 26.423 1.00 91.44 370 ASP A O 1
ATOM 2964 N N . LYS A 1 371 ? -13.442 -14.349 28.628 1.00 90.50 371 LYS A N 1
ATOM 2965 C CA . LYS A 1 371 ? -12.760 -15.649 28.747 1.00 90.50 371 LYS A CA 1
ATOM 2966 C C . LYS A 1 371 ? -13.651 -16.755 29.311 1.00 90.50 371 LYS A C 1
ATOM 2968 O O . LYS A 1 371 ? -13.286 -17.925 29.235 1.00 90.50 371 LYS A O 1
ATOM 2973 N N . ALA A 1 372 ? -14.770 -16.385 29.925 1.00 90.94 372 ALA A N 1
ATOM 2974 C CA . ALA A 1 372 ? -15.695 -17.312 30.560 1.00 90.94 372 ALA A CA 1
ATOM 2975 C C . ALA A 1 372 ? -16.549 -18.064 29.524 1.00 90.94 372 ALA A C 1
ATOM 2977 O O . ALA A 1 372 ? -16.860 -17.528 28.460 1.00 90.94 372 ALA A O 1
ATOM 2978 N N . ASP A 1 373 ? -16.954 -19.292 29.852 1.00 92.81 373 ASP A N 1
ATOM 2979 C CA . ASP A 1 373 ? -17.990 -20.004 29.102 1.00 92.81 373 ASP A CA 1
ATOM 2980 C C . ASP A 1 373 ? -19.394 -19.429 29.381 1.00 92.81 373 ASP A C 1
ATOM 2982 O O . ASP A 1 373 ? -19.587 -18.589 30.266 1.00 92.81 373 ASP A O 1
ATOM 2986 N N . ASP A 1 374 ? -20.390 -19.873 28.615 1.00 89.44 374 ASP A N 1
ATOM 2987 C CA . ASP A 1 374 ? -21.742 -19.308 28.666 1.00 89.44 374 ASP A CA 1
ATOM 2988 C C . ASP A 1 374 ? -22.426 -19.472 30.035 1.00 89.44 374 ASP A C 1
ATOM 2990 O O . ASP A 1 374 ? -23.131 -18.566 30.487 1.00 89.44 374 ASP A O 1
ATOM 2994 N N . GLU A 1 375 ? -22.215 -20.591 30.738 1.00 92.44 375 GLU A N 1
ATOM 2995 C CA . GLU A 1 375 ? -22.842 -20.807 32.050 1.00 92.44 375 GLU A CA 1
ATOM 2996 C C . GLU A 1 375 ? -22.154 -19.975 33.138 1.00 92.44 375 GLU A C 1
ATOM 2998 O O . GLU A 1 375 ? -22.823 -19.397 34.006 1.00 92.44 375 GLU A O 1
ATOM 3003 N N . ALA A 1 376 ? -20.829 -19.845 33.064 1.00 93.12 376 ALA A N 1
ATOM 3004 C CA . ALA A 1 376 ? -20.053 -18.968 33.924 1.00 93.12 376 ALA A CA 1
ATOM 3005 C C . ALA A 1 376 ? -20.451 -17.496 33.732 1.00 93.12 376 ALA A C 1
ATOM 3007 O O . ALA A 1 376 ? -20.662 -16.807 34.731 1.00 93.12 376 ALA A O 1
ATOM 3008 N N . ARG A 1 377 ? -20.642 -17.020 32.490 1.00 94.75 377 ARG A N 1
ATOM 3009 C CA . ARG A 1 377 ? -21.137 -15.657 32.189 1.00 94.75 377 ARG A CA 1
ATOM 3010 C C . ARG A 1 377 ? -22.508 -15.402 32.809 1.00 94.75 377 ARG A C 1
ATOM 3012 O O . ARG A 1 377 ? -22.692 -14.431 33.544 1.00 94.75 377 ARG A O 1
ATOM 3019 N N . ARG A 1 378 ? -23.465 -16.305 32.578 1.00 94.31 378 ARG A N 1
ATOM 3020 C CA . ARG A 1 378 ? -24.824 -16.193 33.134 1.00 94.31 378 ARG A CA 1
ATOM 3021 C C . ARG A 1 378 ? -24.818 -16.191 34.654 1.00 94.31 378 ARG A C 1
ATOM 3023 O O . ARG A 1 378 ? -25.504 -15.378 35.273 1.00 94.31 378 ARG A O 1
ATOM 3030 N N . THR A 1 379 ? -24.044 -17.088 35.259 1.00 94.31 379 THR A N 1
ATOM 3031 C CA . THR A 1 379 ? -23.917 -17.163 36.715 1.00 94.31 379 THR A CA 1
ATOM 3032 C C . THR A 1 379 ? -23.302 -15.877 37.256 1.00 94.31 379 THR A C 1
ATOM 3034 O O . THR A 1 379 ? -23.888 -15.283 38.154 1.00 94.31 379 THR A O 1
ATOM 3037 N N . TYR A 1 380 ? -22.209 -15.387 36.666 1.00 96.44 380 TYR A N 1
ATOM 3038 C CA . TYR A 1 380 ? -21.538 -14.144 37.057 1.00 96.44 380 TYR A CA 1
ATOM 3039 C C . TYR A 1 380 ? -22.500 -12.954 37.141 1.00 96.44 380 TYR A C 1
ATOM 3041 O O . TYR A 1 380 ? -22.549 -12.260 38.159 1.00 96.44 380 TYR A O 1
ATOM 3049 N N . LEU A 1 381 ? -23.322 -12.770 36.103 1.00 96.25 381 LEU A N 1
ATOM 3050 C CA . LEU A 1 381 ? -24.311 -11.696 36.037 1.00 96.25 381 LEU A CA 1
ATOM 3051 C C . LEU A 1 381 ? -25.441 -11.870 37.060 1.00 96.25 381 LEU A C 1
ATOM 3053 O O . LEU A 1 381 ? -25.802 -10.919 37.754 1.00 96.25 381 LEU A O 1
ATOM 3057 N N . ARG A 1 382 ? -25.978 -13.090 37.216 1.00 94.81 382 ARG A N 1
ATOM 3058 C CA . ARG A 1 382 ? -27.039 -13.389 38.200 1.00 94.81 382 ARG A CA 1
ATOM 3059 C C . ARG A 1 382 ? -26.632 -13.029 39.627 1.00 94.81 382 ARG A C 1
ATOM 3061 O O . ARG A 1 382 ? -27.482 -12.636 40.425 1.00 94.81 382 ARG A O 1
ATOM 3068 N N . LEU A 1 383 ? -25.344 -13.137 39.953 1.00 95.50 383 LEU A N 1
ATOM 3069 C CA . LEU A 1 383 ? -24.838 -12.826 41.288 1.00 95.50 383 LEU A CA 1
ATOM 3070 C C . LEU A 1 383 ? -25.019 -11.350 41.672 1.00 95.50 383 LEU A C 1
ATOM 3072 O O . LEU A 1 383 ? -25.130 -11.074 42.868 1.00 95.50 383 LEU A O 1
ATOM 3076 N N . PHE A 1 384 ? -25.138 -10.409 40.722 1.00 95.44 384 PHE A N 1
ATOM 3077 C CA . PHE A 1 384 ? -25.405 -8.993 41.037 1.00 95.44 384 PHE A CA 1
ATOM 3078 C C . PHE A 1 384 ? -26.730 -8.781 41.789 1.00 95.44 384 PHE A C 1
ATOM 3080 O O . PHE A 1 384 ? -26.876 -7.803 42.523 1.00 95.44 384 PHE A O 1
ATOM 3087 N N . ALA A 1 385 ? -27.666 -9.736 41.726 1.00 93.12 385 ALA A N 1
ATOM 3088 C CA . ALA A 1 385 ? -28.892 -9.718 42.528 1.00 93.12 385 ALA A CA 1
ATOM 3089 C C . ALA A 1 385 ? -28.631 -9.722 44.052 1.00 93.12 385 ALA A C 1
ATOM 3091 O O . ALA A 1 385 ? -29.485 -9.302 44.843 1.00 93.12 385 ALA A O 1
ATOM 3092 N N . LEU A 1 386 ? -27.447 -10.184 44.480 1.00 93.00 386 LEU A N 1
ATOM 3093 C CA . LEU A 1 386 ? -27.012 -10.187 45.879 1.00 93.00 386 LEU A CA 1
ATOM 3094 C C . LEU A 1 386 ? -26.605 -8.794 46.387 1.00 93.00 386 LEU A C 1
ATOM 3096 O O . LEU A 1 386 ? -26.516 -8.604 47.600 1.00 93.00 386 LEU A O 1
ATOM 3100 N N . CYS A 1 387 ? -26.379 -7.816 45.502 1.00 91.25 387 CYS A N 1
ATOM 3101 C CA . CYS A 1 387 ? -25.951 -6.463 45.874 1.00 91.25 387 CYS A CA 1
ATOM 3102 C C . CYS A 1 387 ? -27.077 -5.609 46.484 1.00 91.25 387 CYS A C 1
ATOM 3104 O O . CYS A 1 387 ? -26.792 -4.623 47.166 1.00 91.25 387 CYS A O 1
ATOM 3106 N N . PHE A 1 388 ? -28.341 -5.987 46.273 1.00 87.44 388 PHE A N 1
ATOM 3107 C CA . PHE A 1 388 ? -29.509 -5.158 46.582 1.00 87.44 388 PHE A CA 1
ATOM 3108 C C . PHE A 1 388 ? -30.501 -5.850 47.515 1.00 87.44 388 PHE A C 1
ATOM 3110 O O . PHE A 1 388 ? -30.476 -7.069 47.679 1.00 87.44 388 PHE A O 1
ATOM 3117 N N . ASP A 1 389 ? -31.408 -5.088 48.129 1.00 83.06 389 ASP A N 1
ATOM 3118 C CA . ASP A 1 389 ? -32.477 -5.653 48.961 1.00 83.06 389 ASP A CA 1
ATOM 3119 C C . ASP A 1 389 ? -33.605 -6.255 48.117 1.00 83.06 389 ASP A C 1
ATOM 3121 O O . ASP A 1 389 ? -34.054 -7.358 48.420 1.00 83.06 389 ASP A O 1
ATOM 3125 N N . ASN A 1 390 ? -33.993 -5.563 47.047 1.00 86.25 390 ASN A N 1
ATOM 3126 C CA . ASN A 1 390 ? -35.052 -5.909 46.096 1.00 86.25 390 ASN A CA 1
ATOM 3127 C C . ASN A 1 390 ? -34.783 -5.220 44.743 1.00 86.25 390 ASN A C 1
ATOM 3129 O O . ASN A 1 390 ? -33.898 -4.363 44.659 1.00 86.25 390 ASN A O 1
ATOM 3133 N N . ALA A 1 391 ? -35.543 -5.565 43.702 1.00 84.88 391 ALA A N 1
ATOM 3134 C CA . ALA A 1 391 ? -35.423 -4.971 42.369 1.00 84.88 391 ALA A CA 1
ATOM 3135 C C . ALA A 1 391 ? -35.640 -3.445 42.382 1.00 84.88 391 ALA A C 1
ATOM 3137 O O . ALA A 1 391 ? -34.940 -2.719 41.686 1.00 84.88 391 ALA A O 1
ATOM 3138 N N . ALA A 1 392 ? -36.518 -2.938 43.257 1.00 83.12 392 ALA A N 1
ATOM 3139 C CA . ALA A 1 392 ? -36.776 -1.501 43.425 1.00 83.12 392 ALA A CA 1
ATOM 3140 C C . ALA A 1 392 ? -35.571 -0.695 43.958 1.00 83.12 392 ALA A C 1
ATOM 3142 O O . ALA A 1 392 ? -35.601 0.533 43.981 1.00 83.12 392 ALA A O 1
ATOM 3143 N N . SER A 1 393 ? -34.513 -1.363 44.427 1.00 81.44 393 SER A N 1
ATOM 3144 C CA . SER A 1 393 ? -33.282 -0.710 44.888 1.00 81.44 393 SER A CA 1
ATOM 3145 C C . SER A 1 393 ? -32.302 -0.373 43.757 1.00 81.44 393 SER A C 1
ATOM 3147 O O . SER A 1 393 ? -31.279 0.258 44.041 1.00 81.44 393 SER A O 1
ATOM 3149 N N . LEU A 1 394 ? -32.590 -0.821 42.532 1.00 83.25 394 LEU A N 1
ATOM 3150 C CA . LEU A 1 394 ? -31.806 -0.605 41.321 1.00 83.25 394 LEU A CA 1
ATOM 3151 C C . LEU A 1 394 ? -32.404 0.577 40.541 1.00 83.25 394 LEU A C 1
ATOM 3153 O O . LEU A 1 394 ? -33.567 0.517 40.146 1.00 83.25 394 LEU A O 1
ATOM 3157 N N . ASP A 1 395 ? -31.632 1.646 40.351 1.00 81.19 395 ASP A N 1
ATOM 3158 C CA . ASP A 1 395 ? -32.062 2.812 39.569 1.00 81.19 395 ASP A CA 1
ATOM 3159 C C . ASP A 1 395 ? -31.780 2.633 38.067 1.00 81.19 395 ASP A C 1
ATOM 3161 O O . ASP A 1 395 ? -31.201 1.625 37.654 1.00 81.19 395 ASP A O 1
ATOM 3165 N N . GLY A 1 396 ? -32.209 3.597 37.244 1.00 79.12 396 GLY A N 1
ATOM 3166 C CA . GLY A 1 396 ? -32.049 3.538 35.787 1.00 79.12 396 GLY A CA 1
ATOM 3167 C C . GLY A 1 396 ? -30.596 3.347 35.335 1.00 79.12 396 GLY A C 1
ATOM 3168 O O . GLY A 1 396 ? -30.333 2.504 34.485 1.00 79.12 396 GLY A O 1
ATOM 3169 N N . ALA A 1 397 ? -29.638 4.029 35.974 1.00 81.00 397 ALA A N 1
ATOM 3170 C CA . ALA A 1 397 ? -28.212 3.895 35.655 1.00 81.00 397 ALA A CA 1
ATOM 3171 C C . ALA A 1 397 ? -27.655 2.505 36.021 1.00 81.00 397 ALA A C 1
ATOM 3173 O O . ALA A 1 397 ? -26.842 1.935 35.293 1.00 81.00 397 ALA A O 1
ATOM 3174 N N . GLY A 1 398 ? -28.100 1.922 37.141 1.00 86.69 398 GLY A N 1
ATOM 3175 C CA . GL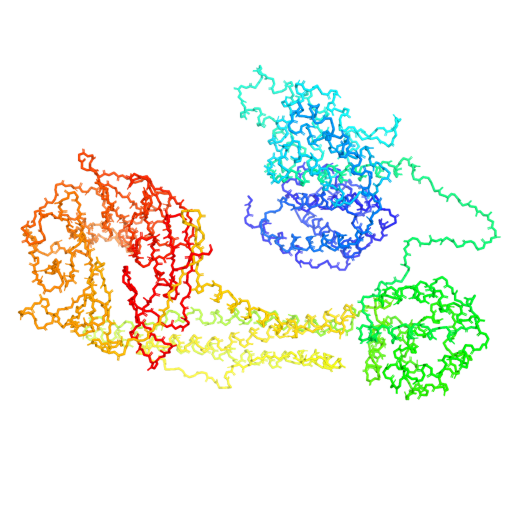Y A 1 398 ? -27.752 0.549 37.504 1.00 86.69 398 GLY A CA 1
ATOM 3176 C C . GLY A 1 398 ? -28.366 -0.501 36.574 1.00 86.69 398 GLY A C 1
ATOM 3177 O O . GLY A 1 398 ? -27.716 -1.504 36.273 1.00 86.69 398 GLY A O 1
ATOM 3178 N N . GLN A 1 399 ? -29.599 -0.279 36.107 1.00 87.19 399 GLN A N 1
ATOM 3179 C CA . GLN A 1 399 ? -30.254 -1.138 35.112 1.00 87.19 399 GLN A CA 1
ATOM 3180 C C . GLN A 1 399 ? -29.526 -1.096 33.770 1.00 87.19 399 GLN A C 1
ATOM 3182 O O . GLN A 1 399 ? -29.260 -2.149 33.193 1.00 87.19 399 GLN A O 1
ATOM 3187 N N . GLU A 1 400 ? -29.152 0.098 33.321 1.00 88.00 400 GLU A N 1
ATOM 3188 C CA . GLU A 1 400 ? -28.390 0.308 32.095 1.00 88.00 400 GLU A CA 1
ATOM 3189 C C . GLU A 1 400 ? -27.027 -0.392 32.138 1.00 88.00 400 GLU A C 1
ATOM 3191 O O . GLU A 1 400 ? -26.700 -1.154 31.230 1.00 88.00 400 GLU A O 1
ATOM 3196 N N . PHE A 1 401 ? -26.268 -0.234 33.228 1.00 92.06 401 PHE A N 1
ATOM 3197 C CA . PHE A 1 401 ? -24.973 -0.905 33.389 1.00 92.06 401 PHE A CA 1
ATOM 3198 C C . PHE A 1 401 ? -25.087 -2.437 33.332 1.00 92.06 401 PHE A C 1
ATOM 3200 O O . PHE A 1 401 ? -24.298 -3.106 32.662 1.00 92.06 401 PHE A O 1
ATOM 3207 N N . LEU A 1 402 ? -26.087 -3.011 34.014 1.00 92.06 402 LEU A N 1
ATOM 3208 C CA . LEU A 1 402 ? -26.348 -4.452 33.952 1.00 92.06 402 LEU A CA 1
ATOM 3209 C C . LEU A 1 402 ? -26.792 -4.897 32.554 1.00 92.06 402 LEU A C 1
ATOM 3211 O O . LEU A 1 402 ? -26.417 -5.990 32.127 1.00 92.06 402 LEU A O 1
ATOM 3215 N N . GLY A 1 403 ? -27.550 -4.055 31.847 1.00 89.44 403 GLY A N 1
ATOM 3216 C CA . GLY A 1 403 ? -27.908 -4.239 30.443 1.00 89.44 403 GLY A CA 1
ATOM 3217 C C . GLY A 1 403 ? -26.676 -4.341 29.551 1.00 89.44 403 GLY A C 1
ATOM 3218 O O . GLY A 1 403 ? -26.504 -5.352 28.877 1.00 89.44 403 GLY A O 1
ATOM 3219 N N . GLN A 1 404 ? -25.766 -3.368 29.629 1.00 91.00 404 GLN A N 1
ATOM 3220 C CA . GLN A 1 404 ? -24.530 -3.358 28.839 1.00 91.00 404 GLN A CA 1
ATOM 3221 C C . GLN A 1 404 ? -23.634 -4.573 29.125 1.00 91.00 404 GLN A C 1
ATOM 3223 O O . GLN A 1 404 ? -23.093 -5.176 28.199 1.00 91.00 404 GLN A O 1
ATOM 3228 N N . LEU A 1 405 ? -23.497 -4.988 30.392 1.00 92.88 405 LEU A N 1
ATOM 3229 C CA . LEU A 1 405 ? -22.749 -6.205 30.743 1.00 92.88 405 LEU A CA 1
ATOM 3230 C C . LEU A 1 405 ? -23.401 -7.475 30.172 1.00 92.88 405 LEU A C 1
ATOM 3232 O O . LEU A 1 405 ? -22.710 -8.394 29.718 1.00 92.88 405 LEU A O 1
ATOM 3236 N N . ALA A 1 406 ? -24.732 -7.544 30.199 1.00 90.88 406 ALA A N 1
ATOM 3237 C CA . ALA A 1 406 ? -25.488 -8.668 29.664 1.00 90.88 406 ALA A CA 1
ATOM 3238 C C . ALA A 1 406 ? -25.425 -8.728 28.130 1.00 90.88 406 ALA A C 1
ATOM 3240 O O . ALA A 1 406 ? -25.247 -9.808 27.573 1.00 90.88 406 ALA A O 1
ATOM 3241 N N . GLU A 1 407 ? -25.491 -7.588 27.445 1.00 90.12 407 GLU A N 1
ATOM 3242 C CA . GLU A 1 407 ? -25.317 -7.503 25.993 1.00 90.12 407 GLU A CA 1
ATOM 3243 C C . GLU A 1 407 ? -23.897 -7.877 25.564 1.00 90.12 407 GLU A C 1
ATOM 3245 O O . GLU A 1 407 ? -23.732 -8.729 24.690 1.00 90.12 407 GLU A O 1
ATOM 3250 N N . HIS A 1 408 ? -22.872 -7.327 26.227 1.00 91.56 408 HIS A N 1
ATOM 3251 C CA . HIS A 1 408 ? -21.465 -7.641 25.946 1.00 91.56 408 HIS A CA 1
ATOM 3252 C C . HIS A 1 408 ? -21.157 -9.137 26.104 1.00 91.56 408 HIS A C 1
ATOM 3254 O O . HIS A 1 408 ? -20.416 -9.725 25.320 1.00 91.56 408 HIS A O 1
ATOM 3260 N N . SER A 1 409 ? -21.769 -9.785 27.096 1.00 88.56 409 SER A N 1
ATOM 3261 C CA . SER A 1 409 ? -21.631 -11.231 27.321 1.00 88.56 409 SER A CA 1
ATOM 3262 C C . SER A 1 409 ? -22.534 -12.105 26.441 1.00 88.56 409 SER A C 1
ATOM 3264 O O . SER A 1 409 ? -22.507 -13.330 26.583 1.00 88.56 409 SER A O 1
ATOM 3266 N N . GLY A 1 410 ? -23.341 -11.514 25.552 1.00 87.62 410 GLY A N 1
ATOM 3267 C CA . GLY A 1 410 ? -24.280 -12.235 24.690 1.00 87.62 410 GLY A CA 1
ATOM 3268 C C . GLY A 1 410 ? -25.445 -12.894 25.439 1.00 87.62 410 GLY A C 1
ATOM 3269 O O . GLY A 1 410 ? -26.036 -13.837 24.920 1.00 87.62 410 GLY A O 1
ATOM 3270 N N . CYS A 1 411 ? -25.758 -12.428 26.653 1.00 89.94 411 CYS A N 1
ATOM 3271 C CA . CYS A 1 411 ? -26.779 -12.982 27.550 1.00 89.94 411 CYS A CA 1
ATOM 3272 C C . CYS A 1 411 ? -27.816 -11.930 28.026 1.00 89.94 411 CYS A C 1
ATOM 3274 O O . CYS A 1 411 ? -28.083 -11.849 29.235 1.00 89.94 411 CYS A O 1
ATOM 3276 N N . PRO A 1 412 ? -28.423 -11.109 27.140 1.00 87.38 412 PRO A N 1
ATOM 3277 C CA . PRO A 1 412 ? -29.361 -10.048 27.537 1.00 87.38 412 PRO A CA 1
ATOM 3278 C C . PRO A 1 412 ? -30.583 -10.581 28.306 1.00 87.38 412 PRO A C 1
ATOM 3280 O O . PRO A 1 412 ? -31.147 -9.896 29.161 1.00 87.38 412 PRO A O 1
ATOM 3283 N N . GLU A 1 413 ? -30.961 -11.845 28.085 1.00 87.88 413 GLU A N 1
ATOM 3284 C CA . GLU A 1 413 ? -32.072 -12.520 28.760 1.00 87.88 413 GLU A CA 1
ATOM 3285 C C . GLU A 1 413 ? -31.874 -12.709 30.274 1.00 87.88 413 GLU A C 1
ATOM 3287 O O . GLU A 1 413 ? -32.806 -13.109 30.982 1.00 87.88 413 GLU A O 1
ATOM 3292 N N . VAL A 1 414 ? -30.664 -12.468 30.786 1.00 90.12 414 VAL A N 1
ATOM 3293 C CA . VAL A 1 414 ? -30.334 -12.619 32.207 1.00 90.12 414 VAL A CA 1
ATOM 3294 C C . VAL A 1 414 ? -30.799 -11.418 33.030 1.00 90.12 414 VAL A C 1
ATOM 3296 O O . VAL A 1 414 ? -31.118 -11.598 34.204 1.00 90.12 414 VAL A O 1
ATOM 3299 N N . VAL A 1 415 ? -30.932 -10.221 32.448 1.00 89.38 415 VAL A N 1
ATOM 3300 C CA . VAL A 1 415 ? -31.309 -9.004 33.196 1.00 89.38 415 VAL A CA 1
ATOM 3301 C C . VAL A 1 415 ? -32.653 -9.155 33.932 1.00 89.38 415 VAL A C 1
ATOM 3303 O O . VAL A 1 415 ? -32.685 -8.931 35.145 1.00 89.38 415 VAL A O 1
ATOM 3306 N N . PRO A 1 416 ? -33.743 -9.654 33.306 1.00 86.75 416 PRO A N 1
ATOM 3307 C CA . PRO A 1 416 ? -34.993 -9.923 34.023 1.00 86.75 416 PRO A CA 1
ATOM 3308 C C . PRO A 1 416 ? -34.844 -10.964 35.145 1.00 86.75 416 PRO A C 1
ATOM 3310 O O . PRO A 1 416 ? -35.539 -10.899 36.160 1.00 86.75 416 PRO A O 1
ATOM 3313 N N . GLN A 1 417 ? -33.924 -11.923 34.992 1.00 91.12 417 GLN A N 1
ATOM 3314 C CA . GLN A 1 417 ? -33.656 -12.947 36.005 1.00 91.12 417 GLN A CA 1
ATOM 3315 C C . GLN A 1 417 ? -32.953 -12.346 37.223 1.00 91.12 417 GLN A C 1
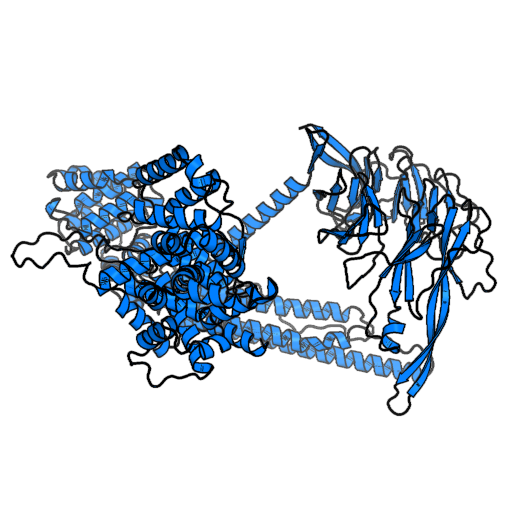ATOM 3317 O O . GLN A 1 417 ? -33.276 -12.728 38.344 1.00 91.12 417 GLN A O 1
ATOM 3322 N N . ILE A 1 418 ? -32.039 -11.386 37.027 1.00 91.25 418 ILE A N 1
ATOM 3323 C CA . ILE A 1 418 ? -31.380 -10.656 38.123 1.00 91.25 418 ILE A CA 1
ATOM 3324 C C . ILE A 1 418 ? -32.435 -9.968 38.994 1.00 91.25 418 ILE A C 1
ATOM 3326 O O . ILE A 1 418 ? -32.403 -10.111 40.216 1.00 91.25 418 ILE A O 1
ATOM 3330 N N . LEU A 1 419 ? -33.399 -9.281 38.374 1.00 87.50 419 LEU A N 1
ATOM 3331 C CA . LEU A 1 419 ? -34.485 -8.602 39.087 1.00 87.50 419 LEU A CA 1
ATOM 3332 C C . LEU A 1 419 ? -35.359 -9.600 39.863 1.00 87.50 419 LEU A C 1
ATOM 3334 O O . LEU A 1 419 ? -35.608 -9.409 41.052 1.00 87.50 419 LEU A O 1
ATOM 3338 N N . GLY A 1 420 ? -35.738 -10.718 39.232 1.00 88.12 420 GLY A N 1
ATOM 3339 C CA . GLY A 1 420 ? -36.506 -11.778 39.894 1.00 88.12 420 GLY A CA 1
ATOM 3340 C C . GLY A 1 420 ? -35.766 -12.431 41.070 1.00 88.12 420 GLY A C 1
ATOM 3341 O O . GLY A 1 420 ? -36.367 -12.699 42.111 1.00 88.12 420 GLY A O 1
ATOM 3342 N N . ILE A 1 421 ? -34.452 -12.648 40.946 1.00 91.50 421 ILE A N 1
ATOM 3343 C CA . ILE A 1 421 ? -33.611 -13.145 42.044 1.00 91.50 421 ILE A CA 1
ATOM 3344 C C . ILE A 1 421 ? -33.503 -12.087 43.149 1.00 91.50 421 ILE A C 1
ATOM 3346 O O . ILE A 1 421 ? -33.528 -12.439 44.329 1.00 91.50 421 ILE A O 1
ATOM 3350 N N . ALA A 1 422 ? -33.409 -10.799 42.806 1.00 89.19 422 ALA A N 1
ATOM 3351 C CA . ALA A 1 422 ? -33.299 -9.724 43.787 1.00 89.19 422 ALA A CA 1
ATOM 3352 C C . ALA A 1 422 ? -34.528 -9.654 44.711 1.00 89.19 422 ALA A C 1
ATOM 3354 O O . ALA A 1 422 ? -34.360 -9.372 45.898 1.00 89.19 422 ALA A O 1
ATOM 3355 N N . ASP A 1 423 ? -35.722 -9.981 44.218 1.00 89.06 423 ASP A N 1
ATOM 3356 C CA . ASP A 1 423 ? -36.958 -10.006 45.014 1.00 89.06 423 ASP A CA 1
ATOM 3357 C C . ASP A 1 423 ? -37.177 -11.314 45.799 1.00 89.06 423 ASP A C 1
ATOM 3359 O O . ASP A 1 423 ? -38.057 -11.387 46.662 1.00 89.06 423 ASP A O 1
ATOM 3363 N N . ASN A 1 424 ? -36.365 -12.351 45.563 1.00 89.06 424 ASN A N 1
ATOM 3364 C CA . ASN A 1 424 ? -36.493 -13.632 46.255 1.00 89.06 424 ASN A CA 1
ATOM 3365 C C . ASN A 1 424 ? -35.925 -13.554 47.696 1.00 89.06 424 ASN A C 1
ATOM 3367 O O . ASN A 1 424 ? -34.721 -13.343 47.881 1.00 89.06 424 ASN A O 1
ATOM 3371 N N . PRO A 1 425 ? -36.730 -13.812 48.749 1.00 85.62 425 PRO A N 1
ATOM 3372 C CA . PRO A 1 425 ? -36.259 -13.781 50.137 1.00 85.62 425 PRO A CA 1
ATOM 3373 C C . PRO A 1 425 ? -35.220 -14.870 50.465 1.00 85.62 425 PRO A C 1
ATOM 3375 O O . PRO A 1 425 ? -34.504 -14.749 51.460 1.00 85.62 425 PRO A O 1
ATOM 3378 N N . LEU A 1 426 ? -35.116 -15.922 49.645 1.00 87.75 426 LEU A N 1
ATOM 3379 C CA . LEU A 1 426 ? -34.150 -17.016 49.785 1.00 87.75 426 LEU A CA 1
ATOM 3380 C C . LEU A 1 426 ? -32.870 -16.826 48.954 1.00 87.75 426 LEU A C 1
ATOM 3382 O O . LEU A 1 426 ? -31.972 -17.665 49.051 1.00 87.75 426 LEU A O 1
ATOM 3386 N N . LYS A 1 427 ? -32.735 -15.722 48.202 1.00 90.62 427 LYS A N 1
ATOM 3387 C CA . LYS A 1 427 ? -31.636 -15.503 47.241 1.00 90.62 427 LYS A CA 1
ATOM 3388 C C . LYS A 1 427 ? -30.235 -15.728 47.807 1.00 90.62 427 LYS A C 1
ATOM 3390 O O . LYS A 1 427 ? -29.382 -16.301 47.141 1.00 90.62 427 LYS A O 1
ATOM 3395 N N . GLU A 1 428 ? -29.992 -15.334 49.056 1.00 86.25 428 GLU A N 1
ATOM 3396 C CA . GLU A 1 428 ? -28.686 -15.524 49.699 1.00 86.25 428 GLU A CA 1
ATOM 3397 C C . GLU A 1 428 ? -28.376 -17.006 49.925 1.00 86.25 428 GLU A C 1
ATOM 3399 O O . GLU A 1 428 ? -27.258 -17.448 49.681 1.00 86.25 428 GLU A O 1
ATOM 3404 N N . ARG A 1 429 ? -29.366 -17.797 50.353 1.00 87.25 429 ARG A N 1
ATOM 3405 C CA . ARG A 1 429 ? -29.194 -19.238 50.571 1.00 87.25 429 ARG A CA 1
ATOM 3406 C C . ARG A 1 429 ? -28.956 -19.977 49.253 1.00 87.25 429 ARG A C 1
ATOM 3408 O O . ARG A 1 429 ? -28.214 -20.954 49.243 1.00 87.25 429 ARG A O 1
ATOM 3415 N N . GLU A 1 430 ? -29.596 -19.526 48.179 1.00 89.12 430 GLU A N 1
ATOM 3416 C CA . GLU A 1 430 ? -29.568 -20.183 46.869 1.00 89.12 430 GLU A CA 1
ATOM 3417 C C . GLU A 1 430 ? -28.336 -19.797 46.038 1.00 89.12 430 GLU A C 1
ATOM 3419 O O . GLU A 1 430 ? -27.758 -20.661 45.382 1.00 89.12 430 GLU A O 1
ATOM 3424 N N . HIS A 1 431 ? -27.876 -18.542 46.111 1.00 91.88 431 HIS A N 1
ATOM 3425 C CA . HIS A 1 431 ? -26.829 -18.030 45.218 1.00 91.88 431 HIS A CA 1
ATOM 3426 C C . HIS A 1 431 ? -25.454 -17.812 45.873 1.00 91.88 431 HIS A C 1
ATOM 3428 O O . HIS A 1 431 ? -24.464 -17.756 45.146 1.00 91.88 431 HIS A O 1
ATOM 3434 N N . LEU A 1 432 ? -25.326 -17.764 47.210 1.00 91.06 432 LEU A N 1
ATOM 3435 C CA . LEU A 1 432 ? -23.999 -17.710 47.855 1.00 91.06 432 LEU A CA 1
ATOM 3436 C C . LEU A 1 432 ? -23.108 -18.936 47.555 1.00 91.06 432 LEU A C 1
ATOM 3438 O O . LEU A 1 432 ? -21.913 -18.735 47.346 1.00 91.06 432 LEU A O 1
ATOM 3442 N N . PRO A 1 433 ? -23.624 -20.182 47.480 1.00 92.88 433 PRO A N 1
ATOM 3443 C CA . PRO A 1 433 ? -22.798 -21.328 47.089 1.00 92.88 433 PRO A CA 1
ATOM 3444 C C . PRO A 1 433 ? -22.277 -21.219 45.649 1.00 92.88 433 PRO A C 1
ATOM 3446 O O . PRO A 1 433 ? -21.121 -21.543 45.385 1.00 92.88 433 PRO A O 1
ATOM 3449 N N . ALA A 1 434 ? -23.106 -20.723 44.724 1.00 91.94 434 ALA A N 1
ATOM 3450 C CA . ALA A 1 434 ? -22.703 -20.501 43.335 1.00 91.94 434 ALA A CA 1
ATOM 3451 C C . ALA A 1 434 ? -21.631 -19.404 43.235 1.00 91.94 434 ALA A C 1
ATOM 3453 O O . ALA A 1 434 ? -20.654 -19.563 42.512 1.00 91.94 434 ALA A O 1
ATOM 3454 N N . LEU A 1 435 ? -21.769 -18.339 44.032 1.00 94.06 435 LEU A N 1
ATOM 3455 C CA . LEU A 1 435 ? -20.785 -17.264 44.154 1.00 94.06 435 LEU A CA 1
ATOM 3456 C C . LEU A 1 435 ? -19.415 -17.771 44.624 1.00 94.06 435 LEU A C 1
ATOM 3458 O O . LEU A 1 435 ? -18.410 -17.444 44.006 1.00 94.06 435 LEU A O 1
ATOM 3462 N N . GLN A 1 436 ? -19.371 -18.610 45.663 1.00 92.69 436 GLN A N 1
ATOM 3463 C CA . GLN A 1 436 ? -18.121 -19.215 46.150 1.00 92.69 436 GLN A CA 1
ATOM 3464 C C . GLN A 1 436 ? -17.499 -20.197 45.153 1.00 92.69 436 GLN A C 1
ATOM 3466 O O . GLN A 1 436 ? -16.286 -20.367 45.139 1.00 92.69 436 GLN A O 1
ATOM 3471 N N . THR A 1 437 ? -18.331 -20.863 44.352 1.00 93.50 437 THR A N 1
ATOM 3472 C CA . THR A 1 437 ? -17.868 -21.838 43.358 1.00 93.50 437 THR A CA 1
ATOM 3473 C C . THR A 1 437 ? -17.285 -21.146 42.127 1.00 93.50 437 THR A C 1
ATOM 3475 O O . THR A 1 437 ? -16.290 -21.608 41.584 1.00 93.50 437 THR A O 1
ATOM 3478 N N . LEU A 1 438 ? -17.905 -20.050 41.676 1.00 94.88 438 LEU A N 1
ATOM 3479 C CA . LEU A 1 438 ? -17.481 -19.320 40.481 1.00 94.88 438 LEU A CA 1
ATOM 3480 C C . LEU A 1 438 ? -16.287 -18.395 40.750 1.00 94.88 438 LEU A C 1
ATOM 3482 O O . LEU A 1 438 ? -15.410 -18.260 39.900 1.00 94.88 438 LEU A O 1
ATOM 3486 N N . LEU A 1 439 ? -16.279 -17.737 41.913 1.00 94.38 439 LEU A N 1
ATOM 3487 C CA . LEU A 1 439 ? -15.264 -16.767 42.330 1.00 94.38 439 LEU A CA 1
ATOM 3488 C C . LEU A 1 439 ? -14.310 -17.417 43.344 1.00 94.38 439 LEU A C 1
ATOM 3490 O O . LEU A 1 439 ? -14.214 -16.991 44.494 1.00 94.38 439 LEU A O 1
ATOM 3494 N N . ASP A 1 440 ? -13.671 -18.503 42.916 1.00 90.75 440 ASP A N 1
ATOM 3495 C CA . ASP A 1 440 ? -12.846 -19.397 43.736 1.00 90.75 440 ASP A CA 1
ATOM 3496 C C . ASP A 1 440 ? -11.401 -18.910 43.957 1.00 90.75 440 ASP A C 1
ATOM 3498 O O . ASP A 1 440 ? -10.684 -19.464 44.793 1.00 90.75 440 ASP A O 1
ATOM 3502 N N . ASP A 1 441 ? -10.986 -17.859 43.248 1.00 91.75 441 ASP A N 1
ATOM 3503 C CA . ASP A 1 441 ? -9.699 -17.185 43.406 1.00 91.75 441 ASP A CA 1
ATOM 3504 C C . ASP A 1 441 ? -9.849 -15.667 43.611 1.00 91.75 441 ASP A C 1
ATOM 3506 O O . ASP A 1 441 ? -10.894 -15.070 43.327 1.00 91.75 441 ASP A O 1
ATOM 3510 N N . ASP A 1 442 ? -8.783 -15.041 44.121 1.00 90.31 442 ASP A N 1
ATOM 3511 C CA . ASP A 1 442 ? -8.771 -13.613 44.437 1.00 90.31 442 ASP A CA 1
ATOM 3512 C C . ASP A 1 442 ? -8.975 -12.732 43.186 1.00 90.31 442 ASP A C 1
ATOM 3514 O O . ASP A 1 442 ? -9.700 -11.747 43.286 1.00 90.31 442 ASP A O 1
ATOM 3518 N N . ASP A 1 443 ? -8.431 -13.059 42.006 1.00 91.31 443 ASP A N 1
ATOM 3519 C CA . ASP A 1 443 ? -8.601 -12.220 40.802 1.00 91.31 443 ASP A CA 1
ATOM 3520 C C . ASP A 1 443 ? -10.071 -12.163 40.373 1.00 91.31 443 ASP A C 1
ATOM 3522 O O . ASP A 1 443 ? -10.621 -11.077 40.153 1.00 91.31 443 ASP A O 1
ATOM 3526 N N . LYS A 1 444 ? -10.747 -13.317 40.331 1.00 93.62 444 LYS A N 1
ATOM 3527 C CA . LYS A 1 444 ? -12.183 -13.390 40.023 1.00 93.62 444 LYS A CA 1
ATOM 3528 C C . LYS A 1 444 ? -13.019 -12.683 41.084 1.00 93.62 444 LYS A C 1
ATOM 3530 O O . LYS A 1 444 ? -13.908 -11.899 40.738 1.00 93.62 444 LYS A O 1
ATOM 3535 N N . ALA A 1 445 ? -12.732 -12.933 42.363 1.00 93.31 445 ALA A N 1
ATOM 3536 C CA . ALA A 1 445 ? -13.455 -12.325 43.474 1.00 93.31 445 ALA A CA 1
ATOM 3537 C C . ALA A 1 445 ? -13.318 -10.795 43.468 1.00 93.31 445 ALA A C 1
ATOM 3539 O O . ALA A 1 445 ? -14.322 -10.091 43.580 1.00 93.31 445 ALA A O 1
ATOM 3540 N N . TYR A 1 446 ? -12.105 -10.269 43.285 1.00 93.75 446 TYR A N 1
ATOM 3541 C CA . TYR A 1 446 ? -11.863 -8.832 43.178 1.00 93.75 446 TYR A CA 1
ATOM 3542 C C . TYR A 1 446 ? -12.486 -8.225 41.927 1.00 93.75 446 TYR A C 1
ATOM 3544 O O . TYR A 1 446 ? -13.072 -7.150 42.033 1.00 93.75 446 TYR A O 1
ATOM 3552 N N . THR A 1 447 ? -12.405 -8.896 40.774 1.00 94.75 447 THR A N 1
ATOM 3553 C CA . THR A 1 447 ? -13.047 -8.424 39.539 1.00 94.75 447 THR A CA 1
ATOM 3554 C C . THR A 1 447 ? -14.541 -8.217 39.767 1.00 94.75 447 THR A C 1
ATOM 3556 O O . THR A 1 447 ? -15.044 -7.112 39.587 1.00 94.75 447 THR A O 1
ATOM 3559 N N . TRP A 1 448 ? -15.230 -9.243 40.274 1.00 96.06 448 TRP A N 1
ATOM 3560 C CA . TRP A 1 448 ? -16.665 -9.156 40.543 1.00 96.06 448 TRP A CA 1
ATOM 3561 C C . TRP A 1 448 ? -17.006 -8.113 41.611 1.00 96.06 448 TRP A C 1
ATOM 3563 O O . TRP A 1 448 ? -17.968 -7.363 41.462 1.00 96.06 448 TRP A O 1
ATOM 3573 N N . LEU A 1 449 ? -16.212 -8.017 42.685 1.00 94.44 449 LEU A N 1
ATOM 3574 C CA . LEU A 1 449 ? -16.422 -7.001 43.720 1.00 94.44 449 LEU A CA 1
ATOM 3575 C C . LEU A 1 449 ? -16.262 -5.583 43.171 1.00 94.44 449 LEU A C 1
ATOM 3577 O O . LEU A 1 449 ? -17.023 -4.702 43.556 1.00 94.44 449 LEU A O 1
ATOM 3581 N N . ILE A 1 450 ? -15.304 -5.356 42.276 1.00 95.00 450 ILE A N 1
ATOM 3582 C CA . ILE A 1 450 ? -15.083 -4.060 41.636 1.00 95.00 450 ILE A CA 1
ATOM 3583 C C . ILE A 1 450 ? -16.278 -3.678 40.757 1.00 95.00 450 ILE A C 1
ATOM 3585 O O . ILE A 1 450 ? -16.791 -2.566 40.903 1.00 95.00 450 ILE A O 1
ATOM 3589 N N . ASP A 1 451 ? -16.778 -4.602 39.934 1.00 95.69 451 ASP A N 1
ATOM 3590 C CA . ASP A 1 451 ? -17.977 -4.375 39.120 1.00 95.69 451 ASP A CA 1
ATOM 3591 C C . ASP A 1 451 ? -19.210 -4.122 40.011 1.00 95.69 451 ASP A C 1
ATOM 3593 O O . ASP A 1 451 ? -19.985 -3.194 39.776 1.00 95.69 451 ASP A O 1
ATOM 3597 N N . ALA A 1 452 ? -19.352 -4.872 41.110 1.00 94.81 452 ALA A N 1
ATOM 3598 C CA . ALA A 1 452 ? -20.434 -4.696 42.078 1.00 94.81 452 ALA A CA 1
ATOM 3599 C C . ALA A 1 452 ? -20.347 -3.348 42.809 1.00 94.81 452 ALA A C 1
ATOM 3601 O O . ALA A 1 452 ? -21.362 -2.705 43.079 1.00 94.81 452 ALA A O 1
ATOM 3602 N N . PHE A 1 453 ? -19.140 -2.896 43.148 1.00 95.19 453 PHE A N 1
ATOM 3603 C CA . PHE A 1 453 ? -18.928 -1.612 43.808 1.00 95.19 453 PHE A CA 1
ATOM 3604 C C . PHE A 1 453 ? -19.160 -0.445 42.852 1.00 95.19 453 PHE A C 1
ATOM 3606 O O . PHE A 1 453 ? -19.683 0.585 43.284 1.00 95.19 453 PHE A O 1
ATOM 3613 N N . PHE A 1 454 ? -18.824 -0.604 41.572 1.00 94.00 454 PHE A N 1
ATOM 3614 C CA . PHE A 1 454 ? -19.173 0.355 40.531 1.00 94.00 454 PHE A CA 1
ATOM 3615 C C . PHE A 1 454 ? -20.686 0.460 40.367 1.00 94.00 454 PHE A C 1
ATOM 3617 O O . PHE A 1 454 ? -21.228 1.554 40.510 1.00 94.00 454 PHE A O 1
ATOM 3624 N N . LEU A 1 455 ? -21.375 -0.675 40.235 1.00 93.50 455 LEU A N 1
ATOM 3625 C CA . LEU A 1 455 ? -22.832 -0.742 40.184 1.00 93.50 455 LEU A CA 1
ATOM 3626 C C . LEU A 1 455 ? -23.490 -0.065 41.402 1.00 93.50 455 LEU A C 1
ATOM 3628 O O . LEU A 1 455 ? -24.378 0.769 41.255 1.00 93.50 455 LEU A O 1
ATOM 3632 N N . LEU A 1 456 ? -23.026 -0.350 42.623 1.00 91.69 456 LEU A N 1
ATOM 3633 C CA . LEU A 1 456 ? -23.535 0.319 43.827 1.00 91.69 456 LEU A CA 1
ATOM 3634 C C . LEU A 1 456 ? -23.253 1.827 43.837 1.00 91.69 456 LEU A C 1
ATOM 3636 O O . LEU A 1 456 ? -24.060 2.590 44.371 1.00 91.69 456 LEU A O 1
ATOM 3640 N N . THR A 1 457 ? -22.118 2.250 43.276 1.00 90.88 457 THR A N 1
ATOM 3641 C CA . THR A 1 457 ? -21.747 3.665 43.168 1.00 90.88 457 THR A CA 1
ATOM 3642 C C . THR A 1 457 ? -22.654 4.396 42.179 1.00 90.88 457 THR A C 1
ATOM 3644 O O . THR A 1 457 ? -23.118 5.486 42.517 1.00 90.88 457 THR A O 1
ATOM 3647 N N . LEU A 1 458 ? -22.972 3.780 41.032 1.00 88.44 458 LEU A N 1
ATOM 3648 C CA . LEU A 1 458 ? -23.972 4.279 40.078 1.00 88.44 458 LEU A CA 1
ATOM 3649 C C . LEU A 1 458 ? -25.335 4.442 40.758 1.00 88.44 458 LEU A C 1
ATOM 3651 O O . LEU A 1 458 ? -25.884 5.541 40.746 1.00 88.44 458 LEU A O 1
ATOM 3655 N N . CYS A 1 459 ? -25.775 3.420 41.503 1.00 86.75 459 CYS A N 1
ATOM 3656 C CA . CYS A 1 459 ? -27.033 3.438 42.259 1.00 86.75 459 CYS A CA 1
ATOM 3657 C C . CYS A 1 459 ? -27.045 4.380 43.486 1.00 86.75 459 CYS A C 1
ATOM 3659 O O . CYS A 1 459 ? -27.950 4.316 44.328 1.00 86.75 459 CYS A O 1
ATOM 3661 N N . ARG A 1 460 ? -25.991 5.188 43.685 1.00 86.38 460 ARG A N 1
ATOM 3662 C CA . ARG A 1 460 ? -25.791 6.088 44.840 1.00 86.38 460 ARG A CA 1
ATOM 3663 C C . ARG A 1 460 ? -25.914 5.385 46.201 1.00 86.38 460 ARG A C 1
ATOM 3665 O O . ARG A 1 460 ? -26.277 5.998 47.210 1.00 86.38 460 ARG A O 1
ATOM 3672 N N . LYS A 1 461 ? -25.597 4.089 46.263 1.00 86.62 461 LYS A N 1
ATOM 3673 C CA . LYS A 1 461 ? -25.579 3.290 47.495 1.00 86.62 461 LYS A CA 1
ATOM 3674 C C . LYS A 1 461 ? -24.182 3.296 48.109 1.00 86.62 461 LYS A C 1
ATOM 3676 O O . LYS A 1 461 ? -23.161 3.426 47.437 1.00 86.62 461 LYS A O 1
ATOM 3681 N N . LYS A 1 462 ? -24.115 3.119 49.430 1.00 86.62 462 LYS A N 1
ATOM 3682 C CA . LYS A 1 462 ? -22.828 2.880 50.091 1.00 86.62 462 LYS A CA 1
ATOM 3683 C C . LYS A 1 462 ? -22.311 1.499 49.694 1.00 86.62 462 LYS A C 1
ATOM 3685 O O . LYS A 1 462 ? -23.021 0.506 49.855 1.00 86.62 462 LYS A O 1
ATOM 3690 N N . VAL A 1 463 ? -21.065 1.460 49.226 1.00 87.06 463 VAL A N 1
ATOM 3691 C CA . VAL A 1 463 ? -20.321 0.222 48.951 1.00 87.06 463 VAL A CA 1
ATOM 3692 C C . VAL A 1 463 ? -20.207 -0.627 50.223 1.00 87.06 463 VAL A C 1
ATOM 3694 O O . VAL A 1 463 ? -20.439 -1.831 50.209 1.00 87.06 463 VAL A O 1
ATOM 3697 N N . GLU A 1 464 ? -19.951 0.021 51.360 1.00 85.31 464 GLU A N 1
ATOM 3698 C CA . GLU A 1 464 ? -20.022 -0.608 52.677 1.00 85.31 464 GLU A CA 1
ATOM 3699 C C . GLU A 1 464 ? -21.482 -0.687 53.144 1.00 85.31 464 GLU A C 1
ATOM 3701 O O . GLU A 1 464 ? -22.017 0.243 53.755 1.00 85.31 464 GLU A O 1
ATOM 3706 N N . ASN A 1 465 ? -22.146 -1.801 52.833 1.00 86.31 465 ASN A N 1
ATOM 3707 C CA . ASN A 1 465 ? -23.510 -2.082 53.274 1.00 86.31 465 ASN A CA 1
ATOM 3708 C C . ASN A 1 465 ? -23.664 -3.537 53.778 1.00 86.31 465 ASN A C 1
ATOM 3710 O O . ASN A 1 465 ? -22.799 -4.379 53.517 1.00 86.31 465 ASN A O 1
ATOM 3714 N N . PRO A 1 466 ? -24.752 -3.865 54.506 1.00 86.44 466 PRO A N 1
ATOM 3715 C CA . PRO A 1 466 ? -24.939 -5.196 55.090 1.00 86.44 466 PRO A CA 1
ATOM 3716 C C . PRO A 1 466 ? -24.977 -6.349 54.075 1.00 86.44 466 PRO A C 1
ATOM 3718 O O . PRO A 1 466 ? -24.587 -7.462 54.426 1.00 86.44 466 PRO A O 1
ATOM 3721 N N . ARG A 1 467 ? -25.425 -6.107 52.833 1.00 87.56 467 ARG A N 1
ATOM 3722 C CA . ARG A 1 467 ? -25.463 -7.123 51.767 1.00 87.56 467 ARG A CA 1
ATOM 3723 C C . ARG A 1 467 ? -24.059 -7.455 51.287 1.00 87.56 467 ARG A C 1
ATOM 3725 O O . ARG A 1 467 ? -23.669 -8.620 51.301 1.00 87.56 467 ARG A O 1
ATOM 3732 N N . ILE A 1 468 ? -23.262 -6.429 50.995 1.00 90.94 468 ILE A N 1
ATOM 3733 C CA . ILE A 1 468 ? -21.848 -6.598 50.651 1.00 90.94 468 ILE A CA 1
ATOM 3734 C C . ILE A 1 468 ? -21.080 -7.260 51.795 1.00 90.94 468 ILE A C 1
ATOM 3736 O O . ILE A 1 468 ? -20.294 -8.164 51.540 1.00 90.94 468 ILE A O 1
ATOM 3740 N N . LEU A 1 469 ? -21.350 -6.924 53.061 1.00 89.06 469 LEU A N 1
ATOM 3741 C CA . LEU A 1 469 ? -20.694 -7.587 54.196 1.00 89.06 469 LEU A CA 1
ATOM 3742 C C . LEU A 1 469 ? -20.940 -9.111 54.216 1.00 89.06 469 LEU A C 1
ATOM 3744 O O . LEU A 1 469 ? -20.033 -9.878 54.546 1.00 89.06 469 LEU A O 1
ATOM 3748 N N . ARG A 1 470 ? -22.142 -9.567 53.833 1.00 89.38 470 ARG A N 1
ATOM 3749 C CA . ARG A 1 470 ? -22.465 -11.001 53.705 1.00 89.38 470 ARG A CA 1
ATOM 3750 C C . ARG A 1 470 ? -21.704 -11.652 52.554 1.00 89.38 470 ARG A C 1
ATOM 3752 O O . ARG A 1 470 ? -21.131 -12.720 52.756 1.00 89.38 470 ARG A O 1
ATOM 3759 N N . VAL A 1 471 ? -21.633 -10.988 51.399 1.00 91.75 471 VAL A N 1
ATOM 3760 C CA . VAL A 1 471 ? -20.835 -11.445 50.248 1.00 91.75 471 VAL A CA 1
ATOM 3761 C C . VAL A 1 471 ? -19.350 -11.543 50.614 1.00 91.75 471 VAL A C 1
ATOM 3763 O O . VAL A 1 471 ? -18.722 -12.571 50.378 1.00 91.75 471 VAL A O 1
ATOM 3766 N N . LEU A 1 472 ? -18.801 -10.536 51.296 1.00 90.75 472 LEU A N 1
ATOM 3767 C CA . LEU A 1 472 ? -17.413 -10.534 51.768 1.00 90.75 472 LEU A CA 1
ATOM 3768 C C . LEU A 1 472 ? -17.134 -11.633 52.800 1.00 90.75 472 LEU A C 1
ATOM 3770 O O . LEU A 1 472 ? -16.048 -12.206 52.807 1.00 90.75 472 LEU A O 1
ATOM 3774 N N . THR A 1 473 ? -18.111 -11.965 53.649 1.00 89.62 473 THR A N 1
ATOM 3775 C CA . THR A 1 473 ? -17.993 -13.077 54.610 1.00 89.62 473 THR A CA 1
ATOM 3776 C C . THR A 1 473 ? -17.947 -14.435 53.902 1.00 89.62 473 THR A C 1
ATOM 3778 O O . THR A 1 473 ? -17.307 -15.362 54.407 1.00 89.62 473 THR A O 1
ATOM 3781 N N . ALA A 1 474 ? -18.602 -14.549 52.742 1.00 89.38 474 ALA A N 1
ATOM 3782 C CA . ALA A 1 474 ? -18.598 -15.750 51.915 1.00 89.38 474 ALA A CA 1
ATOM 3783 C C . ALA A 1 474 ? -17.320 -15.884 51.067 1.00 89.38 474 ALA A C 1
ATOM 3785 O O . ALA A 1 474 ? -16.740 -16.967 51.066 1.00 89.38 474 ALA A O 1
ATOM 3786 N N . LEU A 1 475 ? -16.877 -14.811 50.396 1.00 90.00 475 LEU A N 1
ATOM 3787 C CA . LEU A 1 475 ? -15.691 -14.815 49.519 1.00 90.00 475 LEU A CA 1
ATOM 3788 C C . LEU A 1 475 ? -14.369 -14.769 50.285 1.00 90.00 475 LEU A C 1
ATOM 3790 O O . LEU A 1 475 ? -13.423 -15.448 49.913 1.00 90.00 475 LEU A O 1
ATOM 3794 N N . LYS A 1 476 ? -14.298 -13.973 51.360 1.00 89.56 476 LYS A N 1
ATOM 3795 C CA . LYS A 1 476 ? -13.072 -13.707 52.137 1.00 89.56 476 LYS A CA 1
ATOM 3796 C C . LYS A 1 476 ? -11.843 -13.354 51.265 1.00 89.56 476 LYS A C 1
ATOM 3798 O O . LYS A 1 476 ? -10.791 -13.959 51.468 1.00 89.56 476 LYS A O 1
ATOM 3803 N N . PRO A 1 477 ? -11.947 -12.369 50.349 1.00 87.75 477 PRO A N 1
ATOM 3804 C CA . PRO A 1 477 ? -10.839 -11.993 49.471 1.00 87.75 477 PRO A CA 1
ATOM 3805 C C . PRO A 1 477 ? -9.621 -11.515 50.276 1.00 87.75 477 PRO A C 1
ATOM 3807 O O . PRO A 1 477 ? -9.756 -10.760 51.252 1.00 87.75 477 PRO A O 1
ATOM 3810 N N . GLY A 1 478 ? -8.427 -11.940 49.865 1.00 86.12 478 GLY A N 1
ATOM 3811 C CA . GLY A 1 478 ? -7.173 -11.588 50.528 1.00 86.12 478 GLY A CA 1
ATOM 3812 C C . GLY A 1 478 ? -6.895 -10.081 50.497 1.00 86.12 478 GLY A C 1
ATOM 3813 O O . GLY A 1 478 ? -7.133 -9.420 49.496 1.00 86.12 478 GLY A O 1
ATOM 3814 N N . ASN A 1 479 ? -6.371 -9.506 51.587 1.00 85.00 479 ASN A N 1
ATOM 3815 C CA . ASN A 1 479 ? -5.913 -8.103 51.674 1.00 85.00 479 ASN A CA 1
ATOM 3816 C C . ASN A 1 479 ? -6.954 -7.000 51.365 1.00 85.00 479 ASN A C 1
ATOM 3818 O O . ASN A 1 479 ? -6.585 -5.835 51.223 1.00 85.00 479 ASN A O 1
ATOM 3822 N N . LEU A 1 480 ? -8.259 -7.307 51.350 1.00 85.25 480 LEU A N 1
ATOM 3823 C CA . LEU A 1 480 ? -9.304 -6.333 50.988 1.00 85.25 480 LEU A CA 1
ATOM 3824 C C . LEU A 1 480 ? -9.266 -5.052 51.819 1.00 85.25 480 LEU A C 1
ATOM 3826 O O . LEU A 1 480 ? -9.489 -3.969 51.292 1.00 85.25 480 LEU A O 1
ATOM 3830 N N . LYS A 1 481 ? -8.961 -5.149 53.115 1.00 82.56 481 LYS A N 1
ATOM 3831 C CA . LYS A 1 481 ? -8.898 -3.977 53.998 1.00 82.56 481 LYS A CA 1
ATOM 3832 C C . LYS A 1 481 ? -7.840 -2.961 53.545 1.00 82.56 481 LYS A C 1
ATOM 3834 O O . LYS A 1 481 ? -8.030 -1.764 53.730 1.00 82.56 481 LYS A O 1
ATOM 3839 N N . GLU A 1 482 ? -6.744 -3.441 52.967 1.00 84.06 482 GLU A N 1
ATOM 3840 C CA . GLU A 1 482 ? -5.650 -2.614 52.453 1.00 84.06 482 GLU A CA 1
ATOM 3841 C C . GLU A 1 482 ? -6.003 -2.076 51.056 1.00 84.06 482 GLU A C 1
ATOM 3843 O O . GLU A 1 482 ? -5.835 -0.884 50.781 1.00 84.06 482 GLU A O 1
ATOM 3848 N N . SER A 1 483 ? -6.599 -2.925 50.213 1.00 88.38 483 SER A N 1
ATOM 3849 C CA . SER A 1 483 ? -6.962 -2.601 48.829 1.00 88.38 483 SER A CA 1
ATOM 3850 C C . SER A 1 483 ? -8.224 -1.748 48.678 1.00 88.38 483 SER A C 1
ATOM 3852 O O . SER A 1 483 ? -8.364 -1.054 47.674 1.00 88.38 483 SER A O 1
ATOM 3854 N N . LEU A 1 484 ? -9.136 -1.741 49.659 1.00 88.50 484 LEU A N 1
ATOM 3855 C CA . LEU A 1 484 ? -10.428 -1.046 49.570 1.00 88.50 484 LEU A CA 1
ATOM 3856 C C . LEU A 1 484 ? -10.258 0.450 49.289 1.00 88.50 484 LEU A C 1
ATOM 3858 O O . LEU A 1 484 ? -10.993 1.013 48.485 1.00 88.50 484 LEU A O 1
ATOM 3862 N N . SER A 1 485 ? -9.253 1.081 49.901 1.00 89.62 485 SER A N 1
ATOM 3863 C CA . SER A 1 485 ? -8.913 2.484 49.631 1.00 89.62 485 SER A CA 1
ATOM 3864 C C . SER A 1 485 ? -8.550 2.735 48.161 1.00 89.62 485 SER A C 1
ATOM 3866 O O . SER A 1 485 ? -8.960 3.747 47.600 1.00 89.62 485 SER A O 1
ATOM 3868 N N . GLN A 1 486 ? -7.845 1.797 47.520 1.00 92.81 486 GLN A N 1
ATOM 3869 C CA . GLN A 1 486 ? -7.439 1.886 46.115 1.00 92.81 486 GLN A CA 1
ATOM 3870 C C . GLN A 1 486 ? -8.617 1.616 45.177 1.00 92.81 486 GLN A C 1
ATOM 3872 O O . GLN A 1 486 ? -8.789 2.318 44.184 1.00 92.81 486 GLN A O 1
ATOM 3877 N N . VAL A 1 487 ? -9.474 0.648 45.519 1.00 91.44 487 VAL A N 1
ATOM 3878 C CA . VAL A 1 487 ? -10.708 0.385 44.764 1.00 91.44 487 VAL A CA 1
ATOM 3879 C C . VAL A 1 487 ? -11.621 1.610 44.801 1.00 91.44 487 VAL A C 1
ATOM 3881 O O . VAL A 1 487 ? -12.086 2.066 43.763 1.00 91.44 487 VAL A O 1
ATOM 3884 N N . LEU A 1 488 ? -11.829 2.205 45.979 1.00 90.75 488 LEU A N 1
ATOM 3885 C CA . LEU A 1 488 ? -12.626 3.425 46.113 1.00 90.75 488 LEU A CA 1
ATOM 3886 C C . LEU A 1 488 ? -12.016 4.608 45.351 1.00 90.75 488 LEU A C 1
ATOM 3888 O O . LEU A 1 488 ? -12.772 5.385 44.769 1.00 90.75 488 LEU A O 1
ATOM 3892 N N . ALA A 1 489 ? -10.683 4.720 45.316 1.00 91.94 489 ALA A N 1
ATOM 3893 C CA . ALA A 1 489 ? -10.002 5.732 44.518 1.00 91.94 489 ALA A CA 1
ATOM 3894 C C . ALA A 1 489 ? -10.297 5.557 43.019 1.00 91.94 489 ALA A C 1
ATOM 3896 O O . ALA A 1 489 ? -10.748 6.501 42.376 1.00 91.94 489 ALA A O 1
ATOM 3897 N N . LEU A 1 490 ? -10.164 4.340 42.475 1.00 92.25 490 LEU A N 1
ATOM 3898 C CA . LEU A 1 490 ? -10.507 4.052 41.075 1.00 92.25 490 LEU A CA 1
ATOM 3899 C C . LEU A 1 490 ? -11.972 4.311 40.727 1.00 92.25 490 LEU A C 1
ATOM 3901 O O . LEU A 1 490 ? -12.269 4.625 39.579 1.00 92.25 490 LEU A O 1
ATOM 3905 N N . LEU A 1 491 ? -12.889 4.175 41.682 1.00 90.62 491 LEU A N 1
ATOM 3906 C CA . LEU A 1 491 ? -14.315 4.388 41.442 1.00 90.62 491 LEU A CA 1
ATOM 3907 C C . LEU A 1 491 ? -14.714 5.871 41.456 1.00 90.62 491 LEU A C 1
ATOM 3909 O O . LEU A 1 491 ? -15.689 6.230 40.801 1.00 90.62 491 LEU A O 1
ATOM 3913 N N . LYS A 1 492 ? -14.009 6.722 42.214 1.00 87.88 492 LYS A N 1
ATOM 3914 C CA . LYS A 1 492 ? -14.488 8.078 42.552 1.00 87.88 492 LYS A CA 1
ATOM 3915 C C . LYS A 1 492 ? -13.527 9.210 42.220 1.00 87.88 492 LYS A C 1
ATOM 3917 O O . LYS A 1 492 ? -13.984 10.310 41.924 1.00 87.88 492 LYS A O 1
ATOM 3922 N N . GLU A 1 493 ? -12.223 8.973 42.292 1.00 90.50 493 GLU A N 1
ATOM 3923 C CA . GLU A 1 493 ? -11.231 10.022 42.065 1.00 90.50 493 GLU A CA 1
ATOM 3924 C C . GLU A 1 493 ? -11.134 10.375 40.579 1.00 90.50 493 GLU A C 1
ATOM 3926 O O . GLU A 1 493 ? -11.523 9.593 39.703 1.00 90.50 493 GLU A O 1
ATOM 3931 N N . SER A 1 494 ? -10.626 11.576 40.304 1.00 87.62 494 SER A N 1
ATOM 3932 C CA . SER A 1 494 ? -10.368 12.074 38.942 1.00 87.62 494 SER A CA 1
ATOM 3933 C C . SER A 1 494 ? -8.907 12.480 38.717 1.00 87.62 494 SER A C 1
ATOM 3935 O O . SER A 1 494 ? -8.519 12.732 37.584 1.00 87.62 494 SER A O 1
ATOM 3937 N N . ASP A 1 495 ? -8.090 12.536 39.775 1.00 91.69 495 ASP A N 1
ATOM 3938 C CA . ASP A 1 495 ? -6.658 12.825 39.666 1.00 91.69 495 ASP A CA 1
ATOM 3939 C C . ASP A 1 495 ? -5.906 11.635 39.052 1.00 91.69 495 ASP A C 1
ATOM 3941 O O . ASP A 1 495 ? -5.897 10.535 39.614 1.00 91.69 495 ASP A O 1
ATOM 3945 N N . GLU A 1 496 ? -5.255 11.854 37.909 1.00 91.50 496 GLU A N 1
ATOM 3946 C CA . GLU A 1 496 ? -4.600 10.786 37.150 1.00 91.50 496 GLU A CA 1
ATOM 3947 C C . GLU A 1 496 ? -3.500 10.080 37.949 1.00 91.50 496 GLU A C 1
ATOM 3949 O O . GLU A 1 496 ? -3.423 8.853 37.939 1.00 91.50 496 GLU A O 1
ATOM 3954 N N . ALA A 1 497 ? -2.676 10.826 38.693 1.00 88.81 497 ALA A N 1
ATOM 3955 C CA . ALA A 1 497 ? -1.578 10.248 39.466 1.00 88.81 497 ALA A CA 1
ATOM 3956 C C . ALA A 1 497 ? -2.098 9.297 40.556 1.00 88.81 497 ALA A C 1
ATOM 3958 O O . ALA A 1 497 ? -1.543 8.214 40.781 1.00 88.81 497 ALA A O 1
ATOM 3959 N N . THR A 1 498 ? -3.197 9.677 41.207 1.00 91.50 498 THR A N 1
ATOM 3960 C CA . THR A 1 498 ? -3.897 8.844 42.186 1.00 91.50 498 THR A CA 1
ATOM 3961 C C . THR A 1 498 ? -4.516 7.612 41.525 1.00 91.50 498 THR A C 1
ATOM 3963 O O . THR A 1 498 ? -4.365 6.505 42.048 1.00 91.50 498 THR A O 1
ATOM 3966 N N . LEU A 1 499 ? -5.144 7.770 40.356 1.00 93.50 499 LEU A N 1
ATOM 3967 C CA . LEU A 1 499 ? -5.749 6.673 39.596 1.00 93.50 499 LEU A CA 1
ATOM 3968 C C . LEU A 1 499 ? -4.704 5.657 39.106 1.00 93.50 499 LEU A C 1
ATOM 3970 O O . LEU A 1 499 ? -4.880 4.460 39.327 1.00 93.50 499 LEU A O 1
ATOM 3974 N N . VAL A 1 500 ? -3.588 6.112 38.525 1.00 92.25 500 VAL A N 1
ATOM 3975 C CA . VAL A 1 500 ? -2.473 5.255 38.075 1.00 92.25 500 VAL A CA 1
ATOM 3976 C C . VAL A 1 500 ? -1.877 4.486 39.250 1.00 92.25 500 VAL A C 1
ATOM 3978 O O . VAL A 1 500 ? -1.637 3.282 39.154 1.00 92.25 500 VAL A O 1
ATOM 3981 N N . LYS A 1 501 ? -1.672 5.151 40.393 1.00 91.38 501 LYS A N 1
ATOM 3982 C CA . LYS A 1 501 ? -1.151 4.504 41.602 1.00 91.38 501 LYS A CA 1
ATOM 3983 C C . LYS A 1 501 ? -2.110 3.439 42.140 1.00 91.38 501 LYS A C 1
ATOM 3985 O O . LYS A 1 501 ? -1.655 2.360 42.529 1.00 91.38 501 LYS A O 1
ATOM 3990 N N . ALA A 1 502 ? -3.411 3.724 42.148 1.00 92.44 502 ALA A N 1
ATOM 3991 C CA . ALA A 1 502 ? -4.435 2.778 42.577 1.00 92.44 502 ALA A CA 1
ATOM 3992 C C . ALA A 1 502 ? -4.524 1.570 41.631 1.00 92.44 502 ALA A C 1
ATOM 3994 O O . ALA A 1 502 ? -4.467 0.429 42.094 1.00 92.44 502 ALA A O 1
ATOM 3995 N N . ALA A 1 503 ? -4.557 1.811 40.316 1.00 92.88 503 A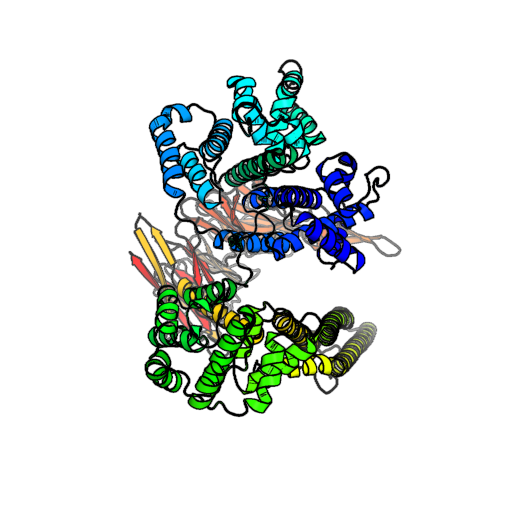LA A N 1
ATOM 3996 C CA . ALA A 1 503 ? -4.519 0.776 39.284 1.00 92.88 503 ALA A CA 1
ATOM 3997 C C . ALA A 1 503 ? -3.277 -0.114 39.416 1.00 92.88 503 ALA A C 1
ATOM 3999 O O . ALA A 1 503 ? -3.397 -1.332 39.472 1.00 92.88 503 ALA A O 1
ATOM 4000 N N . ALA A 1 504 ? -2.090 0.474 39.568 1.00 90.19 504 ALA A N 1
ATOM 4001 C CA . ALA A 1 504 ? -0.847 -0.274 39.729 1.00 90.19 504 ALA A CA 1
ATOM 4002 C C . ALA A 1 504 ? -0.803 -1.126 41.008 1.00 90.19 504 ALA A C 1
ATOM 4004 O O . ALA A 1 504 ? -0.175 -2.187 41.036 1.00 90.19 504 ALA A O 1
ATOM 4005 N N . CYS A 1 505 ? -1.435 -0.659 42.087 1.00 89.62 505 CYS A N 1
ATOM 4006 C CA . CYS A 1 505 ? -1.555 -1.432 43.319 1.00 89.62 505 CYS A CA 1
ATOM 4007 C C . CYS A 1 505 ? -2.477 -2.643 43.117 1.00 89.62 505 CYS A C 1
ATOM 4009 O O . CYS A 1 505 ? -2.124 -3.757 43.510 1.00 89.62 505 CYS A O 1
ATOM 4011 N N . LEU A 1 506 ? -3.611 -2.432 42.444 1.00 90.69 506 LEU A N 1
ATOM 4012 C CA . LEU A 1 506 ? -4.614 -3.461 42.174 1.00 90.69 506 LEU A CA 1
ATOM 4013 C C . LEU A 1 506 ? -4.198 -4.444 41.077 1.00 90.69 506 LEU A C 1
ATOM 4015 O O . LEU A 1 506 ? -4.588 -5.603 41.151 1.00 90.69 506 LEU A O 1
ATOM 4019 N N . ALA A 1 507 ? -3.349 -4.043 40.128 1.00 89.81 507 ALA A N 1
ATOM 4020 C CA . ALA A 1 507 ? -2.865 -4.895 39.039 1.00 89.81 507 ALA A CA 1
ATOM 4021 C C . ALA A 1 507 ? -2.135 -6.162 39.515 1.00 89.81 507 ALA A C 1
ATOM 4023 O O . ALA A 1 507 ? -2.054 -7.143 38.781 1.00 89.81 507 ALA A O 1
ATOM 4024 N N . LYS A 1 508 ? -1.627 -6.158 40.754 1.00 85.06 508 LYS A N 1
ATOM 4025 C CA . LYS A 1 508 ? -1.010 -7.331 41.394 1.00 85.06 508 LYS A CA 1
ATOM 4026 C C . LYS A 1 508 ? -2.023 -8.342 41.937 1.00 85.06 508 LYS A C 1
ATOM 4028 O O . LYS A 1 508 ? -1.637 -9.464 42.237 1.00 85.06 508 LYS A O 1
ATOM 4033 N N . GLN A 1 509 ? -3.266 -7.918 42.142 1.00 86.12 509 GLN A N 1
ATOM 4034 C CA . GLN A 1 509 ? -4.335 -8.708 42.756 1.00 86.12 509 GLN A CA 1
ATOM 4035 C C . GLN A 1 509 ? -5.396 -9.104 41.739 1.00 86.12 509 GLN A C 1
ATOM 4037 O O . GLN A 1 509 ? -5.952 -10.190 41.841 1.00 86.12 509 GLN A O 1
ATOM 4042 N N . THR A 1 510 ? -5.684 -8.229 40.776 1.00 90.69 510 THR A N 1
ATOM 4043 C CA . THR A 1 510 ? -6.740 -8.473 39.804 1.00 90.69 510 THR A CA 1
ATOM 4044 C C . THR A 1 510 ? -6.522 -7.747 38.482 1.00 90.69 510 THR A C 1
ATOM 4046 O O . THR A 1 510 ? -5.835 -6.729 38.437 1.00 90.69 510 THR A O 1
ATOM 4049 N N . GLN A 1 511 ? -7.143 -8.229 37.406 1.00 90.25 511 GLN A N 1
ATOM 4050 C CA . GLN A 1 511 ? -7.302 -7.484 36.151 1.00 90.25 511 GLN A CA 1
ATOM 4051 C C . GLN A 1 511 ? -8.580 -6.626 36.117 1.00 90.25 511 GLN A C 1
ATOM 4053 O O . GLN A 1 511 ? -8.727 -5.790 35.227 1.00 90.25 511 GLN A O 1
ATOM 4058 N N . GLY A 1 512 ? -9.486 -6.773 37.090 1.00 90.88 512 GLY A N 1
ATOM 4059 C CA . GLY A 1 512 ? -10.759 -6.046 37.148 1.00 90.88 512 GLY A CA 1
ATOM 4060 C C . GLY A 1 512 ? -10.639 -4.522 37.246 1.00 90.88 512 GLY A C 1
ATOM 4061 O O . GLY A 1 512 ? -11.563 -3.809 36.875 1.00 90.88 512 GLY A O 1
ATOM 4062 N N . TRP A 1 513 ? -9.490 -3.976 37.657 1.00 92.94 513 TRP A N 1
ATOM 4063 C CA . TRP A 1 513 ? -9.272 -2.522 37.620 1.00 92.94 513 TRP A CA 1
ATOM 4064 C C . TRP A 1 513 ? -9.361 -1.947 36.195 1.00 92.94 513 TRP A C 1
ATOM 4066 O O . TRP A 1 513 ? -9.796 -0.806 36.031 1.00 92.94 513 TRP A O 1
ATOM 4076 N N . LYS A 1 514 ? -9.007 -2.736 35.165 1.00 93.06 514 LYS A N 1
ATOM 4077 C CA . LYS A 1 514 ? -9.120 -2.338 33.751 1.00 93.06 514 LYS A CA 1
ATOM 4078 C C . LYS A 1 514 ? -10.573 -2.123 33.347 1.00 93.06 514 LYS A C 1
ATOM 4080 O O . LYS A 1 514 ? -10.859 -1.226 32.559 1.00 93.06 514 LYS A O 1
ATOM 4085 N N . ASN A 1 515 ? -11.494 -2.896 33.923 1.00 93.56 515 ASN A N 1
ATOM 4086 C CA . ASN A 1 515 ? -12.921 -2.728 33.682 1.00 93.56 515 ASN A CA 1
ATOM 4087 C C . ASN A 1 515 ? -13.374 -1.328 34.111 1.00 93.56 515 ASN A C 1
ATOM 4089 O O . ASN A 1 515 ? -14.007 -0.637 33.327 1.00 93.56 515 ASN A O 1
ATOM 4093 N N . ILE A 1 516 ? -12.951 -0.844 35.285 1.00 92.81 516 ILE A N 1
ATOM 4094 C CA . ILE A 1 516 ? -13.296 0.511 35.753 1.00 92.81 516 ILE A CA 1
ATOM 4095 C C . ILE A 1 516 ? -12.712 1.601 34.860 1.00 92.81 516 ILE A C 1
ATOM 4097 O O . ILE A 1 516 ? -13.405 2.573 34.565 1.00 92.81 516 ILE A O 1
ATOM 4101 N N . VAL A 1 517 ? -11.464 1.442 34.405 1.00 92.06 517 VAL A N 1
ATOM 4102 C CA . VAL A 1 517 ? -10.853 2.368 33.435 1.00 92.06 517 VAL A CA 1
ATOM 4103 C C . VAL A 1 517 ? -11.725 2.483 32.183 1.00 92.06 517 VAL A C 1
ATOM 4105 O O . VAL A 1 517 ? -11.957 3.593 31.708 1.00 92.06 517 VAL A O 1
ATOM 4108 N N . ARG A 1 518 ? -12.280 1.362 31.703 1.00 90.44 518 ARG A N 1
ATOM 4109 C CA . ARG A 1 518 ? -13.172 1.311 30.535 1.00 90.44 518 ARG A CA 1
ATOM 4110 C C . ARG A 1 518 ? -14.568 1.863 30.830 1.00 90.44 518 ARG A C 1
ATOM 4112 O O . ARG A 1 518 ? -15.011 2.746 30.105 1.00 90.44 518 ARG A O 1
ATOM 4119 N N . TYR A 1 519 ? -15.223 1.424 31.907 1.00 91.06 519 TYR A N 1
ATOM 4120 C CA . TYR A 1 519 ? -16.570 1.878 32.289 1.00 91.06 519 TYR A CA 1
ATOM 4121 C C . TYR A 1 519 ? -16.630 3.378 32.561 1.00 91.06 519 TYR A C 1
ATOM 4123 O O . TYR A 1 519 ? -17.662 4.006 32.374 1.00 91.06 519 TYR A O 1
ATOM 4131 N N . ARG A 1 520 ? -15.527 3.964 33.033 1.00 89.69 520 ARG A N 1
ATOM 4132 C CA . ARG A 1 520 ? -15.411 5.406 33.271 1.00 89.69 520 ARG A CA 1
ATOM 4133 C C . ARG A 1 520 ? -14.755 6.155 32.106 1.00 89.69 520 ARG A C 1
ATOM 4135 O O . ARG A 1 520 ? -14.578 7.364 32.215 1.00 89.69 520 ARG A O 1
ATOM 4142 N N . ALA A 1 521 ? -14.362 5.455 31.038 1.00 88.88 521 ALA A N 1
ATOM 4143 C CA . ALA A 1 521 ? -13.606 5.987 29.903 1.00 88.88 521 ALA A CA 1
ATOM 4144 C C . ALA A 1 521 ? -12.410 6.876 30.319 1.00 88.88 521 ALA A C 1
ATOM 4146 O O . ALA A 1 521 ? -12.184 7.941 29.738 1.00 88.88 521 ALA A O 1
ATOM 4147 N N . LEU A 1 522 ? -11.659 6.452 31.345 1.00 90.06 522 LEU A N 1
ATOM 4148 C CA . LEU A 1 522 ? -10.569 7.244 31.922 1.00 90.06 522 LEU A CA 1
ATOM 4149 C C . LEU A 1 522 ? -9.426 7.433 30.920 1.00 90.06 522 LEU A C 1
ATOM 4151 O O . LEU A 1 522 ? -9.013 6.498 30.232 1.00 90.06 522 LEU A O 1
ATOM 4155 N N . ARG A 1 523 ? -8.893 8.656 30.890 1.00 90.56 523 ARG A N 1
ATOM 4156 C CA . ARG A 1 523 ? -7.706 9.051 30.126 1.00 90.56 523 ARG A CA 1
ATOM 4157 C C . ARG A 1 523 ? -6.628 9.535 31.090 1.00 90.56 523 ARG A C 1
ATOM 4159 O O . ARG A 1 523 ? -6.943 10.027 32.171 1.00 90.56 523 ARG A O 1
ATOM 4166 N N . PHE A 1 524 ? -5.377 9.373 30.685 1.00 92.38 524 PHE A N 1
ATOM 4167 C CA . PHE A 1 524 ? -4.188 9.638 31.491 1.00 92.38 524 PHE A CA 1
ATOM 4168 C C . PHE A 1 524 ? -3.242 10.590 30.739 1.00 92.38 524 PHE A C 1
ATOM 4170 O O . PHE A 1 524 ? -2.085 10.261 30.479 1.00 92.38 524 PHE A O 1
ATOM 4177 N N . GLU A 1 525 ? -3.765 11.746 30.321 1.00 88.25 525 GLU A N 1
ATOM 4178 C CA . GLU A 1 525 ? -3.103 12.710 29.427 1.00 88.25 525 GLU A CA 1
ATOM 4179 C C . GLU A 1 525 ? -1.854 13.355 30.039 1.00 88.25 525 GLU A C 1
ATOM 4181 O O . GLU A 1 525 ? -0.949 13.762 29.314 1.00 88.25 525 GLU A O 1
ATOM 4186 N N . GLN A 1 526 ? -1.783 13.462 31.365 1.00 88.62 526 GLN A N 1
ATOM 4187 C CA . GLN A 1 526 ? -0.687 14.130 32.074 1.00 88.62 526 GLN A CA 1
ATOM 4188 C C . GLN A 1 526 ? 0.316 13.155 32.699 1.00 88.62 526 GLN A C 1
ATOM 4190 O O . GLN A 1 526 ? 1.413 13.558 33.087 1.00 88.62 526 GLN A O 1
ATOM 4195 N N . SER A 1 527 ? -0.036 11.873 32.802 1.00 88.00 527 SER A N 1
ATOM 4196 C CA . SER A 1 527 ? 0.699 10.896 33.613 1.00 88.00 527 SER A CA 1
ATOM 4197 C C . SER A 1 527 ? 2.120 10.592 33.120 1.00 88.00 527 SER A C 1
ATOM 4199 O O . SER A 1 527 ? 2.992 10.303 33.943 1.00 88.00 527 SER A O 1
ATOM 4201 N N . TRP A 1 528 ? 2.382 10.693 31.810 1.00 91.50 528 TRP A N 1
ATOM 4202 C CA . TRP A 1 528 ? 3.686 10.345 31.216 1.00 91.50 528 TRP A CA 1
ATOM 4203 C C . TRP A 1 528 ? 4.251 11.379 30.235 1.00 91.50 528 TRP A C 1
ATOM 4205 O O . TRP A 1 528 ? 5.323 11.152 29.676 1.00 91.50 528 TRP A O 1
ATOM 4215 N N . ILE A 1 529 ? 3.615 12.547 30.108 1.00 88.44 529 ILE A N 1
ATOM 4216 C CA . ILE A 1 529 ? 3.952 13.574 29.108 1.00 88.44 529 ILE A CA 1
ATOM 4217 C C . ILE A 1 529 ? 5.426 14.015 29.140 1.00 88.44 529 ILE A C 1
ATOM 4219 O O . ILE A 1 529 ? 6.024 14.334 28.115 1.00 88.44 529 ILE A O 1
ATOM 4223 N N . ALA A 1 530 ? 6.050 14.022 30.324 1.00 90.00 530 ALA A N 1
ATOM 4224 C CA . ALA A 1 530 ? 7.463 14.367 30.471 1.00 90.00 530 ALA A CA 1
ATOM 4225 C C . ALA A 1 530 ? 8.390 13.299 29.869 1.00 90.00 530 ALA A C 1
ATOM 4227 O O . ALA A 1 530 ? 9.410 13.644 29.275 1.00 90.00 530 ALA A O 1
ATOM 4228 N N . THR A 1 531 ? 8.042 12.019 30.025 1.00 92.44 531 THR A N 1
ATOM 4229 C CA . THR A 1 531 ? 8.789 10.897 29.448 1.00 92.44 531 THR A CA 1
ATOM 4230 C C . THR A 1 531 ? 8.556 10.817 27.943 1.00 92.44 531 THR 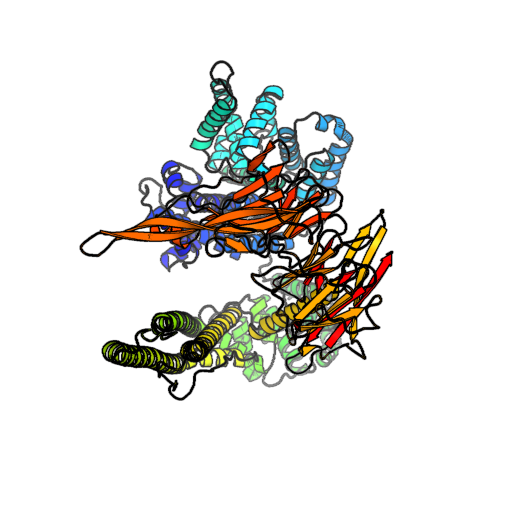A C 1
ATOM 4232 O O . THR A 1 531 ? 9.535 10.732 27.212 1.00 92.44 531 THR A O 1
ATOM 4235 N N . GLU A 1 532 ? 7.309 10.950 27.483 1.00 91.19 532 GLU A N 1
ATOM 4236 C CA . GLU A 1 532 ? 6.948 11.034 26.054 1.00 91.19 532 GLU A CA 1
ATOM 4237 C C . GLU A 1 532 ? 7.740 12.150 25.352 1.00 91.19 532 GLU A C 1
ATOM 4239 O O . GLU A 1 532 ? 8.447 11.916 24.375 1.00 91.19 532 GLU A O 1
ATOM 4244 N N . LYS A 1 533 ? 7.774 13.360 25.930 1.00 92.06 533 LYS A N 1
ATOM 4245 C CA . LYS A 1 533 ? 8.561 14.473 25.375 1.00 92.06 533 LYS A CA 1
ATOM 4246 C C . LYS A 1 533 ? 10.059 14.162 25.277 1.00 92.06 533 LYS A C 1
ATOM 4248 O O . LYS A 1 533 ? 10.698 14.570 24.312 1.00 92.06 533 LYS A O 1
ATOM 4253 N N . GLN A 1 534 ? 10.635 13.489 26.275 1.00 93.62 534 GLN A N 1
ATOM 4254 C CA . GLN A 1 534 ? 12.049 13.096 26.240 1.00 93.62 534 GLN A CA 1
ATOM 4255 C C . GLN A 1 534 ? 12.320 12.041 25.162 1.00 93.62 534 GLN A C 1
ATOM 4257 O O . GLN A 1 534 ? 13.332 12.140 24.477 1.00 93.62 534 GLN A O 1
ATOM 4262 N N . LEU A 1 535 ? 11.420 11.067 24.991 1.00 94.19 535 LEU A N 1
ATOM 4263 C CA . LEU A 1 535 ? 11.513 10.050 23.941 1.00 94.19 535 LEU A CA 1
ATOM 4264 C C . LEU A 1 535 ? 11.394 10.661 22.547 1.00 94.19 535 LEU A C 1
ATOM 4266 O O . LEU A 1 535 ? 12.210 10.357 21.682 1.00 94.19 535 LEU A O 1
ATOM 4270 N N . TYR A 1 536 ? 10.427 11.558 22.350 1.00 90.44 536 TYR A N 1
ATOM 4271 C CA . TYR A 1 536 ? 10.228 12.258 21.087 1.00 90.44 536 TYR A CA 1
ATOM 4272 C C . TYR A 1 536 ? 11.470 13.065 20.686 1.00 90.44 536 TYR A C 1
ATOM 4274 O O . TYR A 1 536 ? 11.955 12.945 19.563 1.00 90.44 536 TYR A O 1
ATOM 4282 N N . VAL A 1 537 ? 12.034 13.841 21.623 1.00 91.19 537 VAL A N 1
ATOM 4283 C CA . VAL A 1 537 ? 13.275 14.597 21.384 1.00 91.19 537 VAL A CA 1
ATOM 4284 C C . VAL A 1 537 ? 14.438 13.654 21.075 1.00 91.19 537 VAL A C 1
ATOM 4286 O O . VAL A 1 537 ? 15.142 13.879 20.097 1.00 91.19 537 VAL A O 1
ATOM 4289 N N . ALA A 1 538 ? 14.607 12.570 21.839 1.00 92.38 538 ALA A N 1
ATOM 4290 C CA . ALA A 1 538 ? 15.659 11.587 21.585 1.00 92.38 538 ALA A CA 1
ATOM 4291 C C . ALA A 1 538 ? 15.520 10.917 20.205 1.00 92.38 538 ALA A C 1
ATOM 4293 O O . ALA A 1 538 ? 16.521 10.706 19.527 1.00 92.38 538 ALA A O 1
ATOM 4294 N N . SER A 1 539 ? 14.299 10.615 19.761 1.00 91.31 539 SER A N 1
ATOM 4295 C CA . SER A 1 539 ? 14.053 10.041 18.434 1.00 91.31 539 SER A CA 1
ATOM 4296 C C . SER A 1 539 ? 14.398 11.021 17.305 1.00 91.31 539 SER A C 1
ATOM 4298 O O . SER A 1 539 ? 15.093 10.661 16.350 1.00 91.31 539 SER A O 1
ATOM 4300 N N . MET A 1 540 ? 13.976 12.282 17.442 1.00 87.06 540 MET A N 1
ATOM 4301 C CA . MET A 1 540 ? 14.270 13.334 16.467 1.00 87.06 540 MET A CA 1
ATOM 4302 C C . MET A 1 540 ? 15.775 13.634 16.395 1.00 87.06 540 MET A C 1
ATOM 4304 O O . MET A 1 540 ? 16.344 13.705 15.307 1.00 87.06 540 MET A O 1
ATOM 4308 N N . ASP A 1 541 ? 16.446 13.752 17.543 1.00 90.50 541 ASP A N 1
ATOM 4309 C CA . ASP A 1 541 ? 17.886 14.019 17.599 1.00 90.50 541 ASP A CA 1
ATOM 4310 C C . ASP A 1 541 ? 18.713 12.848 17.039 1.00 90.50 541 ASP A C 1
ATOM 4312 O O . ASP A 1 541 ? 19.728 13.082 16.383 1.00 90.50 541 ASP A O 1
ATOM 4316 N N . ALA A 1 542 ? 18.270 11.598 17.222 1.00 89.88 542 ALA A N 1
ATOM 4317 C CA . ALA A 1 542 ? 18.896 10.425 16.604 1.00 89.88 542 ALA A CA 1
ATOM 4318 C C . ALA A 1 542 ? 18.785 10.456 15.067 1.00 89.88 542 ALA A C 1
ATOM 4320 O O . ALA A 1 542 ? 19.754 10.161 14.362 1.00 89.88 542 ALA A O 1
ATOM 4321 N N . SER A 1 543 ? 17.626 10.875 14.548 1.00 82.31 543 SER A N 1
ATOM 4322 C CA . SER A 1 543 ? 17.403 11.055 13.106 1.00 82.31 543 SER A CA 1
ATOM 4323 C C . SER A 1 543 ? 18.292 12.168 12.537 1.00 82.31 543 SER A C 1
ATOM 4325 O O . SER A 1 543 ? 18.948 11.983 11.513 1.00 82.31 543 SER A O 1
ATOM 4327 N N . ASN A 1 544 ? 18.415 13.295 13.246 1.00 84.31 544 ASN A N 1
ATOM 4328 C CA . ASN A 1 544 ? 19.334 14.374 12.869 1.00 84.31 544 ASN A CA 1
ATOM 4329 C C . ASN A 1 544 ? 20.801 13.913 12.888 1.00 84.31 544 ASN A C 1
ATOM 4331 O O . ASN A 1 544 ? 21.567 14.231 11.982 1.00 84.31 544 ASN A O 1
ATOM 4335 N N . MET A 1 545 ? 21.196 13.113 13.882 1.00 89.81 545 MET A N 1
ATOM 4336 C CA . MET A 1 545 ? 22.558 12.581 13.977 1.00 89.81 545 MET A CA 1
ATOM 4337 C C . MET A 1 545 ? 22.894 11.613 12.831 1.00 89.81 545 MET A C 1
ATOM 4339 O O . MET A 1 545 ? 24.049 11.528 12.416 1.00 89.81 545 MET A O 1
ATOM 4343 N N . THR A 1 546 ? 21.883 10.938 12.281 1.00 85.06 546 THR A N 1
ATOM 4344 C CA . THR A 1 546 ? 22.007 10.112 11.072 1.00 85.06 546 THR A CA 1
ATOM 4345 C C . THR A 1 546 ? 22.293 10.970 9.833 1.00 85.06 546 THR A C 1
ATOM 4347 O O . THR A 1 546 ? 23.177 10.649 9.039 1.00 85.06 546 THR A O 1
ATOM 4350 N N . MET A 1 547 ? 21.642 12.131 9.702 1.00 80.12 547 MET A N 1
ATOM 4351 C CA . MET A 1 547 ? 21.963 13.098 8.641 1.00 80.12 547 MET A CA 1
ATOM 4352 C C . MET A 1 547 ? 23.374 13.693 8.792 1.00 80.12 547 MET A C 1
ATOM 4354 O O . MET A 1 547 ? 24.094 13.867 7.802 1.00 80.12 547 MET A O 1
ATOM 4358 N N . ASP A 1 548 ? 23.797 13.980 10.027 1.00 87.56 548 ASP A N 1
ATOM 4359 C CA . ASP A 1 548 ? 25.160 14.439 10.318 1.00 87.56 548 ASP A CA 1
ATOM 4360 C C . ASP A 1 548 ? 26.206 13.377 9.938 1.00 87.56 548 ASP A C 1
ATOM 4362 O O . ASP A 1 548 ? 27.272 13.723 9.422 1.00 87.56 548 ASP A O 1
ATOM 4366 N N . LEU A 1 549 ? 25.902 12.092 10.161 1.00 89.38 549 LEU A N 1
ATOM 4367 C CA . LEU A 1 549 ? 26.751 10.965 9.771 1.00 89.38 549 LEU A CA 1
ATOM 4368 C C . LEU A 1 549 ? 26.939 10.918 8.249 1.00 89.38 549 LEU A C 1
ATOM 4370 O O . LEU A 1 549 ? 28.083 10.977 7.797 1.00 89.38 549 LEU A O 1
ATOM 4374 N N . MET A 1 550 ? 25.846 10.932 7.478 1.00 82.75 550 MET A N 1
ATOM 4375 C CA . MET A 1 550 ? 25.902 10.973 6.007 1.00 82.75 550 MET A CA 1
ATOM 4376 C C . MET A 1 550 ? 26.693 12.186 5.499 1.00 82.75 550 MET A C 1
ATOM 4378 O O . MET A 1 550 ? 27.462 12.112 4.540 1.00 82.75 550 MET A O 1
ATOM 4382 N N . THR A 1 551 ? 26.547 13.336 6.162 1.00 83.81 551 THR A N 1
ATOM 4383 C CA . THR A 1 551 ? 27.302 14.545 5.809 1.00 83.81 551 THR A CA 1
ATOM 4384 C C . THR A 1 551 ? 28.798 14.365 6.075 1.00 83.81 551 THR A C 1
ATOM 4386 O O . THR A 1 551 ? 29.624 14.757 5.244 1.00 83.81 551 THR A O 1
ATOM 4389 N N . ALA A 1 552 ? 29.163 13.754 7.206 1.00 83.19 552 ALA A N 1
ATOM 4390 C CA . ALA A 1 552 ? 30.548 13.492 7.585 1.00 83.19 552 ALA A CA 1
ATOM 4391 C C . ALA A 1 552 ? 31.249 12.500 6.639 1.00 83.19 552 ALA A C 1
ATOM 4393 O O . ALA A 1 552 ? 32.456 12.633 6.417 1.00 83.19 552 ALA A O 1
ATOM 4394 N N . THR A 1 553 ? 30.509 11.554 6.052 1.00 85.19 553 THR A N 1
ATOM 4395 C CA . THR A 1 553 ? 31.036 10.545 5.118 1.00 85.19 553 THR A CA 1
ATOM 4396 C C . THR A 1 553 ? 30.838 10.896 3.642 1.00 85.19 553 THR A C 1
ATOM 4398 O O . THR A 1 553 ? 31.482 10.291 2.792 1.00 85.19 553 THR A O 1
ATOM 4401 N N . SER A 1 554 ? 30.059 11.932 3.308 1.00 82.31 554 SER A N 1
ATOM 4402 C CA . SER A 1 554 ? 29.741 12.338 1.922 1.00 82.31 554 SER A CA 1
ATOM 4403 C C . SER A 1 554 ? 30.950 12.480 0.983 1.00 82.31 554 SER A C 1
ATOM 4405 O O . SER A 1 554 ? 30.860 12.181 -0.209 1.00 82.31 554 SER A O 1
ATOM 4407 N N . LYS A 1 555 ? 32.105 12.896 1.518 1.00 81.94 555 LYS A N 1
ATOM 4408 C CA . LYS A 1 555 ? 33.363 13.066 0.769 1.00 81.94 555 LYS A CA 1
ATOM 4409 C C . LYS A 1 555 ? 34.149 11.772 0.560 1.00 81.94 555 LYS A C 1
ATOM 4411 O O . LYS A 1 555 ? 35.227 11.817 -0.019 1.00 81.94 555 LYS A O 1
ATOM 4416 N N . ALA A 1 556 ? 33.672 10.630 1.048 1.00 81.12 556 ALA A N 1
ATOM 4417 C CA . ALA A 1 556 ? 34.348 9.344 0.893 1.00 81.12 556 ALA A CA 1
ATOM 4418 C C . ALA A 1 556 ? 34.458 8.913 -0.579 1.00 81.12 556 ALA A C 1
ATOM 4420 O O . ALA A 1 556 ? 35.458 8.310 -0.966 1.00 81.12 556 ALA A O 1
ATOM 4421 N N . SER A 1 557 ? 33.467 9.269 -1.404 1.00 79.88 557 SER A N 1
ATOM 4422 C CA . SER A 1 557 ? 33.435 8.959 -2.840 1.00 79.88 557 SER A CA 1
ATOM 4423 C C . SER A 1 557 ? 34.602 9.591 -3.609 1.00 79.88 557 SER A C 1
ATOM 4425 O O . SER A 1 557 ? 35.187 8.929 -4.469 1.00 79.88 557 SER A O 1
ATOM 4427 N N . ASP A 1 558 ? 35.019 10.805 -3.225 1.00 79.69 558 ASP A N 1
ATOM 4428 C CA . ASP A 1 558 ? 36.173 11.521 -3.793 1.00 79.69 558 ASP A CA 1
ATOM 4429 C C . ASP A 1 558 ? 37.505 10.768 -3.592 1.00 79.69 558 ASP A C 1
ATOM 4431 O O . ASP A 1 558 ? 38.489 11.051 -4.275 1.00 79.69 558 ASP A O 1
ATOM 4435 N N . TRP A 1 559 ? 37.544 9.806 -2.661 1.00 83.19 559 TRP A N 1
ATOM 4436 C CA . TRP A 1 559 ? 38.735 9.031 -2.294 1.00 83.19 559 TRP A CA 1
ATOM 4437 C C . TRP A 1 559 ? 38.572 7.522 -2.530 1.00 83.19 559 TRP A C 1
ATOM 4439 O O . TRP A 1 559 ? 39.370 6.728 -2.019 1.00 83.19 559 TRP A O 1
ATOM 4449 N N . SER A 1 560 ? 37.545 7.126 -3.289 1.00 74.50 560 SER A N 1
ATOM 4450 C CA . SER A 1 560 ? 37.156 5.727 -3.512 1.00 74.50 560 SER A CA 1
ATOM 4451 C C . SER A 1 560 ? 38.216 4.923 -4.265 1.00 74.50 560 SER A C 1
ATOM 4453 O O . SER A 1 560 ? 38.667 3.906 -3.750 1.00 74.50 560 SER A O 1
ATOM 4455 N N . SER A 1 561 ? 38.694 5.411 -5.411 1.00 71.06 561 SER A N 1
ATOM 4456 C CA . SER A 1 561 ? 39.691 4.722 -6.245 1.00 71.06 561 SER A CA 1
ATOM 4457 C C . SER A 1 561 ? 40.850 5.639 -6.630 1.00 71.06 561 SER A C 1
ATOM 4459 O O . SER A 1 561 ? 40.618 6.753 -7.103 1.00 71.06 561 SER A O 1
ATOM 4461 N N . PHE A 1 562 ? 42.091 5.166 -6.501 1.00 74.12 562 PHE A N 1
ATOM 4462 C CA . PHE A 1 562 ? 43.276 5.906 -6.935 1.00 74.12 562 PHE A CA 1
ATOM 4463 C C . PHE A 1 562 ? 43.801 5.374 -8.277 1.00 74.12 562 PHE A C 1
ATOM 4465 O O . PHE A 1 562 ? 44.264 4.242 -8.367 1.00 74.12 562 PHE A O 1
ATOM 4472 N N . MET A 1 563 ? 43.801 6.209 -9.322 1.00 63.06 563 MET A N 1
ATOM 4473 C CA . MET A 1 563 ? 44.528 5.923 -10.567 1.00 63.06 563 MET A CA 1
ATOM 4474 C C . MET A 1 563 ? 45.854 6.689 -10.593 1.00 63.06 563 MET A C 1
ATOM 4476 O O . MET A 1 563 ? 45.878 7.922 -10.567 1.00 63.06 563 MET A O 1
ATOM 4480 N N . GLY A 1 564 ? 46.965 5.953 -10.652 1.00 62.09 564 GLY A N 1
ATOM 4481 C CA . GLY A 1 564 ? 48.304 6.523 -10.806 1.00 62.09 564 GLY A CA 1
ATOM 4482 C C . GLY A 1 564 ? 48.540 7.161 -12.182 1.00 62.09 564 GLY A C 1
ATOM 4483 O O . GLY A 1 564 ? 47.760 7.002 -13.118 1.00 62.09 564 GLY A O 1
ATOM 4484 N N . SER A 1 565 ? 49.652 7.889 -12.319 1.00 56.53 565 SER A N 1
ATOM 4485 C CA . SER A 1 565 ? 50.098 8.429 -13.609 1.00 56.53 565 SER A CA 1
ATOM 4486 C C . SER A 1 565 ? 50.443 7.303 -14.592 1.00 56.53 565 SER A C 1
ATOM 4488 O O . SER A 1 565 ? 51.200 6.402 -14.243 1.00 56.53 565 SER A O 1
ATOM 4490 N N . PHE A 1 566 ? 49.974 7.406 -15.841 1.00 49.50 566 PHE A N 1
ATOM 4491 C CA . PHE A 1 566 ? 50.335 6.504 -16.951 1.00 49.50 566 PHE A CA 1
ATOM 4492 C C . PHE A 1 566 ? 51.747 6.763 -17.527 1.00 49.50 566 PHE A C 1
ATOM 4494 O O . PHE A 1 566 ? 52.165 6.096 -18.470 1.00 49.50 566 PHE A O 1
ATOM 4501 N N . ASP A 1 567 ? 52.469 7.755 -16.994 1.00 48.66 567 ASP A N 1
ATOM 4502 C CA . ASP A 1 567 ? 53.848 8.095 -17.366 1.00 48.66 567 ASP A CA 1
ATOM 4503 C C . ASP A 1 567 ? 54.856 7.481 -16.374 1.00 48.66 567 ASP A C 1
ATOM 4505 O O . ASP A 1 567 ? 54.862 7.832 -15.192 1.00 48.66 567 ASP A O 1
ATOM 4509 N N . ASP A 1 568 ? 55.741 6.606 -16.864 1.00 54.38 568 ASP A N 1
ATOM 4510 C CA . ASP A 1 568 ? 56.809 5.942 -16.092 1.00 54.38 568 ASP A CA 1
ATOM 4511 C C . ASP A 1 568 ? 58.029 6.846 -15.800 1.00 54.38 568 ASP A C 1
ATOM 4513 O O . ASP A 1 568 ? 58.996 6.433 -15.139 1.00 54.38 568 ASP A O 1
ATOM 4517 N N . GLY A 1 569 ? 58.015 8.092 -16.285 1.00 51.28 569 GLY A N 1
ATOM 4518 C CA . GLY A 1 569 ? 59.059 9.085 -16.050 1.00 51.28 569 GLY A CA 1
ATOM 4519 C C . GLY A 1 569 ? 59.219 9.501 -14.579 1.00 51.28 569 GLY A C 1
ATOM 4520 O O . GLY A 1 569 ? 58.341 9.320 -13.739 1.00 51.28 569 GLY A O 1
ATOM 4521 N N . PHE A 1 570 ? 60.354 10.130 -14.243 1.00 50.50 570 PHE A N 1
ATOM 4522 C CA . PHE A 1 570 ? 60.628 10.649 -12.887 1.00 50.50 570 PHE A CA 1
ATOM 4523 C C . PHE A 1 570 ? 59.531 11.605 -12.382 1.00 50.50 570 PHE A C 1
ATOM 4525 O O . PHE A 1 570 ? 59.167 11.564 -11.207 1.00 50.50 570 PHE A O 1
ATOM 4532 N N . LEU A 1 571 ? 58.977 12.431 -13.277 1.00 46.62 571 LEU A N 1
ATOM 4533 C CA . LEU A 1 571 ? 57.868 13.336 -12.967 1.00 46.62 571 LEU A CA 1
ATOM 4534 C C . LEU A 1 571 ? 56.550 12.581 -12.752 1.00 46.62 571 LEU A C 1
ATOM 4536 O O . LEU A 1 571 ? 55.825 12.918 -11.821 1.00 46.62 571 LEU A O 1
ATOM 4540 N N . GLY A 1 572 ? 56.283 11.527 -13.528 1.00 53.47 572 GLY A N 1
ATOM 4541 C CA . GLY A 1 572 ? 55.140 10.637 -13.321 1.00 53.47 572 GLY A CA 1
ATOM 4542 C C . GLY A 1 572 ? 55.209 9.887 -11.987 1.00 53.47 572 GLY A C 1
ATOM 4543 O O . GLY A 1 572 ? 54.232 9.869 -11.246 1.00 53.47 572 GLY A O 1
ATOM 4544 N N . LYS A 1 573 ? 56.390 9.395 -11.586 1.00 61.06 573 LYS A N 1
ATOM 4545 C CA . LYS A 1 573 ? 56.606 8.774 -10.263 1.00 61.06 573 LYS A CA 1
ATOM 4546 C C . LYS A 1 573 ? 56.423 9.756 -9.105 1.00 61.06 573 LYS A C 1
ATOM 4548 O O . LYS A 1 573 ? 55.833 9.393 -8.090 1.00 61.06 573 LYS A O 1
ATOM 4553 N N . MET A 1 574 ? 56.891 11.000 -9.247 1.00 54.00 574 MET A N 1
ATOM 4554 C CA . MET A 1 574 ? 56.650 12.047 -8.245 1.00 54.00 574 MET A CA 1
ATOM 4555 C C . MET A 1 574 ? 55.172 12.452 -8.166 1.00 54.00 574 MET A C 1
ATOM 4557 O O . MET A 1 574 ? 54.667 12.648 -7.063 1.00 54.00 574 MET A O 1
ATOM 4561 N N . ALA A 1 575 ? 54.473 12.535 -9.302 1.00 55.59 575 ALA A N 1
ATOM 4562 C CA . ALA A 1 575 ? 53.043 12.827 -9.350 1.00 55.59 575 ALA A CA 1
ATOM 4563 C C . ALA A 1 575 ? 52.205 11.703 -8.716 1.00 55.59 575 ALA A C 1
ATOM 4565 O O . ALA A 1 575 ? 51.338 11.989 -7.894 1.00 55.59 575 ALA A O 1
ATOM 4566 N N . THR A 1 576 ? 52.514 10.435 -9.009 1.00 70.31 576 THR A N 1
ATOM 4567 C CA . THR A 1 576 ? 51.859 9.271 -8.389 1.00 70.31 576 THR A CA 1
ATOM 4568 C C . THR A 1 576 ? 52.116 9.214 -6.882 1.00 70.31 576 THR A C 1
ATOM 4570 O O . THR A 1 576 ? 51.181 9.001 -6.119 1.00 70.31 576 THR A O 1
ATOM 4573 N N . ALA A 1 577 ? 53.344 9.475 -6.419 1.00 69.19 577 ALA A N 1
ATOM 4574 C CA . ALA A 1 577 ? 53.653 9.510 -4.986 1.00 69.19 577 ALA A CA 1
ATOM 4575 C C . ALA A 1 577 ? 52.925 10.652 -4.250 1.00 69.19 577 ALA A C 1
ATOM 4577 O O . ALA A 1 577 ? 52.412 10.454 -3.149 1.00 69.19 577 ALA A O 1
ATOM 4578 N N . ALA A 1 578 ? 52.845 11.840 -4.861 1.00 65.38 578 ALA A N 1
ATOM 4579 C CA . ALA A 1 578 ? 52.089 12.963 -4.310 1.00 65.38 578 ALA A CA 1
ATOM 4580 C C . ALA A 1 578 ? 50.573 12.687 -4.294 1.00 65.38 578 ALA A C 1
ATOM 4582 O O . ALA A 1 578 ? 49.910 13.009 -3.309 1.00 65.38 578 ALA A O 1
ATOM 4583 N N . GLY A 1 579 ? 50.040 12.056 -5.346 1.00 71.38 579 GLY A N 1
ATOM 4584 C CA . GLY A 1 579 ? 48.641 11.632 -5.437 1.00 71.38 579 GLY A CA 1
ATOM 4585 C C . GLY A 1 579 ? 48.274 10.566 -4.401 1.00 71.38 579 GLY A C 1
ATOM 4586 O O . GLY A 1 579 ? 47.309 10.747 -3.666 1.00 71.38 579 GLY A O 1
ATOM 4587 N N . SER A 1 580 ? 49.090 9.517 -4.262 1.00 73.94 580 SER A N 1
ATOM 4588 C CA . SER A 1 580 ? 48.905 8.458 -3.256 1.00 73.94 580 SER A CA 1
ATOM 4589 C C . SER A 1 580 ? 48.947 9.017 -1.825 1.00 73.94 580 SER A C 1
ATOM 4591 O O . SER A 1 580 ? 48.090 8.700 -0.994 1.00 73.94 580 SER A O 1
ATOM 4593 N N . ALA A 1 581 ? 49.867 9.949 -1.541 1.00 75.06 581 ALA A N 1
ATOM 4594 C CA . ALA A 1 581 ? 49.911 10.640 -0.253 1.00 75.06 581 ALA A CA 1
ATOM 4595 C C . ALA A 1 581 ? 48.659 11.503 -0.002 1.00 75.06 581 ALA A C 1
ATOM 4597 O O . ALA A 1 581 ? 48.142 11.511 1.116 1.00 75.06 581 ALA A O 1
ATOM 4598 N N . ALA A 1 582 ? 48.149 12.203 -1.022 1.00 77.06 582 ALA A N 1
ATOM 4599 C CA . ALA A 1 582 ? 46.924 12.995 -0.916 1.00 77.06 582 ALA A CA 1
ATOM 4600 C C . ALA A 1 582 ? 45.692 12.117 -0.642 1.00 77.06 582 ALA A C 1
ATOM 4602 O O . ALA A 1 582 ? 44.915 12.447 0.251 1.00 77.06 582 ALA A O 1
ATOM 4603 N N . TYR A 1 583 ? 45.565 10.974 -1.326 1.00 84.50 583 TYR A N 1
ATOM 4604 C CA . TYR A 1 583 ? 44.507 9.989 -1.069 1.00 84.50 583 TYR A CA 1
ATOM 4605 C C . TYR A 1 583 ? 44.606 9.410 0.340 1.00 84.50 583 TYR A C 1
ATOM 4607 O O . TYR A 1 583 ? 43.615 9.392 1.061 1.00 84.50 583 TYR A O 1
ATOM 4615 N N . THR A 1 584 ? 45.807 9.034 0.784 1.00 83.88 584 THR A N 1
ATOM 4616 C CA . THR A 1 584 ? 46.022 8.527 2.148 1.00 83.88 584 THR A CA 1
ATOM 4617 C C . THR A 1 584 ? 45.606 9.552 3.210 1.00 83.88 584 THR A C 1
ATOM 4619 O O . THR A 1 584 ? 45.010 9.199 4.227 1.00 83.88 584 THR A O 1
ATOM 4622 N N . ILE A 1 585 ? 45.909 10.837 2.994 1.00 84.62 585 ILE A N 1
ATOM 4623 C CA . ILE A 1 585 ? 45.504 11.925 3.898 1.00 84.62 585 ILE A CA 1
ATOM 4624 C C . ILE A 1 585 ? 43.985 12.145 3.844 1.00 84.62 585 ILE A C 1
ATOM 4626 O O . ILE A 1 585 ? 43.366 12.290 4.898 1.00 84.62 585 ILE A O 1
ATOM 4630 N N . GLY A 1 586 ? 43.386 12.144 2.649 1.00 82.50 586 GLY A N 1
ATOM 4631 C CA . GLY A 1 586 ? 41.940 12.269 2.450 1.00 82.50 586 GLY A CA 1
ATOM 4632 C C . GLY A 1 586 ? 41.166 11.155 3.153 1.00 82.50 586 GLY A C 1
ATOM 4633 O O . GLY A 1 586 ? 40.305 11.437 3.985 1.00 82.50 586 GLY A O 1
ATOM 4634 N N . ARG A 1 587 ? 41.567 9.900 2.929 1.00 90.94 587 ARG A N 1
ATOM 4635 C CA . ARG A 1 587 ? 41.016 8.702 3.579 1.00 90.94 587 ARG A CA 1
ATOM 4636 C C . ARG A 1 587 ? 41.131 8.764 5.104 1.00 90.94 587 ARG A C 1
ATOM 4638 O O . ARG A 1 587 ? 40.128 8.626 5.800 1.00 90.94 587 ARG A O 1
ATOM 4645 N N . LYS A 1 588 ? 42.309 9.115 5.641 1.00 91.06 588 LYS A N 1
ATOM 4646 C CA . LYS A 1 588 ? 42.499 9.329 7.092 1.00 91.06 588 LYS A CA 1
ATOM 4647 C C . LYS A 1 588 ? 41.601 10.426 7.656 1.00 91.06 588 LYS A C 1
ATOM 4649 O O . LYS A 1 588 ? 41.111 10.291 8.774 1.00 91.06 588 LYS A O 1
ATOM 4654 N N . SER A 1 589 ? 41.400 11.512 6.911 1.00 90.19 589 SER A N 1
ATOM 4655 C CA . SER A 1 589 ? 40.515 12.599 7.331 1.00 90.19 589 SER A CA 1
ATOM 4656 C C . SER A 1 589 ? 39.066 12.126 7.432 1.00 90.19 589 SER A C 1
ATOM 4658 O O . SER A 1 589 ? 38.419 12.408 8.436 1.00 90.19 589 SER A O 1
ATOM 4660 N N . VAL A 1 590 ? 38.569 11.397 6.428 1.00 91.56 590 VAL A N 1
ATOM 4661 C CA . VAL A 1 590 ? 37.199 10.860 6.423 1.00 91.56 590 VAL A CA 1
ATOM 4662 C C . VAL A 1 590 ? 37.016 9.819 7.531 1.00 91.56 590 VAL A C 1
ATOM 4664 O O . VAL A 1 590 ? 36.063 9.917 8.300 1.00 91.56 590 VAL A O 1
ATOM 4667 N N . LEU A 1 591 ? 37.965 8.890 7.700 1.00 93.94 591 LEU A N 1
ATOM 4668 C CA . LEU A 1 591 ? 37.940 7.907 8.790 1.00 93.94 591 LEU A CA 1
ATOM 4669 C C . LEU A 1 591 ? 37.961 8.578 10.174 1.00 93.94 591 LEU A C 1
ATOM 4671 O O . LEU A 1 591 ? 37.262 8.147 11.089 1.00 93.94 591 LEU A O 1
ATOM 4675 N N . SER A 1 592 ? 38.727 9.663 10.340 1.00 92.88 592 SER A N 1
ATOM 4676 C CA . SER A 1 592 ? 38.712 10.458 11.574 1.00 92.88 592 SER A CA 1
ATOM 4677 C C . SER A 1 592 ? 37.337 11.071 11.831 1.00 92.88 592 SER A C 1
ATOM 4679 O O . SER A 1 592 ? 36.856 11.012 12.960 1.00 92.88 592 SER A O 1
ATOM 4681 N N . SER A 1 593 ? 36.690 11.633 10.803 1.00 92.44 593 SER A N 1
ATOM 4682 C CA . SER A 1 593 ? 35.331 12.172 10.919 1.00 92.44 593 SER A CA 1
ATOM 4683 C C . SER A 1 593 ? 34.312 11.084 11.268 1.00 92.44 593 SER A C 1
ATOM 4685 O O . SER A 1 593 ? 33.472 11.307 12.138 1.00 92.44 593 SER A O 1
ATOM 4687 N N . LEU A 1 594 ? 34.430 9.887 10.684 1.00 94.44 594 LEU A N 1
ATOM 4688 C CA . LEU A 1 594 ? 33.595 8.736 11.036 1.00 94.44 594 LEU A CA 1
ATOM 4689 C C . LEU A 1 594 ? 33.798 8.312 12.503 1.00 94.44 594 LEU A C 1
ATOM 4691 O O . LEU A 1 594 ? 32.825 8.102 13.222 1.00 94.44 594 LEU A O 1
ATOM 4695 N N . ASN A 1 595 ? 35.042 8.257 12.989 1.00 95.81 595 ASN A N 1
ATOM 4696 C CA . ASN A 1 595 ? 35.355 7.943 14.391 1.00 95.81 595 ASN A CA 1
ATOM 4697 C C . ASN A 1 595 ? 34.909 9.035 15.381 1.00 95.81 595 ASN A C 1
ATOM 4699 O O . ASN A 1 595 ? 34.570 8.737 16.530 1.00 95.81 595 ASN A O 1
ATOM 4703 N N . ASP A 1 596 ? 34.892 10.303 14.964 1.00 95.44 596 ASP A N 1
ATOM 4704 C CA . ASP A 1 596 ? 34.272 11.382 15.737 1.00 95.44 596 ASP A CA 1
ATOM 4705 C C . ASP A 1 596 ? 32.750 11.187 15.820 1.00 95.44 596 ASP A C 1
ATOM 4707 O O . ASP A 1 596 ? 32.178 11.310 16.906 1.00 95.44 596 ASP A O 1
ATOM 4711 N N . MET A 1 597 ? 32.093 10.831 14.709 1.00 94.81 597 MET A N 1
ATOM 4712 C CA . MET A 1 597 ? 30.654 10.540 14.688 1.00 94.81 597 MET A CA 1
ATOM 4713 C C . MET A 1 597 ? 30.298 9.299 15.508 1.00 94.81 597 MET A C 1
ATOM 4715 O O . MET A 1 597 ? 29.344 9.346 16.279 1.00 94.81 597 MET A O 1
ATOM 4719 N N . ARG A 1 598 ? 31.107 8.237 15.446 1.00 95.25 598 ARG A N 1
ATOM 4720 C CA . ARG A 1 598 ? 30.984 7.035 16.287 1.00 95.25 598 ARG A CA 1
ATOM 4721 C C . ARG A 1 598 ? 30.933 7.390 17.774 1.00 95.25 598 ARG A C 1
ATOM 4723 O O . ARG A 1 598 ? 30.035 6.950 18.489 1.00 95.25 598 ARG A O 1
ATOM 4730 N N . ARG A 1 599 ? 31.883 8.211 18.239 1.00 95.19 599 ARG A N 1
ATOM 4731 C CA . ARG A 1 599 ? 31.944 8.672 19.637 1.00 95.19 599 ARG A CA 1
ATOM 4732 C C . ARG A 1 599 ? 30.737 9.526 20.004 1.00 95.19 599 ARG A C 1
ATOM 4734 O O . ARG A 1 599 ? 30.115 9.271 21.029 1.00 95.19 599 ARG A O 1
ATOM 4741 N N . LYS A 1 600 ? 30.362 10.479 19.143 1.00 94.94 600 LYS A N 1
ATOM 4742 C CA . LYS A 1 600 ? 29.159 11.301 19.346 1.00 94.94 600 LYS A CA 1
ATOM 4743 C C . LYS A 1 600 ? 27.895 10.451 19.460 1.00 94.94 600 LYS A C 1
ATOM 4745 O O . LYS A 1 600 ? 27.110 10.694 20.367 1.00 94.94 600 LYS A O 1
ATOM 4750 N N . ALA A 1 601 ? 27.725 9.453 18.594 1.00 94.62 601 ALA A N 1
ATOM 4751 C CA . ALA A 1 601 ? 26.588 8.540 18.623 1.00 94.62 601 ALA A CA 1
ATOM 4752 C C . ALA A 1 601 ? 26.551 7.719 19.923 1.00 94.62 601 ALA A C 1
ATOM 4754 O O . ALA A 1 601 ? 25.499 7.616 20.552 1.00 94.62 601 ALA A O 1
ATOM 4755 N N . GLN A 1 602 ? 27.695 7.202 20.391 1.00 93.94 602 GLN A N 1
ATOM 4756 C CA . GLN A 1 602 ? 27.773 6.504 21.683 1.00 93.94 602 GLN A CA 1
ATOM 4757 C C . GLN A 1 602 ? 27.414 7.409 22.864 1.00 93.94 602 GLN A C 1
ATOM 4759 O O . GLN A 1 602 ? 26.596 7.024 23.703 1.00 93.94 602 GLN A O 1
ATOM 4764 N N . ASP A 1 603 ? 27.992 8.610 22.922 1.00 94.25 603 ASP A N 1
ATOM 4765 C CA . ASP A 1 603 ? 27.718 9.577 23.987 1.00 94.25 603 ASP A CA 1
ATOM 4766 C C . ASP A 1 603 ? 26.244 10.011 23.972 1.00 94.25 603 ASP A C 1
ATOM 4768 O O . ASP A 1 603 ? 25.601 10.106 25.021 1.00 94.25 603 ASP A O 1
ATOM 4772 N N . PHE A 1 604 ? 25.684 10.212 22.778 1.00 94.75 604 PHE A N 1
ATOM 4773 C CA . PHE A 1 604 ? 24.281 10.541 22.566 1.00 94.75 604 PHE A CA 1
ATOM 4774 C C . PHE A 1 604 ? 23.344 9.436 23.071 1.00 94.75 604 PHE A C 1
ATOM 4776 O O . PHE A 1 604 ? 22.428 9.719 23.851 1.00 94.75 604 PHE A O 1
ATOM 4783 N N . ILE A 1 605 ? 23.583 8.179 22.684 1.00 94.31 605 ILE A N 1
ATOM 4784 C CA . ILE A 1 605 ? 22.779 7.036 23.138 1.00 94.31 605 ILE A CA 1
ATOM 4785 C C . ILE A 1 605 ? 22.887 6.901 24.657 1.00 94.31 605 ILE A C 1
ATOM 4787 O O . ILE A 1 605 ? 21.869 6.734 25.332 1.00 94.31 605 ILE A O 1
ATOM 4791 N N . ALA A 1 606 ? 24.088 7.026 25.227 1.00 93.00 606 ALA A N 1
ATOM 4792 C CA . ALA A 1 606 ? 24.287 6.951 26.672 1.00 93.00 606 ALA A CA 1
ATOM 4793 C C . ALA A 1 606 ? 23.524 8.057 27.425 1.00 93.00 606 ALA A C 1
ATOM 4795 O O . ALA A 1 606 ? 22.927 7.788 28.472 1.00 93.00 606 ALA A O 1
ATOM 4796 N N . ALA A 1 607 ? 23.496 9.279 26.884 1.00 93.56 607 ALA A N 1
ATOM 4797 C CA . ALA A 1 607 ? 22.788 10.412 27.475 1.00 93.56 607 ALA A CA 1
ATOM 4798 C C . ALA A 1 607 ? 21.255 10.275 27.410 1.00 93.56 607 ALA A C 1
ATOM 4800 O O . ALA A 1 607 ? 20.572 10.714 28.337 1.00 93.56 607 ALA A O 1
ATOM 4801 N N . ASN A 1 608 ? 20.717 9.647 26.358 1.00 93.25 608 ASN A N 1
ATOM 4802 C CA . ASN A 1 608 ? 19.271 9.554 26.112 1.00 93.25 608 ASN A CA 1
ATOM 4803 C C . ASN A 1 608 ? 18.639 8.213 26.526 1.00 93.25 608 ASN A C 1
ATOM 4805 O O . ASN A 1 608 ? 17.435 8.146 26.780 1.00 93.25 608 ASN A O 1
ATOM 4809 N N . SER A 1 609 ? 19.438 7.160 26.715 1.00 92.62 609 SER A N 1
ATOM 4810 C CA . SER A 1 609 ? 18.987 5.859 27.236 1.00 92.62 609 SER A CA 1
ATOM 4811 C C . SER A 1 609 ? 18.163 5.928 28.537 1.00 92.62 609 SER A C 1
ATOM 4813 O O . SER A 1 609 ? 17.255 5.109 28.704 1.00 92.62 609 SER A O 1
ATOM 4815 N N . PRO A 1 610 ? 18.396 6.865 29.485 1.00 94.56 610 PRO A N 1
ATOM 4816 C CA . PRO A 1 610 ? 17.544 7.008 30.666 1.00 94.56 610 PRO A CA 1
ATOM 4817 C C . PRO A 1 610 ? 16.059 7.265 30.362 1.00 94.56 610 PRO A C 1
ATOM 4819 O O . PRO A 1 610 ? 15.213 6.822 31.144 1.00 94.56 610 PRO A O 1
ATOM 4822 N N . ALA A 1 611 ? 15.727 7.932 29.251 1.00 93.19 611 ALA A N 1
ATOM 4823 C CA . ALA A 1 611 ? 14.340 8.167 28.845 1.00 93.19 611 ALA A CA 1
ATOM 4824 C C . ALA A 1 611 ? 13.655 6.848 28.452 1.00 93.19 611 ALA A C 1
ATOM 4826 O O . ALA A 1 611 ? 12.630 6.486 29.035 1.00 93.19 611 ALA A O 1
ATOM 4827 N N . LEU A 1 612 ? 14.293 6.069 27.570 1.00 94.88 612 LEU A N 1
ATOM 4828 C CA . LEU A 1 612 ? 13.831 4.734 27.170 1.00 94.88 612 LEU A CA 1
ATOM 4829 C C . LEU A 1 612 ? 13.724 3.784 28.372 1.00 94.88 612 LEU A C 1
ATOM 4831 O O . LEU A 1 612 ? 12.721 3.095 28.544 1.00 94.88 612 LEU A O 1
ATOM 4835 N N . ASN A 1 613 ? 14.707 3.804 29.275 1.00 94.31 613 ASN A N 1
ATOM 4836 C CA . ASN A 1 613 ? 14.671 3.019 30.512 1.00 94.31 613 ASN A CA 1
ATOM 4837 C C . ASN A 1 613 ? 13.513 3.418 31.440 1.00 94.31 613 ASN A C 1
ATOM 4839 O O . ASN A 1 613 ? 12.932 2.560 32.112 1.00 94.31 613 ASN A O 1
ATOM 4843 N N . SER A 1 614 ? 13.174 4.707 31.493 1.00 94.12 614 SER A N 1
ATOM 4844 C CA . SER A 1 614 ? 12.049 5.206 32.290 1.00 94.12 614 SER A CA 1
ATOM 4845 C C . SER A 1 614 ? 10.717 4.727 31.718 1.00 94.12 614 SER A C 1
ATOM 4847 O O . SER A 1 614 ? 9.896 4.204 32.472 1.00 94.12 614 SER A O 1
ATOM 4849 N N . ALA A 1 615 ? 10.540 4.803 30.398 1.00 95.69 615 ALA A N 1
ATOM 4850 C CA . ALA A 1 615 ? 9.364 4.264 29.722 1.00 95.69 615 ALA A CA 1
ATOM 4851 C C . ALA A 1 615 ? 9.253 2.744 29.906 1.00 95.69 615 ALA A C 1
ATOM 4853 O O . ALA A 1 615 ? 8.225 2.249 30.361 1.00 95.69 615 ALA A O 1
ATOM 4854 N N . ASN A 1 616 ? 10.345 2.003 29.709 1.00 95.56 616 ASN A N 1
ATOM 4855 C CA . ASN A 1 616 ? 10.388 0.556 29.934 1.00 95.56 616 ASN A CA 1
ATOM 4856 C C . ASN A 1 616 ? 10.064 0.154 31.379 1.00 95.56 616 ASN A C 1
ATOM 4858 O O . ASN A 1 616 ? 9.493 -0.913 31.609 1.00 95.56 616 ASN A O 1
ATOM 4862 N N . ARG A 1 617 ? 10.386 0.992 32.372 1.00 92.94 617 ARG A N 1
ATOM 4863 C CA . ARG A 1 617 ? 9.972 0.756 33.763 1.00 92.94 617 ARG A CA 1
ATOM 4864 C C . ARG A 1 617 ? 8.453 0.877 33.928 1.00 92.94 617 ARG A C 1
ATOM 4866 O O . ARG A 1 617 ? 7.885 0.074 34.665 1.00 92.94 617 ARG A O 1
ATOM 4873 N N . VAL A 1 618 ? 7.813 1.837 33.255 1.00 92.06 618 VAL A N 1
ATOM 4874 C CA . VAL A 1 618 ? 6.345 1.980 33.233 1.00 92.06 618 VAL A CA 1
ATOM 4875 C C . VAL A 1 618 ? 5.707 0.803 32.498 1.00 92.06 618 VAL A C 1
ATOM 4877 O O . VAL A 1 618 ? 4.812 0.166 33.037 1.00 92.06 618 VAL A O 1
ATOM 4880 N N . ILE A 1 619 ? 6.203 0.453 31.311 1.00 92.69 619 ILE A N 1
ATOM 4881 C CA . ILE A 1 619 ? 5.691 -0.666 30.504 1.00 92.69 619 ILE A CA 1
ATOM 4882 C C . ILE A 1 619 ? 5.759 -1.981 31.296 1.00 92.69 619 ILE A C 1
ATOM 4884 O O . ILE A 1 619 ? 4.764 -2.700 31.419 1.00 92.69 619 ILE A O 1
ATOM 4888 N N . ALA A 1 620 ? 6.901 -2.251 31.935 1.00 90.25 620 ALA A N 1
ATOM 4889 C CA . ALA A 1 620 ? 7.092 -3.449 32.747 1.00 90.25 620 ALA A CA 1
ATOM 4890 C C . ALA A 1 620 ? 6.191 -3.493 33.995 1.00 90.25 620 ALA A C 1
ATOM 4892 O O . ALA A 1 620 ? 5.877 -4.581 34.477 1.00 90.25 620 ALA A O 1
ATOM 4893 N N . GLN A 1 621 ? 5.751 -2.343 34.523 1.00 88.75 621 GLN A N 1
ATOM 4894 C CA . GLN A 1 621 ? 4.822 -2.283 35.659 1.00 88.75 621 GLN A CA 1
ATOM 4895 C C . GLN A 1 621 ? 3.478 -2.956 35.346 1.00 88.75 621 GLN A C 1
ATOM 4897 O O . GLN A 1 621 ? 2.833 -3.475 36.257 1.00 88.75 621 GLN A O 1
ATOM 4902 N N . TRP A 1 622 ? 3.093 -2.985 34.070 1.00 89.38 622 TRP A N 1
ATOM 4903 C CA . TRP A 1 622 ? 1.848 -3.577 33.581 1.00 89.38 622 TRP A CA 1
ATOM 4904 C C . TRP A 1 622 ? 2.036 -4.976 32.975 1.00 89.38 622 TRP A C 1
ATOM 4906 O O . TRP A 1 622 ? 1.086 -5.540 32.440 1.00 89.38 622 TRP A O 1
ATOM 4916 N N . GLY A 1 623 ? 3.238 -5.557 33.078 1.00 86.44 623 GLY A N 1
ATOM 4917 C CA . GLY A 1 623 ? 3.534 -6.906 32.584 1.00 86.44 623 GLY A CA 1
ATOM 4918 C C . GLY A 1 623 ? 3.707 -7.015 31.065 1.00 86.44 623 GLY A C 1
ATOM 4919 O O . GLY A 1 623 ? 3.670 -8.125 30.540 1.00 86.44 623 GLY A O 1
ATOM 4920 N N . LEU A 1 624 ? 3.895 -5.893 30.363 1.00 90.25 624 LEU A N 1
ATOM 4921 C CA . LEU A 1 624 ? 4.172 -5.864 28.924 1.00 90.25 624 LEU A CA 1
ATOM 4922 C C . LEU A 1 624 ? 5.681 -6.016 28.634 1.00 90.25 624 LEU A C 1
ATOM 4924 O O . LEU A 1 624 ? 6.505 -5.653 29.485 1.00 90.25 624 LEU A O 1
ATOM 4928 N N . PRO A 1 625 ? 6.061 -6.564 27.460 1.00 90.19 625 PRO A N 1
ATOM 4929 C CA . PRO A 1 625 ? 7.463 -6.720 27.077 1.00 90.19 625 PRO A CA 1
ATOM 4930 C C . PRO A 1 625 ? 8.162 -5.363 26.964 1.00 90.19 625 PRO A C 1
ATOM 4932 O O . PRO A 1 625 ? 7.553 -4.362 26.587 1.00 90.19 625 PRO A O 1
ATOM 4935 N N . ARG A 1 626 ? 9.456 -5.342 27.295 1.00 92.56 626 ARG A N 1
ATOM 4936 C CA . ARG A 1 626 ? 10.296 -4.151 27.142 1.00 92.56 626 ARG A CA 1
ATOM 4937 C C . ARG A 1 626 ? 10.616 -3.917 25.672 1.00 92.56 626 ARG A C 1
ATOM 4939 O O . ARG A 1 626 ? 10.679 -4.859 24.889 1.00 92.56 626 ARG A O 1
ATOM 4946 N N . ILE A 1 627 ? 10.846 -2.657 25.340 1.00 93.50 627 ILE A N 1
ATOM 4947 C CA . ILE A 1 627 ? 11.284 -2.221 24.022 1.00 93.50 627 ILE A CA 1
ATOM 4948 C C . ILE A 1 627 ? 12.802 -2.080 24.072 1.00 93.50 627 ILE A C 1
ATOM 4950 O O . ILE A 1 627 ? 13.338 -1.292 24.856 1.00 93.50 627 ILE A O 1
ATOM 4954 N N . GLU A 1 628 ? 13.480 -2.889 23.272 1.00 90.94 628 GLU A N 1
ATOM 4955 C CA . GLU A 1 628 ? 14.936 -2.971 23.187 1.00 90.94 628 GLU A CA 1
ATOM 4956 C C . GLU A 1 628 ? 15.388 -2.588 21.772 1.00 90.94 628 GLU A C 1
ATOM 4958 O O . GLU A 1 628 ? 14.584 -2.569 20.840 1.00 90.94 628 GLU A O 1
ATOM 4963 N N . PHE A 1 629 ? 16.668 -2.258 21.621 1.00 93.62 629 PHE A N 1
ATOM 4964 C CA . PHE A 1 629 ? 17.285 -1.948 20.335 1.00 93.62 629 PHE A CA 1
ATOM 4965 C C . PHE A 1 629 ? 18.662 -2.607 20.260 1.00 93.62 629 PHE A C 1
ATOM 4967 O O . PHE A 1 629 ? 19.333 -2.774 21.283 1.00 93.62 629 PHE A O 1
ATOM 4974 N N . GLU A 1 630 ? 19.075 -2.973 19.052 1.00 91.25 630 GLU A N 1
ATOM 4975 C CA . GLU A 1 630 ? 20.412 -3.502 18.791 1.00 91.25 630 GLU A CA 1
ATOM 4976 C C . GLU A 1 630 ? 21.421 -2.351 18.709 1.00 91.25 630 GLU A C 1
ATOM 4978 O O . GLU A 1 630 ? 21.148 -1.299 18.127 1.00 91.25 630 GLU A O 1
ATOM 4983 N N . ASN A 1 631 ? 22.577 -2.535 19.346 1.00 90.69 631 ASN A N 1
ATOM 4984 C CA . ASN A 1 631 ? 23.663 -1.563 19.351 1.00 90.69 631 ASN A CA 1
ATOM 4985 C C . ASN A 1 631 ? 24.925 -2.212 18.794 1.00 90.69 631 ASN A C 1
ATOM 4987 O O . ASN A 1 631 ? 25.644 -2.906 19.515 1.00 90.69 631 ASN A O 1
ATOM 4991 N N . ASP A 1 632 ? 25.180 -1.928 17.523 1.00 89.06 632 ASP A N 1
ATOM 4992 C CA . ASP A 1 632 ? 26.290 -2.473 16.747 1.00 89.06 632 ASP A CA 1
ATOM 4993 C C . ASP A 1 632 ? 27.497 -1.525 16.708 1.00 89.06 632 ASP A C 1
ATOM 4995 O O . ASP A 1 632 ? 28.507 -1.824 16.070 1.00 89.06 632 ASP A O 1
ATOM 4999 N N . ILE A 1 633 ? 27.434 -0.368 17.383 1.00 88.50 633 ILE A N 1
ATOM 5000 C CA . ILE A 1 633 ? 28.541 0.589 17.366 1.00 88.50 633 ILE A CA 1
ATOM 5001 C C . ILE A 1 633 ? 29.743 0.005 18.113 1.00 88.50 633 ILE A C 1
ATOM 5003 O O . ILE A 1 633 ? 29.712 -0.195 19.331 1.00 88.50 633 ILE A O 1
ATOM 5007 N N . SER A 1 634 ? 30.852 -0.161 17.388 1.00 81.50 634 SER A N 1
ATOM 5008 C CA . SER A 1 634 ? 32.125 -0.631 17.938 1.00 81.50 634 SER A CA 1
ATOM 5009 C C . SER A 1 634 ? 32.574 0.170 19.166 1.00 81.50 634 SER A C 1
ATOM 5011 O O . SER A 1 634 ? 32.503 1.403 19.210 1.00 81.50 634 SER A O 1
ATOM 5013 N N . TRP A 1 635 ? 33.105 -0.538 20.167 1.00 82.75 635 TRP A N 1
ATOM 5014 C CA . TRP A 1 635 ? 33.666 0.060 21.380 1.00 82.75 635 TRP A CA 1
ATOM 5015 C C . TRP A 1 635 ? 34.975 0.826 21.122 1.00 82.75 635 TRP A C 1
ATOM 5017 O O . TRP A 1 635 ? 35.245 1.828 21.784 1.00 82.75 635 TRP A O 1
ATOM 5027 N N . SER A 1 636 ? 35.773 0.384 20.148 1.00 89.44 636 SER A N 1
ATOM 5028 C CA . SER A 1 636 ? 37.003 1.055 19.718 1.00 89.44 636 SER A CA 1
ATOM 5029 C C . SER A 1 636 ? 36.799 1.832 18.422 1.00 89.44 636 SER A C 1
ATOM 5031 O O . SER A 1 636 ? 35.864 1.566 17.665 1.00 89.44 636 SER A O 1
ATOM 5033 N N . ASP A 1 637 ? 37.702 2.777 18.159 1.00 92.44 637 ASP A N 1
ATOM 5034 C CA . ASP A 1 637 ? 37.782 3.444 16.861 1.00 92.44 637 ASP A CA 1
ATOM 5035 C C . ASP A 1 637 ? 38.011 2.419 15.740 1.00 92.44 637 ASP A C 1
ATOM 5037 O O . ASP A 1 637 ? 38.708 1.417 15.930 1.00 92.44 637 ASP A O 1
ATOM 5041 N N . TYR A 1 638 ? 37.404 2.675 14.584 1.00 92.25 638 TYR A N 1
ATOM 5042 C CA . TYR A 1 638 ? 37.620 1.908 13.367 1.00 92.25 638 TYR A CA 1
ATOM 5043 C C . TYR A 1 638 ? 39.030 2.173 12.843 1.00 92.25 638 TYR A C 1
ATOM 5045 O O . TYR A 1 638 ? 39.459 3.329 12.755 1.00 92.25 638 TYR A O 1
ATOM 5053 N N . ASP A 1 639 ? 39.725 1.099 12.478 1.00 91.81 639 ASP A N 1
ATOM 5054 C CA . ASP A 1 639 ? 41.065 1.131 11.901 1.00 91.81 639 ASP A CA 1
ATOM 5055 C C . ASP A 1 639 ? 41.010 0.499 10.508 1.00 91.81 639 ASP A C 1
ATOM 5057 O O . ASP A 1 639 ? 40.810 -0.707 10.374 1.00 91.81 639 ASP A O 1
ATOM 5061 N N . LEU A 1 640 ? 41.114 1.337 9.475 1.00 91.62 640 LEU A N 1
ATOM 5062 C CA . LEU A 1 640 ? 41.084 0.924 8.071 1.00 91.62 640 LEU A CA 1
ATOM 5063 C C . LEU A 1 640 ? 42.450 1.163 7.430 1.00 91.62 640 LEU A C 1
ATOM 5065 O O . LEU A 1 640 ? 43.123 2.160 7.727 1.00 91.62 640 LEU A O 1
ATOM 5069 N N . ASP A 1 641 ? 42.835 0.299 6.489 1.00 90.06 641 ASP A N 1
ATOM 5070 C CA . ASP A 1 641 ? 44.030 0.531 5.682 1.00 90.06 641 ASP A CA 1
ATOM 5071 C C . ASP A 1 641 ? 43.793 1.696 4.714 1.00 90.06 641 ASP A C 1
ATOM 5073 O O . ASP A 1 641 ? 43.136 1.565 3.685 1.00 90.06 641 ASP A O 1
ATOM 5077 N N . ASN A 1 642 ? 44.328 2.863 5.064 1.00 90.00 642 ASN A N 1
ATOM 5078 C CA . ASN A 1 642 ? 44.155 4.096 4.301 1.00 90.00 642 ASN A CA 1
ATOM 5079 C C . ASN A 1 642 ? 45.154 4.232 3.138 1.00 90.00 642 ASN A C 1
ATOM 5081 O O . ASN A 1 642 ? 45.224 5.309 2.545 1.00 90.00 642 ASN A O 1
ATOM 5085 N N . ALA A 1 643 ? 45.960 3.206 2.846 1.00 85.44 643 ALA A N 1
ATOM 5086 C CA . ALA A 1 643 ? 46.870 3.202 1.705 1.00 85.44 643 ALA A CA 1
ATOM 5087 C C . ALA A 1 643 ? 46.107 3.424 0.389 1.00 85.44 643 ALA A C 1
ATOM 5089 O O . ALA A 1 643 ? 44.943 3.043 0.273 1.00 85.44 643 ALA A O 1
ATOM 5090 N N . ALA A 1 644 ? 46.737 4.058 -0.603 1.00 79.88 644 ALA A N 1
ATOM 5091 C CA . ALA A 1 644 ? 46.089 4.346 -1.887 1.00 79.88 644 ALA A CA 1
ATOM 5092 C C . ALA A 1 644 ? 45.828 3.073 -2.712 1.00 79.88 644 ALA A C 1
ATOM 5094 O O . ALA A 1 644 ? 44.979 3.085 -3.593 1.00 79.88 644 ALA A O 1
ATOM 5095 N N . GLU A 1 645 ? 46.548 1.996 -2.401 1.00 78.44 645 GLU A N 1
ATOM 5096 C CA . GLU A 1 645 ? 46.465 0.676 -3.025 1.00 78.44 645 GLU A CA 1
ATOM 5097 C C . GLU A 1 645 ? 45.307 -0.183 -2.483 1.00 78.44 645 GLU A C 1
ATOM 5099 O O . GLU A 1 645 ? 45.057 -1.266 -3.004 1.00 78.44 645 GLU A O 1
ATOM 5104 N N . ASN A 1 646 ? 44.611 0.266 -1.430 1.00 80.56 646 ASN A N 1
ATOM 5105 C CA . ASN A 1 646 ? 43.424 -0.417 -0.920 1.00 80.56 646 ASN A CA 1
ATOM 5106 C C . ASN A 1 646 ? 42.194 -0.023 -1.754 1.00 80.56 646 ASN A C 1
ATOM 5108 O O . ASN A 1 646 ? 41.573 1.015 -1.496 1.00 80.56 646 ASN A O 1
ATOM 5112 N N . ASP A 1 647 ? 41.852 -0.837 -2.749 1.00 79.19 647 ASP A N 1
ATOM 5113 C CA . ASP A 1 647 ? 40.682 -0.622 -3.612 1.00 79.19 647 ASP A CA 1
ATOM 5114 C C . ASP A 1 647 ? 39.349 -0.884 -2.879 1.00 79.19 647 ASP A C 1
ATOM 5116 O O . ASP A 1 647 ? 38.325 -0.300 -3.231 1.00 79.19 647 ASP A O 1
ATOM 5120 N N . ASP A 1 648 ? 39.373 -1.661 -1.790 1.00 80.38 648 ASP A N 1
ATOM 5121 C CA . ASP A 1 648 ? 38.193 -2.001 -0.980 1.00 80.38 648 ASP A CA 1
ATOM 5122 C C . ASP A 1 648 ? 37.896 -0.977 0.130 1.00 80.38 648 ASP A C 1
ATOM 5124 O O . ASP A 1 648 ? 36.909 -1.108 0.859 1.00 80.38 648 ASP A O 1
ATOM 5128 N N . TRP A 1 649 ? 38.730 0.059 0.282 1.00 89.19 649 TRP A N 1
ATOM 5129 C CA . TRP A 1 649 ? 38.633 1.023 1.386 1.00 89.19 649 TRP A CA 1
ATOM 5130 C C . TRP A 1 649 ? 37.243 1.659 1.507 1.00 89.19 649 TRP A C 1
ATOM 5132 O O . TRP A 1 649 ? 36.731 1.827 2.613 1.00 89.19 649 TRP A O 1
ATOM 5142 N N . TYR A 1 650 ? 36.622 2.001 0.374 1.00 84.19 650 TYR A N 1
ATOM 5143 C CA . TYR A 1 650 ? 35.299 2.627 0.360 1.00 84.19 650 TYR A CA 1
ATOM 5144 C C . TYR A 1 650 ? 34.209 1.678 0.874 1.00 84.19 650 TYR A C 1
ATOM 5146 O O . TYR A 1 650 ? 33.379 2.094 1.676 1.00 84.19 650 TYR A O 1
ATOM 5154 N N . HIS A 1 651 ? 34.252 0.400 0.484 1.00 80.94 651 HIS A N 1
ATOM 5155 C CA . HIS A 1 651 ? 33.320 -0.616 0.978 1.00 80.94 651 HIS A CA 1
ATOM 5156 C C . HIS A 1 651 ? 33.495 -0.866 2.480 1.00 80.94 651 HIS A C 1
ATOM 5158 O O . HIS A 1 651 ? 32.513 -0.918 3.214 1.00 80.94 651 HIS A O 1
ATOM 5164 N N . GLN A 1 652 ? 34.741 -0.935 2.957 1.00 88.56 652 GLN A N 1
ATOM 5165 C CA . GLN A 1 652 ? 35.037 -1.091 4.385 1.00 88.56 652 GLN A CA 1
ATOM 5166 C C . GLN A 1 652 ? 34.539 0.106 5.214 1.00 88.56 652 GLN A C 1
ATOM 5168 O O . GLN A 1 652 ? 34.007 -0.074 6.308 1.00 88.56 652 GLN A O 1
ATOM 5173 N N . LEU A 1 653 ? 34.698 1.330 4.698 1.00 91.31 653 LEU A N 1
ATOM 5174 C CA . LEU A 1 653 ? 34.189 2.543 5.340 1.00 91.31 653 LEU A CA 1
ATOM 5175 C C . LEU A 1 653 ? 32.653 2.561 5.380 1.00 91.31 653 LEU A C 1
ATOM 5177 O O . LEU A 1 653 ? 32.085 2.874 6.425 1.00 91.31 653 LEU A O 1
ATOM 5181 N N . ASP A 1 654 ? 32.003 2.216 4.267 1.00 87.94 654 ASP A N 1
ATOM 5182 C CA . ASP A 1 654 ? 30.543 2.137 4.137 1.00 87.94 654 ASP A CA 1
ATOM 5183 C C . ASP A 1 654 ? 29.952 1.107 5.116 1.00 87.94 654 ASP A C 1
ATOM 5185 O O . ASP A 1 654 ? 28.986 1.394 5.818 1.00 87.94 654 ASP A O 1
ATOM 5189 N N . ASP A 1 655 ? 30.589 -0.052 5.289 1.00 88.69 655 ASP A N 1
ATOM 5190 C CA . ASP A 1 655 ? 30.166 -1.028 6.299 1.00 88.69 655 ASP A CA 1
ATOM 5191 C C . ASP A 1 655 ? 30.255 -0.473 7.734 1.00 88.69 655 ASP A C 1
ATOM 5193 O O . ASP A 1 655 ? 29.344 -0.688 8.540 1.00 88.69 655 ASP A O 1
ATOM 5197 N N . CYS A 1 656 ? 31.310 0.283 8.063 1.00 91.94 656 CYS A N 1
ATOM 5198 C CA . CYS A 1 656 ? 31.432 0.954 9.362 1.00 91.94 656 CYS A CA 1
ATOM 5199 C C . CYS A 1 656 ? 30.397 2.077 9.552 1.00 91.94 656 CYS A C 1
ATOM 5201 O O . CYS A 1 656 ? 29.871 2.243 10.655 1.00 91.94 656 CYS A O 1
ATOM 5203 N N . GLU A 1 657 ? 30.096 2.847 8.504 1.00 92.69 657 GLU A N 1
ATOM 5204 C CA . GLU A 1 657 ? 29.033 3.859 8.514 1.00 92.69 657 GLU A CA 1
ATOM 5205 C C . GLU A 1 657 ? 27.674 3.213 8.795 1.00 92.69 657 GLU A C 1
ATOM 5207 O O . GLU A 1 657 ? 26.979 3.617 9.732 1.00 92.69 657 GLU A O 1
ATOM 5212 N N . ARG A 1 658 ? 27.337 2.151 8.055 1.00 90.62 658 ARG A N 1
ATOM 5213 C CA . ARG A 1 658 ? 26.078 1.410 8.200 1.00 90.62 658 ARG A CA 1
ATOM 5214 C C . ARG A 1 658 ? 25.879 0.849 9.606 1.00 90.62 658 ARG A C 1
ATOM 5216 O O . ARG A 1 658 ? 24.745 0.788 10.066 1.00 90.62 658 ARG A O 1
ATOM 5223 N N . GLN A 1 659 ? 26.939 0.447 10.312 1.00 92.25 659 GLN A N 1
ATOM 5224 C CA . GLN A 1 659 ? 26.831 0.004 11.713 1.00 92.25 659 GLN A CA 1
ATOM 5225 C C . GLN A 1 659 ? 26.338 1.126 12.642 1.00 92.25 659 GLN A C 1
ATOM 5227 O O . GLN A 1 659 ? 25.487 0.893 13.508 1.00 92.25 659 GLN A O 1
ATOM 5232 N N . ILE A 1 660 ? 26.847 2.351 12.458 1.00 93.94 660 ILE A N 1
ATOM 5233 C CA . ILE A 1 660 ? 26.410 3.515 13.242 1.00 93.94 660 ILE A CA 1
ATOM 5234 C C . ILE A 1 660 ? 24.975 3.892 12.864 1.00 93.94 660 ILE A C 1
ATOM 5236 O O . ILE A 1 660 ? 24.142 4.062 13.754 1.00 93.94 660 ILE A O 1
ATOM 5240 N N . ASP A 1 661 ? 24.686 3.976 11.564 1.00 92.81 661 ASP A N 1
ATOM 5241 C CA . ASP A 1 661 ? 23.365 4.309 11.019 1.00 92.81 661 ASP A CA 1
ATOM 5242 C C . ASP A 1 661 ? 22.269 3.352 11.518 1.00 92.81 661 ASP A C 1
ATOM 5244 O O . ASP A 1 661 ? 21.267 3.787 12.093 1.00 92.81 661 ASP A O 1
ATOM 5248 N N . ARG A 1 662 ? 22.498 2.034 11.410 1.00 92.81 662 ARG A N 1
ATOM 5249 C CA . ARG A 1 662 ? 21.569 1.007 11.909 1.00 92.81 662 ARG A CA 1
ATOM 5250 C C . ARG A 1 662 ? 21.296 1.161 13.396 1.00 92.81 662 ARG A C 1
ATOM 5252 O O . ARG A 1 662 ? 20.145 1.072 13.812 1.00 92.81 662 ARG A O 1
ATOM 5259 N N . THR A 1 663 ? 22.329 1.437 14.190 1.00 94.38 663 THR A N 1
ATOM 5260 C CA . THR A 1 663 ? 22.181 1.613 15.638 1.00 94.38 663 THR A CA 1
ATOM 5261 C C . THR A 1 663 ? 21.380 2.872 15.983 1.00 94.38 663 THR A C 1
ATOM 5263 O O . THR A 1 663 ? 20.492 2.819 16.835 1.00 94.38 663 THR A O 1
ATOM 5266 N N . LEU A 1 664 ? 21.664 4.009 15.334 1.00 93.38 664 LEU A N 1
ATOM 5267 C CA . LEU A 1 664 ? 20.919 5.257 15.544 1.00 93.38 664 LEU A CA 1
ATOM 5268 C C . LEU A 1 664 ? 19.449 5.102 15.135 1.00 93.38 664 LEU A C 1
ATOM 5270 O O . LEU A 1 664 ? 18.556 5.504 15.884 1.00 93.38 664 LEU A O 1
ATOM 5274 N N . THR A 1 665 ? 19.199 4.445 14.003 1.00 92.81 665 THR A N 1
ATOM 5275 C CA . THR A 1 665 ? 17.853 4.141 13.504 1.00 92.81 665 THR A CA 1
ATOM 5276 C C . THR A 1 665 ? 17.103 3.187 14.436 1.00 92.81 665 THR A C 1
ATOM 5278 O O . THR A 1 665 ? 15.933 3.421 14.755 1.00 92.81 665 THR A O 1
ATOM 5281 N N . ALA A 1 666 ? 17.765 2.137 14.932 1.00 92.94 666 ALA A N 1
ATOM 5282 C CA . ALA A 1 666 ? 17.186 1.199 15.891 1.00 92.94 666 ALA A CA 1
ATOM 5283 C C . ALA A 1 666 ? 16.847 1.889 17.222 1.00 92.94 666 ALA A C 1
ATOM 5285 O O . ALA A 1 666 ? 15.764 1.676 17.768 1.00 92.94 666 ALA A O 1
ATOM 5286 N N . PHE A 1 667 ? 17.727 2.766 17.719 1.00 95.50 667 PHE A N 1
ATOM 5287 C CA . PHE A 1 667 ? 17.473 3.554 18.925 1.00 95.50 667 PHE A CA 1
ATOM 5288 C C . PHE A 1 667 ? 16.303 4.534 18.744 1.00 95.50 667 PHE A C 1
ATOM 5290 O O . PHE A 1 667 ? 15.412 4.581 19.592 1.00 95.50 667 PHE A O 1
ATOM 5297 N N . SER A 1 668 ? 16.266 5.270 17.627 1.00 94.19 668 SER A N 1
ATOM 5298 C CA . SER A 1 668 ? 15.150 6.161 17.272 1.00 94.19 668 SER A CA 1
ATOM 5299 C C . SER A 1 668 ? 13.822 5.402 17.229 1.00 94.19 668 SER A C 1
ATOM 5301 O O . SER A 1 668 ? 12.854 5.811 17.874 1.00 94.19 668 SER A O 1
ATOM 5303 N N . SER A 1 669 ? 13.807 4.248 16.557 1.00 92.75 669 SER A N 1
ATOM 5304 C CA . SER A 1 669 ? 12.631 3.380 16.460 1.00 92.75 669 SER A CA 1
ATOM 5305 C C . SER A 1 669 ? 12.172 2.902 17.838 1.00 92.75 669 SER A C 1
ATOM 5307 O O . SER A 1 669 ? 10.993 3.009 18.157 1.00 92.75 669 SER A O 1
ATOM 5309 N N . ALA A 1 670 ? 13.092 2.460 18.701 1.00 94.62 670 ALA A N 1
ATOM 5310 C CA . ALA A 1 670 ? 12.764 2.052 20.065 1.00 94.62 670 ALA A CA 1
ATOM 5311 C C . ALA A 1 670 ? 12.208 3.206 20.919 1.00 94.62 670 ALA A C 1
ATOM 5313 O O . ALA A 1 670 ? 11.298 2.997 21.722 1.00 94.62 670 ALA A O 1
ATOM 5314 N N . CYS A 1 671 ? 12.716 4.431 20.750 1.00 94.69 671 CYS A N 1
ATOM 5315 C CA . CYS A 1 671 ? 12.151 5.612 21.402 1.00 94.69 671 CYS A CA 1
ATOM 5316 C C . CYS A 1 671 ? 10.734 5.923 20.905 1.00 94.69 671 CYS A C 1
ATOM 5318 O O . CYS A 1 671 ? 9.860 6.180 21.732 1.00 94.69 671 CYS A O 1
ATOM 5320 N N . SER A 1 672 ? 10.501 5.852 19.591 1.00 93.25 672 SER A N 1
ATOM 5321 C CA . SER A 1 672 ? 9.174 6.038 18.990 1.00 93.25 672 SER A CA 1
ATOM 5322 C C . SER A 1 672 ? 8.184 4.974 19.465 1.00 93.25 672 SER A C 1
ATOM 5324 O O . SER A 1 672 ? 7.078 5.297 19.877 1.00 93.25 672 SER A O 1
ATOM 5326 N N . ASP A 1 673 ? 8.596 3.708 19.495 1.00 93.44 673 ASP A N 1
ATOM 5327 C CA . ASP A 1 673 ? 7.749 2.606 19.955 1.00 93.44 673 ASP A CA 1
ATOM 5328 C C . ASP A 1 673 ? 7.375 2.746 21.428 1.00 93.44 673 ASP A C 1
ATOM 5330 O O . ASP A 1 673 ? 6.267 2.397 21.843 1.00 93.44 673 ASP A O 1
ATOM 5334 N N . ALA A 1 674 ? 8.317 3.224 22.244 1.00 95.56 674 ALA A N 1
ATOM 5335 C CA . ALA A 1 674 ? 8.069 3.478 23.652 1.00 95.56 674 ALA A CA 1
ATOM 5336 C C . ALA A 1 674 ? 7.080 4.630 23.839 1.00 95.56 674 ALA A C 1
ATOM 5338 O O . ALA A 1 674 ? 6.224 4.539 24.718 1.00 95.56 674 ALA A O 1
ATOM 5339 N N . ASP A 1 675 ? 7.161 5.664 23.002 1.00 94.50 675 ASP A N 1
ATOM 5340 C CA . ASP A 1 675 ? 6.202 6.769 22.974 1.00 94.50 675 ASP A CA 1
ATOM 5341 C C . ASP A 1 675 ? 4.806 6.277 22.562 1.00 94.50 675 ASP A C 1
ATOM 5343 O O . ASP A 1 675 ? 3.837 6.480 23.291 1.00 94.50 675 ASP A O 1
ATOM 5347 N N . ASP A 1 676 ? 4.707 5.493 21.485 1.00 93.19 676 ASP A N 1
ATOM 5348 C CA . ASP A 1 676 ? 3.454 4.874 21.039 1.00 93.19 676 ASP A CA 1
ATOM 5349 C C . ASP A 1 676 ? 2.826 3.989 22.126 1.00 93.19 676 ASP A C 1
ATOM 5351 O O . ASP A 1 676 ? 1.610 4.021 22.359 1.00 93.19 676 ASP A O 1
ATOM 5355 N N . GLN A 1 677 ? 3.652 3.218 22.839 1.00 94.69 677 GLN A N 1
ATOM 5356 C CA . GLN A 1 677 ? 3.195 2.373 23.937 1.00 94.69 677 GLN A CA 1
ATOM 5357 C C . GLN A 1 677 ? 2.649 3.195 25.113 1.00 94.69 677 GLN A C 1
ATOM 5359 O O . GLN A 1 677 ? 1.621 2.824 25.689 1.00 94.69 677 GLN A O 1
ATOM 5364 N N . LEU A 1 678 ? 3.304 4.305 25.472 1.00 94.56 678 LEU A N 1
ATOM 5365 C CA . LEU A 1 678 ? 2.781 5.252 26.462 1.00 94.56 678 LEU A CA 1
ATOM 5366 C C . LEU A 1 678 ? 1.498 5.928 25.954 1.00 94.56 678 LEU A C 1
ATOM 5368 O O . LEU A 1 678 ? 0.554 6.102 26.727 1.00 94.56 678 LEU A O 1
ATOM 5372 N N . GLY A 1 679 ? 1.392 6.169 24.647 1.00 92.25 679 GLY A N 1
ATOM 5373 C CA . GLY A 1 679 ? 0.190 6.656 23.979 1.00 92.25 679 GLY A CA 1
ATOM 5374 C C . GLY A 1 679 ? -1.024 5.727 24.123 1.00 92.25 679 GLY A C 1
ATOM 5375 O O . GLY A 1 679 ? -2.154 6.216 24.247 1.00 92.25 679 GLY A O 1
ATOM 5376 N N . TYR A 1 680 ? -0.831 4.402 24.167 1.00 91.88 680 TYR A N 1
ATOM 5377 C CA . TYR A 1 680 ? -1.903 3.464 24.532 1.00 91.88 680 TYR A CA 1
ATOM 5378 C C . TYR A 1 680 ? -2.341 3.652 25.986 1.00 91.88 680 TYR A C 1
ATOM 5380 O O . TYR A 1 680 ? -3.536 3.828 26.249 1.00 91.88 680 TYR A O 1
ATOM 5388 N N . PHE A 1 681 ? -1.391 3.725 26.922 1.00 93.69 681 PHE A N 1
ATOM 5389 C CA . PHE A 1 681 ? -1.707 3.940 28.335 1.00 93.69 681 PHE A CA 1
ATOM 5390 C C . PHE A 1 681 ? -2.418 5.276 28.563 1.00 93.69 681 PHE A C 1
ATOM 5392 O O . PHE A 1 681 ? -3.382 5.334 29.326 1.00 93.69 681 PHE A O 1
ATOM 5399 N N . ARG A 1 682 ? -2.014 6.338 27.856 1.00 91.94 682 ARG A N 1
ATOM 5400 C CA . ARG A 1 682 ? -2.653 7.663 27.874 1.00 91.94 682 ARG A CA 1
ATOM 5401 C C . ARG A 1 682 ? -4.127 7.588 27.495 1.00 91.94 682 ARG A C 1
ATOM 5403 O O . ARG A 1 682 ? -4.986 8.212 28.117 1.00 91.94 682 ARG A O 1
ATOM 5410 N N . LYS A 1 683 ? -4.437 6.740 26.517 1.00 89.88 683 LYS A N 1
ATOM 5411 C CA . LYS A 1 683 ? -5.799 6.437 26.078 1.00 89.88 683 LYS A CA 1
ATOM 5412 C C . LYS A 1 683 ? -6.543 5.482 27.026 1.00 89.88 683 LYS A C 1
ATOM 5414 O O . LYS A 1 683 ? -7.710 5.211 26.760 1.00 89.88 683 LYS A O 1
ATOM 5419 N N . GLY A 1 684 ? -5.930 4.998 28.102 1.00 88.75 684 GLY A N 1
ATOM 5420 C CA . GLY A 1 684 ? -6.531 4.025 29.015 1.00 88.75 684 GLY A CA 1
ATOM 5421 C C . GLY A 1 684 ? -6.497 2.582 28.497 1.00 88.75 684 GLY A C 1
ATOM 5422 O O . GLY A 1 684 ? -7.182 1.724 29.053 1.00 88.75 684 GLY A O 1
ATOM 5423 N N . ASP A 1 685 ? -5.720 2.303 27.447 1.00 89.81 685 ASP A N 1
ATOM 5424 C CA . ASP A 1 685 ? -5.510 0.960 26.906 1.00 89.81 685 ASP A CA 1
ATOM 5425 C C . ASP A 1 685 ? -4.214 0.362 27.467 1.00 89.81 685 ASP A C 1
ATOM 5427 O O . ASP A 1 685 ? -3.114 0.764 27.099 1.00 89.81 685 ASP A O 1
ATOM 5431 N N . PHE A 1 686 ? -4.359 -0.603 28.373 1.00 90.69 686 PHE A N 1
ATOM 5432 C CA . PHE A 1 686 ? -3.250 -1.307 29.026 1.00 90.69 686 PHE A CA 1
ATOM 5433 C C . PHE A 1 686 ? -3.122 -2.765 28.565 1.00 90.69 686 PHE A C 1
ATOM 5435 O O . PHE A 1 686 ? -2.436 -3.559 29.215 1.00 90.69 686 PHE A O 1
ATOM 5442 N N . ASP A 1 687 ? -3.824 -3.147 27.498 1.00 85.81 687 ASP A N 1
ATOM 5443 C CA . ASP A 1 687 ? -3.790 -4.502 26.940 1.00 85.81 687 ASP A CA 1
ATOM 5444 C C . ASP A 1 687 ? -3.015 -4.548 25.623 1.00 85.81 687 ASP A C 1
ATOM 5446 O O . ASP A 1 687 ? -2.374 -5.556 25.321 1.00 85.81 687 ASP A O 1
ATOM 5450 N N . SER A 1 688 ? -3.033 -3.450 24.865 1.00 88.94 688 SER A N 1
ATOM 5451 C CA . SER A 1 688 ? -2.285 -3.327 23.617 1.00 88.94 688 SER A CA 1
ATOM 5452 C C . SER A 1 688 ? -0.776 -3.239 23.846 1.00 88.94 688 SER A C 1
ATOM 5454 O O . SER A 1 688 ? -0.293 -2.529 24.732 1.00 88.94 688 SER A O 1
ATOM 5456 N N . SER A 1 689 ? -0.020 -3.938 22.995 1.00 91.31 689 SER A N 1
ATOM 5457 C CA . SER A 1 689 ? 1.441 -3.898 22.973 1.00 91.31 689 SER A CA 1
ATOM 5458 C C . SER A 1 689 ? 1.964 -3.635 21.565 1.00 91.31 689 SER A C 1
ATOM 5460 O O . SER A 1 689 ? 1.681 -4.412 20.650 1.00 91.31 689 SER A O 1
ATOM 5462 N N . VAL A 1 690 ? 2.772 -2.582 21.403 1.00 90.81 690 VAL A N 1
ATOM 5463 C CA . VAL A 1 690 ? 3.445 -2.248 20.132 1.00 90.81 690 VAL A CA 1
ATOM 5464 C C . VAL A 1 690 ? 4.333 -3.408 19.668 1.00 90.81 690 VAL A C 1
ATOM 5466 O O . VAL A 1 690 ? 4.276 -3.816 18.508 1.00 90.81 690 VAL A O 1
ATOM 5469 N N . VAL A 1 691 ? 5.089 -4.004 20.597 1.00 87.31 691 VAL A N 1
ATOM 5470 C CA . VAL A 1 691 ? 6.001 -5.126 20.323 1.00 87.31 691 VAL A CA 1
ATOM 5471 C C . VAL A 1 691 ? 5.239 -6.344 19.796 1.00 87.31 691 VAL A C 1
ATOM 5473 O O . VAL A 1 691 ? 5.581 -6.876 18.742 1.00 87.31 691 VAL A O 1
ATOM 5476 N N . LEU A 1 692 ? 4.171 -6.766 20.484 1.00 86.50 692 LEU A N 1
ATOM 5477 C CA . LEU A 1 692 ? 3.385 -7.932 20.058 1.00 86.50 692 LEU A CA 1
ATOM 5478 C C . LEU A 1 692 ? 2.670 -7.691 18.720 1.00 86.50 692 LEU A C 1
ATOM 5480 O O . LEU A 1 692 ? 2.583 -8.605 17.901 1.00 86.50 692 LEU A O 1
ATOM 5484 N N . ALA A 1 693 ? 2.187 -6.467 18.479 1.00 84.75 693 ALA A N 1
ATOM 5485 C CA . ALA A 1 693 ? 1.567 -6.101 17.208 1.00 84.75 693 ALA A CA 1
ATOM 5486 C C . ALA A 1 693 ? 2.565 -6.178 16.040 1.00 84.75 693 ALA A C 1
ATOM 5488 O O . ALA A 1 693 ? 2.223 -6.682 14.969 1.00 84.75 693 ALA A O 1
ATOM 5489 N N . ARG A 1 694 ? 3.812 -5.735 16.249 1.00 80.81 694 ARG A N 1
ATOM 5490 C CA . ARG A 1 694 ? 4.875 -5.828 15.240 1.00 80.81 694 ARG A CA 1
ATOM 5491 C C . ARG A 1 694 ? 5.243 -7.274 14.918 1.00 80.81 694 ARG A C 1
ATOM 5493 O O . ARG A 1 694 ? 5.299 -7.610 13.739 1.00 80.81 694 ARG A O 1
ATOM 5500 N N . VAL A 1 695 ? 5.452 -8.113 15.937 1.00 82.00 695 VAL A N 1
ATOM 5501 C CA . VAL A 1 695 ? 5.793 -9.536 15.750 1.00 82.00 695 VAL A CA 1
ATOM 5502 C C . VAL A 1 695 ? 4.715 -10.237 14.926 1.00 82.00 695 VAL A C 1
ATOM 5504 O O . VAL A 1 695 ? 5.026 -10.847 13.907 1.00 82.00 695 VAL A O 1
ATOM 5507 N N . ARG A 1 696 ? 3.435 -10.045 15.277 1.00 82.19 696 ARG A N 1
ATOM 5508 C CA . ARG A 1 696 ? 2.319 -10.611 14.507 1.00 82.19 696 ARG A CA 1
ATOM 5509 C C . ARG A 1 696 ? 2.325 -10.136 13.049 1.00 82.19 696 ARG A C 1
ATOM 5511 O O . ARG A 1 696 ? 2.168 -10.945 12.143 1.00 82.19 696 ARG A O 1
ATOM 5518 N N . LYS A 1 697 ? 2.545 -8.839 12.806 1.00 81.12 697 LYS A N 1
ATOM 5519 C CA . LYS A 1 697 ? 2.595 -8.280 11.443 1.00 81.12 697 LYS A CA 1
ATOM 5520 C C . LYS A 1 697 ? 3.749 -8.861 10.619 1.00 81.12 697 LYS A C 1
ATOM 5522 O O . LYS A 1 697 ? 3.623 -9.003 9.404 1.00 81.12 697 LYS A O 1
ATOM 5527 N N . GLN A 1 698 ? 4.878 -9.170 11.252 1.00 75.69 698 GLN A N 1
ATOM 5528 C CA . GLN A 1 698 ? 6.007 -9.814 10.588 1.00 75.69 698 GLN A CA 1
ATOM 5529 C C . GLN A 1 698 ? 5.692 -11.273 10.236 1.00 75.69 698 GLN A C 1
ATOM 5531 O O . GLN A 1 698 ? 5.862 -11.653 9.079 1.00 75.69 698 GLN A O 1
ATOM 5536 N N . GLU A 1 699 ? 5.142 -12.043 11.176 1.00 79.75 699 GLU A N 1
ATOM 5537 C CA . GLU A 1 699 ? 4.699 -13.424 10.936 1.00 79.75 699 GLU A CA 1
ATOM 5538 C C . GLU A 1 699 ? 3.653 -13.498 9.812 1.00 79.75 699 GLU A C 1
ATOM 5540 O O . GLU A 1 699 ? 3.744 -14.340 8.920 1.00 79.75 699 GLU A O 1
ATOM 5545 N N . GLU A 1 700 ? 2.679 -12.583 9.802 1.00 81.69 700 GLU A N 1
ATOM 5546 C CA . GLU A 1 700 ? 1.665 -12.492 8.746 1.00 81.69 700 GLU A CA 1
ATOM 5547 C C . GLU A 1 700 ? 2.289 -12.198 7.376 1.00 81.69 700 GLU A C 1
ATOM 5549 O O . GLU A 1 700 ? 1.912 -12.820 6.381 1.00 81.69 700 GLU A O 1
ATOM 5554 N N . ARG A 1 701 ? 3.276 -11.293 7.311 1.00 73.00 701 ARG A N 1
ATOM 5555 C CA . ARG A 1 701 ? 4.014 -10.994 6.072 1.00 73.00 701 ARG A CA 1
ATOM 5556 C C . ARG A 1 701 ? 4.817 -12.193 5.579 1.00 73.00 701 ARG A C 1
ATOM 5558 O O . ARG A 1 701 ? 4.823 -12.454 4.380 1.00 73.00 701 ARG A O 1
ATOM 5565 N N . GLU A 1 702 ? 5.487 -12.919 6.466 1.00 74.88 702 GLU A N 1
ATOM 5566 C CA . GLU A 1 702 ? 6.244 -14.125 6.109 1.00 74.88 702 GLU A CA 1
ATOM 5567 C C . GLU A 1 702 ? 5.314 -15.238 5.610 1.00 74.88 702 GLU A C 1
ATOM 5569 O O . GLU A 1 702 ? 5.561 -15.836 4.562 1.00 74.88 702 GLU A O 1
ATOM 5574 N N . GLN A 1 703 ? 4.178 -15.449 6.280 1.00 78.31 703 GLN A N 1
ATOM 5575 C CA . GLN A 1 703 ? 3.152 -16.389 5.825 1.00 78.31 703 GLN A CA 1
ATOM 5576 C C . GLN A 1 703 ? 2.528 -15.987 4.487 1.00 78.31 703 GLN A C 1
ATOM 5578 O O . GLN A 1 703 ? 2.153 -16.860 3.701 1.00 78.31 703 GLN A O 1
ATOM 5583 N N . GLN A 1 704 ? 2.375 -14.688 4.232 1.00 78.00 704 GLN A N 1
ATOM 5584 C CA . GLN A 1 704 ? 1.877 -14.184 2.958 1.00 78.00 704 GLN A CA 1
ATOM 5585 C C . GLN A 1 704 ? 2.893 -14.436 1.839 1.00 78.00 704 GLN A C 1
ATOM 5587 O O . GLN A 1 704 ? 2.520 -14.986 0.807 1.00 78.00 704 GLN A O 1
ATOM 5592 N N . LYS A 1 705 ? 4.182 -14.152 2.070 1.00 72.94 705 LYS A N 1
ATOM 5593 C CA . LYS A 1 705 ? 5.260 -14.462 1.115 1.00 72.94 705 LYS A CA 1
ATOM 5594 C C . LYS A 1 705 ? 5.326 -15.953 0.780 1.00 72.94 705 LYS A C 1
ATOM 5596 O O . LYS A 1 705 ? 5.445 -16.307 -0.388 1.00 72.94 705 LYS A O 1
ATOM 5601 N N . LEU A 1 706 ? 5.209 -16.825 1.785 1.00 75.12 706 LEU A N 1
ATOM 5602 C CA . LEU A 1 706 ? 5.189 -18.279 1.582 1.00 75.12 706 LEU A CA 1
ATOM 5603 C C . LEU A 1 706 ? 3.985 -18.727 0.742 1.00 75.12 706 LEU A C 1
ATOM 5605 O O . LEU A 1 706 ? 4.132 -19.560 -0.151 1.00 75.12 706 LEU A O 1
ATOM 5609 N N . ARG A 1 707 ? 2.799 -18.160 0.995 1.00 77.44 707 ARG A N 1
ATOM 5610 C CA . ARG A 1 707 ? 1.596 -18.439 0.196 1.00 77.44 707 ARG A CA 1
ATOM 5611 C C . ARG A 1 707 ? 1.747 -17.971 -1.249 1.00 77.44 707 ARG A C 1
ATOM 5613 O O . ARG A 1 707 ? 1.465 -18.746 -2.155 1.00 77.44 707 ARG A O 1
ATOM 5620 N N . GLU A 1 708 ? 2.248 -16.758 -1.463 1.00 78.00 708 GLU A N 1
ATOM 5621 C CA . GLU A 1 708 ? 2.495 -16.214 -2.803 1.00 78.00 708 GLU A CA 1
ATOM 5622 C C . GLU A 1 708 ? 3.534 -17.034 -3.578 1.00 78.00 708 GLU A C 1
ATOM 5624 O O . GLU A 1 708 ? 3.345 -17.295 -4.764 1.00 78.00 708 GLU A O 1
ATOM 5629 N N . ALA A 1 709 ? 4.606 -17.484 -2.919 1.00 71.19 709 ALA A N 1
ATOM 5630 C CA . ALA A 1 709 ? 5.611 -18.346 -3.537 1.00 71.19 709 ALA A CA 1
ATOM 5631 C C . ALA A 1 709 ? 5.003 -19.682 -3.997 1.00 71.19 709 ALA A C 1
ATOM 5633 O O . ALA A 1 709 ? 5.223 -20.090 -5.136 1.00 71.19 709 ALA A O 1
ATOM 5634 N N . LEU A 1 710 ? 4.186 -20.324 -3.153 1.00 75.50 710 LEU A N 1
ATOM 5635 C CA . LEU A 1 710 ? 3.491 -21.573 -3.489 1.00 75.50 710 LEU A CA 1
ATOM 5636 C C . LEU A 1 710 ? 2.488 -21.391 -4.636 1.00 75.50 710 LEU A C 1
ATOM 5638 O O . LEU A 1 710 ? 2.428 -22.220 -5.543 1.00 75.50 710 LEU A O 1
ATOM 5642 N N . GLU A 1 711 ? 1.717 -20.302 -4.632 1.00 79.56 711 GLU A N 1
ATOM 5643 C CA . GLU A 1 711 ? 0.780 -19.993 -5.717 1.00 79.56 711 GLU A CA 1
ATOM 5644 C C . GLU A 1 711 ? 1.498 -19.765 -7.052 1.00 79.56 711 GLU A C 1
ATOM 5646 O O . GLU A 1 711 ? 0.982 -20.157 -8.099 1.00 79.56 711 GLU A O 1
ATOM 5651 N N . LYS A 1 712 ? 2.705 -19.190 -7.022 1.00 82.88 712 LYS A N 1
ATOM 5652 C CA . LYS A 1 712 ? 3.514 -18.898 -8.211 1.00 82.88 712 LYS A CA 1
ATOM 5653 C C . LYS A 1 712 ? 4.381 -20.065 -8.701 1.00 82.88 712 LYS A C 1
ATOM 5655 O O . LYS A 1 712 ? 5.082 -19.894 -9.691 1.00 82.88 712 LYS A O 1
ATOM 5660 N N . GLN A 1 713 ? 4.323 -21.258 -8.106 1.00 84.00 713 GLN A N 1
ATOM 5661 C CA . GLN A 1 713 ? 5.003 -22.446 -8.664 1.00 84.00 713 GLN A CA 1
ATOM 5662 C C . GLN A 1 713 ? 4.298 -23.018 -9.905 1.00 84.00 713 GLN A C 1
ATOM 5664 O O . GLN A 1 713 ? 4.876 -23.791 -10.668 1.00 84.00 713 GLN A O 1
ATOM 5669 N N . SER A 1 714 ? 3.036 -22.645 -10.130 1.00 87.69 714 SER A N 1
ATOM 5670 C CA . SER A 1 714 ? 2.264 -23.088 -11.288 1.00 87.69 714 SER A CA 1
ATOM 5671 C C . SER A 1 714 ? 1.360 -21.976 -11.795 1.00 87.69 714 SER A C 1
ATOM 5673 O O . SER A 1 714 ? 0.887 -21.136 -11.036 1.00 87.69 714 SER A O 1
ATOM 5675 N N . VAL A 1 715 ? 1.064 -21.985 -13.089 1.00 88.50 715 VAL A N 1
ATOM 5676 C CA . VAL A 1 715 ? 0.157 -21.017 -13.708 1.00 88.50 715 VAL A CA 1
ATOM 5677 C C . VAL A 1 715 ? -1.011 -21.742 -14.344 1.00 88.50 715 VAL A C 1
ATOM 5679 O O . VAL A 1 715 ? -0.861 -22.801 -14.943 1.00 88.50 715 VAL A O 1
ATOM 5682 N N . THR A 1 716 ? -2.208 -21.175 -14.222 1.00 86.25 716 THR A N 1
ATOM 5683 C CA . THR A 1 716 ? -3.379 -21.667 -14.958 1.00 86.25 716 THR A CA 1
ATOM 5684 C C . THR A 1 716 ? -3.692 -20.695 -16.085 1.00 86.25 716 THR A C 1
ATOM 5686 O O . THR A 1 716 ? -3.901 -19.522 -15.796 1.00 86.25 716 THR A O 1
ATOM 5689 N N . PHE A 1 717 ? -3.763 -21.128 -17.338 1.00 81.38 717 PHE A N 1
ATOM 5690 C CA . PHE A 1 717 ? -4.208 -20.312 -18.477 1.00 81.38 717 PHE A CA 1
ATOM 5691 C C . PHE A 1 717 ? -5.431 -20.934 -19.153 1.00 81.38 717 PHE A C 1
ATOM 5693 O O . PHE A 1 717 ? -5.775 -22.083 -18.891 1.00 81.38 717 PHE A O 1
ATOM 5700 N N . GLU A 1 718 ? -6.134 -20.152 -19.965 1.00 79.12 718 GLU A N 1
ATOM 5701 C CA . GLU A 1 718 ? -7.298 -20.620 -20.713 1.00 79.12 718 GLU A CA 1
ATOM 5702 C C . GLU A 1 718 ? -6.885 -20.854 -22.165 1.00 79.12 718 GLU A C 1
ATOM 5704 O O . GLU A 1 718 ? -6.293 -19.980 -22.785 1.00 79.12 718 GLU A O 1
ATOM 5709 N N . HIS A 1 719 ? -7.141 -22.049 -22.686 1.00 75.00 719 HIS A N 1
ATOM 5710 C CA . HIS A 1 719 ? -6.818 -22.429 -24.059 1.00 75.00 719 HIS A CA 1
ATOM 5711 C C . HIS A 1 719 ? -7.954 -23.301 -24.596 1.00 75.00 719 HIS A C 1
ATOM 5713 O O . HIS A 1 719 ? -8.434 -24.190 -23.892 1.00 75.00 719 HIS A O 1
ATOM 5719 N N . ASP A 1 720 ? -8.453 -23.000 -25.798 1.00 74.12 720 ASP A N 1
ATOM 5720 C CA . ASP A 1 720 ? -9.613 -23.670 -26.411 1.00 74.12 720 ASP A CA 1
ATOM 5721 C C . ASP A 1 720 ? -10.852 -23.788 -25.488 1.00 74.12 720 ASP A C 1
ATOM 5723 O O . ASP A 1 720 ? -11.588 -24.778 -25.510 1.00 74.12 720 ASP A O 1
ATOM 5727 N N . GLY A 1 721 ? -11.089 -22.776 -24.642 1.00 77.62 721 GLY A N 1
ATOM 5728 C CA . GLY A 1 721 ? -12.212 -22.738 -23.693 1.00 77.62 721 GLY A CA 1
ATOM 5729 C C . GLY A 1 721 ? -12.084 -23.703 -22.505 1.00 77.62 721 GLY A C 1
ATOM 5730 O O . GLY A 1 721 ? -13.073 -23.975 -21.823 1.00 77.62 721 GLY A O 1
ATOM 5731 N N . LYS A 1 722 ? -10.887 -24.249 -22.257 1.00 83.06 722 LYS A N 1
ATOM 5732 C CA . LYS A 1 722 ? -10.561 -25.073 -21.086 1.00 83.06 722 LYS A CA 1
ATOM 5733 C C . LYS A 1 722 ? -9.453 -24.426 -20.268 1.00 83.06 722 LYS A C 1
ATOM 5735 O O . LYS A 1 722 ? -8.609 -23.707 -20.797 1.00 83.06 722 LYS A O 1
ATOM 5740 N N . ARG A 1 723 ? -9.432 -24.699 -18.963 1.00 83.69 723 ARG A N 1
ATOM 5741 C CA . ARG A 1 723 ? -8.352 -24.250 -18.079 1.00 83.69 723 ARG A CA 1
ATOM 5742 C C . ARG A 1 723 ? -7.215 -25.262 -18.113 1.00 83.69 723 ARG A C 1
ATOM 5744 O O . ARG A 1 723 ? -7.425 -26.440 -17.861 1.00 83.69 723 ARG A O 1
ATOM 5751 N N . HIS A 1 724 ? -6.009 -24.800 -18.387 1.00 83.44 724 HIS A N 1
ATOM 5752 C CA . HIS A 1 724 ? -4.794 -25.601 -18.401 1.00 83.44 724 HIS A CA 1
ATOM 5753 C C . HIS A 1 724 ? -3.868 -25.131 -17.284 1.00 83.44 724 HIS A C 1
ATOM 5755 O O . HIS A 1 724 ? -3.563 -23.946 -17.194 1.00 83.44 724 HIS A O 1
ATOM 5761 N N . LEU A 1 725 ? -3.437 -26.050 -16.424 1.00 88.56 725 LEU A N 1
ATOM 5762 C CA . LEU A 1 725 ? -2.349 -25.844 -15.475 1.00 88.56 725 LEU A CA 1
ATOM 5763 C C . LEU A 1 725 ? -1.020 -26.139 -16.176 1.00 88.56 725 LEU A C 1
ATOM 5765 O O . LEU A 1 725 ? -0.885 -27.187 -16.811 1.00 88.56 725 LEU A O 1
ATOM 5769 N N . PHE A 1 726 ? -0.051 -25.249 -16.003 1.00 91.38 726 PHE A N 1
ATOM 5770 C CA . PHE A 1 726 ? 1.329 -25.433 -16.415 1.00 91.38 726 PHE A CA 1
ATOM 5771 C C . PHE A 1 726 ? 2.282 -25.198 -15.242 1.00 91.38 726 PHE A C 1
ATOM 5773 O O . PHE A 1 726 ? 2.139 -24.221 -14.506 1.00 91.38 726 PHE A O 1
ATOM 5780 N N . ALA A 1 727 ? 3.238 -26.106 -15.085 1.00 91.62 727 ALA A N 1
ATOM 5781 C CA . ALA A 1 727 ? 4.333 -26.032 -14.124 1.00 91.62 727 ALA A CA 1
ATOM 5782 C C . ALA A 1 727 ? 5.593 -26.670 -14.731 1.00 91.62 727 ALA A C 1
ATOM 5784 O O . ALA A 1 727 ? 5.514 -27.365 -15.752 1.00 91.62 727 ALA A O 1
ATOM 5785 N N . ILE A 1 728 ? 6.746 -26.427 -14.110 1.00 93.69 728 ILE A N 1
ATOM 5786 C CA . ILE A 1 728 ? 8.026 -27.027 -14.497 1.00 93.69 728 ILE A CA 1
ATOM 5787 C C . ILE A 1 728 ? 8.541 -27.829 -13.303 1.00 93.69 728 ILE A C 1
ATOM 5789 O O . ILE A 1 728 ? 8.857 -27.246 -12.268 1.00 93.69 728 ILE A O 1
ATOM 5793 N N . ASP A 1 729 ? 8.632 -29.146 -13.464 1.00 93.06 729 ASP A N 1
ATOM 5794 C CA . ASP A 1 729 ? 9.170 -30.047 -12.447 1.00 93.06 729 ASP A CA 1
ATOM 5795 C C . ASP A 1 729 ? 10.666 -30.254 -12.693 1.00 93.06 729 ASP A C 1
ATOM 5797 O O . ASP A 1 729 ? 11.066 -30.807 -13.722 1.00 93.06 729 ASP A O 1
ATOM 5801 N N . TRP A 1 730 ? 11.492 -29.814 -11.748 1.00 93.81 730 TRP A N 1
ATOM 5802 C CA . TRP A 1 730 ? 12.950 -29.839 -11.858 1.00 93.81 730 TRP A CA 1
ATOM 5803 C C . TRP A 1 730 ? 13.568 -31.045 -11.158 1.00 93.81 730 TRP A C 1
ATOM 5805 O O . TRP A 1 730 ? 13.172 -31.395 -10.050 1.00 93.81 730 TRP A O 1
ATOM 5815 N N . HIS A 1 731 ? 14.576 -31.644 -11.791 1.00 93.50 731 HIS A N 1
ATOM 5816 C CA . HIS A 1 731 ? 15.384 -32.717 -11.213 1.00 93.50 731 HIS A CA 1
ATOM 5817 C C . HIS A 1 731 ? 16.858 -32.554 -11.608 1.00 93.50 731 HIS A C 1
ATOM 5819 O O . HIS A 1 731 ? 17.160 -32.078 -12.706 1.00 93.50 731 HIS A O 1
ATOM 5825 N N . ASP A 1 732 ? 17.774 -32.971 -10.734 1.00 94.06 732 ASP A N 1
ATOM 5826 C CA . ASP A 1 732 ? 19.216 -32.894 -10.990 1.00 94.06 732 ASP A CA 1
ATOM 5827 C C . ASP A 1 732 ? 19.663 -33.970 -11.990 1.00 94.06 732 ASP A C 1
ATOM 5829 O O . ASP A 1 732 ? 19.342 -35.159 -11.851 1.00 94.06 732 ASP A O 1
ATOM 5833 N N . MET A 1 733 ? 20.439 -33.559 -12.996 1.00 93.38 733 MET A N 1
ATOM 5834 C CA . MET A 1 733 ? 21.039 -34.474 -13.960 1.00 93.38 733 MET A CA 1
ATOM 5835 C C . MET A 1 733 ? 22.124 -35.305 -13.275 1.00 93.38 733 MET A C 1
ATOM 5837 O O . MET A 1 733 ? 23.086 -34.773 -12.732 1.00 93.38 733 MET A O 1
ATOM 5841 N N . GLN A 1 734 ? 21.993 -36.631 -13.334 1.00 88.38 734 GLN A N 1
ATOM 5842 C CA . GLN A 1 734 ? 22.909 -37.540 -12.636 1.00 88.38 734 GLN A CA 1
ATOM 5843 C C . GLN A 1 734 ? 24.319 -37.571 -13.241 1.00 88.38 734 GLN A C 1
ATOM 5845 O O . GLN A 1 734 ? 25.288 -37.764 -12.516 1.00 88.38 734 GLN A O 1
ATOM 5850 N N . ASN A 1 735 ? 24.434 -37.410 -14.563 1.00 89.62 735 ASN A N 1
ATOM 5851 C CA . ASN A 1 735 ? 25.707 -37.457 -15.287 1.00 89.62 735 ASN A CA 1
ATOM 5852 C C . ASN A 1 735 ? 25.803 -36.261 -16.250 1.00 89.62 735 ASN A C 1
ATOM 5854 O O . ASN A 1 735 ? 25.557 -36.435 -17.446 1.00 89.62 735 ASN A O 1
ATOM 5858 N N . PRO A 1 736 ? 26.093 -35.047 -15.750 1.00 93.38 736 PRO A N 1
ATOM 5859 C CA . PRO A 1 736 ? 26.284 -33.890 -16.614 1.00 93.38 736 PRO A CA 1
ATOM 5860 C C . PRO A 1 736 ? 27.525 -34.077 -17.512 1.00 93.38 736 PRO A C 1
ATOM 5862 O O . PRO A 1 736 ? 28.465 -34.776 -17.124 1.00 93.38 736 PRO A O 1
ATOM 5865 N N . PRO A 1 737 ? 27.547 -33.483 -18.721 1.00 94.31 737 PRO A N 1
ATOM 5866 C CA . PRO A 1 737 ? 28.657 -33.649 -19.666 1.00 94.31 737 PRO A CA 1
ATOM 5867 C C . PRO A 1 737 ? 29.978 -33.017 -19.204 1.00 94.31 737 PRO A C 1
ATOM 5869 O O . PRO A 1 737 ? 31.045 -33.444 -19.641 1.00 94.31 737 PRO A O 1
ATOM 5872 N N . CYS A 1 738 ? 29.897 -32.022 -18.324 1.00 94.06 738 CYS A N 1
ATOM 5873 C CA . CYS A 1 738 ? 31.005 -31.318 -17.690 1.00 94.06 738 CYS A CA 1
ATOM 5874 C C . CYS A 1 738 ? 30.599 -30.919 -16.262 1.00 94.06 738 CYS A C 1
ATOM 5876 O O . CYS A 1 738 ? 29.454 -31.145 -15.855 1.00 94.06 738 CYS A O 1
ATOM 5878 N N . ASP A 1 739 ? 31.526 -30.332 -15.506 1.00 94.00 739 ASP A N 1
ATOM 5879 C CA . ASP A 1 739 ? 31.207 -29.755 -14.200 1.00 94.00 739 ASP A CA 1
ATOM 5880 C C . ASP A 1 739 ? 30.160 -28.631 -14.365 1.00 94.00 739 ASP A C 1
ATOM 5882 O O . ASP A 1 739 ? 30.384 -27.720 -15.170 1.00 94.00 739 ASP A O 1
ATOM 5886 N N . PRO A 1 740 ? 29.005 -28.684 -13.667 1.00 94.38 740 PRO A N 1
ATOM 5887 C CA . PRO A 1 740 ? 27.998 -27.632 -13.731 1.00 94.38 740 PRO A CA 1
ATOM 5888 C C . PRO A 1 740 ? 28.507 -26.227 -13.380 1.00 94.38 740 PRO A C 1
ATOM 5890 O O . PRO A 1 740 ? 27.954 -25.260 -13.904 1.00 94.38 740 PRO A O 1
ATOM 5893 N N . GLU A 1 741 ? 29.540 -26.095 -12.537 1.00 92.56 741 GLU A N 1
ATOM 5894 C CA . GLU A 1 741 ? 30.147 -24.792 -12.201 1.00 92.56 741 GLU A CA 1
ATOM 5895 C C . GLU A 1 741 ? 30.881 -24.155 -13.380 1.00 92.56 741 GLU A C 1
ATOM 5897 O O . GLU A 1 741 ? 30.954 -22.929 -13.486 1.00 92.56 741 GLU A O 1
ATOM 5902 N N . GLU A 1 742 ? 31.379 -24.988 -14.293 1.00 93.19 742 GLU A N 1
ATOM 5903 C CA . GLU A 1 742 ? 32.144 -24.552 -15.454 1.00 93.19 742 GLU A CA 1
ATOM 5904 C C . GLU A 1 742 ? 31.249 -24.211 -16.651 1.00 93.19 742 GLU A C 1
ATOM 5906 O O . GLU A 1 742 ? 31.736 -23.685 -17.645 1.00 93.19 742 GLU A O 1
ATOM 5911 N N . ILE A 1 743 ? 29.940 -24.481 -16.599 1.00 93.88 743 ILE A N 1
ATOM 5912 C CA . ILE A 1 743 ? 29.028 -24.181 -17.711 1.00 93.88 743 ILE A CA 1
ATOM 5913 C C . ILE A 1 743 ? 28.885 -22.667 -17.888 1.00 93.88 743 ILE A C 1
ATOM 5915 O O . ILE A 1 743 ? 28.503 -21.950 -16.966 1.00 93.88 743 ILE A O 1
ATOM 5919 N N . ARG A 1 744 ? 29.084 -22.197 -19.123 1.00 90.88 744 ARG A N 1
ATOM 5920 C CA . ARG A 1 744 ? 28.960 -20.783 -19.504 1.00 90.88 744 ARG A CA 1
ATOM 5921 C C . ARG A 1 744 ? 27.831 -20.510 -20.495 1.00 90.88 744 ARG A C 1
ATOM 5923 O O . ARG A 1 744 ? 27.316 -19.393 -20.547 1.00 90.88 744 ARG A O 1
ATOM 5930 N N . HIS A 1 745 ? 27.432 -21.508 -21.284 1.00 91.44 745 HIS A N 1
ATOM 5931 C CA . HIS A 1 745 ? 26.320 -21.381 -22.225 1.00 91.44 745 HIS A CA 1
ATOM 5932 C C . HIS A 1 745 ? 25.486 -22.661 -22.304 1.00 91.44 745 HIS A C 1
ATOM 5934 O O . HIS A 1 745 ? 26.026 -23.760 -22.394 1.00 91.44 745 HIS A O 1
ATOM 5940 N N . ILE A 1 746 ? 24.162 -22.493 -22.364 1.00 94.31 746 ILE A N 1
ATOM 5941 C CA . ILE A 1 746 ? 23.201 -23.537 -22.736 1.00 94.31 746 ILE A CA 1
ATOM 5942 C C . ILE A 1 746 ? 22.289 -22.955 -23.819 1.00 94.31 746 ILE A C 1
ATOM 5944 O O . ILE A 1 746 ? 21.744 -21.859 -23.665 1.00 94.31 746 ILE A O 1
ATOM 5948 N N . LYS A 1 747 ? 22.125 -23.663 -24.939 1.00 94.75 747 LYS A N 1
ATOM 5949 C CA . LYS A 1 747 ? 21.267 -23.219 -26.047 1.00 94.75 747 LYS A CA 1
ATOM 5950 C C . LYS A 1 747 ? 20.612 -24.405 -26.753 1.00 94.75 747 LYS A C 1
ATOM 5952 O O . LYS A 1 747 ? 21.122 -25.522 -26.723 1.00 94.75 747 LYS A O 1
ATOM 5957 N N . THR A 1 748 ? 19.484 -24.154 -27.414 1.00 94.62 748 THR A N 1
ATOM 5958 C CA . THR A 1 748 ? 18.793 -25.129 -28.264 1.00 94.62 748 THR A CA 1
ATOM 5959 C C . THR A 1 748 ? 18.206 -24.461 -29.505 1.00 94.62 748 THR A C 1
ATOM 5961 O O . THR A 1 748 ? 17.776 -23.310 -29.444 1.00 94.62 748 THR A O 1
ATOM 5964 N N . ASP A 1 749 ? 18.173 -25.191 -30.621 1.00 91.88 749 ASP A N 1
ATOM 5965 C CA . ASP A 1 749 ? 17.438 -24.832 -31.845 1.00 91.88 749 ASP A CA 1
ATOM 5966 C C . ASP A 1 749 ? 16.017 -25.435 -31.885 1.00 91.88 749 ASP A C 1
ATOM 5968 O O . ASP A 1 749 ? 15.319 -25.341 -32.896 1.00 91.88 749 ASP A O 1
ATOM 5972 N N . GLY A 1 750 ? 15.594 -26.084 -30.795 1.00 90.50 750 GLY A N 1
ATOM 5973 C CA . GLY A 1 750 ? 14.336 -26.822 -30.693 1.00 90.50 750 GLY A CA 1
ATOM 5974 C C . GLY A 1 750 ? 14.454 -28.328 -30.949 1.00 90.50 750 GLY A C 1
ATOM 5975 O O . GLY A 1 750 ? 13.499 -29.056 -30.683 1.00 90.50 750 GLY A O 1
ATOM 5976 N N . LYS A 1 751 ? 15.598 -28.808 -31.453 1.00 91.50 751 LYS A N 1
ATOM 5977 C CA . LYS A 1 751 ? 15.868 -30.232 -31.734 1.00 91.50 751 LYS A CA 1
ATOM 5978 C C . LYS A 1 751 ? 17.138 -30.738 -31.064 1.00 91.50 751 LYS A C 1
ATOM 5980 O O . LYS A 1 751 ? 17.205 -31.895 -30.673 1.00 91.50 751 LYS A O 1
ATOM 5985 N N . VAL A 1 752 ? 18.147 -29.883 -30.995 1.00 94.31 752 VAL A N 1
ATOM 5986 C CA . VAL A 1 752 ? 19.477 -30.176 -30.480 1.00 94.31 752 VAL A CA 1
ATOM 5987 C C . VAL A 1 752 ? 19.756 -29.242 -29.312 1.00 94.31 752 VAL A C 1
ATOM 5989 O O . VAL A 1 752 ? 19.384 -28.066 -29.335 1.00 94.31 752 VAL A O 1
ATOM 5992 N N . TRP A 1 753 ? 20.413 -29.767 -28.289 1.00 95.19 753 TRP A N 1
ATOM 5993 C CA . TRP A 1 753 ? 20.961 -29.034 -27.159 1.00 95.19 753 TRP A CA 1
ATOM 5994 C C . TRP A 1 753 ? 22.468 -28.879 -27.325 1.00 95.19 753 TRP A C 1
ATOM 5996 O O . TRP A 1 753 ? 23.145 -29.813 -27.763 1.00 95.19 753 TRP A O 1
ATOM 6006 N N . LEU A 1 754 ? 22.985 -27.714 -26.946 1.00 95.69 754 LEU A N 1
ATOM 6007 C CA . LEU A 1 754 ? 24.411 -27.416 -26.929 1.00 95.69 754 LEU A CA 1
ATOM 6008 C C . LEU A 1 754 ? 24.781 -26.787 -25.581 1.00 95.69 754 LEU A C 1
ATOM 6010 O O . LEU A 1 754 ? 24.166 -25.796 -25.178 1.00 95.69 754 LEU A O 1
ATOM 6014 N N . ILE A 1 755 ? 25.774 -27.367 -24.910 1.00 95.38 755 ILE A N 1
ATOM 6015 C CA . ILE A 1 755 ? 26.402 -26.843 -23.691 1.00 95.38 755 ILE A CA 1
ATOM 6016 C C . ILE A 1 755 ? 27.843 -26.459 -24.014 1.00 95.38 755 ILE A C 1
ATOM 6018 O O . ILE A 1 755 ? 28.518 -27.183 -24.749 1.00 95.38 755 ILE A O 1
ATOM 6022 N N . VAL A 1 756 ? 28.295 -25.333 -23.463 1.00 93.19 756 VAL A N 1
ATOM 6023 C CA . VAL A 1 756 ? 29.687 -24.878 -23.544 1.00 93.19 756 VAL A CA 1
ATOM 6024 C C . VAL A 1 756 ? 30.211 -24.582 -22.142 1.00 93.19 756 VAL A C 1
ATOM 6026 O O . VAL A 1 756 ? 29.532 -23.881 -21.382 1.00 93.19 756 VAL A O 1
ATOM 6029 N N . ASP A 1 757 ? 31.386 -25.119 -21.811 1.00 91.88 757 ASP A N 1
ATOM 6030 C CA . ASP A 1 757 ? 32.086 -24.855 -20.547 1.00 91.88 757 ASP A CA 1
ATOM 6031 C C . ASP A 1 757 ? 33.071 -23.665 -20.638 1.00 91.88 757 ASP A C 1
ATOM 6033 O O . ASP A 1 757 ? 33.247 -23.062 -21.697 1.00 91.88 757 ASP A O 1
ATOM 6037 N N . ASN A 1 758 ? 33.682 -23.276 -19.517 1.00 87.94 758 ASN A N 1
ATOM 6038 C CA . ASN A 1 758 ? 34.606 -22.140 -19.419 1.00 87.94 758 ASN A CA 1
ATOM 6039 C C . ASN A 1 758 ? 35.897 -22.335 -20.223 1.00 87.94 758 ASN A C 1
ATOM 6041 O O . ASN A 1 758 ? 36.513 -21.347 -20.629 1.00 87.94 758 ASN A O 1
ATOM 6045 N N . ASP A 1 759 ? 36.270 -23.588 -20.482 1.00 85.75 759 ASP A N 1
ATOM 6046 C CA . ASP A 1 759 ? 37.398 -23.964 -21.334 1.00 85.75 759 ASP A CA 1
ATOM 6047 C C . ASP A 1 759 ? 36.994 -24.059 -22.822 1.00 85.75 759 ASP A C 1
ATOM 6049 O O . ASP A 1 759 ? 37.800 -24.446 -23.672 1.00 85.75 759 ASP A O 1
ATOM 6053 N N . GLU A 1 760 ? 35.757 -23.668 -23.154 1.00 85.19 760 GLU A N 1
ATOM 6054 C CA . GLU A 1 760 ? 35.187 -23.642 -24.502 1.00 85.19 760 GLU A CA 1
ATOM 6055 C C . GLU A 1 760 ? 35.117 -25.043 -25.148 1.00 85.19 760 GLU A C 1
ATOM 6057 O O . GLU A 1 760 ? 35.240 -25.202 -26.369 1.00 85.19 760 GLU A O 1
ATOM 6062 N N . HIS A 1 761 ? 34.893 -26.090 -24.343 1.00 89.56 761 HIS A N 1
ATOM 6063 C CA . HIS A 1 761 ? 34.498 -27.403 -24.850 1.00 89.56 761 HIS A CA 1
ATOM 6064 C C . HIS A 1 761 ? 32.994 -27.449 -25.107 1.00 89.56 761 HIS A C 1
ATOM 6066 O O . HIS A 1 761 ? 32.183 -26.993 -24.301 1.00 89.56 761 HIS A O 1
ATOM 6072 N N . PHE A 1 762 ? 32.611 -28.052 -26.233 1.00 92.25 762 PHE A N 1
ATOM 6073 C CA . PHE A 1 762 ? 31.224 -28.105 -26.678 1.00 92.25 762 PHE A CA 1
ATOM 6074 C C . PHE A 1 762 ? 30.661 -29.507 -26.502 1.00 92.25 762 PHE A C 1
ATOM 6076 O O . PHE A 1 762 ? 31.258 -30.493 -26.940 1.00 92.25 762 PHE A O 1
ATOM 6083 N N . TYR A 1 763 ? 29.456 -29.587 -25.956 1.00 95.12 763 TYR A N 1
ATOM 6084 C CA . TYR A 1 763 ? 28.731 -30.834 -25.760 1.00 95.12 763 TYR A CA 1
ATOM 6085 C C . TYR A 1 763 ? 27.374 -30.728 -26.437 1.00 95.12 763 TYR A C 1
ATOM 6087 O O . TYR A 1 763 ? 26.593 -29.825 -26.146 1.00 95.12 763 TYR A O 1
ATOM 6095 N N . ARG A 1 764 ? 27.085 -31.657 -27.346 1.00 94.62 764 ARG A N 1
ATOM 6096 C CA . ARG A 1 764 ? 25.835 -31.712 -28.108 1.00 94.62 764 ARG A CA 1
ATOM 6097 C C . ARG A 1 764 ? 24.974 -32.877 -27.644 1.00 94.62 764 ARG A C 1
ATOM 6099 O O . ARG A 1 764 ? 25.494 -33.972 -27.448 1.00 94.62 764 ARG A O 1
ATOM 6106 N N . SER A 1 765 ? 23.662 -32.683 -27.590 1.00 94.81 765 SER A N 1
ATOM 6107 C CA . SER A 1 765 ? 22.693 -33.754 -27.346 1.00 94.81 765 SER A CA 1
ATOM 6108 C C . SER A 1 765 ? 21.422 -33.580 -28.186 1.00 94.81 765 SER A C 1
ATOM 6110 O O . SER A 1 765 ? 21.043 -32.459 -28.506 1.00 94.81 765 SER A O 1
ATOM 6112 N N . GLU A 1 766 ? 20.760 -34.676 -28.561 1.00 93.31 766 GLU A N 1
ATOM 6113 C CA . GLU A 1 766 ? 19.446 -34.654 -29.242 1.00 93.31 766 GLU A CA 1
ATOM 6114 C C . GLU A 1 766 ? 18.272 -34.911 -28.286 1.00 93.31 766 GLU A C 1
ATOM 6116 O O . GLU A 1 766 ? 17.123 -34.635 -28.629 1.00 93.31 766 GLU A O 1
ATOM 6121 N N . ASP A 1 767 ? 18.552 -35.443 -27.096 1.00 88.81 767 ASP A N 1
ATOM 6122 C CA . ASP A 1 767 ? 17.564 -35.801 -26.073 1.00 88.81 767 ASP A CA 1
ATOM 6123 C C . ASP A 1 767 ? 17.767 -35.051 -24.746 1.00 88.81 767 ASP A C 1
ATOM 6125 O O . ASP A 1 767 ? 16.917 -35.132 -23.865 1.00 88.81 767 ASP A O 1
ATOM 6129 N N . GLY A 1 768 ? 18.865 -34.302 -24.608 1.00 88.06 768 GLY A N 1
ATOM 6130 C CA . GLY A 1 768 ? 19.230 -33.576 -23.392 1.00 88.06 768 GLY A CA 1
ATOM 6131 C C . GLY A 1 768 ? 19.850 -34.456 -22.301 1.00 88.06 768 GLY A C 1
ATOM 6132 O O . GLY A 1 768 ? 20.219 -33.935 -21.253 1.00 88.06 768 GLY A O 1
ATOM 6133 N N . GLU A 1 769 ? 20.003 -35.763 -22.536 1.00 85.25 769 GLU A N 1
ATOM 6134 C CA . GLU A 1 769 ? 20.548 -36.728 -21.570 1.00 85.25 769 GLU A CA 1
ATOM 6135 C C . GLU A 1 769 ? 21.865 -37.340 -22.056 1.00 85.25 769 GLU A C 1
ATOM 6137 O O . GLU A 1 769 ? 22.819 -37.481 -21.291 1.00 85.25 769 GLU A O 1
ATOM 6142 N N . ASN A 1 770 ? 21.936 -37.695 -23.340 1.00 90.19 770 ASN A N 1
ATOM 6143 C CA . ASN A 1 770 ? 23.099 -38.307 -23.961 1.00 90.19 770 ASN A CA 1
ATOM 6144 C C . ASN A 1 770 ? 23.911 -37.242 -24.690 1.00 90.19 770 ASN A C 1
ATOM 6146 O O . ASN A 1 770 ? 23.495 -36.717 -25.727 1.00 90.19 770 ASN A O 1
ATOM 6150 N N . TRP A 1 771 ? 25.086 -36.936 -24.147 1.00 94.38 771 TRP A N 1
ATOM 6151 C CA . TRP A 1 771 ? 25.951 -35.873 -24.641 1.00 94.38 771 TRP A CA 1
ATOM 6152 C C . TRP A 1 771 ? 27.154 -36.436 -25.389 1.00 94.38 771 TRP A C 1
ATOM 6154 O O . TRP A 1 771 ? 27.832 -37.349 -24.917 1.00 94.38 771 TRP A O 1
ATOM 6164 N N . GLN A 1 772 ? 27.442 -35.859 -26.552 1.00 94.44 772 GLN A N 1
ATOM 6165 C CA . GLN A 1 772 ? 28.659 -36.128 -27.308 1.00 94.44 772 GLN A CA 1
ATOM 6166 C C . GLN A 1 772 ? 29.505 -34.854 -27.403 1.00 94.44 772 GLN A C 1
ATOM 6168 O O . GLN A 1 772 ? 28.954 -33.783 -27.679 1.00 94.44 772 GLN A O 1
ATOM 6173 N N . PRO A 1 773 ? 30.830 -34.939 -27.204 1.00 92.69 773 PRO A N 1
ATOM 6174 C CA . PRO A 1 773 ? 31.706 -33.798 -27.409 1.00 92.69 773 PRO A CA 1
ATOM 6175 C C . PRO A 1 773 ? 31.738 -33.430 -28.896 1.00 92.69 773 PRO A C 1
ATOM 6177 O O . PRO A 1 773 ? 31.797 -34.300 -29.770 1.00 92.69 773 PRO A O 1
ATOM 6180 N N . VAL A 1 774 ? 31.719 -32.134 -29.181 1.00 90.50 774 VAL A N 1
ATOM 6181 C CA . VAL A 1 774 ? 31.841 -31.567 -30.525 1.00 90.50 774 VAL A CA 1
ATOM 6182 C C . VAL A 1 774 ? 33.008 -30.592 -30.529 1.00 90.50 774 VAL A C 1
ATOM 6184 O O . VAL A 1 774 ? 33.284 -29.926 -29.537 1.00 90.50 774 VAL A O 1
ATOM 6187 N N . LYS A 1 775 ? 33.716 -30.505 -31.655 1.00 84.00 775 LYS A N 1
ATOM 6188 C CA . LYS A 1 775 ? 34.794 -29.535 -31.835 1.00 84.00 775 LYS A CA 1
ATOM 6189 C C . LYS A 1 775 ? 34.480 -28.656 -33.050 1.00 84.00 775 LYS A C 1
ATOM 6191 O O . LYS A 1 775 ? 34.537 -29.170 -34.166 1.00 84.00 775 LYS A O 1
ATOM 6196 N N . PRO A 1 776 ? 34.151 -27.363 -32.868 1.00 78.00 776 PRO A N 1
ATOM 6197 C CA . PRO A 1 776 ? 33.824 -26.471 -33.985 1.00 78.00 776 PRO A CA 1
ATOM 6198 C C . PRO A 1 776 ? 34.983 -26.174 -34.945 1.00 78.00 776 PRO A C 1
ATOM 6200 O O . PRO A 1 776 ? 34.744 -25.699 -36.051 1.00 78.00 776 PRO A O 1
ATOM 6203 N N . ASN A 1 777 ? 36.233 -26.458 -34.561 1.00 71.12 777 ASN A N 1
ATOM 6204 C CA . ASN A 1 777 ? 37.393 -26.339 -35.446 1.00 71.12 777 ASN A CA 1
ATOM 6205 C C . ASN A 1 777 ? 38.431 -27.448 -35.187 1.00 71.12 777 ASN A C 1
ATOM 6207 O O . ASN A 1 777 ? 38.615 -27.896 -34.056 1.00 71.12 777 ASN A O 1
ATOM 6211 N N . VAL A 1 778 ? 39.157 -27.860 -36.226 1.00 56.66 778 VAL A N 1
ATOM 6212 C CA . VAL A 1 778 ? 40.331 -28.741 -36.125 1.00 56.66 778 VAL A CA 1
ATOM 6213 C C . VAL A 1 778 ? 41.623 -27.934 -35.897 1.00 56.66 778 VAL A C 1
ATOM 6215 O O . VAL A 1 778 ? 42.504 -28.445 -35.207 1.00 56.66 778 VAL A O 1
ATOM 6218 N N . ASP A 1 779 ? 41.700 -26.686 -36.382 1.00 60.53 779 ASP A N 1
ATOM 6219 C CA . ASP A 1 779 ? 42.953 -25.919 -36.523 1.00 60.53 779 ASP A CA 1
ATOM 6220 C C . ASP A 1 779 ? 43.260 -24.912 -35.392 1.00 60.53 779 ASP A C 1
ATOM 6222 O O . ASP A 1 779 ? 44.432 -24.645 -35.135 1.00 60.53 779 ASP A O 1
ATOM 6226 N N . ASP A 1 780 ? 42.253 -24.382 -34.688 1.00 61.19 780 ASP A N 1
ATOM 6227 C CA . ASP A 1 780 ? 42.456 -23.496 -33.528 1.00 61.19 780 ASP A CA 1
ATOM 6228 C C . ASP A 1 780 ? 42.461 -24.311 -32.223 1.00 61.19 780 ASP A C 1
ATOM 6230 O O . ASP A 1 780 ? 41.552 -25.111 -31.972 1.00 61.19 780 ASP A O 1
ATOM 6234 N N . GLU A 1 781 ? 43.486 -24.127 -31.381 1.00 57.56 781 GLU A N 1
ATOM 6235 C CA . GLU A 1 781 ? 43.575 -24.823 -30.088 1.00 57.56 781 GLU A CA 1
ATOM 6236 C C . GLU A 1 781 ? 42.524 -24.312 -29.087 1.00 57.56 781 GLU A C 1
ATOM 6238 O O . GLU A 1 781 ? 41.978 -25.137 -28.357 1.00 57.56 781 GLU A O 1
ATOM 6243 N N . HIS A 1 782 ? 42.162 -23.018 -29.116 1.00 65.31 782 HIS A N 1
ATOM 6244 C CA . HIS A 1 782 ? 41.135 -22.404 -28.257 1.00 65.31 782 HIS A CA 1
ATOM 6245 C C . HIS A 1 782 ? 40.276 -21.374 -29.007 1.00 65.31 782 HIS A C 1
ATOM 6247 O O . HIS A 1 782 ? 40.794 -20.539 -29.750 1.00 65.31 782 HIS A O 1
ATOM 6253 N N . ILE A 1 783 ? 38.960 -21.418 -28.778 1.00 73.88 783 ILE A N 1
ATOM 6254 C CA . ILE A 1 783 ? 37.954 -20.573 -29.429 1.00 73.88 783 ILE A CA 1
ATOM 6255 C C . ILE A 1 783 ? 37.177 -19.821 -28.344 1.00 73.88 783 ILE A C 1
ATOM 6257 O O . ILE A 1 783 ? 36.281 -20.392 -27.743 1.00 73.88 783 ILE A O 1
ATOM 6261 N N . TRP A 1 784 ? 37.489 -18.546 -28.101 1.00 78.44 784 TRP A N 1
ATOM 6262 C CA . TRP A 1 784 ? 36.736 -17.742 -27.130 1.00 78.44 784 TRP A CA 1
ATOM 6263 C C . TRP A 1 784 ? 35.418 -17.248 -27.728 1.00 78.44 784 TRP A C 1
ATOM 6265 O O . TRP A 1 784 ? 35.418 -16.431 -28.655 1.00 78.44 784 TRP A O 1
ATOM 6275 N N . ILE A 1 785 ? 34.289 -17.699 -27.188 1.00 83.31 785 ILE A N 1
ATOM 6276 C CA . ILE A 1 785 ? 32.965 -17.329 -27.687 1.00 83.31 785 ILE A CA 1
ATOM 6277 C C . ILE A 1 785 ? 32.505 -16.047 -26.995 1.00 83.31 785 ILE A C 1
ATOM 6279 O O . ILE A 1 785 ? 32.544 -15.911 -25.774 1.00 83.31 785 ILE A O 1
ATOM 6283 N N . ARG A 1 786 ? 32.024 -15.083 -27.779 1.00 83.56 786 ARG A N 1
ATOM 6284 C CA . ARG A 1 786 ? 31.312 -13.901 -27.273 1.00 83.56 786 ARG A CA 1
ATOM 6285 C C . ARG A 1 786 ? 29.808 -14.119 -27.217 1.00 83.56 786 ARG A C 1
ATOM 6287 O O . ARG A 1 786 ? 29.165 -13.672 -26.274 1.00 83.56 786 ARG A O 1
ATOM 6294 N N . ARG A 1 787 ? 29.257 -14.808 -28.221 1.00 87.69 787 ARG A N 1
ATOM 6295 C CA . ARG A 1 787 ? 27.815 -15.016 -28.367 1.00 87.69 787 ARG A CA 1
ATOM 6296 C C . ARG A 1 787 ? 27.503 -16.311 -29.115 1.00 87.69 787 ARG A C 1
ATOM 6298 O O . ARG A 1 787 ? 28.139 -16.610 -30.125 1.00 87.69 787 ARG A O 1
ATOM 6305 N N . LEU A 1 788 ? 26.496 -17.037 -28.628 1.00 90.62 788 LEU A N 1
ATOM 6306 C CA . LEU A 1 788 ? 25.954 -18.263 -29.217 1.00 90.62 788 LEU A CA 1
ATOM 6307 C C . LEU A 1 788 ? 24.456 -18.082 -29.495 1.00 90.62 788 LEU A C 1
ATOM 6309 O O . LEU A 1 788 ? 23.663 -17.859 -28.574 1.00 90.62 788 LEU A O 1
ATOM 6313 N N . ASP A 1 789 ? 24.067 -18.215 -30.762 1.00 91.19 789 ASP A N 1
ATOM 6314 C CA . ASP A 1 789 ? 22.686 -18.032 -31.208 1.00 91.19 789 ASP A CA 1
ATOM 6315 C C . ASP A 1 789 ? 22.255 -19.013 -32.295 1.00 91.19 789 ASP A C 1
ATOM 6317 O O . ASP A 1 789 ? 23.069 -19.672 -32.938 1.00 91.19 789 ASP A O 1
ATOM 6321 N N . VAL A 1 790 ? 20.938 -19.081 -32.499 1.00 92.38 790 VAL A N 1
ATOM 6322 C CA . VAL A 1 790 ? 20.305 -19.800 -33.605 1.00 92.38 790 VAL A CA 1
ATOM 6323 C C . VAL A 1 790 ? 19.522 -18.783 -34.429 1.00 92.38 790 VAL A C 1
ATOM 6325 O O . VAL A 1 790 ? 18.556 -18.195 -33.944 1.00 92.38 790 VAL A O 1
ATOM 6328 N N . ILE A 1 791 ? 19.947 -18.560 -35.671 1.00 91.62 791 ILE A N 1
ATOM 6329 C CA . ILE A 1 791 ? 19.355 -17.586 -36.594 1.00 91.62 791 ILE A CA 1
ATOM 6330 C C . ILE A 1 791 ? 18.841 -18.354 -37.810 1.00 91.62 791 ILE A C 1
ATOM 6332 O O . ILE A 1 791 ? 19.613 -19.035 -38.477 1.00 91.62 791 ILE A O 1
ATOM 6336 N N . ASP A 1 792 ? 17.534 -18.277 -38.072 1.00 89.00 792 ASP A N 1
ATOM 6337 C CA . ASP A 1 792 ? 16.860 -19.013 -39.159 1.00 89.00 792 ASP A CA 1
ATOM 6338 C C . ASP A 1 792 ? 17.245 -20.509 -39.221 1.00 89.00 792 ASP A C 1
ATOM 6340 O O . ASP A 1 792 ? 17.581 -21.065 -40.263 1.00 89.00 792 ASP A O 1
ATOM 6344 N N . GLY A 1 793 ? 17.275 -21.168 -38.055 1.00 89.44 793 GLY A N 1
ATOM 6345 C CA . GLY A 1 793 ? 17.638 -22.587 -37.934 1.00 89.44 793 GLY A CA 1
ATOM 6346 C C . GLY A 1 793 ? 19.124 -22.904 -38.147 1.00 89.44 793 GLY A C 1
ATOM 6347 O O . GLY A 1 793 ? 19.482 -24.075 -38.234 1.00 89.44 793 GLY A O 1
ATOM 6348 N N . THR A 1 794 ? 19.989 -21.892 -38.228 1.00 94.06 794 THR A N 1
ATOM 6349 C CA . THR A 1 794 ? 21.445 -22.050 -38.321 1.00 94.06 794 THR A CA 1
ATOM 6350 C C . THR A 1 794 ? 22.091 -21.637 -37.003 1.00 94.06 794 THR A C 1
ATOM 6352 O O . THR A 1 794 ? 21.861 -20.535 -36.506 1.00 94.06 794 THR A O 1
ATOM 6355 N N . TRP A 1 795 ? 22.907 -22.519 -36.439 1.00 94.88 795 TRP A N 1
ATOM 6356 C CA . TRP A 1 795 ? 23.732 -22.250 -35.269 1.00 94.88 795 TRP A CA 1
ATOM 6357 C C . TRP A 1 795 ? 24.859 -21.292 -35.634 1.00 94.88 795 TRP A C 1
ATOM 6359 O O . TRP A 1 795 ? 25.511 -21.487 -36.657 1.00 94.88 795 TRP A O 1
ATOM 6369 N N . VAL A 1 796 ? 25.100 -20.281 -34.802 1.00 93.62 796 VAL A N 1
ATOM 6370 C CA . VAL A 1 796 ? 26.117 -19.247 -35.018 1.00 93.62 796 VAL A CA 1
ATOM 6371 C C . VAL A 1 796 ? 26.930 -19.040 -33.742 1.00 93.62 796 VAL A C 1
ATOM 6373 O O . VAL A 1 796 ? 26.369 -18.804 -32.671 1.00 93.62 796 VAL A O 1
ATOM 6376 N N . LEU A 1 797 ? 28.255 -19.087 -33.878 1.00 91.12 797 LEU A N 1
ATOM 6377 C CA . LEU A 1 797 ? 29.232 -18.803 -32.827 1.00 91.12 797 LEU A CA 1
ATOM 6378 C C . LEU A 1 797 ? 30.045 -17.564 -33.191 1.00 91.12 797 LEU A C 1
ATOM 6380 O O . LEU A 1 797 ? 30.865 -17.592 -34.112 1.00 91.12 797 LEU A O 1
ATOM 6384 N N . MET A 1 798 ? 29.847 -16.484 -32.443 1.00 88.25 798 MET A N 1
ATOM 6385 C CA . MET A 1 798 ? 30.631 -15.258 -32.571 1.00 88.25 798 MET A CA 1
ATOM 6386 C C . MET A 1 798 ? 31.892 -15.361 -31.719 1.00 88.25 798 MET A C 1
ATOM 6388 O O . MET A 1 798 ? 31.799 -15.529 -30.507 1.00 88.25 798 MET A O 1
ATOM 6392 N N . VAL A 1 799 ? 33.061 -15.228 -32.340 1.00 80.25 799 VAL A N 1
ATOM 6393 C CA . VAL A 1 799 ? 34.367 -15.565 -31.731 1.00 80.25 799 VAL A CA 1
ATOM 6394 C C . VAL A 1 799 ? 35.368 -14.409 -31.704 1.00 80.25 799 VAL A C 1
ATOM 6396 O O . VAL A 1 799 ? 36.483 -14.543 -31.213 1.00 80.25 799 VAL A O 1
ATOM 6399 N N . GLY A 1 800 ? 34.967 -13.231 -32.188 1.00 68.50 800 GLY A N 1
ATOM 6400 C CA . GLY A 1 800 ? 35.783 -12.018 -32.171 1.00 68.50 800 GLY A CA 1
ATOM 6401 C C . GLY A 1 800 ? 35.679 -11.228 -33.473 1.00 68.50 800 GLY A C 1
ATOM 6402 O O . GLY A 1 800 ? 34.655 -11.254 -34.149 1.00 68.50 800 GLY A O 1
ATOM 6403 N N . SER A 1 801 ? 36.741 -10.499 -33.820 1.00 60.44 801 SER A N 1
ATOM 6404 C CA . SER A 1 801 ? 36.769 -9.567 -34.956 1.00 60.44 801 SER A CA 1
ATOM 6405 C C . SER A 1 801 ? 37.083 -10.207 -36.314 1.00 60.44 801 SER A C 1
ATOM 6407 O O . SER A 1 801 ? 37.141 -9.486 -37.298 1.00 60.44 801 SER A O 1
ATOM 6409 N N . GLU A 1 802 ? 37.304 -11.521 -36.396 1.00 67.00 802 GLU A N 1
ATOM 6410 C CA . GLU A 1 802 ? 37.797 -12.193 -37.615 1.00 67.00 802 GLU A CA 1
ATOM 6411 C C . GLU A 1 802 ? 36.785 -13.150 -38.274 1.00 67.00 802 GLU A C 1
ATOM 6413 O O . GLU A 1 802 ? 37.173 -14.048 -39.029 1.00 67.00 802 GLU A O 1
ATOM 6418 N N . GLY A 1 803 ? 35.494 -13.004 -37.965 1.00 79.69 803 GLY A N 1
ATOM 6419 C CA . GLY A 1 803 ? 34.440 -13.888 -38.466 1.00 79.69 803 GLY A CA 1
ATOM 6420 C C . GLY A 1 803 ? 33.629 -14.555 -37.363 1.00 79.69 803 GLY A C 1
ATOM 6421 O O . GLY A 1 803 ? 33.776 -14.268 -36.175 1.00 79.69 803 GLY A O 1
ATOM 6422 N N . PHE A 1 804 ? 32.773 -15.473 -37.790 1.00 89.25 804 PHE A N 1
ATOM 6423 C CA . PHE A 1 804 ? 31.955 -16.319 -36.932 1.00 89.25 804 PHE A CA 1
ATOM 6424 C C . PHE A 1 804 ? 31.928 -17.740 -37.500 1.00 89.25 804 PHE A C 1
ATOM 6426 O O . PHE A 1 804 ? 32.149 -17.932 -38.699 1.00 89.25 804 PHE A O 1
ATOM 6433 N N . TYR A 1 805 ? 31.667 -18.731 -36.654 1.00 90.75 805 TYR A N 1
ATOM 6434 C CA . TYR A 1 805 ? 31.411 -20.098 -37.106 1.00 90.75 805 TYR A CA 1
ATOM 6435 C C . TYR A 1 805 ? 29.912 -20.325 -37.248 1.00 90.75 805 TYR A C 1
ATOM 6437 O O . TYR A 1 805 ? 29.124 -19.765 -36.485 1.00 90.75 805 TYR A O 1
ATOM 6445 N N . TYR A 1 806 ? 29.514 -21.151 -38.208 1.00 93.00 806 TYR A N 1
ATOM 6446 C CA . TYR A 1 806 ? 28.122 -21.530 -38.397 1.00 93.00 806 TYR A CA 1
ATOM 6447 C C . TYR A 1 806 ? 27.965 -23.031 -38.625 1.00 93.00 806 TYR A C 1
ATOM 6449 O O . TYR A 1 806 ? 28.875 -23.704 -39.108 1.00 93.00 806 TYR A O 1
ATOM 6457 N N . SER A 1 807 ? 26.796 -23.560 -38.269 1.00 93.94 807 SER A N 1
ATOM 6458 C CA . SER A 1 807 ? 26.449 -24.967 -38.458 1.00 93.94 807 SER A CA 1
ATOM 6459 C C . SER A 1 807 ? 24.943 -25.149 -38.635 1.00 93.94 807 SER A C 1
ATOM 6461 O O . SER A 1 807 ? 24.142 -24.430 -38.043 1.00 93.94 807 SER A O 1
ATOM 6463 N N . ARG A 1 808 ? 24.534 -26.136 -39.438 1.00 91.94 808 ARG A N 1
ATOM 6464 C CA . ARG A 1 808 ? 23.114 -26.509 -39.596 1.00 91.94 808 ARG A CA 1
ATOM 6465 C C . ARG A 1 808 ? 22.667 -27.611 -38.629 1.00 91.94 808 ARG A C 1
ATOM 6467 O O . ARG A 1 808 ? 21.473 -27.860 -38.517 1.00 91.94 808 ARG A O 1
ATOM 6474 N N . ASP A 1 809 ? 23.604 -28.290 -37.970 1.00 90.94 809 ASP A N 1
ATOM 6475 C CA . ASP A 1 809 ? 23.346 -29.469 -37.128 1.00 90.94 809 ASP A CA 1
ATOM 6476 C C . ASP A 1 809 ? 24.067 -29.432 -35.765 1.00 90.94 809 ASP A C 1
ATOM 6478 O O . ASP A 1 809 ? 23.949 -30.379 -34.977 1.00 90.94 809 ASP A O 1
ATOM 6482 N N . ALA A 1 810 ? 24.806 -28.349 -35.497 1.00 92.69 810 ALA A N 1
ATOM 6483 C CA . ALA A 1 810 ? 25.712 -28.169 -34.364 1.00 92.69 810 ALA A CA 1
ATOM 6484 C C . ALA A 1 810 ? 26.798 -29.255 -34.253 1.00 92.69 810 ALA A C 1
ATOM 6486 O O . ALA A 1 810 ? 27.370 -29.448 -33.182 1.00 92.69 810 ALA A O 1
ATOM 6487 N N . LEU A 1 811 ? 27.086 -29.968 -35.347 1.00 90.06 811 LEU A N 1
ATOM 6488 C CA . LEU A 1 811 ? 28.138 -30.983 -35.455 1.00 90.06 811 LEU A CA 1
ATOM 6489 C C . LEU A 1 811 ? 29.222 -30.542 -36.421 1.00 90.06 811 LEU A C 1
ATOM 6491 O O . LEU A 1 811 ? 30.401 -30.532 -36.077 1.00 90.06 811 LEU A O 1
ATOM 6495 N N . ASN A 1 812 ? 28.804 -30.195 -37.633 1.00 89.69 812 ASN A N 1
ATOM 6496 C CA . ASN A 1 812 ? 29.683 -29.797 -38.714 1.00 89.69 812 ASN A CA 1
ATOM 6497 C C . ASN A 1 812 ? 29.699 -28.275 -38.759 1.00 89.69 812 ASN A C 1
ATOM 6499 O O . ASN A 1 812 ? 28.695 -27.647 -39.102 1.00 89.69 812 ASN A O 1
ATOM 6503 N N . TRP A 1 813 ? 30.825 -27.698 -38.355 1.00 90.19 813 TRP A N 1
ATOM 6504 C CA . TRP A 1 813 ? 31.010 -26.259 -38.250 1.00 90.19 813 TRP A CA 1
ATOM 6505 C C . TRP A 1 813 ? 31.908 -25.755 -39.374 1.00 90.19 813 TRP A C 1
ATOM 6507 O O . TRP A 1 813 ? 32.927 -26.364 -39.699 1.00 90.19 813 TRP A O 1
ATOM 6517 N N . GLU A 1 814 ? 31.525 -24.625 -39.953 1.00 89.75 814 GLU A N 1
ATOM 6518 C CA . GLU A 1 814 ? 32.274 -23.925 -40.991 1.00 89.75 814 GLU A CA 1
ATOM 6519 C C . GLU A 1 814 ? 32.548 -22.488 -40.535 1.00 89.75 814 GLU A C 1
ATOM 6521 O O . GLU A 1 814 ? 31.750 -21.891 -39.809 1.00 89.75 814 GLU A O 1
ATOM 6526 N N . ARG A 1 815 ? 33.688 -21.918 -40.939 1.00 87.94 815 ARG A N 1
ATOM 6527 C CA . ARG A 1 815 ? 34.051 -20.529 -40.621 1.00 87.94 815 ARG A CA 1
ATOM 6528 C C . ARG A 1 815 ? 33.570 -19.600 -41.735 1.00 87.94 815 ARG A C 1
ATOM 6530 O O . ARG A 1 815 ? 33.902 -19.812 -42.900 1.00 87.94 815 ARG A O 1
ATOM 6537 N N . SER A 1 816 ? 32.832 -18.550 -41.376 1.00 88.44 816 SER A N 1
ATOM 6538 C CA . SER A 1 816 ? 32.464 -17.468 -42.296 1.00 88.44 816 SER A CA 1
ATOM 6539 C C . SER A 1 816 ? 33.703 -16.717 -42.778 1.00 88.44 816 SER A C 1
ATOM 6541 O O . SER A 1 816 ? 34.662 -16.514 -42.030 1.00 88.44 816 SER A O 1
ATOM 6543 N N . GLN A 1 817 ? 33.643 -16.223 -44.012 1.00 84.38 817 GLN A N 1
ATOM 6544 C CA . GLN A 1 817 ? 34.617 -15.261 -44.522 1.00 84.38 817 GLN A CA 1
ATOM 6545 C C . GLN A 1 817 ? 34.363 -13.874 -43.914 1.00 84.38 817 GLN A C 1
ATOM 6547 O O . GLN A 1 817 ? 33.232 -13.534 -43.564 1.00 84.38 817 GLN A O 1
ATOM 6552 N N . TYR A 1 818 ? 35.416 -13.069 -43.789 1.00 83.81 818 TYR A N 1
ATOM 6553 C CA . TYR A 1 818 ? 35.300 -11.651 -43.448 1.00 83.81 818 TYR A CA 1
ATOM 6554 C C . TYR A 1 818 ? 35.102 -10.831 -44.739 1.00 83.81 818 TYR A C 1
ATOM 6556 O O . TYR A 1 818 ? 35.706 -11.190 -45.754 1.00 83.81 818 TYR A O 1
ATOM 6564 N N . PRO A 1 819 ? 34.286 -9.759 -44.751 1.00 84.94 819 PRO A N 1
ATOM 6565 C CA . PRO A 1 819 ? 34.110 -8.936 -45.946 1.00 84.94 819 PRO A CA 1
ATOM 6566 C C . PRO A 1 819 ? 35.424 -8.301 -46.420 1.00 84.94 819 PRO A C 1
ATOM 6568 O O . PRO A 1 819 ? 36.215 -7.825 -45.606 1.00 84.94 819 PRO A O 1
ATOM 6571 N N . ASP A 1 820 ? 35.634 -8.242 -47.736 1.00 79.94 820 ASP A N 1
ATOM 6572 C CA . ASP A 1 820 ? 36.794 -7.561 -48.326 1.00 79.94 820 ASP A CA 1
ATOM 6573 C C . ASP A 1 820 ? 36.582 -6.037 -48.276 1.00 79.94 820 ASP A C 1
ATOM 6575 O O . ASP A 1 820 ? 35.793 -5.471 -49.043 1.00 79.94 820 ASP A O 1
ATOM 6579 N N . VAL A 1 821 ? 37.234 -5.367 -47.320 1.00 76.56 821 VAL A N 1
ATOM 6580 C CA . VAL A 1 821 ? 37.141 -3.914 -47.109 1.00 76.56 821 VAL A CA 1
ATOM 6581 C C . VAL A 1 821 ? 38.492 -3.237 -47.333 1.00 76.56 821 VAL A C 1
ATOM 6583 O O . VAL A 1 821 ? 39.541 -3.731 -46.938 1.00 76.56 821 VAL A O 1
ATOM 6586 N N . SER A 1 822 ? 38.473 -2.059 -47.963 1.00 67.44 822 SER A N 1
ATOM 6587 C CA . SER A 1 822 ? 39.687 -1.357 -48.409 1.00 67.44 822 SER A CA 1
ATOM 6588 C C . SER A 1 822 ? 40.587 -0.832 -47.280 1.00 67.44 822 SER A C 1
ATOM 6590 O O . SER A 1 822 ? 41.750 -0.529 -47.537 1.00 67.44 822 SER A O 1
ATOM 6592 N N . ASP A 1 823 ? 40.059 -0.688 -46.060 1.00 71.62 823 ASP A N 1
ATOM 6593 C CA . ASP A 1 823 ? 40.801 -0.271 -44.864 1.00 71.62 823 ASP A CA 1
ATOM 6594 C C . ASP A 1 823 ? 40.303 -1.041 -43.629 1.00 71.62 823 ASP A C 1
ATOM 6596 O O . ASP A 1 823 ? 39.313 -0.668 -42.996 1.00 71.62 823 ASP A O 1
ATOM 6600 N N . ASN A 1 824 ? 40.998 -2.125 -43.280 1.00 64.56 824 ASN A N 1
ATOM 6601 C CA . ASN A 1 824 ? 40.639 -2.983 -42.146 1.00 64.56 824 ASN A CA 1
ATOM 6602 C C . ASN A 1 824 ? 40.685 -2.265 -40.785 1.00 64.56 824 ASN A C 1
ATOM 6604 O O . ASN A 1 824 ? 40.081 -2.758 -39.839 1.00 64.56 824 ASN A O 1
ATOM 6608 N N . TYR A 1 825 ? 41.368 -1.120 -40.658 1.00 67.81 825 TYR A N 1
ATOM 6609 C CA . TYR A 1 825 ? 41.413 -0.365 -39.398 1.00 67.81 825 TYR A CA 1
ATOM 6610 C C . TYR A 1 825 ? 40.221 0.583 -39.221 1.00 67.81 825 TYR A C 1
ATOM 6612 O O . TYR A 1 825 ? 39.948 1.023 -38.102 1.00 67.81 825 TYR A O 1
ATOM 6620 N N . ALA A 1 826 ? 39.513 0.903 -40.307 1.00 77.81 826 ALA A N 1
ATOM 6621 C CA . ALA A 1 826 ? 38.344 1.773 -40.277 1.00 77.81 826 ALA A CA 1
ATOM 6622 C C . ALA A 1 826 ? 37.051 1.023 -39.919 1.00 77.81 826 ALA A C 1
ATOM 6624 O O . ALA A 1 826 ? 36.104 1.659 -39.457 1.00 77.81 826 ALA A O 1
ATOM 6625 N N . PHE A 1 827 ? 37.010 -0.302 -40.106 1.00 83.50 827 PHE A N 1
ATOM 6626 C CA . PHE A 1 827 ? 35.821 -1.126 -39.884 1.00 83.50 827 PHE A CA 1
ATOM 6627 C C . PHE A 1 827 ? 35.993 -2.102 -38.721 1.00 83.50 827 PHE A C 1
ATOM 6629 O O . PHE A 1 827 ? 37.010 -2.779 -38.621 1.00 83.50 827 PHE A O 1
ATOM 6636 N N . SER A 1 828 ? 34.972 -2.232 -37.874 1.00 85.00 828 SER A N 1
ATOM 6637 C CA . SER A 1 828 ? 34.900 -3.281 -36.849 1.00 85.00 828 SER A CA 1
ATOM 6638 C C . SER A 1 828 ? 33.598 -4.065 -36.976 1.00 85.00 828 SER A C 1
ATOM 6640 O O . SER A 1 828 ? 32.522 -3.482 -37.103 1.00 85.00 828 SER A O 1
ATOM 6642 N N . ALA A 1 829 ? 33.685 -5.394 -36.963 1.00 83.25 829 ALA A N 1
ATOM 6643 C CA . ALA A 1 829 ? 32.506 -6.251 -36.940 1.00 83.25 829 ALA A CA 1
ATOM 6644 C C . ALA A 1 829 ? 31.729 -6.095 -35.627 1.00 83.25 829 ALA A C 1
ATOM 6646 O O . ALA A 1 829 ? 32.319 -5.928 -34.558 1.00 83.25 829 ALA A O 1
ATOM 6647 N N . THR A 1 830 ? 30.403 -6.193 -35.710 1.00 88.00 830 THR A N 1
ATOM 6648 C CA . THR A 1 830 ? 29.524 -6.259 -34.534 1.00 88.00 830 THR A CA 1
ATOM 6649 C C . THR A 1 830 ? 28.905 -7.646 -34.400 1.00 88.00 830 THR A C 1
ATOM 6651 O O . THR A 1 830 ? 29.003 -8.474 -35.305 1.00 88.00 830 THR A O 1
ATOM 6654 N N . GLU A 1 831 ? 28.229 -7.898 -33.284 1.00 87.38 831 GLU A N 1
ATOM 6655 C CA . GLU A 1 831 ? 27.516 -9.158 -33.044 1.00 87.38 831 GLU A CA 1
ATOM 6656 C C . GLU A 1 831 ? 26.120 -9.197 -33.696 1.00 87.38 831 GLU A C 1
ATOM 6658 O O . GLU A 1 831 ? 25.392 -10.177 -33.551 1.00 87.38 831 GLU A O 1
ATOM 6663 N N . ASP A 1 832 ? 25.727 -8.147 -34.424 1.00 90.81 832 ASP A N 1
ATOM 6664 C CA . ASP A 1 832 ? 24.442 -8.094 -35.118 1.00 90.81 832 ASP A CA 1
ATOM 6665 C C . ASP A 1 832 ? 24.528 -8.783 -36.488 1.00 90.81 832 ASP A C 1
ATOM 6667 O O . ASP A 1 832 ? 24.792 -8.157 -37.523 1.00 90.81 832 ASP A O 1
ATOM 6671 N N . LEU A 1 833 ? 24.275 -10.089 -36.470 1.00 92.75 833 LEU A N 1
ATOM 6672 C CA . LEU A 1 833 ? 24.008 -10.920 -37.639 1.00 92.75 833 LEU A CA 1
ATOM 6673 C C . LEU A 1 833 ? 22.508 -11.236 -37.686 1.00 92.75 833 LEU A C 1
ATOM 6675 O O . LEU A 1 833 ? 21.934 -11.677 -36.692 1.00 92.75 833 LEU A O 1
ATOM 6679 N N . VAL A 1 834 ? 21.858 -11.004 -38.825 1.00 93.56 834 VAL A N 1
ATOM 6680 C CA . VAL A 1 834 ? 20.417 -11.245 -38.994 1.00 93.56 834 VAL A CA 1
ATOM 6681 C C . VAL A 1 834 ? 20.126 -11.900 -40.338 1.00 93.56 834 VAL A C 1
ATOM 6683 O O . VAL A 1 834 ? 20.800 -11.629 -41.329 1.00 93.56 834 VAL A O 1
ATOM 6686 N N . PHE A 1 835 ? 19.081 -12.722 -40.392 1.00 92.19 835 PHE A N 1
ATOM 6687 C CA . PHE A 1 835 ? 18.533 -13.228 -41.646 1.00 92.19 835 PHE A CA 1
ATOM 6688 C C . PHE A 1 835 ? 17.300 -12.411 -42.039 1.00 92.19 835 PHE A C 1
ATOM 6690 O O . PHE A 1 835 ? 16.368 -12.252 -41.249 1.00 92.19 835 PHE A O 1
ATOM 6697 N N . PHE A 1 836 ? 17.299 -11.852 -43.248 1.00 90.81 836 PHE A N 1
ATOM 6698 C CA . PHE A 1 836 ? 16.258 -10.944 -43.716 1.00 90.81 836 PHE A CA 1
ATOM 6699 C C . PHE A 1 836 ? 16.039 -11.074 -45.224 1.00 90.81 836 PHE A C 1
ATOM 6701 O O . PHE A 1 836 ? 16.969 -10.963 -46.016 1.00 90.81 836 PHE A O 1
ATOM 6708 N N . ASN A 1 837 ? 14.781 -11.284 -45.629 1.00 86.44 837 ASN A N 1
ATOM 6709 C CA . ASN A 1 837 ? 14.368 -11.419 -47.033 1.00 86.44 837 ASN A CA 1
ATOM 6710 C C . ASN A 1 837 ? 15.199 -12.425 -47.854 1.00 86.44 837 ASN A C 1
ATOM 6712 O O . ASN A 1 837 ? 15.468 -12.196 -49.031 1.00 86.44 837 ASN A O 1
ATOM 6716 N N . GLY A 1 838 ? 15.578 -13.553 -47.248 1.00 87.94 838 GLY A N 1
ATOM 6717 C CA . GLY A 1 838 ? 16.350 -14.590 -47.935 1.00 87.94 838 GLY A CA 1
ATOM 6718 C C . GLY A 1 838 ? 17.849 -14.300 -48.036 1.00 87.94 838 GLY A C 1
ATOM 6719 O O . GLY A 1 838 ? 18.537 -14.995 -48.773 1.00 87.94 838 GLY A O 1
ATOM 6720 N N . GLN A 1 839 ? 18.350 -13.279 -47.337 1.00 91.44 839 GLN A N 1
ATOM 6721 C CA . GLN A 1 839 ? 19.764 -12.918 -47.300 1.00 91.44 839 GLN A CA 1
ATOM 6722 C C . GLN A 1 839 ? 20.240 -12.769 -45.855 1.00 91.44 839 GLN A C 1
ATOM 6724 O O . GLN A 1 839 ? 19.502 -12.325 -44.973 1.00 91.44 839 GLN A O 1
ATOM 6729 N N . TRP A 1 840 ? 21.500 -13.105 -45.622 1.00 93.75 840 TRP A N 1
ATOM 6730 C CA . TRP A 1 840 ? 22.196 -12.816 -44.378 1.00 93.75 840 TRP A CA 1
ATOM 6731 C C . TRP A 1 840 ? 22.710 -11.387 -44.414 1.00 93.75 840 TRP A C 1
ATOM 6733 O O . TRP A 1 840 ? 23.293 -10.974 -45.413 1.00 93.75 840 TRP A O 1
ATOM 6743 N N . LEU A 1 841 ? 22.496 -10.629 -43.342 1.00 94.00 841 LEU A N 1
ATOM 6744 C CA . LEU A 1 841 ? 23.060 -9.299 -43.157 1.00 94.00 841 LEU A CA 1
ATOM 6745 C C . LEU A 1 841 ? 23.914 -9.272 -41.899 1.00 94.00 841 LEU A C 1
ATOM 6747 O O . LEU A 1 841 ? 23.471 -9.689 -40.831 1.00 94.00 841 LEU A O 1
ATOM 6751 N N . TRP A 1 842 ? 25.103 -8.699 -42.023 1.00 92.62 842 TRP A N 1
ATOM 6752 C CA . TRP A 1 842 ? 26.035 -8.515 -40.925 1.00 92.62 842 TRP A CA 1
ATOM 6753 C C . TRP A 1 842 ? 26.389 -7.036 -40.781 1.00 92.62 842 TRP A C 1
ATOM 6755 O O . TRP A 1 842 ? 26.778 -6.371 -41.752 1.00 92.62 842 TRP A O 1
ATOM 6765 N N . ARG A 1 843 ? 26.208 -6.496 -39.571 1.00 91.75 843 ARG A N 1
ATOM 6766 C CA . ARG A 1 843 ? 26.508 -5.097 -39.261 1.00 91.75 843 ARG A CA 1
ATOM 6767 C C . ARG A 1 843 ? 27.950 -4.914 -38.794 1.00 91.75 843 ARG A C 1
ATOM 6769 O O . ARG A 1 843 ? 28.466 -5.655 -37.959 1.00 91.75 843 ARG A O 1
ATOM 6776 N N . PHE A 1 844 ? 28.544 -3.838 -39.281 1.00 90.38 844 PHE A N 1
ATOM 6777 C CA . PHE A 1 844 ? 29.860 -3.322 -38.945 1.00 90.38 844 PHE A CA 1
ATOM 6778 C C . PHE A 1 844 ? 29.732 -1.873 -38.470 1.00 90.38 844 PHE A C 1
ATOM 6780 O O . PHE A 1 844 ? 28.765 -1.177 -38.801 1.00 90.38 844 PHE A O 1
ATOM 6787 N N . THR A 1 845 ? 30.720 -1.407 -37.720 1.00 89.62 845 THR A N 1
ATOM 6788 C CA . THR A 1 845 ? 30.938 0.009 -37.435 1.00 89.62 845 THR A CA 1
ATOM 6789 C C . THR A 1 845 ? 32.063 0.548 -38.303 1.00 89.62 845 THR A C 1
ATOM 6791 O O . THR A 1 845 ? 33.055 -0.133 -38.539 1.00 89.62 845 THR A O 1
ATOM 6794 N N . GLU A 1 846 ? 31.893 1.765 -38.806 1.00 89.81 846 GLU A N 1
ATOM 6795 C CA . GLU A 1 846 ? 32.857 2.503 -39.616 1.00 89.81 846 GLU A CA 1
ATOM 6796 C C . GLU A 1 846 ? 33.275 3.765 -38.858 1.00 89.81 846 GLU A C 1
ATOM 6798 O O . GLU A 1 846 ? 32.470 4.683 -38.650 1.00 89.81 846 GLU A O 1
ATOM 6803 N N . ARG A 1 847 ? 34.538 3.817 -38.433 1.00 88.75 847 ARG A N 1
ATOM 6804 C CA . ARG A 1 847 ? 35.069 4.907 -37.614 1.00 88.75 847 ARG A CA 1
ATOM 6805 C C . ARG A 1 847 ? 35.071 6.214 -38.405 1.00 88.75 847 ARG A C 1
ATOM 6807 O O . ARG A 1 847 ? 35.760 6.348 -39.411 1.00 88.75 847 ARG A O 1
ATOM 6814 N N . THR A 1 848 ? 34.334 7.206 -37.916 1.00 89.38 848 THR A N 1
ATOM 6815 C CA . THR A 1 848 ? 34.234 8.541 -38.517 1.00 89.38 848 THR A CA 1
ATOM 6816 C C . THR A 1 848 ? 34.730 9.603 -37.545 1.00 89.38 848 THR A C 1
ATOM 6818 O O . THR A 1 848 ? 34.340 9.614 -36.381 1.00 89.38 848 THR A O 1
ATOM 6821 N N . GLU A 1 849 ? 35.568 10.526 -38.013 1.00 90.06 849 GLU A N 1
ATOM 6822 C CA . GLU A 1 849 ? 36.074 11.633 -37.195 1.00 90.06 849 GLU A CA 1
ATOM 6823 C C . GLU A 1 849 ? 35.121 12.837 -37.178 1.00 90.06 849 GLU A C 1
ATOM 6825 O O . GLU A 1 849 ? 34.426 13.118 -38.154 1.00 90.06 849 GLU A O 1
ATOM 6830 N N . PHE A 1 850 ? 35.109 13.564 -36.060 1.00 89.44 850 PHE A N 1
ATOM 6831 C CA . PHE A 1 850 ? 34.439 14.853 -35.915 1.00 89.44 850 PHE A CA 1
ATOM 6832 C C . PHE A 1 850 ? 35.300 15.823 -35.095 1.00 89.44 850 PHE A C 1
ATOM 6834 O O . PHE A 1 850 ? 36.064 15.423 -34.213 1.00 89.44 850 PHE A O 1
ATOM 6841 N N . GLU A 1 851 ? 35.145 17.119 -35.354 1.00 89.44 851 GLU A N 1
ATOM 6842 C CA . GLU A 1 851 ? 35.860 18.184 -34.642 1.00 89.44 851 GLU A CA 1
ATOM 6843 C C . GLU A 1 851 ? 34.977 18.834 -33.573 1.00 89.44 851 GLU A C 1
ATOM 6845 O O . GLU A 1 851 ? 33.782 19.052 -33.792 1.00 89.44 851 GLU A O 1
ATOM 6850 N N . TYR A 1 852 ? 35.550 19.196 -32.424 1.00 83.62 852 TYR A N 1
ATOM 6851 C CA . TYR A 1 852 ? 34.868 19.954 -31.374 1.00 83.62 852 TYR A CA 1
ATOM 6852 C C . TYR A 1 852 ? 35.795 20.971 -30.702 1.00 83.62 852 TYR A C 1
ATOM 6854 O O . TYR A 1 852 ? 37.019 20.862 -30.744 1.00 83.62 852 TYR A O 1
ATOM 6862 N N . THR A 1 853 ? 35.192 21.981 -30.078 1.00 83.56 853 THR A N 1
ATOM 6863 C CA . THR A 1 853 ? 35.916 23.019 -29.343 1.00 83.56 853 THR A CA 1
ATOM 6864 C C . THR A 1 853 ? 35.943 22.674 -27.862 1.00 83.56 853 THR A C 1
ATOM 6866 O O . THR A 1 853 ? 34.900 22.650 -27.209 1.00 83.56 853 THR A O 1
ATOM 6869 N N . ASP A 1 854 ? 37.136 22.428 -27.333 1.00 75.75 854 ASP A N 1
ATOM 6870 C CA . ASP A 1 854 ? 37.372 22.226 -25.910 1.00 75.75 854 ASP A CA 1
ATOM 6871 C C . ASP A 1 854 ? 37.706 23.569 -25.251 1.00 75.75 854 ASP A C 1
ATOM 6873 O O . ASP A 1 854 ? 38.678 24.235 -25.632 1.00 75.75 854 ASP A O 1
ATOM 6877 N N . LYS A 1 855 ? 36.865 23.992 -24.302 1.00 67.81 855 LYS A N 1
ATOM 6878 C CA . LYS A 1 855 ? 36.978 25.311 -23.674 1.00 67.81 855 LYS A CA 1
ATOM 6879 C C . LYS A 1 855 ? 38.040 25.291 -22.583 1.00 67.81 855 LYS A C 1
ATOM 6881 O O . LYS A 1 855 ? 37.826 24.719 -21.517 1.00 67.81 855 LYS A O 1
ATOM 6886 N N . GLY A 1 856 ? 39.166 25.948 -22.838 1.00 45.47 856 GLY A N 1
ATOM 6887 C CA . GLY A 1 856 ? 40.212 26.164 -21.844 1.00 45.47 856 GLY A CA 1
ATOM 6888 C C . GLY A 1 856 ? 39.962 27.414 -20.998 1.00 45.47 856 GLY A C 1
ATOM 6889 O O . GLY A 1 856 ? 39.200 28.303 -21.364 1.00 45.47 856 GLY A O 1
ATOM 6890 N N . PHE A 1 857 ? 40.661 27.519 -19.866 1.00 37.50 857 PHE A N 1
ATOM 6891 C CA . PHE A 1 857 ? 40.555 28.670 -18.955 1.00 37.50 857 PHE A CA 1
ATOM 6892 C C . PHE A 1 857 ? 41.036 29.998 -19.584 1.00 37.50 857 PHE A C 1
ATOM 6894 O O . PHE A 1 857 ? 40.654 31.071 -19.126 1.00 37.50 857 PHE A O 1
ATOM 6901 N N . LEU A 1 858 ? 41.878 29.935 -20.628 1.00 35.25 858 LEU A N 1
ATOM 6902 C CA . LEU A 1 858 ? 42.451 31.105 -21.316 1.00 35.25 858 LEU A CA 1
ATOM 6903 C C . LEU A 1 858 ? 42.249 31.100 -22.842 1.00 35.25 858 LEU A C 1
ATOM 6905 O O . LEU A 1 858 ? 42.118 32.172 -23.426 1.00 35.25 858 LEU A O 1
ATOM 6909 N N . PHE A 1 859 ? 42.213 29.929 -23.488 1.00 47.97 859 PHE A N 1
ATOM 6910 C CA . PHE A 1 859 ? 41.989 29.791 -24.930 1.00 47.97 859 PHE A CA 1
ATOM 6911 C C . PHE A 1 859 ? 41.172 28.534 -25.226 1.00 47.97 859 PHE A C 1
ATOM 6913 O O . PHE A 1 859 ? 41.385 27.490 -24.608 1.00 47.97 859 PHE A O 1
ATOM 6920 N N . ASP A 1 860 ? 40.277 28.638 -26.202 1.00 64.06 860 ASP A N 1
ATOM 6921 C CA . ASP A 1 860 ? 39.555 27.504 -26.769 1.00 64.06 860 ASP A CA 1
ATOM 6922 C C . ASP A 1 860 ? 40.484 26.731 -27.723 1.00 64.06 860 ASP A C 1
ATOM 6924 O O . ASP A 1 860 ? 41.206 27.336 -28.520 1.00 64.06 860 ASP A O 1
ATOM 6928 N N . SER A 1 861 ? 40.480 25.398 -27.650 1.00 71.75 861 SER A N 1
ATOM 6929 C CA . SER A 1 861 ? 41.278 24.532 -28.532 1.00 71.75 861 SER A CA 1
ATOM 6930 C C . SER A 1 861 ? 40.381 23.633 -29.380 1.00 71.75 861 SER A C 1
ATOM 6932 O O . SER A 1 861 ? 39.429 23.044 -28.869 1.00 71.75 861 SER A O 1
ATOM 6934 N N . THR A 1 862 ? 40.666 23.522 -30.679 1.00 85.44 862 THR A N 1
ATOM 6935 C CA . THR A 1 862 ? 39.983 22.560 -31.557 1.00 85.44 862 THR A CA 1
ATOM 6936 C C . THR A 1 862 ? 40.609 21.183 -31.367 1.00 85.44 862 THR A C 1
ATOM 6938 O O . THR A 1 862 ? 41.818 21.024 -31.539 1.00 85.44 862 THR A O 1
ATOM 6941 N N . LYS A 1 863 ? 39.791 20.192 -31.014 1.00 83.25 863 LYS A N 1
ATOM 6942 C CA . LYS A 1 863 ? 40.179 18.786 -30.868 1.00 83.25 863 LYS A CA 1
ATOM 6943 C C . LYS A 1 863 ? 39.372 17.915 -31.826 1.00 83.25 863 LYS A C 1
ATOM 6945 O O . LYS A 1 863 ? 38.234 18.241 -32.164 1.00 83.25 863 LYS A O 1
ATOM 6950 N N . THR A 1 864 ? 39.954 16.796 -32.238 1.00 85.62 864 THR A N 1
ATOM 6951 C CA . THR A 1 864 ? 39.282 15.752 -33.018 1.00 85.62 864 THR A CA 1
ATOM 6952 C C . THR A 1 864 ? 38.920 14.575 -32.118 1.00 85.62 864 THR A C 1
ATOM 6954 O O . THR A 1 864 ? 39.659 14.212 -31.202 1.00 85.62 864 THR A O 1
ATOM 6957 N N . SER A 1 865 ? 37.758 13.982 -32.361 1.00 86.56 865 SER A N 1
ATOM 6958 C CA . SER A 1 865 ? 37.337 12.703 -31.784 1.00 86.56 865 SER A CA 1
ATOM 6959 C C . SER A 1 865 ? 36.604 11.892 -32.855 1.00 86.56 865 SER A C 1
ATOM 6961 O O . SER A 1 865 ? 36.587 12.285 -34.018 1.00 86.56 865 SER A O 1
ATOM 6963 N N . ASN A 1 866 ? 36.047 10.736 -32.507 1.00 88.12 866 ASN A N 1
ATOM 6964 C CA . ASN A 1 866 ? 35.360 9.849 -33.444 1.00 88.12 866 ASN A CA 1
ATOM 6965 C C . ASN A 1 866 ? 33.994 9.387 -32.927 1.00 88.12 866 ASN A C 1
ATOM 6967 O O . ASN A 1 866 ? 33.702 9.508 -31.739 1.00 88.12 866 ASN A O 1
ATOM 6971 N N . TYR A 1 867 ? 33.176 8.889 -33.849 1.00 88.44 867 TYR A N 1
ATOM 6972 C CA . TYR A 1 867 ? 31.941 8.131 -33.641 1.00 88.44 867 TYR A CA 1
ATOM 6973 C C . TYR A 1 867 ? 31.828 7.051 -34.727 1.00 88.44 867 TYR A C 1
ATOM 6975 O O . TYR A 1 867 ? 32.545 7.103 -35.731 1.00 88.44 867 TYR A O 1
ATOM 6983 N N . ASP A 1 868 ? 30.938 6.089 -34.529 1.00 90.12 868 ASP A N 1
ATOM 6984 C CA . ASP A 1 868 ? 30.860 4.870 -35.327 1.00 90.12 868 ASP A CA 1
ATOM 6985 C C . ASP A 1 868 ? 29.625 4.860 -36.236 1.00 90.12 868 ASP A C 1
ATOM 6987 O O . ASP A 1 868 ? 28.484 4.716 -35.793 1.00 90.12 868 ASP A O 1
ATOM 6991 N N . LYS A 1 869 ? 29.843 4.982 -37.550 1.00 90.50 869 LYS A N 1
ATOM 6992 C CA . LYS A 1 869 ? 28.760 4.887 -38.536 1.00 90.50 869 LYS A CA 1
ATOM 6993 C C . LYS A 1 869 ? 28.375 3.435 -38.804 1.00 90.50 869 LYS A C 1
ATOM 6995 O O . LYS A 1 869 ? 29.250 2.576 -38.869 1.00 90.50 869 LYS A O 1
ATOM 7000 N N . PRO A 1 870 ? 27.088 3.139 -39.043 1.00 91.56 870 PRO A N 1
ATOM 7001 C CA . PRO A 1 870 ? 26.672 1.797 -39.410 1.00 91.56 870 PRO A CA 1
ATOM 7002 C C . PRO A 1 870 ? 27.096 1.446 -40.841 1.00 91.56 870 PRO A C 1
ATOM 7004 O O . PRO A 1 870 ? 26.867 2.191 -41.797 1.00 91.56 870 PRO A O 1
ATOM 7007 N N . ALA A 1 871 ? 27.645 0.250 -40.985 1.00 90.00 871 ALA A N 1
ATOM 7008 C CA . ALA A 1 871 ? 27.979 -0.400 -42.237 1.00 90.00 871 ALA A CA 1
ATOM 7009 C C . ALA A 1 871 ? 27.267 -1.756 -42.291 1.00 90.00 871 ALA A C 1
ATOM 7011 O O . ALA A 1 871 ? 27.242 -2.476 -41.301 1.00 90.00 871 ALA A O 1
ATOM 7012 N N . PHE A 1 872 ? 26.683 -2.118 -43.432 1.00 91.81 872 PHE A N 1
ATOM 7013 C CA . PHE A 1 872 ? 25.964 -3.385 -43.582 1.00 91.81 872 PHE A CA 1
ATOM 7014 C C . PHE A 1 872 ? 26.517 -4.156 -44.771 1.00 91.81 872 PHE A C 1
ATOM 7016 O O . PHE A 1 872 ? 26.663 -3.592 -45.859 1.00 91.81 872 PHE A O 1
ATOM 7023 N N . PHE A 1 873 ? 26.793 -5.435 -44.562 1.00 91.88 873 PHE A N 1
ATOM 7024 C CA . PHE A 1 873 ? 27.202 -6.367 -45.604 1.00 91.88 873 PHE A CA 1
ATOM 7025 C C . PHE A 1 873 ? 26.175 -7.484 -45.711 1.00 91.88 873 PHE A C 1
ATOM 7027 O O . PHE A 1 873 ? 25.555 -7.835 -44.709 1.00 91.88 873 PHE A O 1
ATOM 7034 N N . CYS A 1 874 ? 25.976 -8.015 -46.912 1.00 93.31 874 CYS A N 1
ATOM 7035 C CA . CYS A 1 874 ? 25.034 -9.092 -47.162 1.00 93.31 874 CYS A CA 1
ATOM 7036 C C . CYS A 1 874 ? 25.656 -10.257 -47.932 1.00 93.31 874 CYS A C 1
ATOM 7038 O O . CYS A 1 874 ? 26.578 -10.060 -48.723 1.00 93.31 874 CYS A O 1
ATOM 7040 N N . ALA A 1 875 ? 25.104 -11.449 -47.717 1.00 94.12 875 ALA A N 1
ATOM 7041 C CA . ALA A 1 875 ? 25.460 -12.682 -48.408 1.00 94.12 875 ALA A CA 1
ATOM 7042 C C . ALA A 1 875 ? 24.219 -13.583 -48.573 1.00 94.12 875 ALA A C 1
ATOM 7044 O O . ALA A 1 875 ? 23.275 -13.497 -47.786 1.00 94.12 875 ALA A O 1
ATOM 7045 N N . GLU A 1 876 ? 24.197 -14.446 -49.593 1.00 91.62 876 GLU A N 1
ATOM 7046 C CA . GLU A 1 876 ? 23.107 -15.427 -49.778 1.00 91.62 876 GLU A CA 1
ATOM 7047 C C . GLU A 1 876 ? 23.172 -16.557 -48.738 1.00 91.62 876 GLU A C 1
ATOM 7049 O O . GLU A 1 876 ? 22.147 -16.999 -48.227 1.00 91.62 876 GLU A O 1
ATOM 7054 N N . GLU A 1 877 ? 24.383 -16.975 -48.369 1.00 91.69 877 GLU A N 1
ATOM 7055 C CA . GLU A 1 877 ? 24.657 -17.961 -47.323 1.00 91.69 877 GLU A CA 1
ATOM 7056 C C . GLU A 1 877 ? 25.828 -17.478 -46.449 1.00 91.69 877 GLU A C 1
ATOM 7058 O O . GLU A 1 877 ? 26.676 -16.734 -46.948 1.00 91.69 877 GLU A O 1
ATOM 7063 N N . PRO A 1 878 ? 25.941 -17.913 -45.178 1.00 90.38 878 PRO A N 1
ATOM 7064 C CA . PRO A 1 878 ? 26.998 -17.448 -44.272 1.00 90.38 878 PRO A CA 1
ATOM 7065 C C . PRO A 1 878 ? 28.433 -17.686 -44.772 1.00 90.38 878 PRO A C 1
ATOM 7067 O O . PRO A 1 878 ? 29.337 -16.930 -44.431 1.00 90.38 878 PRO A O 1
ATOM 7070 N N . GLY A 1 879 ? 28.648 -18.726 -45.584 1.00 85.88 879 GLY A N 1
ATOM 7071 C CA . GLY A 1 879 ? 29.953 -19.058 -46.168 1.00 85.88 879 GLY A CA 1
ATOM 7072 C C . GLY A 1 879 ? 30.282 -18.346 -47.484 1.00 85.88 879 GLY A C 1
ATOM 7073 O O . GLY A 1 879 ? 31.387 -18.514 -48.003 1.00 85.88 879 GLY A O 1
ATOM 7074 N N . ALA A 1 880 ? 29.342 -17.586 -48.053 1.00 89.94 880 ALA A N 1
ATOM 7075 C CA . ALA A 1 880 ? 29.547 -16.874 -49.310 1.00 89.94 880 ALA A CA 1
ATOM 7076 C C . ALA A 1 880 ? 30.361 -15.581 -49.113 1.00 89.94 880 ALA A C 1
ATOM 7078 O O . ALA A 1 880 ? 30.591 -15.119 -47.994 1.00 89.94 880 ALA A O 1
ATOM 7079 N N . ALA A 1 881 ? 30.805 -14.983 -50.222 1.00 89.88 881 ALA A N 1
ATOM 7080 C CA . ALA A 1 881 ? 31.468 -13.686 -50.184 1.00 89.88 881 ALA A CA 1
ATOM 7081 C C . ALA A 1 881 ? 30.480 -12.595 -49.739 1.00 89.88 881 ALA A C 1
ATOM 7083 O O . ALA A 1 881 ? 29.359 -12.514 -50.242 1.00 89.88 881 ALA A O 1
ATOM 7084 N N . TRP A 1 882 ? 30.916 -11.753 -48.805 1.00 91.75 882 TRP A N 1
ATOM 7085 C CA . TRP A 1 882 ? 30.117 -10.658 -48.269 1.00 91.75 882 TRP A CA 1
ATOM 7086 C C . TRP A 1 882 ? 30.265 -9.402 -49.124 1.00 91.75 882 TRP A C 1
ATOM 7088 O O . TRP A 1 882 ? 31.368 -8.885 -49.298 1.00 91.75 882 TRP A O 1
ATOM 7098 N N . GLU A 1 883 ? 29.145 -8.865 -49.599 1.00 92.12 883 GLU A N 1
ATOM 7099 C CA . GLU A 1 883 ? 29.106 -7.645 -50.407 1.00 92.12 883 GLU A CA 1
ATOM 7100 C C . GLU A 1 883 ? 28.458 -6.492 -49.637 1.00 92.12 883 GLU A C 1
ATOM 7102 O O . GLU A 1 883 ? 27.649 -6.699 -48.732 1.00 92.12 883 GLU A O 1
ATOM 7107 N N . ARG A 1 884 ? 28.802 -5.242 -49.972 1.00 90.88 884 ARG A N 1
ATOM 7108 C CA . ARG A 1 884 ? 28.192 -4.073 -49.320 1.00 90.88 884 ARG A CA 1
ATOM 7109 C C . ARG A 1 884 ? 26.702 -4.024 -49.652 1.00 90.88 884 ARG A C 1
ATOM 7111 O O . ARG A 1 884 ? 26.326 -3.918 -50.815 1.00 90.88 884 ARG A O 1
ATOM 7118 N N . TRP A 1 885 ? 25.859 -4.003 -48.626 1.00 91.06 885 TRP A N 1
ATOM 7119 C CA . TRP A 1 885 ? 24.416 -3.973 -48.820 1.00 91.06 885 TRP A CA 1
ATOM 7120 C C . TRP A 1 885 ? 23.942 -2.598 -49.319 1.00 91.06 885 TRP A C 1
ATOM 7122 O O . TRP A 1 885 ? 24.324 -1.550 -48.787 1.00 91.06 885 TRP A O 1
ATOM 7132 N N . GLU A 1 886 ? 23.080 -2.589 -50.339 1.00 79.88 886 GLU A N 1
ATOM 7133 C CA . GLU A 1 886 ? 22.602 -1.359 -50.993 1.00 79.88 886 GLU A CA 1
ATOM 7134 C C . GLU A 1 886 ? 21.640 -0.529 -50.119 1.00 79.88 886 GLU A C 1
ATOM 7136 O O . GLU A 1 886 ? 21.417 0.657 -50.381 1.00 79.88 886 GLU A O 1
ATOM 7141 N N . GLY A 1 887 ? 21.088 -1.118 -49.052 1.00 77.69 887 GLY A N 1
ATOM 7142 C CA . GLY A 1 887 ? 20.152 -0.489 -48.115 1.00 77.69 887 GLY A CA 1
ATOM 7143 C C . GLY A 1 887 ? 20.794 0.541 -47.177 1.00 77.69 887 GLY A C 1
ATOM 7144 O O . GLY A 1 887 ? 20.720 0.399 -45.959 1.00 77.69 887 GLY A O 1
ATOM 7145 N N . ARG A 1 888 ? 21.422 1.596 -47.718 1.00 79.31 888 ARG A N 1
ATOM 7146 C CA . ARG A 1 888 ? 22.130 2.621 -46.928 1.00 79.31 888 ARG A CA 1
ATOM 7147 C C . ARG A 1 888 ? 21.215 3.335 -45.929 1.00 79.31 888 ARG A C 1
ATOM 7149 O O . ARG A 1 888 ? 20.258 4.009 -46.317 1.00 79.31 888 ARG A O 1
ATOM 7156 N N . LEU A 1 889 ? 21.579 3.255 -44.652 1.00 88.50 889 LEU A N 1
ATOM 7157 C CA . LEU A 1 889 ? 20.989 4.031 -43.566 1.00 88.50 889 LEU A CA 1
ATOM 7158 C C . LEU A 1 889 ? 21.713 5.378 -43.443 1.00 88.50 889 LEU A C 1
ATOM 7160 O O . LEU A 1 889 ? 22.934 5.415 -43.312 1.00 88.50 889 LEU A O 1
ATOM 7164 N N . HIS A 1 890 ? 20.964 6.478 -43.504 1.00 84.69 890 HIS A N 1
ATOM 7165 C CA . HIS A 1 890 ? 21.509 7.828 -43.354 1.00 84.69 890 HIS A CA 1
ATOM 7166 C C . HIS A 1 890 ? 21.147 8.358 -41.967 1.00 84.69 890 HIS A C 1
ATOM 7168 O O . HIS A 1 890 ? 19.973 8.604 -41.702 1.00 84.69 890 HIS A O 1
ATOM 7174 N N . LEU A 1 891 ? 22.155 8.523 -41.112 1.00 89.62 891 LEU A N 1
ATOM 7175 C CA . LEU A 1 891 ? 22.025 9.080 -39.765 1.00 89.62 891 LEU A CA 1
ATOM 7176 C C . LEU A 1 891 ? 22.671 10.466 -39.678 1.00 89.62 891 LEU A C 1
ATOM 7178 O O . LEU A 1 891 ? 23.515 10.824 -40.508 1.00 89.62 891 LEU A O 1
ATOM 7182 N N . SER A 1 892 ? 22.274 11.243 -38.672 1.00 88.81 892 SER A N 1
ATOM 7183 C CA . SER A 1 892 ? 22.893 12.540 -38.384 1.00 88.81 892 SER A CA 1
ATOM 7184 C C . SER A 1 892 ? 24.329 12.368 -37.870 1.00 88.81 892 SER A C 1
ATOM 7186 O O . SER A 1 892 ? 24.701 11.316 -37.355 1.00 88.81 892 SER A O 1
ATOM 7188 N N . GLU A 1 893 ? 25.157 13.416 -37.959 1.00 89.50 893 GLU A N 1
ATOM 7189 C CA . GLU A 1 893 ? 26.498 13.387 -37.355 1.00 89.50 893 GLU A CA 1
ATOM 7190 C C . GLU A 1 893 ? 26.406 13.107 -35.841 1.00 89.50 893 GLU A C 1
ATOM 7192 O O . GLU A 1 893 ? 25.716 13.836 -35.116 1.00 89.50 893 GLU A O 1
ATOM 7197 N N . GLY A 1 894 ? 27.116 12.071 -35.382 1.00 87.38 894 GLY A N 1
ATOM 7198 C CA . GLY A 1 894 ? 27.162 11.624 -33.986 1.00 87.38 894 GLY A CA 1
ATOM 7199 C C . GLY A 1 894 ? 26.095 10.599 -33.579 1.00 87.38 894 GLY A C 1
ATOM 7200 O O . GLY A 1 894 ? 26.117 10.164 -32.427 1.00 87.38 894 GLY A O 1
ATOM 7201 N N . GLU A 1 895 ? 25.179 10.225 -34.481 1.00 90.25 895 GLU A N 1
ATOM 7202 C CA . GLU A 1 895 ? 24.239 9.110 -34.290 1.00 90.25 895 GLU A CA 1
ATOM 7203 C C . GLU A 1 895 ? 24.857 7.782 -34.742 1.00 90.25 895 GLU A C 1
ATOM 7205 O O . GLU A 1 895 ? 25.491 7.695 -35.796 1.00 90.25 895 GLU A O 1
ATOM 7210 N N . GLU A 1 896 ? 24.615 6.739 -33.955 1.00 91.62 896 GLU A N 1
ATOM 7211 C CA . GLU A 1 896 ? 25.124 5.383 -34.142 1.00 91.62 896 GLU A CA 1
ATOM 7212 C C . GLU A 1 896 ? 23.955 4.386 -34.096 1.00 91.62 896 GLU A C 1
ATOM 7214 O O . GLU A 1 896 ? 22.927 4.646 -33.462 1.00 91.62 896 GLU A O 1
ATOM 7219 N N . VAL A 1 897 ? 24.108 3.231 -34.751 1.00 92.31 897 VAL A N 1
ATOM 7220 C CA . VAL A 1 897 ? 23.192 2.091 -34.571 1.00 92.31 897 VAL A CA 1
ATOM 7221 C C . VAL A 1 897 ? 23.749 1.213 -33.467 1.00 92.31 897 VAL A C 1
ATOM 7223 O O . VAL A 1 897 ? 24.850 0.680 -33.597 1.00 92.31 897 VAL A O 1
ATOM 7226 N N . GLU A 1 898 ? 22.976 1.038 -32.406 1.00 89.69 898 GLU A N 1
ATOM 7227 C CA . GLU A 1 898 ? 23.350 0.173 -31.296 1.00 89.69 898 GLU A CA 1
ATOM 7228 C C . GLU A 1 898 ? 22.995 -1.287 -31.581 1.00 89.69 898 GLU A C 1
ATOM 7230 O O . GLU A 1 898 ? 23.842 -2.159 -31.404 1.00 89.69 898 GLU A O 1
ATOM 7235 N N . TYR A 1 899 ? 21.783 -1.533 -32.094 1.00 91.94 899 TYR A N 1
ATOM 7236 C CA . TYR A 1 899 ? 21.288 -2.875 -32.408 1.00 91.94 899 TYR A CA 1
ATOM 7237 C C . TYR A 1 899 ? 20.544 -2.915 -33.745 1.00 91.94 899 TYR A C 1
ATOM 7239 O O . TYR A 1 899 ? 19.796 -1.992 -34.084 1.00 91.94 899 TYR A O 1
ATOM 7247 N N . LEU A 1 900 ? 20.695 -4.024 -34.471 1.00 93.31 900 LEU A N 1
ATOM 7248 C CA . LEU A 1 900 ? 19.909 -4.367 -35.660 1.00 93.31 900 LEU A CA 1
ATOM 7249 C C . LEU A 1 900 ? 19.099 -5.646 -35.398 1.00 93.31 900 LEU A C 1
ATOM 7251 O O . LEU A 1 900 ? 19.657 -6.663 -34.986 1.00 93.31 900 LEU A O 1
ATOM 7255 N N . ARG A 1 901 ? 17.786 -5.626 -35.643 1.00 93.25 901 ARG A N 1
ATOM 7256 C CA . ARG A 1 901 ? 16.909 -6.797 -35.461 1.00 93.25 901 ARG A CA 1
ATOM 7257 C C . ARG A 1 901 ? 16.038 -7.022 -36.692 1.00 93.25 901 ARG A C 1
ATOM 7259 O O . ARG A 1 901 ? 15.421 -6.086 -37.196 1.00 93.25 901 ARG A O 1
ATOM 7266 N N . ALA A 1 902 ? 15.969 -8.263 -37.167 1.00 92.25 902 ALA A N 1
ATOM 7267 C CA . ALA A 1 902 ? 14.966 -8.666 -38.148 1.00 92.25 902 ALA A CA 1
ATOM 7268 C C . ALA A 1 902 ? 13.648 -8.977 -37.437 1.00 92.25 902 ALA A C 1
ATOM 7270 O O . ALA A 1 902 ? 13.647 -9.567 -36.359 1.00 92.25 902 ALA A O 1
ATOM 7271 N N . ILE A 1 903 ? 12.527 -8.569 -38.030 1.00 90.25 903 ILE A N 1
ATOM 7272 C CA . ILE A 1 903 ? 11.206 -8.833 -37.463 1.00 90.25 903 ILE A CA 1
ATOM 7273 C C . ILE A 1 903 ? 10.716 -10.203 -37.951 1.00 90.25 903 ILE A C 1
ATOM 7275 O O . ILE A 1 903 ? 10.494 -10.360 -39.160 1.00 90.25 903 ILE A O 1
ATOM 7279 N N . PRO A 1 904 ? 10.480 -11.174 -37.049 1.00 86.75 904 PRO A N 1
ATOM 7280 C CA . PRO A 1 904 ? 10.095 -12.526 -37.441 1.00 86.75 904 PRO A CA 1
ATOM 7281 C C . PRO A 1 904 ? 8.833 -12.565 -38.301 1.00 86.75 904 PRO A C 1
ATOM 7283 O O . PRO A 1 904 ? 7.854 -11.871 -38.030 1.00 86.75 904 PRO A O 1
ATOM 7286 N N . GLY A 1 905 ? 8.861 -13.381 -39.357 1.00 82.38 905 GLY A N 1
ATOM 7287 C CA . GLY A 1 905 ? 7.724 -13.567 -40.263 1.00 82.38 905 GLY A CA 1
ATOM 7288 C C . GLY A 1 905 ? 7.391 -12.362 -41.151 1.00 82.38 905 GLY A C 1
ATOM 7289 O O . GLY A 1 905 ? 6.356 -12.373 -41.815 1.00 82.38 905 GLY A O 1
ATOM 7290 N N . THR A 1 906 ? 8.239 -11.327 -41.195 1.00 83.75 906 THR A N 1
ATOM 7291 C CA . THR A 1 906 ? 7.999 -10.129 -42.012 1.00 83.75 906 THR A CA 1
ATOM 7292 C C . THR A 1 906 ? 9.220 -9.714 -42.829 1.00 83.75 906 THR A C 1
ATOM 7294 O O . THR A 1 906 ? 10.356 -10.048 -42.511 1.00 83.75 906 THR A O 1
ATOM 7297 N N . ALA A 1 907 ? 8.978 -8.912 -43.866 1.00 85.56 907 ALA A N 1
ATOM 7298 C CA . ALA A 1 907 ? 10.012 -8.267 -44.671 1.00 85.56 907 ALA A CA 1
ATOM 7299 C C . ALA A 1 907 ? 10.419 -6.895 -44.097 1.00 85.56 907 ALA A C 1
ATOM 7301 O O . ALA A 1 907 ? 10.488 -5.905 -44.833 1.00 85.56 907 ALA A O 1
ATOM 7302 N N . CYS A 1 908 ? 10.652 -6.823 -42.779 1.00 89.25 908 CYS A N 1
ATOM 7303 C CA . CYS A 1 908 ? 11.033 -5.595 -42.078 1.00 89.25 908 CYS A CA 1
ATOM 7304 C C . CYS A 1 908 ? 12.280 -5.778 -41.183 1.00 89.25 908 CYS A C 1
ATOM 7306 O O . CYS A 1 908 ? 12.400 -6.779 -40.475 1.00 89.25 908 CYS A O 1
ATOM 7308 N N . LEU A 1 909 ? 13.187 -4.794 -41.193 1.00 92.88 909 LEU A N 1
ATOM 7309 C CA . LEU A 1 909 ? 14.302 -4.669 -40.236 1.00 92.88 909 LEU A CA 1
ATOM 7310 C C . LEU A 1 909 ? 14.065 -3.489 -39.302 1.00 92.88 909 LEU A C 1
ATOM 7312 O O . LEU A 1 909 ? 13.510 -2.488 -39.743 1.00 92.88 909 LEU A O 1
ATOM 7316 N N . LEU A 1 910 ? 14.576 -3.573 -38.076 1.00 93.94 910 LEU A N 1
ATOM 7317 C CA . LEU A 1 910 ? 14.649 -2.483 -37.108 1.00 93.94 910 LEU A CA 1
ATOM 7318 C C . LEU A 1 910 ? 16.103 -2.122 -36.810 1.00 93.94 910 LEU A C 1
ATOM 7320 O O . LEU A 1 910 ? 16.916 -3.007 -36.544 1.00 93.94 910 LEU A O 1
ATOM 7324 N N . ALA A 1 911 ? 16.405 -0.828 -36.800 1.00 93.88 911 ALA A N 1
ATOM 7325 C CA . ALA A 1 911 ? 17.655 -0.263 -36.312 1.00 93.88 911 ALA A CA 1
ATOM 7326 C C . ALA A 1 911 ? 17.365 0.621 -35.094 1.00 93.88 911 ALA A C 1
ATOM 7328 O O . ALA A 1 911 ? 16.564 1.554 -35.175 1.00 93.88 911 ALA A O 1
ATOM 7329 N N . PHE A 1 912 ? 18.016 0.314 -33.977 1.00 92.75 912 PHE A N 1
ATOM 7330 C CA . PHE A 1 912 ? 17.922 1.064 -32.728 1.00 92.75 912 PHE A CA 1
ATOM 7331 C C . PHE A 1 912 ? 19.075 2.066 -32.684 1.00 92.75 912 PHE A C 1
ATOM 7333 O O . PHE A 1 912 ? 20.241 1.671 -32.634 1.00 92.75 912 PHE A O 1
ATOM 7340 N N . CYS A 1 913 ? 18.753 3.354 -32.768 1.00 91.31 913 CYS A N 1
ATOM 7341 C CA . CYS A 1 913 ? 19.705 4.431 -33.014 1.00 91.31 913 CYS A CA 1
ATOM 7342 C C . CYS A 1 913 ? 19.821 5.356 -31.799 1.00 91.31 913 CYS A C 1
ATOM 7344 O O . CYS A 1 913 ? 18.806 5.808 -31.263 1.00 91.31 913 CYS A O 1
ATOM 7346 N N . LYS A 1 914 ? 21.047 5.709 -31.405 1.00 88.88 914 LYS A N 1
ATOM 7347 C CA . LYS A 1 914 ? 21.313 6.669 -30.321 1.00 88.88 914 LYS A CA 1
ATOM 7348 C C . LYS A 1 914 ? 22.503 7.564 -30.637 1.00 88.88 914 LYS A C 1
ATOM 7350 O O . LYS A 1 914 ? 23.310 7.255 -31.508 1.00 88.88 914 LYS A O 1
ATOM 7355 N N . TYR A 1 915 ? 22.639 8.665 -29.907 1.00 87.56 915 TYR A N 1
ATOM 7356 C CA . TYR A 1 915 ? 23.847 9.484 -29.982 1.00 87.56 915 TYR A CA 1
ATOM 7357 C C . TYR A 1 915 ? 24.979 8.908 -29.127 1.00 87.56 915 TYR A C 1
ATOM 7359 O O . TYR A 1 915 ? 24.748 8.451 -28.007 1.00 87.56 915 TYR A O 1
ATOM 7367 N N . ARG A 1 916 ? 26.225 9.037 -29.598 1.00 85.94 916 ARG A N 1
ATOM 7368 C CA . ARG A 1 916 ? 27.412 8.736 -28.784 1.00 85.94 916 ARG A CA 1
ATOM 7369 C C . ARG A 1 916 ? 27.515 9.712 -27.607 1.00 85.94 916 ARG A C 1
ATOM 7371 O O . ARG A 1 916 ? 27.602 10.923 -27.815 1.00 85.94 916 ARG A O 1
ATOM 7378 N N . SER A 1 917 ? 27.605 9.204 -26.376 1.00 81.50 917 SER A N 1
ATOM 7379 C CA . SER A 1 917 ? 27.607 10.030 -25.151 1.00 81.50 917 SER A CA 1
ATOM 7380 C C . SER A 1 917 ? 28.727 11.075 -25.115 1.00 81.50 917 SER A C 1
ATOM 7382 O O . SER A 1 917 ? 28.541 12.201 -24.654 1.00 81.50 917 SER A O 1
ATOM 7384 N N . PHE A 1 918 ? 29.907 10.740 -25.645 1.00 81.25 918 PHE A N 1
ATOM 7385 C CA . PHE A 1 918 ? 31.000 11.708 -25.740 1.00 81.25 918 PHE A CA 1
ATOM 7386 C C . PHE A 1 918 ? 30.665 12.846 -26.714 1.00 81.25 918 PHE A C 1
ATOM 7388 O O . PHE A 1 918 ? 30.918 14.008 -26.409 1.00 81.25 918 PHE A O 1
ATOM 7395 N N . TYR A 1 919 ? 30.048 12.526 -27.857 1.00 85.06 919 TYR A N 1
ATOM 7396 C CA . TYR A 1 919 ? 29.646 13.510 -28.860 1.00 85.06 919 TYR A CA 1
ATOM 7397 C C . TYR A 1 919 ? 28.609 14.493 -28.300 1.00 85.06 919 TYR A C 1
ATOM 7399 O O . TYR A 1 919 ? 28.784 15.705 -28.440 1.00 85.06 919 TYR A O 1
ATOM 7407 N N . THR A 1 920 ? 27.568 14.002 -27.616 1.00 84.44 920 THR A N 1
ATOM 7408 C CA . THR A 1 920 ? 26.531 14.862 -27.009 1.00 84.44 920 THR A CA 1
ATOM 7409 C C . THR A 1 920 ? 27.125 15.823 -25.984 1.00 84.44 920 THR A C 1
ATOM 7411 O O . THR A 1 920 ? 26.816 17.018 -26.013 1.00 84.44 920 THR A O 1
ATOM 7414 N N . THR A 1 921 ? 28.042 15.319 -25.155 1.00 83.25 921 THR A N 1
ATOM 7415 C CA . THR A 1 921 ? 28.751 16.080 -24.121 1.00 83.25 921 THR A CA 1
ATOM 7416 C C . THR A 1 921 ? 29.574 17.213 -24.730 1.00 83.25 921 THR A C 1
ATOM 7418 O O . THR A 1 921 ? 29.398 18.379 -24.368 1.00 83.25 921 THR A O 1
ATOM 7421 N N . VAL A 1 922 ? 30.445 16.909 -25.698 1.00 82.25 922 VAL A N 1
ATOM 7422 C CA . VAL A 1 922 ? 31.369 17.916 -26.246 1.00 82.25 922 VAL A CA 1
ATOM 7423 C C . VAL A 1 922 ? 30.699 18.899 -27.208 1.00 82.25 922 VAL A C 1
ATOM 7425 O O . VAL A 1 922 ? 31.122 20.050 -27.303 1.00 82.25 922 VAL A O 1
ATOM 7428 N N . LYS A 1 923 ? 29.626 18.487 -27.897 1.00 83.12 923 LYS A N 1
ATOM 7429 C CA . LYS A 1 923 ? 28.822 19.366 -28.765 1.00 83.12 923 LYS A CA 1
ATOM 7430 C C . LYS A 1 923 ? 27.706 20.099 -28.018 1.00 83.12 923 LYS A C 1
ATOM 7432 O O . LYS A 1 923 ? 27.036 20.930 -28.627 1.00 83.12 923 LYS A O 1
ATOM 7437 N N . LYS A 1 924 ? 27.517 19.825 -26.719 1.00 79.88 924 LYS A N 1
ATOM 7438 C CA . LYS A 1 924 ? 26.467 20.407 -25.862 1.00 79.88 924 LYS A CA 1
ATOM 7439 C C . LYS A 1 924 ? 25.073 20.302 -26.486 1.00 79.88 924 LYS A C 1
ATOM 7441 O O . LYS A 1 924 ? 24.295 21.257 -26.470 1.00 79.88 924 LYS A O 1
ATOM 7446 N N . LYS A 1 925 ? 24.783 19.155 -27.100 1.00 76.50 925 LYS A N 1
ATOM 7447 C CA . LYS A 1 925 ? 23.520 18.938 -27.806 1.00 76.50 925 LYS A CA 1
ATOM 7448 C C . LYS A 1 925 ? 22.413 18.703 -26.779 1.00 76.50 925 LYS A C 1
ATOM 7450 O O . LYS A 1 925 ? 22.530 17.810 -25.953 1.00 76.50 925 LYS A O 1
ATOM 7455 N N . THR A 1 926 ? 21.359 19.512 -26.834 1.00 68.81 926 THR A N 1
ATOM 7456 C CA . THR A 1 926 ? 20.231 19.458 -25.886 1.00 68.81 926 THR A CA 1
ATOM 7457 C C . THR A 1 926 ? 19.065 18.595 -26.370 1.00 68.81 926 THR A C 1
ATOM 7459 O O . THR A 1 926 ? 18.201 18.252 -25.577 1.00 68.81 926 THR A O 1
ATOM 7462 N N . ASN A 1 927 ? 19.036 18.234 -27.659 1.00 66.75 927 ASN A N 1
ATOM 7463 C CA . ASN A 1 927 ? 18.041 17.337 -28.246 1.00 66.75 927 ASN A CA 1
ATOM 7464 C C . ASN A 1 927 ? 18.742 16.068 -28.754 1.00 66.75 927 ASN A C 1
ATOM 7466 O O . ASN A 1 927 ? 19.338 16.077 -29.836 1.00 66.75 927 ASN A O 1
ATOM 7470 N N . THR A 1 928 ? 18.749 15.025 -27.925 1.00 71.44 928 THR A N 1
ATOM 7471 C CA . THR A 1 928 ? 19.511 13.780 -28.135 1.00 71.44 928 THR A CA 1
ATOM 7472 C C . THR A 1 928 ? 18.644 12.536 -27.979 1.00 71.44 928 THR A C 1
ATOM 7474 O O . THR A 1 928 ? 19.160 11.484 -27.612 1.00 71.44 928 THR A O 1
ATOM 7477 N N . SER A 1 929 ? 17.337 12.648 -28.231 1.00 76.31 929 SER A N 1
ATOM 7478 C CA . SER A 1 929 ? 16.429 11.507 -28.137 1.00 76.31 929 SER A CA 1
ATOM 7479 C C . SER A 1 929 ? 16.885 10.383 -29.064 1.00 76.31 929 SER A C 1
ATOM 7481 O O . SER A 1 929 ? 17.082 10.577 -30.266 1.00 76.31 929 SER A O 1
ATOM 7483 N N . SER A 1 930 ? 17.059 9.204 -28.480 1.00 85.00 930 SER A N 1
ATOM 7484 C CA . SER A 1 930 ? 17.208 7.941 -29.192 1.00 85.00 930 SER A CA 1
ATOM 7485 C C . SER A 1 930 ? 15.993 7.687 -30.100 1.00 85.00 930 SER A C 1
ATOM 7487 O O . SER A 1 930 ? 14.905 8.215 -29.870 1.00 85.00 930 SER A O 1
ATOM 7489 N N . SER A 1 931 ? 16.160 6.884 -31.151 1.00 87.94 931 SER A N 1
ATOM 7490 C CA . SER A 1 931 ? 15.093 6.592 -32.115 1.00 87.94 931 SER A CA 1
ATOM 7491 C C . SER A 1 931 ? 15.159 5.162 -32.638 1.00 87.94 931 SER A C 1
ATOM 7493 O O . SER A 1 931 ? 16.202 4.514 -32.595 1.00 87.94 931 SER A O 1
ATOM 7495 N N . VAL A 1 932 ? 14.033 4.665 -33.150 1.00 91.62 932 VAL A N 1
ATOM 7496 C CA . VAL A 1 932 ? 13.961 3.368 -33.829 1.00 91.62 932 VAL A CA 1
ATOM 7497 C C . VAL A 1 932 ? 13.564 3.600 -35.280 1.00 91.62 932 VAL A C 1
ATOM 7499 O O . VAL A 1 932 ? 12.547 4.235 -35.572 1.00 91.62 932 VAL A O 1
ATOM 7502 N N . MET A 1 933 ? 14.374 3.087 -36.198 1.00 93.50 933 MET A N 1
ATOM 7503 C CA . MET A 1 933 ? 14.129 3.149 -37.633 1.00 93.50 933 MET A CA 1
ATOM 7504 C C . MET A 1 933 ? 13.789 1.768 -38.173 1.00 93.50 933 MET A C 1
ATOM 7506 O O . MET A 1 933 ? 14.259 0.763 -37.651 1.00 93.50 933 MET A O 1
ATOM 7510 N N . TYR A 1 934 ? 13.010 1.716 -39.248 1.00 94.06 934 TYR A N 1
ATOM 7511 C CA . TYR A 1 934 ? 12.679 0.483 -39.942 1.00 94.06 934 TYR A CA 1
ATOM 7512 C C . TYR A 1 934 ? 13.036 0.532 -41.424 1.00 94.06 934 TYR A C 1
ATOM 7514 O O . TYR A 1 934 ? 12.956 1.588 -42.058 1.00 94.06 934 TYR A O 1
ATOM 7522 N N . TYR A 1 935 ? 13.391 -0.622 -41.988 1.00 93.25 935 TYR A N 1
ATOM 7523 C CA . TYR A 1 935 ? 13.638 -0.797 -43.419 1.00 93.25 935 TYR A CA 1
ATOM 7524 C C . TYR A 1 935 ? 12.614 -1.742 -44.037 1.00 93.25 935 TYR A C 1
ATOM 7526 O O . TYR A 1 935 ? 12.408 -2.852 -43.549 1.00 93.25 935 TYR A O 1
ATOM 7534 N N . VAL A 1 936 ? 12.032 -1.324 -45.164 1.00 87.00 936 VAL A N 1
ATOM 7535 C CA . VAL A 1 936 ? 11.227 -2.184 -46.043 1.00 87.00 936 VAL A CA 1
ATOM 7536 C C . VAL A 1 936 ? 11.777 -2.085 -47.460 1.00 87.00 936 VAL A C 1
ATOM 7538 O O . VAL A 1 936 ? 12.000 -0.982 -47.980 1.00 87.00 936 VAL A O 1
ATOM 7541 N N . GLN A 1 937 ? 11.952 -3.236 -48.109 1.00 82.00 937 GLN A N 1
ATOM 7542 C CA . GLN A 1 937 ? 12.459 -3.314 -49.478 1.00 82.00 937 GLN A CA 1
ATOM 7543 C C . GLN A 1 937 ? 11.617 -2.444 -50.430 1.00 82.00 937 GLN A C 1
ATOM 7545 O O . GLN A 1 937 ? 10.386 -2.444 -50.389 1.00 82.00 937 GLN A O 1
ATOM 7550 N N . GLY A 1 938 ? 12.287 -1.634 -51.254 1.00 79.56 938 GLY A N 1
ATOM 7551 C CA . GLY A 1 938 ? 11.654 -0.680 -52.175 1.00 79.56 938 GLY A CA 1
ATOM 7552 C C . GLY A 1 938 ? 11.154 0.632 -51.546 1.00 79.56 938 GLY A C 1
ATOM 7553 O O . GLY A 1 938 ? 10.878 1.576 -52.283 1.00 79.56 938 GLY A O 1
ATOM 7554 N N . LYS A 1 939 ? 11.064 0.741 -50.210 1.00 83.69 939 LYS A N 1
ATOM 7555 C CA . LYS A 1 939 ? 10.670 1.981 -49.501 1.00 83.69 939 LYS A CA 1
ATOM 7556 C C . LYS A 1 939 ? 11.813 2.671 -48.754 1.00 83.69 939 LYS A C 1
ATOM 7558 O O . LYS A 1 939 ? 11.661 3.853 -48.433 1.00 83.69 939 LYS A O 1
ATOM 7563 N N . GLY A 1 940 ? 12.907 1.953 -48.496 1.00 87.94 940 GLY A N 1
ATOM 7564 C CA . GLY A 1 940 ? 14.072 2.448 -47.761 1.00 87.94 940 GLY A CA 1
ATOM 7565 C C . GLY A 1 940 ? 13.839 2.556 -46.251 1.00 87.94 940 GLY A C 1
ATOM 7566 O O . GLY A 1 940 ? 12.836 2.063 -45.732 1.00 87.94 940 GLY A O 1
ATOM 7567 N N . TRP A 1 941 ? 14.783 3.205 -45.564 1.00 93.44 941 TRP A N 1
ATOM 7568 C CA . TRP A 1 941 ? 14.745 3.454 -44.119 1.00 93.44 941 TRP A CA 1
ATOM 7569 C C . TRP A 1 941 ? 13.786 4.589 -43.746 1.00 93.44 941 TRP A C 1
ATOM 7571 O O . TRP A 1 941 ? 13.748 5.621 -44.420 1.00 93.44 941 TRP A O 1
ATOM 7581 N N . ARG A 1 942 ? 13.015 4.410 -42.670 1.00 92.06 942 ARG A N 1
ATOM 7582 C CA . ARG A 1 942 ? 12.041 5.383 -42.141 1.00 92.06 942 ARG A CA 1
ATOM 7583 C C . ARG A 1 942 ? 11.957 5.289 -40.617 1.00 92.06 942 ARG A C 1
ATOM 7585 O O . ARG A 1 942 ? 12.342 4.276 -40.053 1.00 92.06 942 ARG A O 1
ATOM 7592 N N . ASN A 1 943 ? 11.414 6.308 -39.957 1.00 90.06 943 ASN A N 1
ATOM 7593 C CA . ASN A 1 943 ? 11.213 6.287 -38.503 1.00 90.06 943 ASN A CA 1
ATOM 7594 C C . ASN A 1 943 ? 9.979 5.461 -38.129 1.00 90.06 943 ASN A C 1
ATOM 7596 O O . ASN A 1 943 ? 8.919 5.641 -38.736 1.00 90.06 943 ASN A O 1
ATOM 7600 N N . CYS A 1 944 ? 10.106 4.595 -37.124 1.00 89.56 944 CYS A N 1
ATOM 7601 C CA . CYS A 1 944 ? 8.965 3.946 -36.482 1.00 89.56 944 CYS A CA 1
ATOM 7602 C C . CYS A 1 944 ? 8.116 4.976 -35.727 1.00 89.56 944 CYS A C 1
ATOM 7604 O O . CYS A 1 944 ? 8.634 5.997 -35.268 1.00 89.56 944 CYS A O 1
ATOM 7606 N N . THR A 1 945 ? 6.829 4.688 -35.526 1.00 86.56 945 THR A N 1
ATOM 7607 C CA . THR A 1 945 ? 6.127 5.287 -34.383 1.00 86.56 945 THR A CA 1
ATOM 7608 C C . THR A 1 945 ? 6.599 4.558 -33.133 1.00 86.56 945 THR A C 1
ATOM 7610 O O . THR A 1 945 ? 6.547 3.329 -33.066 1.00 86.56 945 THR A O 1
ATOM 7613 N N . TRP A 1 946 ? 7.127 5.317 -32.177 1.00 85.56 946 TRP A N 1
ATOM 7614 C CA . TRP A 1 946 ? 7.605 4.799 -30.905 1.00 85.56 946 TRP A CA 1
ATOM 7615 C C . TRP A 1 946 ? 7.146 5.755 -29.790 1.00 85.56 946 TRP A C 1
ATOM 7617 O O . TRP A 1 946 ? 7.528 6.921 -29.823 1.00 85.56 946 TRP A O 1
ATOM 7627 N N . PRO A 1 947 ? 6.266 5.328 -28.869 1.00 74.69 947 PRO A N 1
ATOM 7628 C CA . PRO A 1 947 ? 5.610 6.209 -27.894 1.00 74.69 947 PRO A CA 1
ATOM 7629 C C . PRO A 1 947 ? 6.504 6.735 -26.758 1.00 74.69 947 PRO A C 1
ATOM 7631 O O . PRO A 1 947 ? 6.071 7.611 -26.016 1.00 74.69 947 PRO A O 1
ATOM 7634 N N . GLU A 1 948 ? 7.722 6.220 -26.596 1.00 68.06 948 GLU A N 1
ATOM 7635 C CA . GLU A 1 948 ? 8.637 6.610 -25.515 1.00 68.06 948 GLU A CA 1
ATOM 7636 C C . GLU A 1 948 ? 9.612 7.713 -25.955 1.00 68.06 948 GLU A C 1
ATOM 7638 O O . GLU A 1 948 ? 10.233 7.618 -27.013 1.00 68.06 948 GLU A O 1
ATOM 7643 N N . ASN A 1 949 ? 9.753 8.753 -25.121 1.00 56.94 949 ASN A N 1
ATOM 7644 C CA . ASN A 1 949 ? 10.582 9.935 -25.404 1.00 56.94 949 ASN A CA 1
ATOM 7645 C C . ASN A 1 949 ? 12.055 9.786 -24.973 1.00 56.94 949 ASN A C 1
ATOM 7647 O O . ASN A 1 949 ? 12.909 10.515 -25.483 1.00 56.94 949 ASN A O 1
ATOM 7651 N N . ASP A 1 950 ? 12.348 8.864 -24.051 1.00 61.19 950 ASP A N 1
ATOM 7652 C CA . ASP A 1 950 ? 13.695 8.563 -23.560 1.00 61.19 950 ASP A CA 1
ATOM 7653 C C . ASP A 1 950 ? 13.959 7.061 -23.715 1.00 61.19 950 ASP A C 1
ATOM 7655 O O . ASP A 1 950 ? 13.412 6.244 -22.974 1.00 61.19 950 ASP A O 1
ATOM 7659 N N . LEU A 1 951 ? 14.717 6.686 -24.751 1.00 65.06 951 LEU A N 1
ATOM 7660 C CA . LEU A 1 951 ? 14.979 5.284 -25.075 1.00 65.06 951 LEU A CA 1
ATOM 7661 C C . LEU A 1 951 ? 16.391 4.898 -24.652 1.00 65.06 951 LEU A C 1
ATOM 7663 O O . LEU A 1 951 ? 17.375 5.286 -25.292 1.00 65.06 951 LEU A O 1
ATOM 7667 N N . SER A 1 952 ? 16.470 4.069 -23.615 1.00 66.50 952 SER A N 1
ATOM 7668 C CA . SER A 1 952 ? 17.638 3.244 -23.339 1.00 66.50 952 SER A CA 1
ATOM 7669 C C . SER A 1 952 ? 17.420 1.861 -23.957 1.00 66.50 952 SER A C 1
ATOM 7671 O O . SER A 1 952 ? 16.458 1.147 -23.664 1.00 66.50 952 SER A O 1
ATOM 7673 N N . PHE A 1 953 ? 18.302 1.482 -24.879 1.00 71.69 953 PHE A N 1
ATOM 7674 C CA . PHE A 1 953 ? 18.269 0.159 -25.487 1.00 71.69 953 PHE A CA 1
ATOM 7675 C C . PHE A 1 953 ? 19.278 -0.721 -24.767 1.00 71.69 953 PHE A C 1
ATOM 7677 O O . PHE A 1 953 ? 20.466 -0.412 -24.738 1.00 71.69 953 PHE A O 1
ATOM 7684 N N . HIS A 1 954 ? 18.825 -1.835 -24.205 1.00 71.62 954 HIS A N 1
ATOM 7685 C CA . HIS A 1 954 ? 19.734 -2.860 -23.719 1.00 71.62 954 HIS A CA 1
ATOM 7686 C C . HIS A 1 954 ? 19.315 -4.203 -24.299 1.00 71.62 954 HIS A C 1
ATOM 7688 O O . HIS A 1 954 ? 18.357 -4.805 -23.826 1.00 71.62 954 HIS A O 1
ATOM 7694 N N . ASP A 1 955 ? 20.017 -4.627 -25.350 1.00 80.69 955 ASP A N 1
ATOM 7695 C CA . ASP A 1 955 ? 19.782 -5.856 -26.115 1.00 80.69 955 ASP A CA 1
ATOM 7696 C C . ASP A 1 955 ? 18.288 -6.159 -26.377 1.00 80.69 955 ASP A C 1
ATOM 7698 O O . ASP A 1 955 ? 17.690 -6.992 -25.686 1.00 80.69 955 ASP A O 1
ATOM 7702 N N . PRO A 1 956 ? 17.654 -5.438 -27.322 1.00 89.25 956 PRO A N 1
ATOM 7703 C CA . PRO A 1 956 ? 16.234 -5.577 -27.605 1.00 89.25 956 PRO A CA 1
ATOM 7704 C C . PRO A 1 956 ? 15.911 -6.963 -28.169 1.00 89.25 956 PRO A C 1
ATOM 7706 O O . PRO A 1 956 ? 16.547 -7.434 -29.120 1.00 89.25 956 PRO A O 1
ATOM 7709 N N . VAL A 1 957 ? 14.863 -7.581 -27.627 1.00 90.94 957 VAL A N 1
ATOM 7710 C CA . VAL A 1 957 ? 14.397 -8.914 -28.025 1.00 90.94 957 VAL A CA 1
ATOM 7711 C C . VAL A 1 957 ? 13.132 -8.768 -28.862 1.00 90.94 957 VAL A C 1
ATOM 7713 O O . VAL A 1 957 ? 12.125 -8.251 -28.384 1.00 90.94 957 VAL A O 1
ATOM 7716 N N . VAL A 1 958 ? 13.168 -9.223 -30.116 1.00 92.19 958 VAL A N 1
ATOM 7717 C CA . VAL A 1 958 ? 12.033 -9.129 -31.048 1.00 92.19 958 VAL A CA 1
ATOM 7718 C C . VAL A 1 958 ? 11.509 -10.522 -31.353 1.00 92.19 958 VAL A C 1
ATOM 7720 O O . VAL A 1 958 ? 12.270 -11.395 -31.766 1.00 92.19 958 VAL A O 1
ATOM 7723 N N . THR A 1 959 ? 10.206 -10.723 -31.174 1.00 92.81 959 THR A N 1
ATOM 7724 C CA . THR A 1 959 ? 9.544 -11.988 -31.490 1.00 92.81 959 THR A CA 1
ATOM 7725 C C . THR A 1 959 ? 8.100 -11.802 -31.971 1.00 92.81 959 THR A C 1
ATOM 7727 O O . THR A 1 959 ? 7.614 -10.677 -32.077 1.00 92.81 959 THR A O 1
ATOM 7730 N N . ALA A 1 960 ? 7.409 -12.889 -32.311 1.00 90.25 960 ALA A N 1
ATOM 7731 C CA . ALA A 1 960 ? 6.020 -12.886 -32.748 1.00 90.25 960 ALA A CA 1
ATOM 7732 C C . ALA A 1 960 ? 5.222 -13.996 -32.052 1.00 90.25 960 ALA A C 1
ATOM 7734 O O . ALA A 1 960 ? 5.673 -15.135 -31.973 1.00 90.25 960 ALA A O 1
ATOM 7735 N N . MET A 1 961 ? 4.014 -13.683 -31.582 1.00 87.38 961 MET A N 1
ATOM 7736 C CA . MET A 1 961 ? 3.088 -14.664 -31.007 1.00 87.38 961 MET A CA 1
ATOM 7737 C C . MET A 1 961 ? 1.643 -14.290 -31.332 1.00 87.38 961 MET A C 1
ATOM 7739 O O . MET A 1 961 ? 1.289 -13.114 -31.321 1.00 87.38 961 MET A O 1
ATOM 7743 N N . GLY A 1 962 ? 0.805 -15.276 -31.672 1.00 78.00 962 GLY A N 1
ATOM 7744 C CA . GLY A 1 962 ? -0.625 -15.040 -31.916 1.00 78.00 962 GLY A CA 1
ATOM 7745 C C . GLY A 1 962 ? -0.919 -14.032 -33.039 1.00 78.00 962 GLY A C 1
ATOM 7746 O O . GLY A 1 962 ? -1.925 -13.332 -32.992 1.00 78.00 962 GLY A O 1
ATOM 7747 N N . GLY A 1 963 ? -0.019 -13.899 -34.022 1.00 81.06 963 GLY A N 1
ATOM 7748 C CA . GLY A 1 963 ? -0.114 -12.888 -35.085 1.00 81.06 963 GLY A CA 1
ATOM 7749 C C . GLY A 1 963 ? 0.289 -11.466 -34.667 1.00 81.06 963 GLY A C 1
ATOM 7750 O O . GLY A 1 963 ? 0.243 -10.562 -35.494 1.00 81.06 963 GLY A O 1
ATOM 7751 N N . THR A 1 964 ? 0.719 -11.265 -33.419 1.00 87.25 964 THR A N 1
ATOM 7752 C CA . THR A 1 964 ? 1.203 -9.984 -32.893 1.00 87.25 964 THR A CA 1
ATOM 7753 C C . THR A 1 964 ? 2.726 -9.993 -32.806 1.00 87.25 964 THR A C 1
ATOM 7755 O O . THR A 1 964 ? 3.326 -10.930 -32.279 1.00 87.25 964 THR A O 1
ATOM 7758 N N . LEU A 1 965 ? 3.365 -8.942 -33.320 1.00 91.81 965 LEU A N 1
ATOM 7759 C CA . LEU A 1 965 ? 4.801 -8.723 -33.167 1.00 91.81 965 LEU A CA 1
ATOM 7760 C C . LEU A 1 965 ? 5.059 -8.065 -31.820 1.00 91.81 965 LEU A C 1
ATOM 7762 O O . LEU A 1 965 ? 4.349 -7.134 -31.444 1.00 91.81 965 LEU A O 1
ATOM 7766 N N . MET A 1 966 ? 6.096 -8.519 -31.133 1.00 91.94 966 MET A N 1
ATOM 7767 C CA . MET A 1 966 ? 6.492 -8.053 -29.813 1.00 91.94 966 MET A CA 1
ATOM 7768 C C . MET A 1 966 ? 7.960 -7.639 -29.843 1.00 91.94 966 MET A C 1
ATOM 7770 O O . MET A 1 966 ? 8.795 -8.314 -30.444 1.00 91.94 966 MET A O 1
ATOM 7774 N N . CYS A 1 967 ? 8.274 -6.530 -29.190 1.00 91.06 967 CYS A N 1
ATOM 7775 C CA . CYS A 1 967 ? 9.628 -6.054 -28.973 1.00 91.06 967 CYS A CA 1
ATOM 7776 C C . CYS A 1 967 ? 9.774 -5.702 -27.496 1.00 91.06 967 CYS A C 1
ATOM 7778 O O . CYS A 1 967 ? 9.089 -4.812 -26.994 1.00 91.06 967 CYS A O 1
ATOM 7780 N N . PHE A 1 968 ? 10.670 -6.406 -26.818 1.00 89.44 968 PHE A N 1
ATOM 7781 C CA . PHE A 1 968 ? 11.005 -6.174 -25.424 1.00 89.44 968 PHE A CA 1
ATOM 7782 C C . PHE A 1 968 ? 12.253 -5.298 -25.364 1.00 89.44 968 PHE A C 1
ATOM 7784 O O . PHE A 1 968 ? 13.307 -5.657 -25.896 1.00 89.44 968 PHE A O 1
ATOM 7791 N N . THR A 1 969 ? 12.116 -4.135 -24.739 1.00 83.69 969 THR A N 1
ATOM 7792 C CA . THR A 1 969 ? 13.209 -3.212 -24.411 1.00 83.69 969 THR A CA 1
ATOM 7793 C C . THR A 1 969 ? 13.297 -3.064 -22.891 1.00 83.69 969 THR A C 1
ATOM 7795 O O . THR A 1 969 ? 12.573 -3.743 -22.165 1.00 83.69 969 THR A O 1
ATOM 7798 N N . TRP A 1 970 ? 14.208 -2.235 -22.373 1.00 76.75 970 TRP A N 1
ATOM 7799 C CA . TRP A 1 970 ? 14.470 -2.134 -20.932 1.00 76.75 970 TRP A CA 1
ATOM 7800 C C . TRP A 1 970 ? 13.213 -1.758 -20.121 1.00 76.75 970 TRP A C 1
ATOM 7802 O O . TRP A 1 970 ? 12.855 -0.590 -20.016 1.00 76.75 970 TRP A O 1
ATOM 7812 N N . GLY A 1 971 ? 12.537 -2.766 -19.555 1.00 76.44 971 GLY A N 1
ATOM 7813 C CA . GLY A 1 971 ? 11.303 -2.613 -18.780 1.00 76.44 971 GLY A CA 1
ATOM 7814 C C . GLY A 1 971 ? 10.021 -2.409 -19.597 1.00 76.44 971 GLY A C 1
ATOM 7815 O O . GLY A 1 971 ? 8.963 -2.243 -18.990 1.00 76.44 971 GLY A O 1
ATOM 7816 N N . ASN A 1 972 ? 10.075 -2.450 -20.934 1.00 83.00 972 ASN A N 1
ATOM 7817 C CA . ASN A 1 972 ? 8.938 -2.110 -21.797 1.00 83.00 972 ASN A CA 1
ATOM 7818 C C . ASN A 1 972 ? 8.612 -3.225 -22.796 1.00 83.00 972 ASN A C 1
ATOM 7820 O O . ASN A 1 972 ? 9.495 -3.758 -23.474 1.00 83.00 972 ASN A O 1
ATOM 7824 N N . LEU A 1 973 ? 7.316 -3.526 -22.926 1.00 88.69 973 LEU A N 1
ATOM 7825 C CA . LEU A 1 973 ? 6.770 -4.392 -23.967 1.00 88.69 973 LEU A CA 1
ATOM 7826 C C . LEU A 1 973 ? 6.059 -3.550 -25.027 1.00 88.69 973 LEU A C 1
ATOM 7828 O O . LEU A 1 973 ? 5.016 -2.931 -24.782 1.00 88.69 973 LEU A O 1
ATOM 7832 N N . MET A 1 974 ? 6.616 -3.589 -26.231 1.00 89.12 974 MET A N 1
ATOM 7833 C CA . MET A 1 974 ? 6.092 -2.920 -27.409 1.00 89.12 974 MET A CA 1
ATOM 7834 C C . MET A 1 974 ? 5.445 -3.939 -28.331 1.00 89.12 974 MET A C 1
ATOM 7836 O O . MET A 1 974 ? 6.038 -4.974 -28.627 1.00 89.12 974 MET A O 1
ATOM 7840 N N . THR A 1 975 ? 4.256 -3.636 -28.840 1.00 90.81 975 THR A N 1
ATOM 7841 C CA . THR A 1 975 ? 3.553 -4.500 -29.791 1.00 90.81 975 THR A CA 1
ATOM 7842 C C . THR A 1 975 ? 3.274 -3.804 -31.110 1.00 90.81 975 THR A C 1
ATOM 7844 O O . THR A 1 975 ? 3.065 -2.590 -31.171 1.00 90.81 975 THR A O 1
ATOM 7847 N N . SER A 1 976 ? 3.270 -4.578 -32.192 1.00 90.62 976 SER A N 1
ATOM 7848 C CA . SER A 1 976 ? 2.913 -4.099 -33.523 1.00 90.62 976 SER A CA 1
ATOM 7849 C C . SER A 1 976 ? 2.195 -5.172 -34.332 1.00 90.62 976 SER A C 1
ATOM 7851 O O . SER A 1 976 ? 2.478 -6.359 -34.230 1.00 90.62 976 SER A O 1
ATOM 7853 N N . GLN A 1 977 ? 1.292 -4.737 -35.207 1.00 88.56 977 GLN A N 1
ATOM 7854 C CA . GLN A 1 977 ? 0.696 -5.589 -36.245 1.00 88.56 977 GLN A CA 1
ATOM 7855 C C . GLN A 1 977 ? 1.441 -5.474 -37.584 1.00 88.56 977 GLN A C 1
ATOM 7857 O O . GLN A 1 977 ? 1.248 -6.285 -38.483 1.00 88.56 977 GLN A O 1
ATOM 7862 N N . LYS A 1 978 ? 2.259 -4.425 -37.754 1.00 86.25 978 LYS A N 1
ATOM 7863 C CA . LYS A 1 978 ? 2.883 -4.069 -39.042 1.00 86.25 978 LYS A CA 1
ATOM 7864 C C . LYS A 1 978 ? 4.413 -4.078 -39.004 1.00 86.25 978 LYS A C 1
ATOM 7866 O O . LYS A 1 978 ? 5.038 -4.031 -40.057 1.00 86.25 978 LYS A O 1
ATOM 7871 N N . GLY A 1 979 ? 5.003 -4.081 -37.809 1.00 86.62 979 GLY A N 1
ATOM 7872 C CA . GLY A 1 979 ? 6.451 -4.067 -37.583 1.00 86.62 979 GLY A CA 1
ATOM 7873 C C . GLY A 1 979 ? 7.088 -2.676 -37.589 1.00 86.62 979 GLY A C 1
ATOM 7874 O O . GLY A 1 979 ? 8.282 -2.546 -37.364 1.00 86.62 979 GLY A O 1
ATOM 7875 N N . TYR A 1 980 ? 6.311 -1.623 -37.825 1.00 87.50 980 TYR A N 1
ATOM 7876 C CA . TYR A 1 980 ? 6.792 -0.234 -37.826 1.00 87.50 980 TYR A CA 1
ATOM 7877 C C . TYR A 1 980 ? 5.848 0.740 -37.114 1.00 87.50 980 TYR A C 1
ATOM 7879 O O . TYR A 1 980 ? 6.170 1.921 -36.984 1.00 87.50 980 TYR A O 1
ATOM 7887 N N . ASP A 1 981 ? 4.681 0.244 -36.689 1.00 89.81 981 ASP A N 1
ATOM 7888 C CA . ASP A 1 981 ? 3.717 0.995 -35.894 1.00 89.81 981 ASP A CA 1
ATOM 7889 C C . ASP A 1 981 ? 3.621 0.368 -34.506 1.00 89.81 981 ASP A C 1
ATOM 7891 O O . ASP A 1 981 ? 2.934 -0.649 -34.355 1.00 89.81 981 ASP A O 1
ATOM 7895 N N . TRP A 1 982 ? 4.399 0.883 -33.552 1.00 90.50 982 TRP A N 1
ATOM 7896 C CA . TRP A 1 982 ? 4.590 0.258 -32.243 1.00 90.50 982 TRP A CA 1
ATOM 7897 C C . TRP A 1 982 ? 3.783 0.966 -31.161 1.00 90.50 982 TRP A C 1
ATOM 7899 O O . TRP A 1 982 ? 3.730 2.194 -31.096 1.00 90.50 982 TRP A O 1
ATOM 7909 N N . LYS A 1 983 ? 3.160 0.174 -30.289 1.00 90.12 983 LYS A N 1
ATOM 7910 C CA . LYS A 1 983 ? 2.375 0.649 -29.147 1.00 90.12 983 LYS A CA 1
ATOM 7911 C C . LYS A 1 983 ? 2.855 -0.019 -27.870 1.00 90.12 983 LYS A C 1
ATOM 7913 O O . LYS A 1 983 ? 3.159 -1.209 -27.876 1.00 90.12 983 LYS A O 1
ATOM 7918 N N . ARG A 1 984 ? 2.887 0.747 -26.783 1.00 87.44 984 ARG A N 1
ATOM 7919 C CA . ARG A 1 984 ? 3.183 0.228 -25.447 1.00 87.44 984 ARG A CA 1
ATOM 7920 C C . ARG A 1 984 ? 1.976 -0.560 -24.949 1.00 87.44 984 ARG A C 1
ATOM 7922 O O . ARG A 1 984 ? 0.855 -0.061 -25.043 1.00 87.44 984 ARG A O 1
ATOM 7929 N N . GLN A 1 985 ? 2.195 -1.786 -24.483 1.00 80.81 985 GLN A N 1
ATOM 7930 C CA . GLN A 1 985 ? 1.117 -2.639 -23.976 1.00 80.81 985 GLN A CA 1
ATOM 7931 C C . GLN A 1 985 ? 1.002 -2.598 -22.448 1.00 80.81 985 GLN A C 1
ATOM 7933 O O . GLN A 1 985 ? -0.111 -2.573 -21.930 1.00 80.81 985 GLN A O 1
ATOM 7938 N N . SER A 1 986 ? 2.127 -2.577 -21.733 1.00 66.88 986 SER A N 1
ATOM 7939 C CA . SER A 1 986 ? 2.171 -2.499 -20.270 1.00 66.88 986 SER A CA 1
ATOM 7940 C C . SER A 1 986 ? 3.533 -2.010 -19.777 1.00 66.88 986 SER A C 1
ATOM 7942 O O . SER A 1 986 ? 4.535 -2.108 -20.493 1.00 66.88 986 SER A O 1
ATOM 7944 N N . ASP A 1 987 ? 3.569 -1.568 -18.524 1.00 57.59 987 ASP A N 1
ATOM 7945 C CA . ASP A 1 987 ? 4.787 -1.164 -17.827 1.00 57.59 987 ASP A CA 1
ATOM 7946 C C . ASP A 1 987 ? 5.349 -2.376 -17.057 1.00 57.59 987 ASP A C 1
ATOM 7948 O O . ASP A 1 987 ? 4.602 -3.068 -16.366 1.00 57.59 987 ASP A O 1
ATOM 7952 N N . ALA A 1 988 ? 6.661 -2.618 -17.187 1.00 65.00 988 ALA A N 1
ATOM 7953 C CA . ALA A 1 988 ? 7.489 -3.578 -16.437 1.00 65.00 988 ALA A CA 1
ATOM 7954 C C . ALA A 1 988 ? 7.471 -5.069 -16.858 1.00 65.00 988 ALA A C 1
ATOM 7956 O O . ALA A 1 988 ? 7.152 -5.954 -16.065 1.00 65.00 988 ALA A O 1
ATOM 7957 N N . LEU A 1 989 ? 7.960 -5.373 -18.069 1.00 80.69 989 LEU A N 1
ATOM 7958 C CA . LEU A 1 989 ? 8.435 -6.720 -18.444 1.00 80.69 989 LEU A CA 1
ATOM 7959 C C . LEU A 1 989 ? 9.887 -6.646 -18.933 1.00 80.69 989 LEU A C 1
ATOM 7961 O O . LEU A 1 989 ? 10.154 -6.127 -20.014 1.00 80.69 989 LEU A O 1
ATOM 7965 N N . THR A 1 990 ? 10.823 -7.191 -18.151 1.00 84.81 990 THR A N 1
ATOM 7966 C CA . THR A 1 990 ? 12.243 -7.285 -18.531 1.00 84.81 990 THR A CA 1
ATOM 7967 C C . THR A 1 990 ? 12.624 -8.745 -18.712 1.00 84.81 990 THR A C 1
ATOM 7969 O O . THR A 1 990 ? 12.749 -9.489 -17.733 1.00 84.81 990 THR A O 1
ATOM 7972 N N . ILE A 1 991 ? 12.824 -9.145 -19.965 1.00 89.31 991 ILE A N 1
ATOM 7973 C CA . ILE A 1 991 ? 13.142 -10.524 -20.342 1.00 89.31 991 ILE A CA 1
ATOM 7974 C C . ILE A 1 991 ? 14.582 -10.632 -20.845 1.00 89.31 991 ILE A C 1
ATOM 7976 O O . ILE A 1 991 ? 15.143 -9.683 -21.398 1.00 89.31 991 ILE A O 1
ATOM 7980 N N . GLU A 1 992 ? 15.193 -11.789 -20.640 1.00 87.81 992 GLU A N 1
ATOM 7981 C CA . GLU A 1 992 ? 16.502 -12.114 -21.204 1.00 87.81 992 GLU A CA 1
ATOM 7982 C C . GLU A 1 992 ? 16.353 -12.600 -22.648 1.00 87.81 992 GLU A C 1
ATOM 7984 O O . GLU A 1 992 ? 17.004 -12.090 -23.555 1.00 87.81 992 GLU A O 1
ATOM 7989 N N . THR A 1 993 ? 15.445 -13.553 -22.863 1.00 90.75 993 THR A N 1
ATOM 7990 C CA . THR A 1 993 ? 15.213 -14.222 -24.146 1.00 90.75 993 THR A CA 1
ATOM 7991 C C . THR A 1 993 ? 13.815 -14.858 -24.178 1.00 90.75 993 THR A C 1
ATOM 7993 O O . THR A 1 993 ? 13.004 -14.630 -23.277 1.00 90.75 993 THR A O 1
ATOM 7996 N N . PHE A 1 994 ? 13.503 -15.637 -25.216 1.00 92.81 994 PHE A N 1
ATOM 7997 C CA . PHE A 1 994 ? 12.227 -16.336 -25.362 1.00 92.81 994 PHE A CA 1
ATOM 7998 C C . PHE A 1 994 ? 12.399 -17.760 -25.897 1.00 92.81 994 PHE A C 1
ATOM 8000 O O . PHE A 1 994 ? 13.295 -18.040 -26.691 1.00 92.81 994 PHE A O 1
ATOM 8007 N N . TYR A 1 995 ? 11.469 -18.635 -25.516 1.00 94.00 995 TYR A N 1
ATOM 8008 C CA . TYR A 1 995 ? 11.368 -20.006 -26.011 1.00 94.00 995 TYR A CA 1
ATOM 8009 C C . TYR A 1 995 ? 9.924 -20.298 -26.410 1.00 94.00 995 TYR A C 1
ATOM 8011 O O . TYR A 1 995 ? 9.047 -20.417 -25.551 1.00 94.00 995 TYR A O 1
ATOM 8019 N N . HIS A 1 996 ? 9.667 -20.387 -27.716 1.00 92.12 996 HIS A N 1
ATOM 8020 C CA . HIS A 1 996 ? 8.364 -20.798 -28.234 1.00 92.12 996 HIS A CA 1
ATOM 8021 C C . HIS A 1 996 ? 8.226 -22.314 -28.135 1.00 92.12 996 HIS A C 1
ATOM 8023 O O . HIS A 1 996 ? 8.972 -23.053 -28.774 1.00 92.12 996 HIS A O 1
ATOM 8029 N N . LEU A 1 997 ? 7.261 -22.758 -27.336 1.00 91.06 997 LEU A N 1
ATOM 8030 C CA . LEU A 1 997 ? 6.815 -24.144 -27.277 1.00 91.06 997 LEU A CA 1
ATOM 8031 C C . LEU A 1 997 ? 5.553 -24.297 -28.133 1.00 91.06 997 LEU A C 1
ATOM 8033 O O . LEU A 1 997 ? 4.976 -23.318 -28.612 1.00 91.06 997 LEU A O 1
ATOM 8037 N N . LYS A 1 998 ? 5.082 -25.533 -28.285 1.00 85.62 998 LYS A N 1
ATOM 8038 C CA . LYS A 1 998 ? 3.910 -25.847 -29.110 1.00 85.62 998 LYS A CA 1
ATOM 8039 C C . LYS A 1 998 ? 2.639 -25.058 -28.753 1.00 85.62 998 LYS A C 1
ATOM 8041 O O . LYS A 1 998 ? 1.937 -24.620 -29.659 1.00 85.62 998 LYS A O 1
ATOM 8046 N N . ASP A 1 999 ? 2.350 -24.893 -27.459 1.00 82.81 999 ASP A N 1
ATOM 8047 C CA . ASP A 1 999 ? 1.070 -24.337 -26.971 1.00 82.81 999 ASP A CA 1
ATOM 8048 C C . ASP A 1 999 ? 1.231 -23.009 -26.203 1.00 82.81 999 ASP A C 1
ATOM 8050 O O . ASP A 1 999 ? 0.249 -22.342 -25.886 1.00 82.81 999 ASP A O 1
ATOM 8054 N N . LEU A 1 1000 ? 2.464 -22.643 -25.846 1.00 90.81 1000 LEU A N 1
ATOM 8055 C CA . LEU A 1 1000 ? 2.789 -21.455 -25.055 1.00 90.81 1000 LEU A CA 1
ATOM 8056 C C . LEU A 1 1000 ? 4.244 -21.052 -25.279 1.00 90.81 1000 LEU A C 1
ATOM 8058 O O . LEU A 1 1000 ? 5.008 -21.777 -25.904 1.00 90.81 1000 LEU A O 1
ATOM 8062 N N . SER A 1 1001 ? 4.653 -19.915 -24.734 1.00 93.06 1001 SER A N 1
ATOM 8063 C CA . SER A 1 1001 ? 6.043 -19.464 -24.758 1.00 93.06 1001 SER A CA 1
ATOM 8064 C C . SER A 1 1001 ? 6.529 -19.084 -23.368 1.00 93.06 1001 SER A C 1
ATOM 8066 O O . SER A 1 1001 ? 5.762 -18.569 -22.548 1.00 93.06 1001 SER A O 1
ATOM 8068 N N . LEU A 1 1002 ? 7.814 -19.332 -23.130 1.00 94.94 1002 LEU A N 1
ATOM 8069 C CA . LEU A 1 1002 ? 8.517 -18.987 -21.901 1.00 94.94 1002 LEU A CA 1
ATOM 8070 C C . LEU A 1 1002 ? 9.425 -17.784 -22.141 1.00 94.94 1002 LEU A C 1
ATOM 8072 O O . LEU A 1 1002 ? 10.099 -17.707 -23.168 1.00 94.94 1002 LEU A O 1
ATOM 8076 N N . PHE A 1 1003 ? 9.465 -16.878 -21.173 1.00 93.69 1003 PHE A N 1
ATOM 8077 C CA . PHE A 1 1003 ? 10.244 -15.647 -21.199 1.00 93.69 1003 PHE A CA 1
ATOM 8078 C C . PHE A 1 1003 ? 10.963 -15.477 -19.853 1.00 93.69 1003 PHE A C 1
ATOM 8080 O O . PHE A 1 1003 ? 10.406 -14.879 -18.924 1.00 93.69 1003 PHE A O 1
ATOM 8087 N N . PRO A 1 1004 ? 12.171 -16.042 -19.701 1.00 93.88 1004 PRO A N 1
ATOM 8088 C CA . PRO A 1 1004 ? 12.980 -15.860 -18.501 1.00 93.88 1004 PRO A CA 1
ATOM 8089 C C . PRO A 1 1004 ? 13.271 -14.381 -18.253 1.00 93.88 1004 PRO A C 1
ATOM 8091 O O . PRO A 1 1004 ? 13.533 -13.624 -19.194 1.00 93.88 1004 PRO A O 1
ATOM 8094 N N . SER A 1 1005 ? 13.206 -13.952 -16.994 1.00 90.75 1005 SER A N 1
ATOM 8095 C CA . SER A 1 1005 ? 13.492 -12.566 -16.639 1.00 90.75 1005 SER A CA 1
ATOM 8096 C C . SER A 1 1005 ? 14.994 -12.298 -16.605 1.00 90.75 1005 SER A C 1
ATOM 8098 O O . SER A 1 1005 ? 15.759 -13.087 -16.061 1.00 90.75 1005 SER A O 1
ATOM 8100 N N . ARG A 1 1006 ? 15.405 -11.134 -17.120 1.00 85.25 1006 ARG A N 1
ATOM 8101 C CA . ARG A 1 1006 ? 16.817 -10.715 -17.142 1.00 85.25 1006 ARG A CA 1
ATOM 8102 C C . ARG A 1 1006 ? 17.368 -10.335 -15.766 1.00 85.25 1006 ARG A C 1
ATOM 8104 O O . ARG A 1 1006 ? 18.541 -10.536 -15.505 1.00 85.25 1006 ARG A O 1
ATOM 8111 N N . ASN A 1 1007 ? 16.538 -9.749 -14.900 1.00 83.31 1007 ASN A N 1
ATOM 8112 C CA . ASN A 1 1007 ? 16.995 -9.194 -13.615 1.00 83.31 1007 ASN A CA 1
ATOM 8113 C C . ASN A 1 1007 ? 16.708 -10.124 -12.431 1.00 83.31 1007 ASN A C 1
ATOM 8115 O O . ASN A 1 1007 ? 17.254 -9.936 -11.348 1.00 83.31 1007 ASN A O 1
ATOM 8119 N N . ASN A 1 1008 ? 15.810 -11.092 -12.614 1.00 87.44 1008 ASN A N 1
ATOM 8120 C CA . ASN A 1 1008 ? 15.457 -12.063 -11.592 1.00 87.44 1008 ASN A CA 1
ATOM 8121 C C . ASN A 1 1008 ? 15.400 -13.451 -12.227 1.00 87.44 1008 ASN A C 1
ATOM 8123 O O . ASN A 1 1008 ? 14.357 -13.862 -12.726 1.00 87.44 1008 ASN A O 1
ATOM 8127 N N . HIS A 1 1009 ? 16.512 -14.179 -12.188 1.00 87.44 1009 HIS A N 1
ATOM 8128 C CA . HIS A 1 1009 ? 16.610 -15.484 -12.841 1.00 87.44 1009 HIS A CA 1
ATOM 8129 C C . HIS A 1 1009 ? 15.725 -16.570 -12.201 1.00 87.44 1009 HIS A C 1
ATOM 8131 O O . HIS A 1 1009 ? 15.534 -17.624 -12.798 1.00 87.44 1009 HIS A O 1
ATOM 8137 N N . GLN A 1 1010 ? 15.135 -16.321 -11.024 1.00 90.81 1010 GLN A N 1
ATOM 8138 C CA . GLN A 1 1010 ? 14.104 -17.195 -10.450 1.00 90.81 1010 GLN A CA 1
ATOM 8139 C C . GLN A 1 1010 ? 12.730 -16.975 -11.096 1.00 90.81 1010 GLN A C 1
ATOM 8141 O O . GLN A 1 1010 ? 11.788 -17.702 -10.799 1.00 90.81 1010 GLN A O 1
ATOM 8146 N N . ARG A 1 1011 ? 12.565 -15.957 -11.946 1.00 91.62 1011 ARG A N 1
ATOM 8147 C CA . ARG A 1 1011 ? 11.281 -15.602 -12.548 1.00 91.62 1011 ARG A CA 1
ATOM 8148 C C . ARG A 1 1011 ? 11.244 -15.973 -14.022 1.00 91.62 1011 ARG A C 1
ATOM 8150 O O . ARG A 1 1011 ? 12.060 -15.508 -14.818 1.00 91.62 1011 ARG A O 1
ATOM 8157 N N . ILE A 1 1012 ? 10.212 -16.720 -14.402 1.00 93.81 1012 ILE A N 1
ATOM 8158 C CA . ILE A 1 1012 ? 9.890 -17.022 -15.797 1.00 93.81 1012 ILE A CA 1
ATOM 8159 C C . ILE A 1 1012 ? 8.483 -16.511 -16.090 1.00 93.81 1012 ILE A C 1
ATOM 8161 O O . ILE A 1 1012 ? 7.520 -16.899 -15.429 1.00 93.81 1012 ILE A O 1
ATOM 8165 N N . HIS A 1 1013 ? 8.346 -15.658 -17.101 1.00 92.62 1013 HIS A N 1
ATOM 8166 C CA . HIS A 1 1013 ? 7.035 -15.262 -17.599 1.00 92.62 1013 HIS A CA 1
ATOM 8167 C C . HIS A 1 1013 ? 6.533 -16.275 -18.632 1.00 92.62 1013 HIS A C 1
ATOM 8169 O O . HIS A 1 1013 ? 7.284 -16.758 -19.477 1.00 92.62 1013 HIS A O 1
ATOM 8175 N N . VAL A 1 1014 ? 5.246 -16.592 -18.576 1.00 92.38 1014 VAL A N 1
ATOM 8176 C CA . VAL A 1 1014 ? 4.576 -17.570 -19.433 1.00 92.38 1014 VAL A CA 1
ATOM 8177 C C . VAL A 1 1014 ? 3.420 -16.885 -20.141 1.00 92.38 1014 VAL A C 1
ATOM 8179 O O . VAL A 1 1014 ? 2.566 -16.278 -19.493 1.00 92.38 1014 VAL A O 1
ATOM 8182 N N . SER A 1 1015 ? 3.371 -16.997 -21.465 1.00 90.50 1015 SER A N 1
ATOM 8183 C CA . SER A 1 1015 ? 2.270 -16.462 -22.270 1.00 90.50 1015 SER A CA 1
ATOM 8184 C C . SER A 1 1015 ? 1.855 -17.448 -23.354 1.00 90.50 1015 SER A C 1
ATOM 8186 O O . SER A 1 1015 ? 2.692 -18.166 -23.894 1.00 90.50 1015 SER A O 1
ATOM 8188 N N . HIS A 1 1016 ? 0.562 -17.484 -23.665 1.00 88.19 1016 HIS A N 1
ATOM 8189 C CA . HIS A 1 1016 ? -0.007 -18.327 -24.724 1.00 88.19 1016 HIS A CA 1
ATOM 8190 C C . HIS A 1 1016 ? -0.488 -17.509 -25.936 1.00 88.19 1016 HIS A C 1
ATOM 8192 O O . HIS A 1 1016 ? -0.688 -18.059 -27.014 1.00 88.19 1016 HIS A O 1
ATOM 8198 N N . ASP A 1 1017 ? -0.668 -16.198 -25.764 1.00 85.19 1017 ASP A N 1
ATOM 8199 C CA . ASP A 1 1017 ? -1.271 -15.283 -26.736 1.00 85.19 1017 ASP A CA 1
ATOM 8200 C C . ASP A 1 1017 ? -0.402 -14.047 -27.032 1.00 85.19 1017 ASP A C 1
ATOM 8202 O O . ASP A 1 1017 ? -0.697 -13.297 -27.962 1.00 85.19 1017 ASP A O 1
ATOM 8206 N N . GLY A 1 1018 ? 0.667 -13.824 -26.260 1.00 82.75 1018 GLY A N 1
ATOM 8207 C CA . GLY A 1 1018 ? 1.494 -12.620 -26.334 1.00 82.75 1018 GLY A CA 1
ATOM 8208 C C . GLY A 1 1018 ? 0.811 -11.375 -25.762 1.00 82.75 1018 GLY A C 1
ATOM 8209 O O . GLY A 1 1018 ? 1.317 -10.273 -25.948 1.00 82.75 1018 GLY A O 1
ATOM 8210 N N . GLN A 1 1019 ? -0.333 -11.529 -25.087 1.00 82.00 1019 GLN A N 1
ATOM 8211 C CA . GLN A 1 1019 ? -1.057 -10.435 -24.440 1.00 82.00 1019 GLN A CA 1
ATOM 8212 C C . GLN A 1 1019 ? -1.057 -10.557 -22.923 1.00 82.00 1019 GLN A C 1
ATOM 8214 O O . GLN A 1 1019 ? -0.809 -9.574 -22.227 1.00 82.00 1019 GLN A O 1
ATOM 8219 N N . ALA A 1 1020 ? -1.311 -11.758 -22.410 1.00 85.44 1020 ALA A N 1
ATOM 8220 C CA . ALA A 1 1020 ? -1.276 -12.042 -20.988 1.00 85.44 1020 ALA A CA 1
ATOM 8221 C C . ALA A 1 1020 ? 0.020 -12.774 -20.632 1.00 85.44 1020 ALA A C 1
ATOM 8223 O O . ALA A 1 1020 ? 0.313 -13.844 -21.171 1.00 85.44 1020 ALA A O 1
ATOM 8224 N N . PHE A 1 1021 ? 0.767 -12.220 -19.679 1.00 88.50 1021 PHE A N 1
ATOM 8225 C CA . PHE A 1 1021 ? 1.981 -12.820 -19.131 1.00 88.50 1021 PHE A CA 1
ATOM 8226 C C . PHE A 1 1021 ? 1.718 -13.222 -17.681 1.00 88.50 1021 PHE A C 1
ATOM 8228 O O . PHE A 1 1021 ? 1.372 -12.386 -16.850 1.00 88.50 1021 PHE A O 1
ATOM 8235 N N . LYS A 1 1022 ? 1.852 -14.514 -17.380 1.00 89.75 1022 LYS A N 1
ATOM 8236 C CA . LYS A 1 1022 ? 1.755 -15.059 -16.018 1.00 89.75 1022 LYS A CA 1
ATOM 8237 C C . LYS A 1 1022 ? 3.143 -15.379 -15.497 1.00 89.75 1022 LYS A C 1
ATOM 8239 O O . LYS A 1 1022 ? 4.032 -15.678 -16.282 1.00 89.75 1022 LYS A O 1
ATOM 8244 N N . GLU A 1 1023 ? 3.335 -15.313 -14.190 1.00 90.56 1023 GLU A N 1
ATOM 8245 C CA . GLU A 1 1023 ? 4.644 -15.540 -13.578 1.00 90.56 1023 GLU A CA 1
ATOM 8246 C C . GLU A 1 1023 ? 4.728 -16.942 -12.982 1.00 90.56 1023 GLU A C 1
ATOM 8248 O O . GLU A 1 1023 ? 3.831 -17.352 -12.247 1.00 90.56 1023 GLU A O 1
ATOM 8253 N N . ILE A 1 1024 ? 5.830 -17.632 -13.270 1.00 92.31 1024 ILE A N 1
ATOM 8254 C CA . ILE A 1 1024 ? 6.304 -18.780 -12.502 1.00 92.31 1024 ILE A CA 1
ATOM 8255 C C . ILE A 1 1024 ? 7.534 -18.342 -11.714 1.00 92.31 1024 ILE A C 1
ATOM 8257 O O . ILE A 1 1024 ? 8.456 -17.749 -12.281 1.00 92.31 1024 ILE A O 1
ATOM 8261 N N . MET A 1 1025 ? 7.537 -18.647 -10.421 1.00 90.75 1025 MET A N 1
ATOM 8262 C CA . MET A 1 1025 ? 8.692 -18.500 -9.544 1.00 90.75 1025 MET A CA 1
ATOM 8263 C C . MET A 1 1025 ? 9.341 -19.867 -9.329 1.00 90.75 1025 MET A C 1
ATOM 8265 O O . MET A 1 1025 ? 8.680 -20.823 -8.921 1.00 90.75 1025 MET A O 1
ATOM 8269 N N . LEU A 1 1026 ? 10.632 -19.943 -9.629 1.00 90.44 1026 LEU A N 1
ATOM 8270 C CA . LEU A 1 1026 ? 11.500 -21.070 -9.316 1.00 90.44 1026 LEU A CA 1
ATOM 8271 C C . LEU A 1 1026 ? 11.832 -21.078 -7.816 1.00 90.44 1026 LEU A C 1
ATOM 8273 O O . LEU A 1 1026 ? 11.593 -20.093 -7.114 1.00 90.44 1026 LEU A O 1
ATOM 8277 N N . GLU A 1 1027 ? 12.371 -22.193 -7.320 1.00 87.69 1027 GLU A N 1
ATOM 8278 C CA . GLU A 1 1027 ? 12.841 -22.263 -5.932 1.00 87.69 1027 GLU A CA 1
ATOM 8279 C C . GLU A 1 1027 ? 14.016 -21.312 -5.666 1.00 87.69 1027 GLU A C 1
ATOM 8281 O O . GLU A 1 1027 ? 14.727 -20.886 -6.582 1.00 87.69 1027 GLU A O 1
ATOM 8286 N N . GLU A 1 1028 ? 14.182 -20.956 -4.392 1.00 86.50 1028 GLU A N 1
ATOM 8287 C CA . GLU A 1 1028 ? 15.201 -20.016 -3.940 1.00 86.50 1028 GLU A CA 1
ATOM 8288 C C . GLU A 1 1028 ? 16.608 -20.553 -4.219 1.00 86.50 1028 GLU A C 1
ATOM 8290 O O . GLU A 1 1028 ? 16.928 -21.686 -3.887 1.00 86.50 1028 GLU A O 1
ATOM 8295 N N . GLY A 1 1029 ? 17.435 -19.720 -4.846 1.00 86.88 1029 GLY A N 1
ATOM 8296 C CA . GLY A 1 1029 ? 18.803 -20.044 -5.235 1.00 86.88 1029 GLY A CA 1
ATOM 8297 C C . GLY A 1 1029 ? 19.230 -19.268 -6.479 1.00 86.88 1029 GLY A C 1
ATOM 8298 O O . GLY A 1 1029 ? 18.509 -18.399 -6.987 1.00 86.88 1029 GLY A O 1
ATOM 8299 N N . SER A 1 1030 ? 20.425 -19.565 -6.972 1.00 90.44 1030 SER A N 1
ATOM 8300 C CA . SER A 1 1030 ? 21.009 -18.955 -8.163 1.00 90.44 1030 SER A CA 1
ATOM 8301 C C . SER A 1 1030 ? 20.702 -19.812 -9.389 1.00 90.44 1030 SER A C 1
ATOM 8303 O O . SER A 1 1030 ? 21.235 -20.907 -9.532 1.00 90.44 1030 SER A O 1
ATOM 8305 N N . TRP A 1 1031 ? 19.844 -19.308 -10.276 1.00 93.06 1031 TRP A N 1
ATOM 8306 C CA . TRP A 1 1031 ? 19.521 -19.934 -11.562 1.00 93.06 1031 TRP A CA 1
ATOM 8307 C C . TRP A 1 1031 ? 20.264 -19.209 -12.689 1.00 93.06 1031 TRP A C 1
ATOM 8309 O O . TRP A 1 1031 ? 20.304 -17.976 -12.709 1.00 93.06 1031 TRP A O 1
ATOM 8319 N N . LYS A 1 1032 ? 20.883 -19.946 -13.616 1.00 91.75 1032 LYS A N 1
ATOM 8320 C CA . LYS A 1 1032 ? 21.662 -19.384 -14.734 1.00 91.75 1032 LYS A CA 1
ATOM 8321 C C . LYS A 1 1032 ? 21.522 -20.221 -16.005 1.00 91.75 1032 LYS A C 1
ATOM 8323 O O . LYS A 1 1032 ? 21.298 -21.427 -15.950 1.00 91.75 1032 LYS A O 1
ATOM 8328 N N . TYR A 1 1033 ? 21.704 -19.580 -17.160 1.00 92.38 1033 TYR A N 1
ATOM 8329 C CA . TYR A 1 1033 ? 21.753 -20.245 -18.471 1.00 92.38 1033 TYR A CA 1
ATOM 8330 C C . TYR A 1 1033 ? 20.502 -21.081 -18.783 1.00 92.38 1033 TYR A C 1
ATOM 8332 O O . TYR A 1 1033 ? 20.592 -22.216 -19.241 1.00 92.38 1033 TYR A O 1
ATOM 8340 N N . PHE A 1 1034 ? 19.317 -20.544 -18.494 1.00 94.94 1034 PHE A N 1
ATOM 8341 C CA . PHE A 1 1034 ? 18.062 -21.233 -18.783 1.00 94.94 1034 PHE A CA 1
ATOM 8342 C C . PHE A 1 1034 ? 17.874 -21.408 -20.297 1.00 94.94 1034 PHE A C 1
ATOM 8344 O O . PHE A 1 1034 ? 17.973 -20.436 -21.040 1.00 94.94 1034 PHE A O 1
ATOM 8351 N N . ALA A 1 1035 ? 17.533 -22.616 -20.749 1.00 95.25 1035 ALA A N 1
ATOM 8352 C CA . ALA A 1 1035 ? 17.122 -22.898 -22.122 1.00 95.25 1035 ALA A CA 1
ATOM 8353 C C . ALA A 1 1035 ? 15.955 -23.892 -22.167 1.00 95.25 1035 ALA A C 1
ATOM 8355 O O . ALA A 1 1035 ? 15.868 -24.785 -21.328 1.00 95.25 1035 ALA A O 1
ATOM 8356 N N . ALA A 1 1036 ? 15.060 -23.764 -23.152 1.00 95.75 1036 ALA A N 1
ATOM 8357 C CA . ALA A 1 1036 ? 13.875 -24.616 -23.258 1.00 95.75 1036 ALA A CA 1
ATOM 8358 C C . ALA A 1 1036 ? 13.485 -24.950 -24.706 1.00 95.75 1036 ALA A C 1
ATOM 8360 O O . ALA A 1 1036 ? 13.624 -24.130 -25.610 1.00 95.75 1036 ALA A O 1
ATOM 8361 N N . ASN A 1 1037 ? 12.932 -26.144 -24.912 1.00 93.94 1037 ASN A N 1
ATOM 8362 C CA . ASN A 1 1037 ? 12.240 -26.556 -26.136 1.00 93.94 1037 ASN A CA 1
ATOM 8363 C C . ASN A 1 1037 ? 11.092 -27.521 -25.789 1.00 93.94 1037 ASN A C 1
ATOM 8365 O O . ASN A 1 1037 ? 10.840 -27.782 -24.621 1.00 93.94 1037 ASN A O 1
ATOM 8369 N N . ASP A 1 1038 ? 10.379 -28.076 -26.771 1.00 91.00 1038 ASP A N 1
ATOM 8370 C CA . ASP A 1 1038 ? 9.234 -28.963 -26.499 1.00 91.00 1038 ASP A CA 1
ATOM 8371 C C . ASP A 1 1038 ? 9.578 -30.262 -25.732 1.00 91.00 1038 ASP A C 1
ATOM 8373 O O . ASP A 1 1038 ? 8.663 -30.892 -25.200 1.00 91.00 1038 ASP A O 1
ATOM 8377 N N . GLN A 1 1039 ? 10.854 -30.666 -25.652 1.00 90.44 1039 GLN A N 1
ATOM 8378 C CA . GLN A 1 1039 ? 11.297 -31.820 -24.856 1.00 90.44 1039 GLN A CA 1
ATOM 8379 C C . GLN A 1 1039 ? 11.390 -31.489 -23.355 1.00 90.44 1039 GLN A C 1
ATOM 8381 O O . GLN A 1 1039 ? 11.199 -32.378 -22.529 1.00 90.44 1039 GLN A O 1
ATOM 8386 N N . GLY A 1 1040 ? 11.653 -30.228 -22.997 1.00 93.38 1040 GLY A N 1
ATOM 8387 C CA . GLY A 1 1040 ? 11.833 -29.786 -21.614 1.00 93.38 1040 GLY A CA 1
ATOM 8388 C C . GLY A 1 1040 ? 12.671 -28.512 -21.495 1.00 93.38 1040 GLY A C 1
ATOM 8389 O O . GLY A 1 1040 ? 12.818 -27.744 -22.449 1.00 93.38 1040 GLY A O 1
ATOM 8390 N N . ALA A 1 1041 ? 13.226 -28.285 -20.308 1.00 95.38 1041 ALA A N 1
ATOM 8391 C CA . ALA A 1 1041 ? 14.133 -27.182 -20.008 1.00 95.38 1041 ALA A CA 1
ATOM 8392 C C . ALA A 1 1041 ? 15.455 -27.681 -19.407 1.00 95.38 1041 ALA A C 1
ATOM 8394 O O . ALA A 1 1041 ? 15.491 -28.720 -18.752 1.00 95.38 1041 ALA A O 1
ATOM 8395 N N . LEU A 1 1042 ? 16.525 -26.915 -19.596 1.00 96.00 1042 LEU A N 1
ATOM 8396 C CA . LEU A 1 1042 ? 17.828 -27.104 -18.962 1.00 96.00 1042 LEU A CA 1
ATOM 8397 C C . LEU A 1 1042 ? 18.267 -25.797 -18.303 1.00 96.00 1042 LEU A C 1
ATOM 8399 O O . LEU A 1 1042 ? 18.054 -24.721 -18.863 1.00 96.00 1042 LEU A O 1
ATOM 8403 N N . CYS A 1 1043 ? 18.865 -25.882 -17.117 1.00 95.44 1043 CYS A N 1
ATOM 8404 C CA . CYS A 1 1043 ? 19.366 -24.715 -16.392 1.00 95.44 1043 CYS A CA 1
ATOM 8405 C C . CYS A 1 1043 ? 20.451 -25.117 -15.385 1.00 95.44 1043 CYS A C 1
ATOM 8407 O O . CYS A 1 1043 ? 20.429 -26.233 -14.868 1.00 95.44 1043 CYS A O 1
ATOM 8409 N N . VAL A 1 1044 ? 21.376 -24.206 -15.084 1.00 95.56 1044 VAL A N 1
ATOM 8410 C CA . VAL A 1 1044 ? 22.325 -24.358 -13.973 1.00 95.56 1044 VAL A CA 1
ATOM 8411 C C . VAL A 1 1044 ? 21.702 -23.765 -12.717 1.00 95.56 1044 VAL A C 1
ATOM 8413 O O . VAL A 1 1044 ? 21.212 -22.635 -12.743 1.00 95.56 1044 VAL A O 1
ATOM 8416 N N . TYR A 1 1045 ? 21.722 -24.521 -11.625 1.00 95.44 1045 TYR A N 1
ATOM 8417 C CA . TYR A 1 1045 ? 21.140 -24.138 -10.347 1.00 95.44 1045 TYR A CA 1
ATOM 8418 C C . TYR A 1 1045 ? 22.133 -24.338 -9.205 1.00 95.44 1045 TYR A C 1
ATOM 8420 O O . TYR A 1 1045 ? 22.690 -25.423 -9.063 1.00 95.44 1045 TYR A O 1
ATOM 8428 N N . ALA A 1 1046 ? 22.295 -23.322 -8.365 1.00 91.75 1046 ALA A N 1
ATOM 8429 C CA . ALA A 1 1046 ? 23.048 -23.408 -7.121 1.00 91.75 1046 ALA A CA 1
ATOM 8430 C C . ALA A 1 1046 ? 22.152 -22.972 -5.945 1.00 91.75 1046 ALA A C 1
ATOM 8432 O O . ALA A 1 1046 ? 21.741 -21.804 -5.917 1.00 91.75 1046 ALA A O 1
ATOM 8433 N N . PRO A 1 1047 ? 21.806 -23.867 -4.996 1.00 86.75 1047 PRO A N 1
ATOM 8434 C CA . PRO A 1 1047 ? 21.029 -23.493 -3.812 1.00 86.75 1047 PRO A CA 1
ATOM 8435 C C . PRO A 1 1047 ? 21.816 -22.559 -2.880 1.00 86.75 1047 PRO A C 1
ATOM 8437 O O . PRO A 1 1047 ? 21.225 -21.701 -2.225 1.00 86.75 1047 PRO A O 1
ATOM 8440 N N . ASP A 1 1048 ? 23.145 -22.694 -2.845 1.00 85.75 1048 ASP A N 1
ATOM 8441 C CA . ASP A 1 1048 ? 24.060 -21.874 -2.053 1.00 85.75 1048 ASP A CA 1
ATOM 8442 C C . ASP A 1 1048 ? 25.426 -21.699 -2.755 1.00 85.75 1048 ASP A C 1
ATOM 8444 O O . ASP A 1 1048 ? 25.558 -21.928 -3.954 1.00 85.75 1048 ASP A O 1
ATOM 8448 N N . SER A 1 1049 ? 26.443 -21.217 -2.033 1.00 78.31 1049 SER A N 1
ATOM 8449 C CA . SER A 1 1049 ? 27.792 -20.985 -2.571 1.00 78.31 1049 SER A CA 1
ATOM 8450 C C . SER A 1 1049 ? 28.683 -22.233 -2.649 1.00 78.31 1049 SER A C 1
ATOM 8452 O O . SER A 1 1049 ? 29.862 -22.099 -2.972 1.00 78.31 1049 SER A O 1
ATOM 8454 N N . HIS A 1 1050 ? 28.188 -23.405 -2.254 1.00 79.44 1050 HIS A N 1
ATOM 8455 C CA . HIS A 1 1050 ? 28.973 -24.633 -2.119 1.00 79.44 1050 HIS A CA 1
ATOM 8456 C C . HIS A 1 1050 ? 28.554 -25.740 -3.085 1.00 79.44 1050 HIS A C 1
ATOM 8458 O O . HIS A 1 1050 ? 29.360 -26.634 -3.340 1.00 79.44 1050 HIS A O 1
ATOM 8464 N N . GLU A 1 1051 ? 27.322 -25.706 -3.589 1.00 88.38 1051 GLU A N 1
ATOM 8465 C CA . GLU A 1 1051 ? 26.780 -26.739 -4.468 1.00 88.38 1051 GLU A CA 1
ATOM 8466 C C . GLU A 1 1051 ? 26.213 -26.130 -5.757 1.00 88.38 1051 GLU A C 1
ATOM 8468 O O . GLU A 1 1051 ? 25.461 -25.157 -5.715 1.00 88.38 1051 GLU A O 1
ATOM 8473 N N . THR A 1 1052 ? 26.526 -26.742 -6.903 1.00 93.25 1052 THR A N 1
ATOM 8474 C CA . THR A 1 1052 ? 26.000 -26.350 -8.218 1.00 93.25 1052 THR A CA 1
ATOM 8475 C C . THR A 1 1052 ? 25.584 -27.586 -9.015 1.00 93.25 1052 THR A C 1
ATOM 8477 O O . THR A 1 1052 ? 26.305 -28.581 -9.083 1.00 93.25 1052 THR A O 1
ATOM 8480 N N . TYR A 1 1053 ? 24.416 -27.522 -9.651 1.00 95.25 1053 TYR A N 1
ATOM 8481 C CA . TYR A 1 1053 ? 23.785 -28.631 -10.360 1.00 95.25 1053 TYR A CA 1
ATOM 8482 C C . TYR A 1 1053 ? 23.336 -28.218 -11.760 1.00 95.25 1053 TYR A C 1
ATOM 8484 O O . TYR A 1 1053 ? 22.807 -27.125 -11.966 1.00 95.25 1053 TYR A O 1
ATOM 8492 N N . LEU A 1 1054 ? 23.465 -29.130 -12.725 1.00 95.94 1054 LEU A N 1
ATOM 8493 C CA . LEU A 1 1054 ? 22.755 -29.032 -13.999 1.00 95.94 1054 LEU A CA 1
ATOM 8494 C C . LEU A 1 1054 ? 21.383 -29.689 -13.834 1.00 95.94 1054 LEU A C 1
ATOM 8496 O O . LEU A 1 1054 ? 21.295 -30.883 -13.542 1.00 95.94 1054 LEU A O 1
ATOM 8500 N N . ARG A 1 1055 ? 20.311 -28.923 -14.024 1.00 95.06 1055 ARG A N 1
ATOM 8501 C CA . ARG A 1 1055 ? 18.936 -29.382 -13.818 1.00 95.06 1055 ARG A CA 1
ATOM 8502 C C . ARG A 1 1055 ? 18.156 -29.523 -15.107 1.00 95.06 1055 ARG A C 1
ATOM 8504 O O . ARG A 1 1055 ? 18.248 -28.686 -16.004 1.00 95.06 1055 ARG A O 1
ATOM 8511 N N . VAL A 1 1056 ? 17.324 -30.561 -15.134 1.00 94.81 1056 VAL A N 1
ATOM 8512 C CA . VAL A 1 1056 ? 16.371 -30.859 -16.203 1.00 94.81 1056 VAL A CA 1
ATOM 8513 C C . VAL A 1 1056 ? 14.962 -30.539 -15.715 1.00 94.81 1056 VAL A C 1
ATOM 8515 O O . VAL A 1 1056 ? 14.514 -31.053 -14.690 1.00 94.81 1056 VAL A O 1
ATOM 8518 N N . GLY A 1 1057 ? 14.266 -29.676 -16.448 1.00 94.19 1057 GLY A N 1
ATOM 8519 C CA . GLY A 1 1057 ? 12.888 -29.275 -16.197 1.00 94.19 1057 GLY A CA 1
ATOM 8520 C C . GLY A 1 1057 ? 11.922 -30.022 -17.110 1.00 94.19 1057 GLY A C 1
ATOM 8521 O O . GLY A 1 1057 ? 11.999 -29.908 -18.333 1.00 94.19 1057 GLY A O 1
ATOM 8522 N N . THR A 1 1058 ? 10.977 -30.756 -16.529 1.00 93.88 1058 THR A N 1
ATOM 8523 C CA . THR A 1 1058 ? 9.893 -31.422 -17.263 1.00 93.88 1058 THR A CA 1
ATOM 8524 C C . THR A 1 1058 ? 8.626 -30.581 -17.191 1.00 93.88 1058 THR A C 1
ATOM 8526 O O . THR A 1 1058 ? 8.208 -30.153 -16.118 1.00 93.88 1058 THR A O 1
ATOM 8529 N N . PHE A 1 1059 ? 7.976 -30.347 -18.329 1.00 92.88 1059 PHE A N 1
ATOM 8530 C CA . PHE A 1 1059 ? 6.742 -29.566 -18.356 1.00 92.88 1059 PHE A CA 1
ATOM 8531 C C . PHE A 1 1059 ? 5.532 -30.388 -17.921 1.00 92.88 1059 PHE A C 1
ATOM 8533 O O . PHE A 1 1059 ? 5.120 -31.329 -18.601 1.00 92.88 1059 PHE A O 1
ATOM 8540 N N . VAL A 1 1060 ? 4.894 -29.968 -16.833 1.00 88.94 1060 VAL A N 1
ATOM 8541 C CA . VAL A 1 1060 ? 3.629 -30.536 -16.370 1.00 88.94 1060 VAL A CA 1
ATOM 8542 C C . VAL A 1 1060 ? 2.485 -29.761 -17.004 1.00 88.94 1060 VAL A C 1
ATOM 8544 O O . VAL A 1 1060 ? 2.349 -28.560 -16.788 1.00 88.94 1060 VAL A O 1
ATOM 8547 N N . ARG A 1 1061 ? 1.641 -30.446 -17.784 1.00 85.56 1061 ARG A N 1
ATOM 8548 C CA . ARG A 1 1061 ? 0.448 -29.868 -18.425 1.00 85.56 1061 ARG A CA 1
ATOM 8549 C C . ARG A 1 1061 ? -0.789 -30.659 -18.014 1.00 85.56 1061 ARG A C 1
ATOM 8551 O O . ARG A 1 1061 ? -0.905 -31.835 -18.353 1.00 85.56 106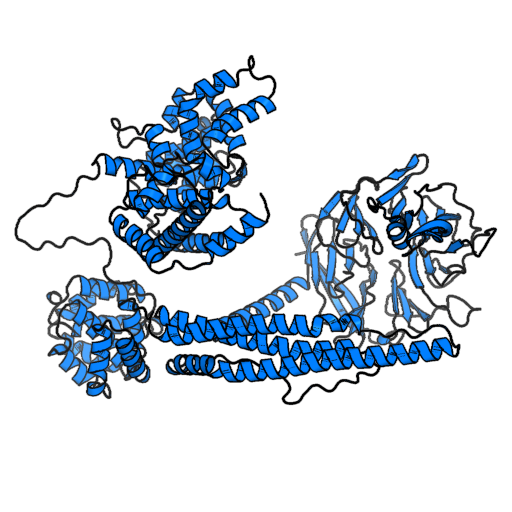1 ARG A O 1
ATOM 8558 N N . GLN A 1 1062 ? -1.723 -30.030 -17.302 1.00 82.44 1062 GLN A N 1
ATOM 8559 C CA . GLN A 1 1062 ? -2.972 -30.674 -16.869 1.00 82.44 1062 GLN A CA 1
ATOM 8560 C C . GLN A 1 1062 ? -4.187 -29.853 -17.293 1.00 82.44 1062 GLN A C 1
ATOM 8562 O O . GLN A 1 1062 ? -4.224 -28.643 -17.091 1.00 82.44 1062 GLN A O 1
ATOM 8567 N N . VAL A 1 1063 ? -5.200 -30.510 -17.856 1.00 79.56 1063 VAL A N 1
ATOM 8568 C CA . VAL A 1 1063 ? -6.503 -29.884 -18.121 1.00 79.56 1063 VAL A CA 1
ATOM 8569 C C . VAL A 1 1063 ? -7.307 -29.912 -16.821 1.00 79.56 1063 VAL A C 1
ATOM 8571 O O . VAL A 1 1063 ? -7.527 -30.993 -16.275 1.00 79.56 1063 VAL A O 1
ATOM 8574 N N . LYS A 1 1064 ? -7.702 -28.738 -16.325 1.00 64.94 1064 LYS A N 1
ATOM 8575 C CA . LYS A 1 1064 ? -8.575 -28.567 -15.158 1.00 64.94 1064 LYS A CA 1
ATOM 8576 C C . LYS A 1 1064 ? -10.047 -28.601 -15.544 1.00 64.94 1064 LYS A C 1
ATOM 8578 O O . LYS A 1 1064 ? -10.404 -28.017 -16.594 1.00 64.94 1064 LYS A O 1
#

Organism: Pseudomonas syringae (NCBI:txid317)

InterPro domains:
  IPR036278 Sialidase superfamily [SSF50939] (746-991)